Protein AF-0000000074720687 (afdb_homodimer)

Sequence (792 aa):
MGSEVESIIQAMGSEVESIQVRLVEVPLAQQYRLAYAVLERKTFVVVKLIARDGTIGWGEAAPLPPLTDESVQTVLDVIRVYLSPVILGQSALDVNRLNSDMDKAIPGHLMAKGALDMALWDLVGHSLNQPIHRLLGGALHHRFPLLWPIGSVSVQETVQTMVEKSKLGFKTFMIKVAPDPLANQVDLKMQIQRIHAIRRQFQFPEFRLNVDANQCLNLGQALRLAEELSKLDVDFLEQPLPRAQDSWALPRLKAACPGLALSADESLRSLDDVAALASAHAYDVFSIKVSKNGGISRARDMMAVAKAHGVAVLANSMVELGLSQAAGLQLAATCPNLVPGGQCFMSTLRMACDITNFSDYIKNGEVEVPGKPGLGVDVLEDRLDELTIHVEQFSCMGSEVESIIQAMGSEVESIQVRLVEVPLAQQYRLAYAVLERKTFVVVKLIARDGTIGWGEAAPLPPLTDESVQTVLDVIRVYLSPVILGQSALDVNRLNSDMDKAIPGHLMAKGALDMALWDLVGHSLNQPIHRLLGGALHHRFPLLWPIGSVSVQETVQTMVEKSKLGFKTFMIKVAPDPLANQVDLKMQIQRIHAIRRQFQFPEFRLNVDANQCLNLGQALRLAEELSKLDVDFLEQPLPRAQDSWALPRLKAACPGLALSADESLRSLDDVAALASAHAYDVFSIKVSKNGGISRARDMMAVAKAHGVAVLANSMVELGLSQAAGLQLAATCPNLVPGGQCFMSTLRMACDITNFSDYIKNGEVEVPGKPGLGVDVLEDRLDELTIHVEQFSC

Foldseek 3Di:
DVVVVVVVVLQQQQAFFKKKKFWFKFAWPDWDFDLADIGGIFIKIKMWTAGNNGQIFIFIAGDDPPLAPDDPVRLVVLCVPFLVVLRHGGGLQPLVVSLVSSCVRDPDPLLSLQRSSLRSLLSVLVSVFWESLVVVVHFPDFKFFAEAEDEQDALVVVLVVCVVVVVQQHQEYEYEQRDRSVDPAGPLVRSLVSLVSNLVVRDPPSHAYEYEDPARDDLVSLLVSLVSVLVRRHQAYENRHHLVCCVPRLVVSCVSRVSHAYEYDSQQQEPVSLQVCLVVVRHQEYEAFSSRRRHLVGSLSSLVSCVVSNHAYALEYDLTAQSSLLRSLSNVRNRPRHRPHGHHSCNCVRTPHHQKPQCVQDGNSMGGRATTGRSNIDGNVVVSVVRTPDMDMDGD/DVVVVVVVVLQQQQAFFKKKKFWFKFAWPDWDFDLADIGGMFIKIKMWTAGNNGQIFIFIAGDDPPLAPDDPVRLVVLCVPFLVVLRHRGGLQPLVVSLVSSCVRDPDPLLSLQRSSLRSLLSVLVSVFWESLVVVVHFPDFKFFAEAEDEQDALVVVLVVCVVVVVQQHQEYEYEQRDRSVDPAGPLVRSLVSLVSNCVVRDPPSHAYEYEDPARADLVSLLVSLVSVLVRRHQAYENRHHLVCCVPRLVVSCVSRVSHAYEYDSQQQEPVSLQVCLVVVRHQEYEAFSSRRRHLVGSLSSLVSCVVSNHAYALEYDLDAQSSLLRSLSNVRNRPRHRPHGHHSCNCVRTPHHQKPQCVQDGNSMGGRATTGRSNIDGNVVVRVVRTDDMDMDGD

Radius of gyration: 27.4 Å; Cα contacts (8 Å, |Δi|>4): 1875; chains: 2; bounding box: 55×78×69 Å

Nearest PDB structures (foldseek):
  3i6t-assembly2_B  TM=9.337E-01  e=2.205E-33  Jannaschia sp. CCS1
  1tkk-assembly1_A  TM=9.537E-01  e=2.043E-31  Bacillus subtilis
  3i6e-assembly4_H  TM=8.937E-01  e=1.135E-33  Ruegeria pomeroyi
  2zc8-assembly1_A  TM=9.101E-01  e=7.318E-32  Thermus thermophilus HB8
  4e4f-assembly1_C-2  TM=8.042E-01  e=2.771E-24  Pectobacterium carotovorum subsp. carotovorum PC1

InterPro domains:
  IPR013341 Mandelate racemase, N-terminal domain [PF02746] (19-137)
  IPR013342 Mandelate racemase, C-terminal domain [PF13378] (166-382)
  IPR013342 Mandelate racemase, C-terminal domain [SM00922] (155-260)
  IPR018110 Mandelate racemase/muconate lactonizing enzyme, conserved site [PS00909] (209-240)
  IPR029017 Enolase-like, N-terminal [G3DSA:3.30.390.10] (26-384)
  IPR029017 Enolase-like, N-terminal [SSF54826] (16-138)
  IPR036849 Enolase-like, C-terminal domain superfamily [G3DSA:3.20.20.120] (130-374)
  IPR036849 Enolase-like, C-terminal domain superfamily [SSF51604] (137-390)

Secondary structure (DSSP, 8-state):
-HHHHHHHHHHHHTBEEEEEEEEEEEEEEEEEE-SS-EEEEEEEEEEEEEETTS-EEEEEE---TTTSS--HHHHHHHIIIIIHHHHTTSBTT-HHHHHHHHHHHSS--HHHHHHHHHHHHHHHHHHTT-BHHHHTT--S-SEEEBEEEE-S--HHHHHHHHHHHHHTT--EEEEE-S--TTSSS--HHHHHHHHHHHHHHS-TTTSEEEEE-TT---HHHHHHHHHHHTTTT-S-EE--S-GGGHHHHHHHHHHH-TTS-EEESTT--SHHHHHHHHHHT--SEEEE-TTTTTHHHHHHHHHHHHHHTT-EEEE---S--HHHHHHHHHHHTT-TTB-SS-BS--GGGGBS--SBSGGGGEETTEEEPP-SSBTS--B-HHHHHHHEEEEEEEE-/-HHHHHHHHHHHHTBEEEEEEEEEEEEEEEEEE-SS-EEEEEEEEEEEEEETTS-EEEEEE---TTTSS--HHHHHHHIIIIIHHHHTTSBTT-HHHHHHHHHHHSS--HHHHHHHHHHHHHHHHHHTT-BHHHHTT--S-SEEEBEEEE-S--HHHHHHHHHHHHHTT--EEEEE-S--TTSSS--HHHHHHHHHHHHHHS-TTTSEEEEE-TT---HHHHHHHHHHHTTTT-S-EE--S-GGGHHHHHHHHHHH-TTS-EEESTT--SHHHHHHHHHHT--SEEEE-TTTTTHHHHHHHHHHHHHHTT-EEEE---S--HHHHHHHHHHHTT-TTB-SS-BS--GGGGBS--SBSGGGGEETTEEEPP-SSBTS--B-HHHHHHHEEEEEEEE-

Organism: NCBI:txid2562239

Structure (mmCIF, N/CA/C/O backbone):
data_AF-0000000074720687-model_v1
#
loop_
_entity.id
_entity.type
_entity.pdbx_description
1 polymer 'Mandelate racemase/muconate lactonizing enzyme C-terminal domain-containing protein'
#
loop_
_atom_site.group_PDB
_atom_site.id
_atom_site.type_symbol
_atom_site.label_atom_id
_atom_site.label_alt_id
_atom_site.label_comp_id
_atom_site.label_asym_id
_atom_site.label_entity_id
_atom_site.label_seq_id
_atom_site.pdbx_PDB_ins_code
_atom_site.Cartn_x
_atom_site.Cartn_y
_atom_site.Cartn_z
_atom_site.occupancy
_atom_site.B_iso_or_equiv
_atom_site.auth_seq_id
_atom_site.auth_comp_id
_atom_site.auth_asym_id
_atom_site.auth_atom_id
_atom_site.pdbx_PDB_model_num
ATOM 1 N N . MET A 1 1 ? 0.996 -26.438 17.375 1 45.34 1 MET A N 1
ATOM 2 C CA . MET A 1 1 ? -0.122 -26.422 18.312 1 45.34 1 MET A CA 1
ATOM 3 C C . MET A 1 1 ? -0.08 -25.172 19.188 1 45.34 1 MET A C 1
ATOM 5 O O . MET A 1 1 ? -1.099 -24.5 19.359 1 45.34 1 MET A O 1
ATOM 9 N N . GLY A 1 2 ? 1.147 -24.797 19.672 1 47.28 2 GLY A N 1
ATOM 10 C CA . GLY A 1 2 ? 1.369 -23.625 20.516 1 47.28 2 GLY A CA 1
ATOM 11 C C . GLY A 1 2 ? 1.156 -22.312 19.781 1 47.28 2 GLY A C 1
ATOM 12 O O . GLY A 1 2 ? 0.478 -21.422 20.297 1 47.28 2 GLY A O 1
ATOM 13 N N . SER A 1 3 ? 1.65 -22.266 18.531 1 55.22 3 SER A N 1
ATOM 14 C CA . SER A 1 3 ? 1.587 -21.047 17.734 1 55.22 3 SER A CA 1
ATOM 15 C C . SER A 1 3 ? 0.164 -20.766 17.266 1 55.22 3 SER A C 1
ATOM 17 O O . SER A 1 3 ? -0.303 -19.625 17.328 1 55.22 3 SER A O 1
ATOM 19 N N . GLU A 1 4 ? -0.506 -21.828 16.906 1 58.09 4 GLU A N 1
ATOM 20 C CA . GLU A 1 4 ? -1.894 -21.656 16.484 1 58.09 4 GLU A CA 1
ATOM 21 C C . GLU A 1 4 ? -2.783 -21.25 17.656 1 58.09 4 GLU A C 1
ATOM 23 O O . GLU A 1 4 ? -3.66 -20.391 17.516 1 58.09 4 GLU A O 1
ATOM 28 N N . VAL A 1 5 ? -2.582 -21.906 18.828 1 56.12 5 VAL A N 1
ATOM 29 C CA . VAL A 1 5 ? -3.34 -21.609 20.031 1 56.12 5 VAL A CA 1
ATOM 30 C C . VAL A 1 5 ? -3.07 -20.172 20.469 1 56.12 5 VAL A C 1
ATOM 32 O O . VAL A 1 5 ? -3.992 -19.453 20.859 1 56.12 5 VAL A O 1
ATOM 35 N N . GLU A 1 6 ? -1.765 -19.734 20.375 1 65.88 6 GLU A N 1
ATOM 36 C CA . GLU A 1 6 ? -1.403 -18.375 20.734 1 65.88 6 GLU A CA 1
ATOM 37 C C . GLU A 1 6 ? -2.072 -17.359 19.797 1 65.88 6 GLU A C 1
ATOM 39 O O . GLU A 1 6 ? -2.551 -16.312 20.25 1 65.88 6 GLU A O 1
ATOM 44 N N . SER A 1 7 ? -2.174 -17.797 18.609 1 64.88 7 SER A N 1
ATOM 45 C CA . SER A 1 7 ? -2.83 -16.938 17.625 1 64.88 7 SER A CA 1
ATOM 46 C C . SER A 1 7 ? -4.324 -16.828 17.906 1 64.88 7 SER A C 1
ATOM 48 O O . SER A 1 7 ? -4.906 -15.742 17.766 1 64.88 7 SER A O 1
ATOM 50 N N . ILE A 1 8 ? -4.898 -17.875 18.359 1 63.56 8 ILE A N 1
ATOM 51 C CA . ILE A 1 8 ? -6.324 -17.891 18.688 1 63.56 8 ILE A CA 1
ATOM 52 C C . ILE A 1 8 ? -6.582 -17.047 19.938 1 63.56 8 ILE A C 1
ATOM 54 O O . ILE A 1 8 ? -7.527 -16.25 19.969 1 63.56 8 ILE A O 1
ATOM 58 N N . ILE A 1 9 ? -5.707 -17.203 20.875 1 64.31 9 ILE A N 1
ATOM 59 C CA . ILE A 1 9 ? -5.84 -16.453 22.125 1 64.31 9 ILE A CA 1
ATOM 60 C C . ILE A 1 9 ? -5.691 -14.961 21.844 1 64.31 9 ILE A C 1
ATOM 62 O O . ILE A 1 9 ? -6.453 -14.148 22.359 1 64.31 9 ILE A O 1
ATOM 66 N N . GLN A 1 10 ? -4.797 -14.734 21.031 1 72.06 10 GLN A N 1
ATOM 67 C CA . GLN A 1 10 ? -4.594 -13.336 20.656 1 72.06 10 GLN A CA 1
ATOM 68 C C . GLN A 1 10 ? -5.812 -12.781 19.922 1 72.06 10 GLN A C 1
ATOM 70 O O . GLN A 1 10 ? -6.238 -11.656 20.172 1 72.06 10 GLN A O 1
ATOM 75 N N . ALA A 1 11 ? -6.34 -13.609 19.125 1 67.62 11 ALA A N 1
ATOM 76 C CA . ALA A 1 11 ? -7.52 -13.188 18.375 1 67.62 11 ALA A CA 1
ATOM 77 C C . ALA A 1 11 ? -8.711 -12.961 19.312 1 67.62 11 ALA A C 1
ATOM 79 O O . ALA A 1 11 ? -9.438 -11.977 19.172 1 67.62 11 ALA A O 1
ATOM 80 N N . MET A 1 12 ? -8.836 -13.75 20.203 1 72.75 12 MET A N 1
ATOM 81 C CA . MET A 1 12 ? -9.945 -13.617 21.156 1 72.75 12 MET A CA 1
ATOM 82 C C . MET A 1 12 ? -9.742 -12.406 22.062 1 72.75 12 MET A C 1
ATOM 84 O O . MET A 1 12 ? -10.695 -11.68 22.359 1 72.75 12 MET A O 1
ATOM 88 N N . GLY A 1 13 ? -8.586 -12.141 22.375 1 85.81 13 GLY A N 1
ATOM 89 C CA . GLY A 1 13 ? -8.281 -11.008 23.234 1 85.81 13 GLY A CA 1
ATOM 90 C C . GLY A 1 13 ? -8.414 -9.672 22.531 1 85.81 13 GLY A C 1
ATOM 91 O O . GLY A 1 13 ? -8.633 -8.648 23.172 1 85.81 13 GLY A O 1
ATOM 92 N N . SER A 1 14 ? -8.461 -9.734 21.219 1 92.81 14 SER A N 1
ATOM 93 C CA . SER A 1 14 ? -8.445 -8.5 20.438 1 92.81 14 SER A CA 1
ATOM 94 C C . SER A 1 14 ? -9.852 -8.125 20 1 92.81 14 SER A C 1
ATOM 96 O O . SER A 1 14 ? -10.031 -7.141 19.266 1 92.81 14 SER A O 1
ATOM 98 N N . GLU A 1 15 ? -10.852 -8.836 20.484 1 96.19 15 GLU A N 1
ATOM 99 C CA . GLU A 1 15 ? -12.234 -8.484 20.188 1 96.19 15 GLU A CA 1
ATOM 100 C C . GLU A 1 15 ? -12.609 -7.145 20.812 1 96.19 15 GLU A C 1
ATOM 102 O O . GLU A 1 15 ? -12.344 -6.906 21.984 1 96.19 15 GLU A O 1
ATOM 107 N N . VAL A 1 16 ? -13.211 -6.277 20.031 1 98.19 16 VAL A N 1
ATOM 108 C CA . VAL A 1 16 ? -13.602 -4.961 20.531 1 98.19 16 VAL A CA 1
ATOM 109 C C . VAL A 1 16 ? -14.836 -5.09 21.422 1 98.19 16 VAL A C 1
ATOM 111 O O . VAL A 1 16 ? -15.922 -5.406 20.938 1 98.19 16 VAL A O 1
ATOM 114 N N . GLU A 1 17 ? -14.648 -4.773 22.609 1 97.75 17 GLU A N 1
ATOM 115 C CA . GLU A 1 17 ? -15.719 -4.918 23.594 1 97.75 17 GLU A CA 1
ATOM 116 C C . GLU A 1 17 ? -16.547 -3.635 23.703 1 97.75 17 GLU A C 1
ATOM 118 O O . GLU A 1 17 ? -17.75 -3.684 23.953 1 97.75 17 GLU A O 1
ATOM 123 N N . SER A 1 18 ? -15.859 -2.553 23.578 1 98.31 18 SER A N 1
ATOM 124 C CA . SER A 1 18 ? -16.562 -1.282 23.719 1 98.31 18 SER A CA 1
ATOM 125 C C . SER A 1 18 ? -15.906 -0.19 22.891 1 98.31 18 SER A C 1
ATOM 127 O O . SER A 1 18 ? -14.711 -0.274 22.578 1 98.31 18 SER A O 1
ATOM 129 N N . ILE A 1 19 ? -16.703 0.749 22.469 1 98.69 19 ILE A N 1
ATOM 130 C CA . ILE A 1 19 ? -16.297 1.949 21.75 1 98.69 19 ILE A CA 1
ATOM 131 C C . ILE A 1 19 ? -16.766 3.189 22.5 1 98.69 19 ILE A C 1
ATOM 133 O O . ILE A 1 19 ? -17.953 3.32 22.82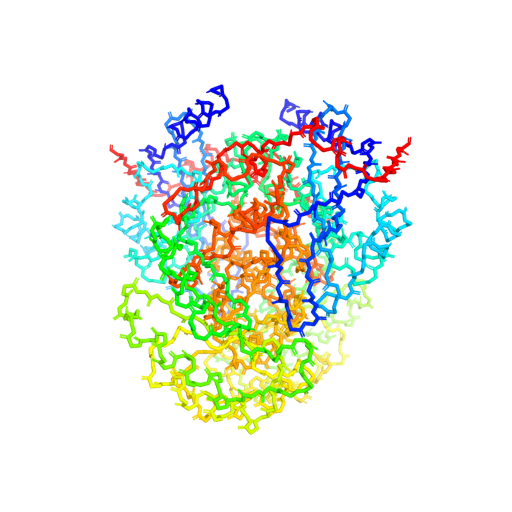8 1 98.69 19 ILE A O 1
ATOM 137 N N . GLN A 1 20 ? -15.859 4.035 22.875 1 98.75 20 GLN A N 1
ATOM 138 C CA . GLN A 1 20 ? -16.203 5.328 23.453 1 98.75 20 GLN A CA 1
ATOM 139 C C . GLN A 1 20 ? -15.898 6.469 22.484 1 98.75 20 GLN A C 1
ATOM 141 O O . GLN A 1 20 ? -14.828 6.508 21.875 1 98.75 20 GLN A O 1
ATOM 146 N N . VAL A 1 21 ? -16.875 7.348 22.266 1 98.81 21 VAL A N 1
ATOM 147 C CA . VAL A 1 21 ? -16.703 8.531 21.422 1 98.81 21 VAL A CA 1
ATOM 148 C C . VAL A 1 21 ? -16.891 9.789 22.266 1 98.81 21 VAL A C 1
ATOM 150 O O . VAL A 1 21 ? -17.891 9.938 22.969 1 98.81 21 VAL A O 1
ATOM 153 N N . ARG A 1 22 ? -15.938 10.68 22.203 1 98.75 22 ARG A N 1
ATOM 154 C CA . ARG A 1 22 ? -15.992 11.93 22.953 1 98.75 22 ARG A CA 1
ATOM 155 C C . ARG A 1 22 ? -15.906 13.133 22.016 1 98.75 22 ARG A C 1
ATOM 157 O O . ARG A 1 22 ? -15.133 13.125 21.047 1 98.75 22 ARG A O 1
ATOM 164 N N . LEU A 1 23 ? -16.75 14.062 22.219 1 98.69 23 LEU A N 1
ATOM 165 C CA . LEU A 1 23 ? -16.531 15.398 21.656 1 98.69 23 LEU A CA 1
ATOM 166 C C . LEU A 1 23 ? -15.656 16.234 22.578 1 98.69 23 LEU A C 1
ATOM 168 O O . LEU A 1 23 ? -15.969 16.406 23.75 1 98.69 23 LEU A O 1
ATOM 172 N N . VAL A 1 24 ? -14.578 16.641 22.016 1 98.5 24 VAL A N 1
ATOM 173 C CA . VAL A 1 24 ? -13.578 17.391 22.766 1 98.5 24 VAL A CA 1
ATOM 174 C C . VAL A 1 24 ? -13.438 18.797 22.188 1 98.5 24 VAL A C 1
ATOM 176 O O . VAL A 1 24 ? -13.172 18.969 21 1 98.5 24 VAL A O 1
ATOM 179 N N . GLU A 1 25 ? -13.625 19.781 22.938 1 97.75 25 GLU A N 1
ATOM 180 C CA . GLU A 1 25 ? -13.5 21.172 22.484 1 97.75 25 GLU A CA 1
ATOM 181 C C . GLU A 1 25 ? -12.227 21.812 23.031 1 97.75 25 GLU A C 1
ATOM 183 O O . GLU A 1 25 ? -12 21.812 24.25 1 97.75 25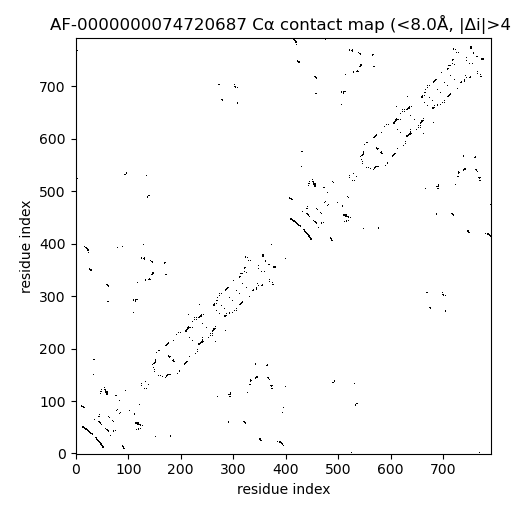 GLU A O 1
ATOM 188 N N . VAL A 1 26 ? -11.461 22.328 22.172 1 97.31 26 VAL A N 1
ATOM 189 C CA . VAL A 1 26 ? -10.172 22.906 22.531 1 97.31 26 VAL A CA 1
ATOM 190 C C . VAL A 1 26 ? -10.055 24.312 21.969 1 97.31 26 VAL A C 1
ATOM 192 O O . VAL A 1 26 ? -10.305 24.547 20.797 1 97.31 26 VAL A O 1
ATOM 195 N N . PRO A 1 27 ? -9.742 25.297 22.828 1 94.88 27 PRO A N 1
ATOM 196 C CA . PRO A 1 27 ? -9.422 26.625 22.281 1 94.88 27 PRO A CA 1
ATOM 197 C C . PRO A 1 27 ? -8.102 26.656 21.516 1 94.88 27 PRO A C 1
ATOM 199 O O . PRO A 1 27 ? -7.195 25.859 21.828 1 94.88 27 PRO A O 1
ATOM 202 N N . LEU A 1 28 ? -8.047 27.469 20.5 1 93.06 28 LEU A N 1
ATOM 203 C CA . LEU A 1 28 ? -6.754 27.719 19.875 1 93.06 28 LEU A CA 1
ATOM 204 C C . LEU A 1 28 ? -5.902 28.656 20.719 1 93.06 28 LEU A C 1
ATOM 206 O O . LEU A 1 28 ? -6.434 29.422 21.531 1 93.06 28 LEU A O 1
ATOM 210 N N . ALA A 1 29 ? -4.598 28.531 20.594 1 88.62 29 ALA A N 1
ATOM 211 C CA . ALA A 1 29 ? -3.697 29.422 21.312 1 88.62 29 ALA A CA 1
ATOM 212 C C . ALA A 1 29 ? -3.848 30.859 20.812 1 88.62 29 ALA A C 1
ATOM 214 O O . ALA A 1 29 ? -3.775 31.812 21.609 1 88.62 29 ALA A O 1
ATOM 215 N N . GLN A 1 30 ? -3.973 31 19.547 1 82.56 30 GLN A N 1
ATOM 216 C CA . GLN A 1 30 ? -4.277 32.25 18.859 1 82.56 30 GLN A CA 1
ATOM 217 C C . GLN A 1 30 ? -5.312 32.031 17.766 1 82.56 30 GLN A C 1
ATOM 219 O O . GLN A 1 30 ? -5.395 30.969 17.172 1 82.56 30 GLN A O 1
ATOM 224 N N . GLN A 1 31 ? -5.988 33.125 17.578 1 78.88 31 GLN A N 1
ATOM 225 C CA . GLN A 1 31 ? -6.973 33.062 16.516 1 78.88 31 GLN A CA 1
ATOM 226 C C . GLN A 1 31 ? -6.316 32.656 15.188 1 78.88 31 GLN A C 1
ATOM 228 O O . GLN A 1 31 ? -5.211 33.125 14.883 1 78.88 31 GLN A O 1
ATOM 233 N N . TYR A 1 32 ? -7.027 31.828 14.508 1 77.19 32 TYR A N 1
ATOM 234 C CA . TYR A 1 32 ? -6.527 31.391 13.211 1 77.19 32 TYR A CA 1
ATOM 235 C C . TYR A 1 32 ? -7.504 31.75 12.094 1 77.19 32 TYR A C 1
ATOM 237 O O . TYR A 1 32 ? -8.656 31.312 12.109 1 77.19 32 TYR A O 1
ATOM 245 N N . ARG A 1 33 ? -7.078 32.531 11.258 1 74.56 33 ARG A N 1
ATOM 246 C CA . ARG A 1 33 ? -7.918 33 10.164 1 74.56 33 ARG A CA 1
ATOM 247 C C . ARG A 1 33 ? -7.766 32.125 8.93 1 74.56 33 ARG A C 1
ATOM 249 O O . ARG A 1 33 ? -6.707 32.094 8.305 1 74.56 33 ARG A O 1
ATOM 256 N N . LEU A 1 34 ? -8.758 31.328 8.672 1 69.31 34 LEU A N 1
ATOM 257 C CA . LEU A 1 34 ? -8.859 30.547 7.449 1 69.31 34 LEU A CA 1
ATOM 258 C C . LEU A 1 34 ? -9.617 31.312 6.375 1 69.31 34 LEU A C 1
ATOM 260 O O . LEU A 1 34 ? -10.148 32.406 6.637 1 69.31 34 LEU A O 1
ATOM 264 N N . ALA A 1 35 ? -9.539 30.812 5.129 1 63.62 35 ALA A N 1
ATOM 265 C CA . ALA A 1 35 ? -10.234 31.453 4.012 1 63.62 35 ALA A CA 1
ATOM 266 C C . ALA A 1 35 ? -11.734 31.547 4.285 1 63.62 35 ALA A C 1
ATOM 268 O O . ALA A 1 35 ? -12.391 32.5 3.824 1 63.62 35 ALA A O 1
ATOM 269 N N . TYR A 1 36 ? -12.148 30.656 5.148 1 64.5 36 TYR A N 1
ATOM 270 C CA . TYR A 1 36 ? -13.602 30.562 5.262 1 64.5 36 TYR A CA 1
ATOM 271 C C . TYR A 1 36 ? -14.062 30.844 6.684 1 64.5 36 TYR A C 1
ATOM 273 O O . TYR A 1 36 ? -15.266 30.922 6.953 1 64.5 36 TYR A O 1
ATOM 281 N N . ALA A 1 37 ? -13.094 31.016 7.645 1 67.06 37 ALA A N 1
ATOM 282 C CA . ALA A 1 37 ? -13.523 31.219 9.023 1 67.06 37 ALA A CA 1
ATOM 283 C C . ALA A 1 37 ? -12.375 31.703 9.898 1 67.06 37 ALA A C 1
ATOM 285 O O . ALA A 1 37 ? -11.203 31.578 9.523 1 67.06 37 ALA A O 1
ATOM 286 N N . VAL A 1 38 ? -12.797 32.375 10.945 1 76.5 38 VAL A N 1
ATOM 287 C CA . VAL A 1 38 ? -11.867 32.656 12.039 1 76.5 38 VAL A CA 1
ATOM 288 C C . VAL A 1 38 ? -12.117 31.672 13.172 1 76.5 38 VAL A C 1
ATOM 290 O O . VAL A 1 38 ? -13.219 31.609 13.719 1 76.5 38 VAL A O 1
ATOM 293 N N . LEU A 1 39 ? -11.102 30.875 13.484 1 83 39 LEU A N 1
ATOM 294 C CA . LEU A 1 39 ? -11.266 29.812 14.477 1 83 39 LEU A CA 1
ATOM 295 C C . LEU A 1 39 ? -10.703 30.25 15.82 1 83 39 LEU A C 1
ATOM 297 O O . LEU A 1 39 ? -9.547 30.672 15.914 1 83 39 LEU A O 1
ATOM 301 N N . GLU A 1 40 ? -11.539 30.203 16.859 1 89.81 40 GLU A N 1
ATOM 302 C CA . GLU A 1 40 ? -11.102 30.469 18.234 1 89.81 40 GLU A CA 1
ATOM 303 C C . GLU A 1 40 ? -11.094 29.188 19.062 1 89.81 40 GLU A C 1
ATOM 305 O O . GLU A 1 40 ? -10.352 29.062 20.031 1 89.81 40 GLU A O 1
ATOM 310 N N . ARG A 1 41 ? -11.977 28.344 18.75 1 93.38 41 ARG A N 1
ATOM 311 C CA . ARG A 1 41 ? -12.086 27 19.328 1 93.38 41 ARG A CA 1
ATOM 312 C C . ARG A 1 41 ? -12.484 25.984 18.266 1 93.38 41 ARG A C 1
ATOM 314 O O . ARG A 1 41 ? -13.008 26.344 17.219 1 93.38 41 ARG A O 1
ATOM 321 N N . LYS A 1 42 ? -12.172 24.859 18.547 1 95.12 42 LYS A N 1
ATOM 322 C CA . LYS A 1 42 ? -12.547 23.781 17.625 1 95.12 42 LYS A CA 1
ATOM 323 C C . LYS A 1 42 ? -12.961 22.531 18.375 1 95.12 42 LYS A C 1
ATOM 325 O O . LYS A 1 42 ? -12.406 22.219 19.438 1 95.12 42 LYS A O 1
ATOM 330 N N . THR A 1 43 ? -14 21.906 17.859 1 97.12 43 THR A N 1
ATOM 331 C CA . THR A 1 43 ? -14.469 20.656 18.422 1 97.12 43 THR A CA 1
ATOM 332 C C . THR A 1 43 ? -13.93 19.469 17.609 1 97.12 43 THR A C 1
ATOM 334 O O . THR A 1 43 ? -13.914 19.5 16.375 1 97.12 43 THR A O 1
ATOM 337 N N . PHE A 1 44 ? -13.461 18.453 18.328 1 98.25 44 PHE A N 1
ATOM 338 C CA . PHE A 1 44 ? -12.891 17.234 17.766 1 98.25 44 PHE A CA 1
ATOM 339 C C . PHE A 1 44 ? -13.695 16 18.188 1 98.25 44 PHE A C 1
ATOM 341 O O . PHE A 1 44 ? -14.367 16.031 19.219 1 98.25 44 PHE A O 1
ATOM 348 N N . VAL A 1 45 ? -13.672 14.969 17.406 1 98.75 45 VAL A N 1
ATOM 349 C CA . VAL A 1 45 ? -14.227 13.672 17.781 1 98.75 45 VAL A CA 1
ATOM 350 C C . VAL A 1 45 ? -13.102 12.703 18.125 1 98.75 45 VAL A C 1
ATOM 352 O O . VAL A 1 45 ? -12.273 12.383 17.266 1 98.75 45 VAL A O 1
ATOM 355 N N . VAL A 1 46 ? -13.055 12.258 19.328 1 98.81 46 VAL A N 1
ATOM 356 C CA . VAL A 1 46 ? -12.047 11.312 19.797 1 98.81 46 VAL A CA 1
ATOM 357 C C . VAL A 1 46 ? -12.68 9.945 20.031 1 98.81 46 VAL A C 1
ATOM 359 O O . VAL A 1 46 ? -13.703 9.836 20.703 1 98.81 46 VAL A O 1
ATOM 362 N N . VAL A 1 47 ? -12.062 8.906 19.469 1 98.81 47 VAL A N 1
ATOM 363 C CA . VAL A 1 47 ? -12.578 7.551 19.562 1 98.81 47 VAL A CA 1
ATOM 364 C C . VAL A 1 47 ? -11.625 6.688 20.391 1 98.81 47 VAL A C 1
ATOM 366 O O . VAL A 1 47 ? -10.406 6.785 20.234 1 98.81 47 VAL A O 1
ATOM 369 N N . LYS A 1 48 ? -12.18 5.938 21.266 1 98.81 48 LYS A N 1
ATOM 370 C CA . LYS A 1 48 ? -11.461 4.957 22.062 1 98.81 48 LYS A CA 1
ATOM 371 C C . LYS A 1 48 ? -12.055 3.561 21.891 1 98.81 48 LYS A C 1
ATOM 373 O O . LYS A 1 48 ? -13.219 3.33 22.219 1 98.81 48 LYS A O 1
ATOM 378 N N . LEU A 1 49 ? -11.289 2.619 21.312 1 98.75 49 LEU A N 1
ATOM 379 C CA . LEU A 1 49 ? -11.648 1.207 21.25 1 98.75 49 LEU A CA 1
ATOM 380 C C . LEU A 1 49 ? -11.047 0.446 22.422 1 98.75 49 LEU A C 1
ATOM 382 O O . LEU A 1 49 ? -9.883 0.646 22.781 1 98.75 49 LEU A O 1
ATOM 386 N N . ILE A 1 50 ? -11.828 -0.343 23.031 1 98.31 50 ILE A N 1
ATOM 387 C CA . ILE A 1 50 ? -11.359 -1.195 24.125 1 98.31 50 ILE A CA 1
ATOM 388 C C . ILE A 1 50 ? -11.586 -2.662 23.75 1 98.31 50 ILE A C 1
ATOM 390 O O . ILE A 1 50 ? -12.719 -3.084 23.531 1 98.31 50 ILE A O 1
ATOM 394 N N . ALA A 1 51 ? -10.516 -3.383 23.719 1 97.94 51 ALA A N 1
ATOM 395 C CA . ALA A 1 51 ? -10.594 -4.809 23.422 1 97.94 51 ALA A CA 1
ATOM 396 C C . ALA A 1 51 ? -10.883 -5.621 24.672 1 97.94 51 ALA A C 1
ATOM 398 O O . ALA A 1 51 ? -10.812 -5.098 25.781 1 97.94 51 ALA A O 1
ATOM 399 N N . ARG A 1 52 ? -11.219 -6.883 24.516 1 96.56 52 ARG A N 1
ATOM 400 C CA . ARG A 1 52 ? -11.562 -7.77 25.625 1 96.56 52 ARG A CA 1
ATOM 401 C C . ARG A 1 52 ? -10.375 -7.945 26.578 1 96.56 52 ARG A C 1
ATOM 403 O O . ARG A 1 52 ? -10.562 -8.094 27.781 1 96.56 52 ARG A O 1
ATOM 410 N N . ASP A 1 53 ? -9.188 -7.91 26.031 1 96.19 53 ASP A N 1
ATOM 411 C CA . ASP A 1 53 ? -8.016 -8.117 26.875 1 96.19 53 ASP A CA 1
ATOM 412 C C . ASP A 1 53 ? -7.562 -6.812 27.516 1 96.19 53 ASP A C 1
ATOM 414 O O . ASP A 1 53 ? -6.516 -6.766 28.172 1 96.19 53 ASP A O 1
ATOM 418 N N . GLY A 1 54 ? -8.258 -5.773 27.281 1 96.88 54 GLY A N 1
ATOM 419 C CA . GLY A 1 54 ? -7.973 -4.504 27.922 1 96.88 54 GLY A CA 1
ATOM 420 C C . GLY A 1 54 ? -7.141 -3.572 27.062 1 96.88 54 GLY A C 1
ATOM 421 O O . GLY A 1 54 ? -6.949 -2.404 27.422 1 96.88 54 GLY A O 1
ATOM 422 N N . THR A 1 55 ? -6.645 -4.078 25.938 1 97.62 55 THR A N 1
ATOM 423 C CA . THR A 1 55 ? -5.863 -3.229 25.047 1 97.62 55 THR A CA 1
ATOM 424 C C . THR A 1 55 ? -6.723 -2.096 24.484 1 97.62 55 THR A C 1
ATOM 426 O O . THR A 1 55 ? -7.891 -2.301 24.156 1 97.62 55 THR A O 1
ATOM 429 N N . ILE A 1 56 ? -6.129 -0.899 24.422 1 98.19 56 ILE A N 1
ATOM 430 C CA . ILE A 1 56 ? -6.859 0.294 24 1 98.19 56 ILE A CA 1
ATOM 431 C C . ILE A 1 56 ? -6.273 0.824 22.688 1 98.19 56 ILE A C 1
ATOM 433 O O . ILE A 1 56 ? -5.055 0.806 22.5 1 98.19 56 ILE A O 1
ATOM 437 N N . GLY A 1 57 ? -7.113 1.241 21.766 1 98.75 57 GLY A N 1
ATOM 438 C CA . GLY A 1 57 ? -6.734 1.984 20.578 1 98.75 57 GLY A CA 1
ATOM 439 C C . GLY A 1 57 ? -7.434 3.326 20.453 1 98.75 57 GLY A C 1
ATOM 440 O O . GLY A 1 57 ? -8.633 3.43 20.719 1 98.75 57 GLY A O 1
ATOM 441 N N . TRP A 1 58 ? -6.703 4.371 20.062 1 98.88 58 TRP A N 1
ATOM 442 C CA . TRP A 1 58 ? -7.23 5.727 19.984 1 98.88 58 TRP A CA 1
ATOM 443 C C . TRP A 1 58 ? -7.297 6.211 18.547 1 98.88 58 TRP A C 1
ATOM 445 O O . TRP A 1 58 ? -6.434 5.867 17.734 1 98.88 58 TRP A O 1
ATOM 455 N N . GLY A 1 59 ? -8.297 7.004 18.203 1 98.81 59 GLY A N 1
ATOM 456 C CA . GLY A 1 59 ? -8.438 7.703 16.938 1 98.81 59 GLY A CA 1
ATOM 457 C C . GLY A 1 59 ? -9.078 9.07 17.078 1 98.81 59 GLY A C 1
ATOM 458 O O . GLY A 1 59 ? -9.539 9.438 18.156 1 98.81 59 GLY A O 1
ATOM 459 N N . GLU A 1 60 ? -9.016 9.844 15.992 1 98.69 60 GLU A N 1
ATOM 460 C CA . GLU A 1 60 ? -9.477 11.227 16.016 1 98.69 60 GLU A CA 1
ATOM 461 C C . GLU A 1 60 ? -10.023 11.648 14.648 1 98.69 60 GLU A C 1
ATOM 463 O O . GLU A 1 60 ? -9.469 11.273 13.617 1 98.69 60 GLU A O 1
ATOM 468 N N . ALA A 1 61 ? -11.141 12.266 14.648 1 98.44 61 ALA A N 1
ATOM 469 C CA . ALA A 1 61 ? -11.602 13.031 13.5 1 98.44 61 ALA A CA 1
ATOM 470 C C . ALA A 1 61 ? -11.664 14.523 13.82 1 98.44 61 ALA A C 1
ATOM 472 O O . ALA A 1 61 ? -12.07 14.914 14.914 1 98.44 61 ALA A O 1
ATOM 473 N N . ALA A 1 62 ? -11.211 15.328 12.859 1 96.88 62 ALA A N 1
ATOM 474 C CA . ALA A 1 62 ? -11.188 16.781 13.039 1 96.88 62 ALA A CA 1
ATOM 475 C C . ALA A 1 62 ? -11.961 17.484 11.93 1 96.88 62 ALA A C 1
ATOM 477 O O . ALA A 1 62 ? -11.391 18.25 11.164 1 96.88 62 ALA A O 1
ATOM 478 N N . PRO A 1 63 ? -13.25 17.25 11.93 1 95.56 63 PRO A N 1
ATOM 479 C CA . PRO A 1 63 ? -14.039 17.875 10.859 1 95.56 63 PRO A CA 1
ATOM 480 C C . PRO A 1 63 ? -13.961 19.406 10.891 1 95.56 63 PRO A C 1
ATOM 482 O O . PRO A 1 63 ? -13.938 20 11.961 1 95.56 63 PRO A O 1
ATOM 485 N N . LEU A 1 64 ? -13.844 20 9.688 1 90.06 64 LEU A N 1
ATOM 486 C CA . LEU A 1 64 ? -13.727 21.438 9.531 1 90.06 64 LEU A CA 1
ATOM 487 C C . LEU A 1 64 ? -14.461 21.906 8.281 1 90.06 64 LEU A C 1
ATOM 489 O O . LEU A 1 64 ? -13.836 22.391 7.332 1 90.06 64 LEU A O 1
ATOM 493 N N . PRO A 1 65 ? -15.75 21.859 8.289 1 85.94 65 PRO A N 1
ATOM 494 C CA . PRO A 1 65 ? -16.453 22.406 7.129 1 85.94 65 PRO A CA 1
ATOM 495 C C . PRO A 1 65 ? -16.188 23.891 6.902 1 85.94 65 PRO A C 1
ATOM 497 O O . PRO A 1 65 ? -16.062 24.656 7.863 1 85.94 65 PRO A O 1
ATOM 500 N N . PRO A 1 66 ? -16.031 24.312 5.582 1 78.88 66 PRO A N 1
ATOM 501 C CA . PRO A 1 66 ? -16.359 23.562 4.375 1 78.88 66 PRO A CA 1
ATOM 502 C C . PRO A 1 66 ? -15.172 22.812 3.785 1 78.88 66 PRO A C 1
ATOM 504 O O . PRO A 1 66 ? -15.281 22.219 2.715 1 78.88 66 PRO A O 1
ATOM 507 N N . LEU A 1 67 ? -14.07 22.812 4.465 1 79.56 67 LEU A N 1
ATOM 508 C CA . LEU A 1 67 ? -12.914 22.094 3.965 1 79.56 67 LEU A CA 1
ATOM 509 C C . LEU A 1 67 ? -13.203 20.594 3.873 1 79.56 67 LEU A C 1
ATOM 511 O O . LEU A 1 67 ? -12.734 19.922 2.949 1 79.56 67 LEU A O 1
ATOM 515 N N . THR A 1 68 ? -13.891 20.141 4.883 1 86.69 68 THR A N 1
ATOM 516 C CA . THR A 1 68 ? -14.289 18.75 4.902 1 86.69 68 THR A CA 1
ATOM 517 C C . THR A 1 68 ? -15.789 18.609 4.641 1 86.69 68 THR A C 1
ATOM 519 O O . THR A 1 68 ? -16.562 19.516 4.918 1 86.69 68 THR A O 1
ATOM 522 N N . ASP A 1 69 ? -16.172 17.469 4.168 1 87.75 69 ASP A N 1
ATOM 523 C CA . ASP A 1 69 ? -17.578 17.219 3.865 1 87.75 69 ASP A CA 1
ATOM 524 C C . ASP A 1 69 ? -18.344 16.781 5.113 1 87.75 69 ASP A C 1
ATOM 526 O O . ASP A 1 69 ? -19.578 16.766 5.125 1 87.75 69 ASP A O 1
ATOM 530 N N . GLU A 1 70 ? -17.641 16.484 6.148 1 95.56 70 GLU A N 1
ATOM 531 C CA . GLU A 1 70 ? -18.266 16.016 7.383 1 95.56 70 GLU A CA 1
ATOM 532 C C . GLU A 1 70 ? -18.188 17.078 8.477 1 95.56 70 GLU A C 1
ATOM 534 O O . GLU A 1 70 ? -17.234 17.859 8.523 1 95.56 70 GLU A O 1
ATOM 539 N N . SER A 1 71 ? -19.234 17.188 9.312 1 96.31 71 SER A N 1
ATOM 540 C CA . SER A 1 71 ? -19.266 17.969 10.539 1 96.31 71 SER A CA 1
ATOM 541 C C . SER A 1 71 ? -19.078 17.094 11.766 1 96.31 71 SER A C 1
ATOM 543 O O . SER A 1 71 ? -19.078 15.859 11.664 1 96.31 71 SER A O 1
ATOM 545 N N . VAL A 1 72 ? -18.891 17.734 12.883 1 97.12 72 VAL A N 1
ATOM 546 C CA . VAL A 1 72 ? -18.75 17.016 14.141 1 97.12 72 VAL A CA 1
ATOM 547 C C . VAL A 1 72 ? -19.984 16.125 14.352 1 97.12 72 VAL A C 1
ATOM 549 O O . VAL A 1 72 ? -19.859 14.953 14.703 1 97.12 72 VAL A O 1
ATOM 552 N N . GLN A 1 73 ? -21.094 16.672 14.062 1 96.88 73 GLN A N 1
ATOM 553 C CA . GLN A 1 73 ? -22.359 15.945 14.281 1 96.88 73 GLN A CA 1
ATOM 554 C C . GLN A 1 73 ? -22.469 14.758 13.328 1 96.88 73 GLN A C 1
ATOM 556 O O . GLN A 1 73 ? -22.906 13.68 13.727 1 96.88 73 GLN A O 1
ATOM 561 N N . THR A 1 74 ? -22.094 14.992 12.086 1 97.38 74 THR A N 1
ATOM 562 C CA . THR A 1 74 ? -22.219 13.898 11.133 1 97.38 74 THR A CA 1
ATOM 563 C C . THR A 1 74 ? -21.234 12.773 11.469 1 97.38 74 THR A C 1
ATOM 565 O O . THR A 1 74 ? -21.562 11.594 11.312 1 97.38 74 THR A O 1
ATOM 568 N N . VAL A 1 75 ? -20.062 13.07 11.914 1 98.44 75 VAL A N 1
ATOM 569 C CA . VAL A 1 75 ? -19.094 12.055 12.328 1 98.44 75 VAL A CA 1
ATOM 570 C C . VAL A 1 75 ? -19.656 11.234 13.484 1 98.44 75 VAL A C 1
ATOM 572 O O . VAL A 1 75 ? -19.641 10.008 13.453 1 98.44 75 VAL A O 1
ATOM 575 N N . LEU A 1 76 ? -20.188 11.969 14.461 1 98 76 LEU A N 1
ATOM 576 C CA . LEU A 1 76 ? -20.766 11.312 15.633 1 98 76 LEU A CA 1
ATOM 577 C C . LEU A 1 76 ? -21.922 10.398 15.234 1 98 76 LEU A C 1
ATOM 579 O O . LEU A 1 76 ? -21.984 9.25 15.656 1 98 76 LEU A O 1
ATOM 583 N N . ASP A 1 77 ? -22.828 10.883 14.406 1 98.12 77 ASP A N 1
ATOM 584 C CA . ASP A 1 77 ? -24 10.141 13.992 1 98.12 77 ASP A CA 1
ATOM 585 C C . ASP A 1 77 ? -23.625 8.906 13.188 1 98.12 77 ASP A C 1
ATOM 587 O O . ASP A 1 77 ? -24.203 7.828 13.375 1 98.12 77 ASP A O 1
ATOM 591 N N . VAL A 1 78 ? -22.688 9.094 12.305 1 98.56 78 VAL A N 1
ATOM 592 C CA . VAL A 1 78 ? -22.281 8 11.43 1 98.56 78 VAL A CA 1
ATOM 593 C C . VAL A 1 78 ? -21.625 6.898 12.258 1 98.56 78 VAL A C 1
ATOM 595 O O . VAL A 1 78 ? -21.875 5.711 12.023 1 98.56 78 VAL A O 1
ATOM 598 N N . ILE A 1 79 ? -20.797 7.234 13.242 1 98.69 79 ILE A N 1
ATOM 599 C CA . ILE A 1 79 ? -20.156 6.242 14.094 1 98.69 79 ILE A CA 1
ATOM 600 C C . ILE A 1 79 ? -21.219 5.512 14.914 1 98.69 79 ILE A C 1
ATOM 602 O O . ILE A 1 79 ? -21.219 4.281 14.984 1 98.69 79 ILE A O 1
ATOM 606 N N . ARG A 1 80 ? -22.141 6.285 15.492 1 98 80 ARG A N 1
ATOM 607 C CA . ARG A 1 80 ? -23.172 5.746 16.375 1 98 80 ARG A CA 1
ATOM 608 C C . ARG A 1 80 ? -24.062 4.766 15.625 1 98 80 ARG A C 1
ATOM 610 O O . ARG A 1 80 ? -24.297 3.646 16.094 1 98 80 ARG A O 1
ATOM 617 N N . VAL A 1 81 ? -24.484 5.129 14.445 1 98.19 81 VAL A N 1
ATOM 618 C CA . VAL A 1 81 ? -25.578 4.426 13.797 1 98.19 81 VAL A CA 1
ATOM 619 C C . VAL A 1 81 ? -25.031 3.336 12.883 1 98.19 81 VAL A C 1
ATOM 621 O O . VAL A 1 81 ? -25.547 2.215 12.859 1 98.19 81 VAL A O 1
ATOM 624 N N . TYR A 1 82 ? -23.969 3.658 12.172 1 98.25 82 TYR A N 1
ATOM 625 C CA . TYR A 1 82 ? -23.609 2.775 11.07 1 98.25 82 TYR A CA 1
ATOM 626 C C . TYR A 1 82 ? -22.312 2.031 11.375 1 98.25 82 TYR A C 1
ATOM 628 O O . TYR A 1 82 ? -22.141 0.875 10.977 1 98.25 82 TYR A O 1
ATOM 636 N N . LEU A 1 83 ? -21.328 2.66 12.055 1 98.75 83 LEU A N 1
ATOM 637 C CA . LEU A 1 83 ? -19.969 2.104 12.086 1 98.75 83 LEU A CA 1
ATOM 638 C C . LEU A 1 83 ? -19.734 1.313 13.367 1 98.75 83 LEU A C 1
ATOM 640 O O . LEU A 1 83 ? -19.047 0.287 13.352 1 98.75 83 LEU A O 1
ATOM 644 N N . SER A 1 84 ? -20.266 1.748 14.508 1 98.5 84 SER A N 1
ATOM 645 C CA . SER A 1 84 ? -20.062 1.041 15.766 1 98.5 84 SER A CA 1
ATOM 646 C C . SER A 1 84 ? -20.562 -0.397 15.68 1 98.5 84 SER A C 1
ATOM 648 O O . SER A 1 84 ? -19.891 -1.32 16.156 1 98.5 84 SER A O 1
ATOM 650 N N . PRO A 1 85 ? -21.703 -0.677 15.078 1 98.12 85 PRO A N 1
ATOM 651 C CA . PRO A 1 85 ? -22.172 -2.061 14.992 1 98.12 85 PRO A CA 1
ATOM 652 C C . PRO A 1 85 ? -21.234 -2.953 14.18 1 98.12 85 PRO A C 1
ATOM 654 O O . PRO A 1 85 ? -21.219 -4.172 14.383 1 98.12 85 PRO A O 1
ATOM 657 N N . VAL A 1 86 ? -20.547 -2.361 13.258 1 98 86 VAL A N 1
ATOM 658 C CA . VAL A 1 86 ? -19.641 -3.102 12.391 1 98 86 VAL A CA 1
ATOM 659 C C . VAL A 1 86 ? -18.422 -3.564 13.18 1 98 86 VAL A C 1
ATOM 661 O O . VAL A 1 86 ? -17.906 -4.664 12.961 1 98 86 VAL A O 1
ATOM 664 N N . ILE A 1 87 ? -17.984 -2.76 14.125 1 98.06 87 ILE A N 1
ATOM 665 C CA . ILE A 1 87 ? -16.688 -2.938 14.789 1 98.06 87 ILE A CA 1
ATOM 666 C C . ILE A 1 87 ? -16.875 -3.754 16.062 1 98.06 87 ILE A C 1
ATOM 668 O O . ILE A 1 87 ? -16.016 -4.566 16.422 1 98.06 87 ILE A O 1
ATOM 672 N N . LEU A 1 88 ? -18 -3.537 16.781 1 98.19 88 LEU A N 1
ATOM 673 C CA . LEU A 1 88 ? -18.234 -4.188 18.062 1 98.19 88 LEU A CA 1
ATOM 674 C C . LEU A 1 88 ? -18.281 -5.703 17.906 1 98.19 88 LEU A C 1
ATOM 676 O O . LEU A 1 88 ? -18.922 -6.215 16.984 1 98.19 88 LEU A O 1
ATOM 680 N N . GLY A 1 89 ? -17.562 -6.363 18.766 1 97.31 89 GLY A N 1
ATOM 681 C CA . GLY A 1 89 ? -17.578 -7.82 18.797 1 97.31 89 GLY A CA 1
ATOM 682 C C . GLY A 1 89 ? -16.641 -8.438 17.781 1 97.31 89 GLY A C 1
ATOM 683 O O . GLY A 1 89 ? -16.484 -9.664 17.734 1 97.31 89 GLY A O 1
ATOM 684 N N . GLN A 1 90 ? -15.969 -7.66 17.016 1 96.88 90 GLN A N 1
ATOM 685 C CA . GLN A 1 90 ? -15.047 -8.156 16 1 96.88 90 GLN A CA 1
ATOM 686 C C . GLN A 1 90 ? -13.602 -8.055 16.484 1 96.88 90 GLN A C 1
ATOM 688 O O . GLN A 1 90 ? -13.297 -7.277 17.391 1 96.88 90 GLN A O 1
ATOM 693 N N . SER A 1 91 ? -12.734 -8.852 15.922 1 96 91 SER A N 1
ATOM 694 C CA . SER A 1 91 ? -11.312 -8.734 16.234 1 96 91 SER A CA 1
ATOM 695 C C . SER A 1 91 ? -10.711 -7.465 15.641 1 96 91 SER A C 1
ATOM 697 O O . SER A 1 91 ? -10.766 -7.258 14.43 1 96 91 SER A O 1
ATOM 699 N N . ALA A 1 92 ? -10.094 -6.672 16.469 1 95.25 92 ALA A N 1
ATOM 700 C CA . ALA A 1 92 ? -9.484 -5.414 16.031 1 95.25 92 ALA A CA 1
ATOM 701 C C . ALA A 1 92 ? -8.305 -5.668 15.109 1 95.25 92 ALA A C 1
ATOM 703 O O . ALA A 1 92 ? -7.828 -4.75 14.43 1 95.25 92 ALA A O 1
ATOM 704 N N . LEU A 1 93 ? -7.855 -6.895 15.031 1 94.19 93 LEU A N 1
ATOM 705 C CA . LEU A 1 93 ? -6.691 -7.227 14.211 1 94.19 93 LEU A CA 1
ATOM 706 C C . LEU A 1 93 ? -7.074 -7.367 12.742 1 94.19 93 LEU A C 1
ATOM 708 O O . LEU A 1 93 ? -6.203 -7.426 11.875 1 94.19 93 LEU A O 1
ATOM 712 N N . ASP A 1 94 ? -8.398 -7.371 12.484 1 96.38 94 ASP A N 1
ATOM 713 C CA . ASP A 1 94 ? -8.891 -7.516 11.117 1 96.38 94 ASP A CA 1
ATOM 714 C C . ASP A 1 94 ? -9.211 -6.152 10.5 1 96.38 94 ASP A C 1
ATOM 716 O O . ASP A 1 94 ? -10.312 -5.938 9.992 1 96.38 94 ASP A O 1
ATOM 720 N N . VAL A 1 95 ? -8.172 -5.297 10.422 1 98.5 95 VAL A N 1
ATOM 721 C CA . VAL A 1 95 ? -8.336 -3.906 10.008 1 98.5 95 VAL A CA 1
ATOM 722 C C . VAL A 1 95 ? -8.891 -3.846 8.594 1 98.5 95 VAL A C 1
ATOM 724 O O . VAL A 1 95 ? -9.852 -3.117 8.32 1 98.5 95 VAL A O 1
ATOM 727 N N . ASN A 1 96 ? -8.312 -4.645 7.656 1 98.56 96 ASN A N 1
ATOM 728 C CA . ASN A 1 96 ? -8.766 -4.641 6.27 1 98.56 96 ASN A CA 1
ATOM 729 C C . ASN A 1 96 ? -10.242 -5.027 6.164 1 98.56 96 ASN A C 1
ATOM 731 O O . ASN A 1 96 ? -11.016 -4.367 5.465 1 98.56 96 ASN A O 1
ATOM 735 N N . ARG A 1 97 ? -10.625 -6.082 6.848 1 98.06 97 ARG A N 1
ATOM 736 C CA . ARG A 1 97 ? -12 -6.559 6.805 1 98.06 97 ARG A CA 1
ATOM 737 C C . ARG A 1 97 ? -12.953 -5.527 7.398 1 98.06 97 ARG A C 1
ATOM 739 O O . ARG A 1 97 ? -14.023 -5.273 6.848 1 98.06 97 ARG A O 1
ATOM 746 N N . LEU A 1 98 ? -12.57 -4.969 8.531 1 98.62 98 LEU A N 1
ATOM 747 C CA . LEU A 1 98 ? -13.422 -3.994 9.195 1 98.62 98 LEU A CA 1
ATOM 748 C C . LEU A 1 98 ? -13.586 -2.738 8.352 1 98.62 98 LEU A C 1
ATOM 750 O O . LEU A 1 98 ? -14.672 -2.152 8.297 1 98.62 98 LEU A O 1
ATOM 754 N N . ASN A 1 99 ? -12.508 -2.293 7.664 1 98.56 99 ASN A N 1
ATOM 755 C CA . ASN A 1 99 ? -12.625 -1.187 6.723 1 98.56 99 ASN A CA 1
ATOM 756 C C . ASN A 1 99 ? -13.594 -1.519 5.59 1 98.56 99 ASN A C 1
ATOM 758 O O . ASN A 1 99 ? -14.43 -0.692 5.219 1 98.56 99 ASN A O 1
ATOM 762 N N . SER A 1 100 ? -13.469 -2.703 5.055 1 98.06 100 SER A N 1
ATOM 763 C CA . SER A 1 100 ? -14.375 -3.145 4 1 98.06 100 SER A CA 1
ATOM 764 C C . SER A 1 100 ? -15.82 -3.158 4.484 1 98.06 100 SER A C 1
ATOM 766 O O . SER A 1 100 ? -16.719 -2.711 3.77 1 98.06 100 SER A O 1
ATOM 768 N N . ASP A 1 101 ? -16.031 -3.682 5.719 1 98.44 101 ASP A N 1
ATOM 769 C CA . ASP A 1 101 ? -17.375 -3.764 6.285 1 98.44 101 ASP A CA 1
ATOM 770 C C . ASP A 1 101 ? -17.938 -2.371 6.566 1 98.44 101 ASP A C 1
ATOM 772 O O . ASP A 1 101 ? -19.125 -2.137 6.402 1 98.44 101 ASP A O 1
ATOM 776 N N . MET A 1 102 ? -17.094 -1.443 6.977 1 98.62 102 MET A N 1
ATOM 777 C CA . MET A 1 102 ? -17.531 -0.066 7.176 1 98.62 102 MET A CA 1
ATOM 778 C C . MET A 1 102 ? -17.969 0.563 5.859 1 98.62 102 MET A C 1
ATOM 780 O O . MET A 1 102 ? -18.969 1.286 5.809 1 98.62 102 MET A O 1
ATOM 784 N N . ASP A 1 103 ? -17.234 0.294 4.781 1 97.81 103 ASP A N 1
ATOM 785 C CA . ASP A 1 103 ? -17.578 0.826 3.467 1 97.81 103 ASP A CA 1
ATOM 786 C C . ASP A 1 103 ? -18.938 0.291 3.006 1 97.81 103 ASP A C 1
ATOM 788 O O . ASP A 1 103 ? -19.703 1.006 2.355 1 97.81 103 ASP A O 1
ATOM 792 N N . LYS A 1 104 ? -19.219 -0.975 3.33 1 97.81 104 LYS A N 1
ATOM 793 C CA . LYS A 1 104 ? -20.5 -1.582 2.961 1 97.81 104 LYS A CA 1
ATOM 794 C C . LYS A 1 104 ? -21.641 -0.984 3.77 1 97.81 104 LYS A C 1
ATOM 796 O O . LYS A 1 104 ? -22.766 -0.849 3.266 1 97.81 104 LYS A O 1
ATOM 801 N N . ALA A 1 105 ? -21.328 -0.639 5.012 1 98.19 105 ALA A N 1
ATOM 802 C CA . ALA A 1 105 ? -22.359 -0.137 5.914 1 98.19 105 ALA A CA 1
ATOM 803 C C . ALA A 1 105 ? -22.844 1.238 5.473 1 98.19 105 ALA A C 1
ATOM 805 O O . ALA A 1 105 ? -24.031 1.544 5.582 1 98.19 105 ALA A O 1
ATOM 806 N N . ILE A 1 106 ? -21.938 2.104 4.988 1 97.19 106 ILE A N 1
ATOM 807 C CA . ILE A 1 106 ? -22.312 3.436 4.527 1 97.19 106 ILE A CA 1
ATOM 808 C C . ILE A 1 106 ? -21.234 3.988 3.596 1 97.19 106 ILE A C 1
ATOM 810 O O . ILE A 1 106 ? -20.047 3.945 3.918 1 97.19 106 ILE A O 1
ATOM 814 N N . PRO A 1 107 ? -21.688 4.492 2.43 1 94.94 107 PRO A N 1
ATOM 815 C CA . PRO A 1 107 ? -20.703 5.09 1.529 1 94.94 107 PRO A CA 1
ATOM 816 C C . PRO A 1 107 ? -20.172 6.426 2.045 1 94.94 107 PRO A C 1
ATOM 818 O O . PRO A 1 107 ? -20.891 7.152 2.742 1 94.94 107 PRO A O 1
ATOM 821 N N . GLY A 1 108 ? -18.938 6.812 1.672 1 95.75 108 GLY A N 1
ATOM 822 C CA . GLY A 1 108 ? -18.359 8.094 2.037 1 95.75 108 GLY A CA 1
ATOM 823 C C . GLY A 1 108 ? -17.938 8.172 3.492 1 95.75 108 GLY A C 1
ATOM 824 O O . GLY A 1 108 ? -17.312 7.246 4.004 1 95.75 108 GLY A O 1
ATOM 825 N N . HIS A 1 109 ? -18.016 9.281 4.09 1 97.69 109 HIS A N 1
ATOM 826 C CA . HIS A 1 109 ? -17.734 9.562 5.492 1 97.69 109 HIS A CA 1
ATOM 827 C C . HIS A 1 109 ? -16.328 9.109 5.871 1 97.69 109 HIS A C 1
ATOM 829 O O . HIS A 1 109 ? -16.141 8.367 6.844 1 97.69 109 HIS A O 1
ATOM 835 N N . LEU A 1 110 ? -15.383 9.578 5.125 1 98.12 110 LEU A N 1
ATOM 836 C CA . LEU A 1 110 ? -13.992 9.156 5.25 1 98.12 110 LEU A CA 1
ATOM 837 C C . LEU A 1 110 ? -13.398 9.617 6.578 1 98.12 110 LEU A C 1
ATOM 839 O O . LEU A 1 110 ? -12.555 8.938 7.156 1 98.12 110 LEU A O 1
ATOM 843 N N . MET A 1 111 ? -13.844 10.719 7.145 1 98.25 111 MET A N 1
ATOM 844 C CA . MET A 1 111 ? -13.297 11.195 8.414 1 98.25 111 MET A CA 1
ATOM 845 C C . MET A 1 111 ? -13.75 10.312 9.562 1 98.25 111 MET A C 1
ATOM 847 O O . MET A 1 111 ? -12.953 9.945 10.43 1 98.25 111 MET A O 1
ATOM 851 N N . ALA A 1 112 ? -15.062 9.945 9.539 1 98.75 112 ALA A N 1
ATOM 852 C CA . ALA A 1 112 ? -15.57 9.039 10.562 1 98.75 112 ALA A CA 1
ATOM 853 C C . ALA A 1 112 ? -14.867 7.688 10.492 1 98.75 112 ALA A C 1
ATOM 855 O O . ALA A 1 112 ? -14.398 7.172 11.516 1 98.75 112 ALA A O 1
ATOM 856 N N . LYS A 1 113 ? -14.789 7.145 9.305 1 98.81 113 LYS A N 1
ATOM 857 C CA . LYS A 1 113 ? -14.125 5.859 9.109 1 98.81 113 LYS A CA 1
ATOM 858 C C . LYS A 1 113 ? -12.641 5.949 9.445 1 98.81 113 LYS A C 1
ATOM 860 O O . LYS A 1 113 ? -12.07 5.004 9.992 1 98.81 113 LYS A O 1
ATOM 865 N N . GLY A 1 114 ? -12.047 7.129 9.078 1 98.69 114 GLY A N 1
ATOM 866 C CA . GLY A 1 114 ? -10.641 7.344 9.375 1 98.69 114 GLY A CA 1
ATOM 867 C C . GLY A 1 114 ? -10.336 7.336 10.859 1 98.69 114 GLY A C 1
ATOM 868 O O . GLY A 1 114 ? -9.297 6.828 11.281 1 98.69 114 GLY A O 1
ATOM 869 N N . ALA A 1 115 ? -11.203 7.895 11.664 1 98.88 115 ALA A N 1
ATOM 870 C CA . ALA A 1 115 ? -11.023 7.898 13.117 1 98.88 115 ALA A CA 1
ATOM 871 C C . ALA A 1 115 ? -11 6.477 13.672 1 98.88 115 ALA A C 1
ATOM 873 O O . ALA A 1 115 ? -10.18 6.148 14.523 1 98.88 115 ALA A O 1
ATOM 874 N N . LEU A 1 116 ? -11.914 5.668 13.156 1 98.88 116 LEU A N 1
ATOM 875 C CA . LEU A 1 116 ? -11.984 4.281 13.609 1 98.88 116 LEU A CA 1
ATOM 876 C C . LEU A 1 116 ? -10.805 3.477 13.078 1 98.88 116 LEU A C 1
ATOM 878 O O . LEU A 1 116 ? -10.234 2.648 13.797 1 98.88 116 LEU A O 1
ATOM 882 N N . ASP A 1 117 ? -10.414 3.711 11.844 1 98.88 117 ASP A N 1
ATOM 883 C CA . ASP A 1 117 ? -9.234 3.064 11.273 1 98.88 117 ASP A CA 1
ATOM 884 C C . ASP A 1 117 ? -7.984 3.375 12.094 1 98.88 117 ASP A C 1
ATOM 886 O O . ASP A 1 117 ? -7.188 2.479 12.383 1 98.88 117 ASP A O 1
ATOM 890 N N . MET A 1 118 ? -7.836 4.637 12.422 1 98.81 118 MET A N 1
ATOM 891 C CA . MET A 1 118 ? -6.73 5.078 13.266 1 98.81 118 MET A CA 1
ATOM 892 C C . MET A 1 118 ? -6.727 4.328 14.594 1 98.81 118 MET A C 1
ATOM 894 O O . MET A 1 118 ? -5.68 3.859 15.047 1 98.81 118 MET A O 1
ATOM 898 N N . ALA A 1 119 ? -7.871 4.188 15.195 1 98.88 119 ALA A N 1
ATOM 899 C CA . ALA A 1 119 ? -7.996 3.5 16.484 1 98.88 119 ALA A CA 1
ATOM 900 C C . ALA A 1 119 ? -7.664 2.016 16.344 1 98.88 119 ALA A C 1
ATOM 902 O O . ALA A 1 119 ? -7.051 1.426 17.234 1 98.88 119 ALA A O 1
ATOM 903 N N . LEU A 1 120 ? -8.062 1.432 15.266 1 98.81 120 LEU A N 1
ATOM 904 C CA . LEU A 1 120 ? -7.773 0.025 15.016 1 98.81 120 LEU A CA 1
ATOM 905 C C . LEU A 1 120 ? -6.27 -0.203 14.883 1 98.81 120 LEU A C 1
ATOM 907 O O . LEU A 1 120 ? -5.715 -1.098 15.523 1 98.81 120 LEU A O 1
ATOM 911 N N . TRP A 1 121 ? -5.598 0.613 14.07 1 98.81 121 TRP A N 1
ATOM 912 C CA . TRP A 1 121 ? -4.156 0.471 13.898 1 98.81 121 TRP A CA 1
ATOM 913 C C . TRP A 1 121 ? -3.418 0.711 15.211 1 98.81 121 TRP A C 1
ATOM 915 O O . TRP A 1 121 ? -2.406 0.064 15.484 1 98.81 121 TRP A O 1
ATOM 925 N N . ASP A 1 122 ? -3.912 1.721 15.961 1 98.81 122 ASP A N 1
ATOM 926 C CA . ASP A 1 122 ? -3.318 1.954 17.266 1 98.81 122 ASP A CA 1
ATOM 927 C C . ASP A 1 122 ? -3.438 0.714 18.156 1 98.81 122 ASP A C 1
ATOM 929 O O . ASP A 1 122 ? -2.471 0.317 18.812 1 98.81 122 ASP A O 1
ATOM 933 N N . LEU A 1 123 ? -4.59 0.12 18.219 1 98.56 123 LEU A N 1
ATOM 934 C CA . LEU A 1 123 ? -4.832 -1.09 19 1 98.56 123 LEU A CA 1
ATOM 935 C C . LEU A 1 123 ? -3.934 -2.229 18.531 1 98.56 123 LEU A C 1
ATOM 937 O O . LEU A 1 123 ? -3.352 -2.943 19.344 1 98.56 123 LEU A O 1
ATOM 941 N N . VAL A 1 124 ? -3.771 -2.424 17.219 1 97.5 124 VAL A N 1
ATOM 942 C CA . VAL A 1 124 ? -2.895 -3.449 16.656 1 97.5 124 VAL A CA 1
ATOM 943 C C . VAL A 1 124 ? -1.464 -3.225 17.141 1 97.5 124 VAL A C 1
ATOM 945 O O . VAL A 1 124 ? -0.795 -4.164 17.578 1 97.5 124 VAL A O 1
ATOM 948 N N . GLY A 1 125 ? -1.014 -1.945 17.016 1 97.25 125 GLY A N 1
ATOM 949 C CA . GLY A 1 125 ? 0.329 -1.623 17.469 1 97.25 125 GLY A CA 1
ATOM 950 C C . GLY A 1 125 ? 0.562 -1.966 18.938 1 97.25 125 GLY A C 1
ATOM 951 O O . GLY A 1 125 ? 1.614 -2.5 19.297 1 97.25 125 GLY A O 1
ATOM 952 N N . HIS A 1 126 ? -0.439 -1.693 19.734 1 97.19 126 HIS A N 1
ATOM 953 C CA . HIS A 1 126 ? -0.328 -2.02 21.156 1 97.19 126 HIS A CA 1
ATOM 954 C C . HIS A 1 126 ? -0.372 -3.527 21.375 1 97.19 126 HIS A C 1
ATOM 956 O O . HIS A 1 126 ? 0.387 -4.059 22.188 1 97.19 126 HIS A O 1
ATOM 962 N N . SER A 1 127 ? -1.248 -4.199 20.672 1 94.75 127 SER A N 1
ATOM 963 C CA . SER A 1 127 ? -1.378 -5.645 20.812 1 94.75 127 SER A CA 1
ATOM 964 C C . SER A 1 127 ? -0.077 -6.352 20.438 1 94.75 127 SER A C 1
ATOM 966 O O . SER A 1 127 ? 0.263 -7.383 21.031 1 94.75 127 SER A O 1
ATOM 968 N N . LEU A 1 128 ? 0.66 -5.832 19.469 1 92.69 128 LEU A N 1
ATOM 969 C CA . LEU A 1 128 ? 1.881 -6.465 18.984 1 92.69 128 LEU A CA 1
ATOM 970 C C . LEU A 1 128 ? 3.115 -5.781 19.562 1 92.69 128 LEU A C 1
ATOM 972 O O . LEU A 1 128 ? 4.246 -6.145 19.234 1 92.69 128 LEU A O 1
ATOM 976 N N . ASN A 1 129 ? 2.885 -4.754 20.359 1 94.19 129 ASN A N 1
ATOM 977 C CA . ASN A 1 129 ? 3.941 -3.992 21.016 1 94.19 129 ASN A CA 1
ATOM 978 C C . ASN A 1 129 ? 4.91 -3.393 20 1 94.19 129 ASN A C 1
ATOM 980 O O . ASN A 1 129 ? 6.125 -3.549 20.125 1 94.19 129 ASN A O 1
ATOM 984 N N . GLN A 1 130 ? 4.359 -2.803 18.938 1 95.06 130 GLN A N 1
ATOM 985 C CA . GLN A 1 130 ? 5.137 -2.152 17.891 1 95.06 130 GLN A CA 1
ATOM 986 C C . GLN A 1 130 ? 4.543 -0.794 17.531 1 95.06 130 GLN A C 1
ATOM 988 O O . GLN A 1 130 ? 3.32 -0.634 17.5 1 95.06 130 GLN A O 1
ATOM 993 N N . PRO A 1 131 ? 5.453 0.236 17.312 1 97.5 131 PRO A N 1
ATOM 994 C CA . PRO A 1 131 ? 4.883 1.404 16.625 1 97.5 131 PRO A CA 1
ATOM 995 C C . PRO A 1 131 ? 4.316 1.068 15.25 1 97.5 131 PRO A C 1
ATOM 997 O O . PRO A 1 131 ? 4.758 0.106 14.617 1 97.5 131 PRO A O 1
ATOM 1000 N N . ILE A 1 132 ? 3.371 1.814 14.836 1 98 132 ILE A N 1
ATOM 1001 C CA . ILE A 1 132 ? 2.646 1.513 13.609 1 98 132 ILE A CA 1
ATOM 1002 C C . ILE A 1 132 ? 3.617 1.497 12.43 1 98 132 ILE A C 1
ATOM 1004 O O . ILE A 1 132 ? 3.492 0.666 11.523 1 98 132 ILE A O 1
ATOM 1008 N N . HIS A 1 133 ? 4.629 2.406 12.344 1 97.88 133 HIS A N 1
ATOM 1009 C CA . HIS A 1 133 ? 5.527 2.461 11.195 1 97.88 133 HIS A CA 1
ATOM 1010 C C . HIS A 1 133 ? 6.293 1.152 11.039 1 97.88 133 HIS A C 1
ATOM 1012 O O . HIS A 1 133 ? 6.641 0.767 9.922 1 97.88 133 HIS A O 1
ATOM 1018 N N . ARG A 1 134 ? 6.527 0.445 12.117 1 96.06 134 ARG A N 1
ATOM 1019 C CA . ARG A 1 134 ? 7.238 -0.825 12.039 1 96.06 134 ARG A CA 1
ATOM 1020 C C . ARG A 1 134 ? 6.355 -1.914 11.438 1 96.06 134 ARG A C 1
ATOM 1022 O O . ARG A 1 134 ? 6.836 -2.766 10.688 1 96.06 134 ARG A O 1
ATOM 1029 N N . LEU A 1 135 ? 5.086 -1.886 11.82 1 95.62 135 LEU A N 1
ATOM 1030 C CA . LEU A 1 135 ? 4.129 -2.83 11.242 1 95.62 135 LEU A CA 1
ATOM 1031 C C . LEU A 1 135 ? 3.998 -2.621 9.742 1 95.62 135 LEU A C 1
ATOM 1033 O O . LEU A 1 135 ? 3.65 -3.551 9.008 1 95.62 135 LEU A O 1
ATOM 1037 N N . LEU A 1 136 ? 4.324 -1.413 9.273 1 96.94 136 LEU A N 1
ATOM 1038 C CA . LEU A 1 136 ? 4.168 -1.049 7.871 1 96.94 136 LEU A CA 1
ATOM 1039 C C . LEU A 1 136 ? 5.484 -1.212 7.117 1 96.94 136 LEU A C 1
ATOM 1041 O O . LEU A 1 136 ? 5.664 -0.636 6.043 1 96.94 136 LEU A O 1
ATOM 1045 N N . GLY A 1 137 ? 6.5 -1.894 7.609 1 96.25 137 GLY A N 1
ATOM 1046 C CA . GLY A 1 137 ? 7.73 -2.219 6.902 1 96.25 137 GLY A CA 1
ATOM 1047 C C . GLY A 1 137 ? 8.938 -1.468 7.434 1 96.25 137 GLY A C 1
ATOM 1048 O O . GLY A 1 137 ? 10.047 -1.615 6.91 1 96.25 137 GLY A O 1
ATOM 1049 N N . GLY A 1 138 ? 8.68 -0.606 8.508 1 96.56 138 GLY A N 1
ATOM 1050 C CA . GLY A 1 138 ? 9.789 0.128 9.094 1 96.56 138 GLY A CA 1
ATOM 1051 C C . GLY A 1 138 ? 9.914 1.542 8.562 1 96.56 138 GLY A C 1
ATOM 1052 O O . GLY A 1 138 ? 9.539 1.816 7.422 1 96.56 138 GLY A O 1
ATOM 1053 N N . ALA A 1 139 ? 10.484 2.432 9.344 1 97.25 139 ALA A N 1
ATOM 1054 C CA . ALA A 1 139 ? 10.602 3.854 9.039 1 97.25 139 ALA A CA 1
ATOM 1055 C C . ALA A 1 139 ? 11.75 4.113 8.062 1 97.25 139 ALA A C 1
ATOM 1057 O O . ALA A 1 139 ? 12.82 3.508 8.18 1 97.25 139 ALA A O 1
ATOM 1058 N N . LEU A 1 140 ? 11.477 4.996 7.109 1 97.69 140 LEU A N 1
ATOM 1059 C CA . LEU A 1 140 ? 12.508 5.562 6.254 1 97.69 140 LEU A CA 1
ATOM 1060 C C . LEU A 1 140 ? 13.031 6.871 6.832 1 97.69 140 LEU A C 1
ATOM 1062 O O . LEU A 1 140 ? 14.156 7.281 6.531 1 97.69 140 LEU A O 1
ATOM 1066 N N . HIS A 1 141 ? 12.117 7.531 7.594 1 97.19 141 HIS A N 1
ATOM 1067 C CA . HIS A 1 141 ? 12.398 8.812 8.234 1 97.19 141 HIS A CA 1
ATOM 1068 C C . HIS A 1 141 ? 12.125 8.75 9.734 1 97.19 141 HIS A C 1
ATOM 1070 O O . HIS A 1 141 ? 11.094 8.219 10.156 1 97.19 141 HIS A O 1
ATOM 1076 N N . HIS A 1 142 ? 13.016 9.297 10.508 1 96.81 142 HIS A N 1
ATOM 1077 C CA . HIS A 1 142 ? 12.836 9.258 11.961 1 96.81 142 HIS A CA 1
ATOM 1078 C C . HIS A 1 142 ? 12.594 10.656 12.523 1 96.81 142 HIS A C 1
ATOM 1080 O O . HIS A 1 142 ? 12.188 10.797 13.68 1 96.81 142 HIS A O 1
ATOM 1086 N N . ARG A 1 143 ? 12.852 11.633 11.68 1 97.06 143 ARG A N 1
ATOM 1087 C CA . ARG A 1 143 ? 12.617 13.039 11.992 1 97.06 143 ARG A CA 1
ATOM 1088 C C . ARG A 1 143 ? 12.156 13.812 10.758 1 97.06 143 ARG A C 1
ATOM 1090 O O . ARG A 1 143 ? 12.562 13.5 9.641 1 97.06 143 ARG A O 1
ATOM 1097 N N . PHE A 1 144 ? 11.352 14.789 11 1 97.88 144 PHE A N 1
ATOM 1098 C CA . PHE A 1 144 ? 10.812 15.594 9.914 1 97.88 144 PHE A CA 1
ATOM 1099 C C . PHE A 1 144 ? 10.977 17.078 10.211 1 97.88 144 PHE A C 1
ATOM 1101 O O . PHE A 1 144 ? 10.641 17.547 11.305 1 97.88 144 PHE A O 1
ATOM 1108 N N . PRO A 1 145 ? 11.547 17.859 9.227 1 98.06 145 PRO A N 1
ATOM 1109 C CA . PRO A 1 145 ? 11.32 19.297 9.359 1 98.06 145 PRO A CA 1
ATOM 1110 C C . PRO A 1 145 ? 9.844 19.672 9.281 1 98.06 145 PRO A C 1
ATOM 1112 O O . PRO A 1 145 ? 9.078 19.031 8.555 1 98.06 145 PRO A O 1
ATOM 1115 N N . LEU A 1 146 ? 9.477 20.656 10 1 98.31 146 LEU A N 1
ATOM 1116 C CA . LEU A 1 146 ? 8.07 21.047 10.047 1 98.31 146 LEU A CA 1
ATOM 1117 C C . LEU A 1 146 ? 7.828 22.281 9.172 1 98.31 146 LEU A C 1
ATOM 1119 O O . LEU A 1 146 ? 8.711 23.125 9.016 1 98.31 146 LEU A O 1
ATOM 1123 N N . LEU A 1 147 ? 6.656 22.234 8.633 1 97.5 147 LEU A N 1
ATOM 1124 C CA . LEU A 1 147 ? 6.129 23.375 7.871 1 97.5 147 LEU A CA 1
ATOM 1125 C C . LEU A 1 147 ? 5.137 24.172 8.711 1 97.5 147 LEU A C 1
ATOM 1127 O O . LEU A 1 147 ? 4.277 23.594 9.375 1 97.5 147 LEU A O 1
ATOM 1131 N N . TRP A 1 148 ? 5.312 25.562 8.742 1 97.12 148 TRP A N 1
ATOM 1132 C CA . TRP A 1 148 ? 4.379 26.422 9.469 1 97.12 148 TRP A CA 1
ATOM 1133 C C . TRP A 1 148 ? 3.482 27.188 8.5 1 97.12 148 TRP A C 1
ATOM 1135 O O . TRP A 1 148 ? 3.969 27.969 7.684 1 97.12 148 TRP A O 1
ATOM 1145 N N . PRO A 1 149 ? 2.211 27.016 8.555 1 95.19 149 PRO A N 1
ATOM 1146 C CA . PRO A 1 149 ? 1.286 27.781 7.715 1 95.19 149 PRO A CA 1
ATOM 1147 C C . PRO A 1 149 ? 0.991 29.172 8.273 1 95.19 149 PRO A C 1
ATOM 1149 O O . PRO A 1 149 ? 0.889 29.344 9.492 1 95.19 149 PRO A O 1
ATOM 1152 N N . ILE A 1 150 ? 0.845 30.109 7.391 1 93.06 150 ILE A N 1
ATOM 1153 C CA . ILE A 1 150 ? 0.495 31.484 7.746 1 93.06 150 ILE A CA 1
ATOM 1154 C C . ILE A 1 150 ? -0.75 31.906 6.973 1 93.06 150 ILE A C 1
ATOM 1156 O O . ILE A 1 150 ? -0.78 31.828 5.742 1 93.06 150 ILE A O 1
ATOM 1160 N N . GLY A 1 151 ? -1.721 32.312 7.66 1 88.31 151 GLY A N 1
ATOM 1161 C CA . GLY A 1 151 ? -2.967 32.75 7.051 1 88.31 151 GLY A CA 1
ATOM 1162 C C . GLY A 1 151 ? -2.816 34 6.23 1 88.31 151 GLY A C 1
ATOM 1163 O O . GLY A 1 151 ? -1.7 34.5 6.016 1 88.31 151 GLY A O 1
ATOM 1164 N N . SER A 1 152 ? -3.945 34.438 5.645 1 84.5 152 SER A N 1
ATOM 1165 C CA . SER A 1 152 ? -3.965 35.656 4.828 1 84.5 152 SER A CA 1
ATOM 1166 C C . SER A 1 152 ? -3.932 36.906 5.695 1 84.5 152 SER A C 1
ATOM 1168 O O . SER A 1 152 ? -4.977 37.469 6.012 1 84.5 152 SER A O 1
ATOM 1170 N N . VAL A 1 153 ? -2.709 37.344 6.055 1 85.62 153 VAL A N 1
ATOM 1171 C CA . VAL A 1 153 ? -2.469 38.531 6.891 1 85.62 153 VAL A CA 1
ATOM 1172 C C . VAL A 1 153 ? -1.529 39.5 6.172 1 85.62 153 VAL A C 1
ATOM 1174 O O . VAL A 1 153 ? -1.139 39.25 5.027 1 85.62 153 VAL A O 1
ATOM 1177 N N . SER A 1 154 ? -1.226 40.594 6.824 1 88.12 154 SER A N 1
ATOM 1178 C CA . SER A 1 154 ? -0.392 41.625 6.211 1 88.12 154 SER A CA 1
ATOM 1179 C C . SER A 1 154 ? 1.044 41.125 6.035 1 88.12 154 SER A C 1
ATOM 1181 O O . SER A 1 154 ? 1.443 40.125 6.637 1 88.12 154 SER A O 1
ATOM 1183 N N . VAL A 1 155 ? 1.744 41.812 5.152 1 92.75 155 VAL A N 1
ATOM 1184 C CA . VAL A 1 155 ? 3.16 41.531 4.953 1 92.75 155 VAL A CA 1
ATOM 1185 C C . VAL A 1 155 ? 3.9 41.625 6.285 1 92.75 155 VAL A C 1
ATOM 1187 O O . VAL A 1 155 ? 4.715 40.75 6.609 1 92.75 155 VAL A O 1
ATOM 1190 N N . GLN A 1 156 ? 3.564 42.656 6.977 1 93.94 156 GLN A N 1
ATOM 1191 C CA . GLN A 1 156 ? 4.23 42.875 8.25 1 93.94 156 GLN A CA 1
ATOM 1192 C C . GLN A 1 156 ? 3.975 41.719 9.227 1 93.94 156 GLN A C 1
ATOM 1194 O O . GLN A 1 156 ? 4.906 41.219 9.859 1 93.94 156 GLN A O 1
ATOM 1199 N N . GLU A 1 157 ? 2.736 41.344 9.336 1 92.44 157 GLU A N 1
ATOM 1200 C CA . GLU A 1 157 ? 2.373 40.219 10.219 1 92.44 157 GLU A CA 1
ATOM 1201 C C . GLU A 1 157 ? 3.021 38.938 9.773 1 92.44 157 GLU A C 1
ATOM 1203 O O . GLU A 1 157 ? 3.455 38.125 10.602 1 92.44 157 GLU A O 1
ATOM 1208 N N . THR A 1 158 ? 3.025 38.75 8.492 1 94.25 158 THR A N 1
ATOM 1209 C CA . THR A 1 158 ? 3.643 37.562 7.938 1 94.25 158 THR A CA 1
ATOM 1210 C C . THR A 1 158 ? 5.129 37.5 8.289 1 94.25 158 THR A C 1
ATOM 1212 O O . THR A 1 158 ? 5.617 36.469 8.781 1 94.25 158 THR A O 1
ATOM 1215 N N . VAL A 1 159 ? 5.793 38.594 8.055 1 95.44 159 VAL A N 1
ATOM 1216 C CA . VAL A 1 159 ? 7.227 38.656 8.312 1 95.44 159 VAL A CA 1
ATOM 1217 C C . VAL A 1 159 ? 7.496 38.438 9.805 1 95.44 159 VAL A C 1
ATOM 1219 O O . VAL A 1 159 ? 8.406 37.719 10.18 1 95.44 159 VAL A O 1
ATOM 1222 N N . GLN A 1 160 ? 6.691 39.094 10.609 1 95.81 160 GLN A N 1
ATOM 1223 C CA . GLN A 1 160 ? 6.84 38.969 12.055 1 95.81 160 GLN A CA 1
ATOM 1224 C C . GLN A 1 160 ? 6.695 37.5 12.477 1 95.81 160 GLN A C 1
ATOM 1226 O O . GLN A 1 160 ? 7.496 37 13.266 1 95.81 160 GLN A O 1
ATOM 1231 N N . THR A 1 161 ? 5.691 36.844 11.984 1 95.19 161 THR A N 1
ATOM 1232 C CA . THR A 1 161 ? 5.461 35.438 12.297 1 95.19 161 THR A CA 1
ATOM 1233 C C . THR A 1 161 ? 6.637 34.594 11.836 1 95.19 161 THR A C 1
ATOM 1235 O O . THR A 1 161 ? 7.102 33.719 12.57 1 95.19 161 THR A O 1
ATOM 1238 N N . MET A 1 162 ? 7.129 34.812 10.648 1 97.38 162 MET A N 1
ATOM 1239 C CA . MET A 1 162 ? 8.227 34.031 10.102 1 97.38 162 MET A CA 1
ATOM 1240 C C . MET A 1 162 ? 9.5 34.219 10.93 1 97.38 162 MET A C 1
ATOM 1242 O O . MET A 1 162 ? 10.219 33.25 11.188 1 97.38 162 MET A O 1
ATOM 1246 N N . VAL A 1 163 ? 9.719 35.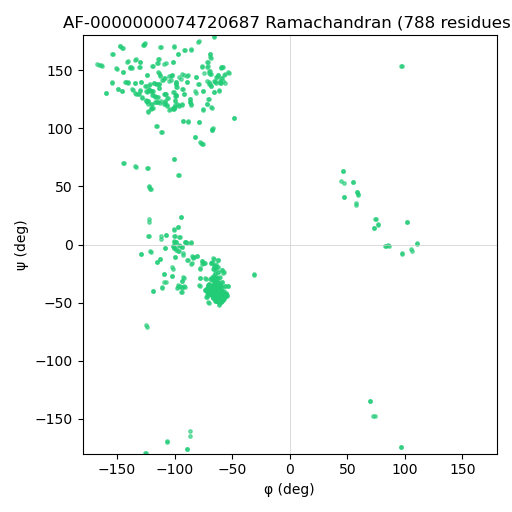469 11.352 1 97.12 163 VAL A N 1
ATOM 1247 C CA . VAL A 1 163 ? 10.883 35.75 12.188 1 97.12 163 VAL A CA 1
ATOM 1248 C C . VAL A 1 163 ? 10.758 34.969 13.508 1 97.12 163 VAL A C 1
ATOM 1250 O O . VAL A 1 163 ? 11.695 34.312 13.938 1 97.12 163 VAL A O 1
ATOM 1253 N N . GLU A 1 164 ? 9.617 35.062 14.117 1 96.69 164 GLU A N 1
ATOM 1254 C CA . GLU A 1 164 ? 9.367 34.406 15.398 1 96.69 164 GLU A CA 1
ATOM 1255 C C . GLU A 1 164 ? 9.539 32.906 15.289 1 96.69 164 GLU A C 1
ATOM 1257 O O . GLU A 1 164 ? 10.211 32.281 16.109 1 96.69 164 GLU A O 1
ATOM 1262 N N . LYS A 1 165 ? 8.945 32.281 14.312 1 97.25 165 LYS A N 1
ATOM 1263 C CA . LYS A 1 165 ? 8.977 30.828 14.156 1 97.25 165 LYS A CA 1
ATOM 1264 C C . LYS A 1 165 ? 10.344 30.344 13.695 1 97.25 165 LYS A C 1
ATOM 1266 O O . LYS A 1 165 ? 10.773 29.234 14.039 1 97.25 165 LYS A O 1
ATOM 1271 N N . SER A 1 166 ? 11.07 31.188 12.93 1 97.19 166 SER A N 1
ATOM 1272 C CA . SER A 1 166 ? 12.438 30.859 12.539 1 97.19 166 SER A CA 1
ATOM 1273 C C . SER A 1 166 ? 13.336 30.703 13.758 1 97.19 166 SER A C 1
ATOM 1275 O O . SER A 1 166 ? 14.25 29.875 13.758 1 97.19 166 SER A O 1
ATOM 1277 N N . LYS A 1 167 ? 13.07 31.516 14.758 1 97.06 167 LYS A N 1
ATOM 1278 C CA . LYS A 1 167 ? 13.836 31.406 16 1 97.06 167 LYS A CA 1
ATOM 1279 C C . LYS A 1 167 ? 13.594 30.078 16.688 1 97.06 167 LYS A C 1
ATOM 1281 O O . LYS A 1 167 ? 14.445 29.594 17.438 1 97.06 167 LYS A O 1
ATOM 1286 N N . LEU A 1 168 ? 12.445 29.5 16.391 1 96.44 168 LEU A N 1
ATOM 1287 C CA . LEU A 1 168 ? 12.094 28.203 16.969 1 96.44 168 LEU A CA 1
ATOM 1288 C C . LEU A 1 168 ? 12.555 27.062 16.062 1 96.44 168 LEU A C 1
ATOM 1290 O O . LEU A 1 168 ? 12.281 25.891 16.328 1 96.44 168 LEU A O 1
ATOM 1294 N N . GLY A 1 169 ? 13.219 27.406 14.945 1 97.25 169 GLY A N 1
ATOM 1295 C CA . GLY A 1 169 ? 13.859 26.406 14.117 1 97.25 169 GLY A CA 1
ATOM 1296 C C . GLY A 1 169 ? 13.102 26.125 12.82 1 97.25 169 GLY A C 1
ATOM 1297 O O . GLY A 1 169 ? 13.578 25.375 11.969 1 97.25 169 GLY A O 1
ATOM 1298 N N . PHE A 1 170 ? 11.938 26.719 12.602 1 97.75 170 PHE A N 1
ATOM 1299 C CA . PHE A 1 170 ? 11.172 26.516 11.375 1 97.75 170 PHE A CA 1
ATOM 1300 C C . PHE A 1 170 ? 11.883 27.141 10.18 1 97.75 170 PHE A C 1
ATOM 1302 O O . PHE A 1 170 ? 12.367 28.266 10.266 1 97.75 170 PHE A O 1
ATOM 1309 N N . LYS A 1 171 ? 11.906 26.375 9.078 1 97.81 171 LYS A N 1
ATOM 1310 C CA . LYS A 1 171 ? 12.57 26.875 7.879 1 97.81 171 LYS A CA 1
ATOM 1311 C C . LYS A 1 171 ? 11.656 26.766 6.66 1 97.81 171 LYS A C 1
ATOM 1313 O O . LYS A 1 171 ? 12 27.25 5.582 1 97.81 171 LYS A O 1
ATOM 1318 N N . THR A 1 172 ? 10.523 26.125 6.785 1 98.19 172 THR A N 1
ATOM 1319 C CA . THR A 1 172 ? 9.539 25.984 5.711 1 98.19 172 THR A CA 1
ATOM 1320 C C . THR A 1 172 ? 8.219 26.625 6.102 1 98.19 172 THR A C 1
ATOM 1322 O O . THR A 1 172 ? 7.691 26.375 7.191 1 98.19 172 THR A O 1
ATOM 1325 N N . PHE A 1 173 ? 7.703 27.5 5.211 1 97.94 173 PHE A N 1
ATOM 1326 C CA . PHE A 1 173 ? 6.473 28.219 5.5 1 97.94 173 PHE A CA 1
ATOM 1327 C C . PHE A 1 173 ? 5.48 28.094 4.352 1 97.94 173 PHE A C 1
ATOM 1329 O O . PHE A 1 173 ? 5.871 28.078 3.182 1 97.94 173 PHE A O 1
ATOM 1336 N N . MET A 1 174 ? 4.223 27.922 4.68 1 96.88 174 MET A N 1
ATOM 1337 C CA . MET A 1 174 ? 3.139 27.922 3.699 1 96.88 174 MET A CA 1
ATOM 1338 C C . MET A 1 174 ? 2.297 29.188 3.812 1 96.88 174 MET A C 1
ATOM 1340 O O . MET A 1 174 ? 1.68 29.438 4.852 1 96.88 174 MET A O 1
ATOM 1344 N N . ILE A 1 175 ? 2.238 29.938 2.721 1 95.56 175 ILE A N 1
ATOM 1345 C CA . ILE A 1 175 ? 1.538 31.219 2.709 1 95.56 175 ILE A CA 1
ATOM 1346 C C . ILE A 1 175 ? 0.163 31.047 2.066 1 95.56 175 ILE A C 1
ATOM 1348 O O . ILE A 1 175 ? 0.06 30.703 0.888 1 95.56 175 ILE A O 1
ATOM 1352 N N . LYS A 1 176 ? -0.844 31.281 2.838 1 92.94 176 LYS A N 1
ATOM 1353 C CA . LYS A 1 176 ? -2.197 31.234 2.293 1 92.94 176 LYS A CA 1
ATOM 1354 C C . LYS A 1 176 ? -2.555 32.531 1.596 1 92.94 176 LYS A C 1
ATOM 1356 O O . LYS A 1 176 ? -2.359 33.625 2.156 1 92.94 176 LYS A O 1
ATOM 1361 N N . VAL A 1 177 ? -3.072 32.406 0.375 1 90.81 177 VAL A N 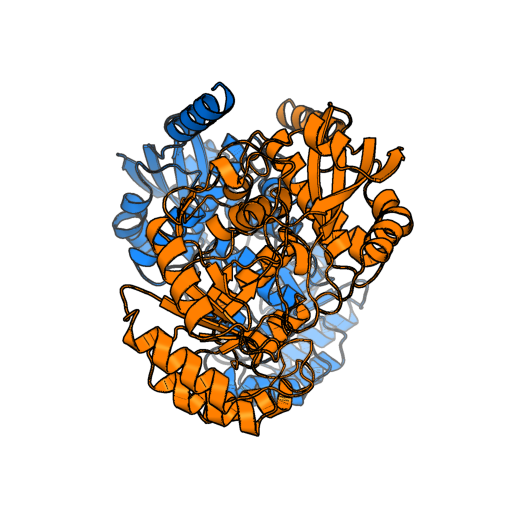1
ATOM 1362 C CA . VAL A 1 177 ? -3.381 33.625 -0.386 1 90.81 177 VAL A CA 1
ATOM 1363 C C . VAL A 1 177 ? -4.895 33.75 -0.533 1 90.81 177 VAL A C 1
ATOM 1365 O O . VAL A 1 177 ? -5.371 34.625 -1.27 1 90.81 177 VAL A O 1
ATOM 1368 N N . ALA A 1 178 ? -5.621 32.938 0.096 1 78.44 178 ALA A N 1
ATOM 1369 C CA . ALA A 1 178 ? -7.078 33.062 0.064 1 78.44 178 ALA A CA 1
ATOM 1370 C C . ALA A 1 178 ? -7.539 34.344 0.748 1 78.44 178 ALA A C 1
ATOM 1372 O O . ALA A 1 178 ? -6.848 34.875 1.621 1 78.44 178 ALA A O 1
ATOM 1373 N N . PRO A 1 179 ? -8.641 35 0.065 1 67.56 179 PRO A N 1
ATOM 1374 C CA . PRO A 1 179 ? -9.117 36.25 0.647 1 67.56 179 PRO A CA 1
ATOM 1375 C C . PRO A 1 179 ? -9.469 36.125 2.129 1 67.56 179 PRO A C 1
ATOM 1377 O O . PRO A 1 179 ? -9.727 35.031 2.611 1 67.56 179 PRO A O 1
ATOM 1380 N N . ASP A 1 180 ? -9.234 37.188 2.746 1 58.47 180 ASP A N 1
ATOM 1381 C CA . ASP A 1 180 ? -9.773 37.344 4.094 1 58.47 180 ASP A CA 1
ATOM 1382 C C . ASP A 1 180 ? -11.258 36.969 4.137 1 58.47 180 ASP A C 1
ATOM 1384 O O . ASP A 1 180 ? -12.039 37.375 3.281 1 58.47 180 ASP A O 1
ATOM 1388 N N . PRO A 1 181 ? -11.539 35.781 4.805 1 57.47 181 PRO A N 1
ATOM 1389 C CA . PRO A 1 181 ? -12.938 35.375 4.84 1 57.47 181 PRO A CA 1
ATOM 1390 C C . PRO A 1 181 ? -13.914 36.531 4.84 1 57.47 181 PRO A C 1
ATOM 1392 O O . PRO A 1 181 ? -15.055 36.406 4.391 1 57.47 181 PRO A O 1
ATOM 1395 N N . LEU A 1 182 ? -13.43 37.688 5.352 1 52.41 182 LEU A N 1
ATOM 1396 C CA . LEU A 1 182 ? -14.273 38.875 5.438 1 52.41 182 LEU A CA 1
ATOM 1397 C C . LEU A 1 182 ? -14.281 39.625 4.113 1 52.41 182 LEU A C 1
ATOM 1399 O O . LEU A 1 182 ? -15.125 40.5 3.898 1 52.41 182 LEU A O 1
ATOM 1403 N N . ALA A 1 183 ? -13.422 39.25 3.23 1 56.44 183 ALA A N 1
ATOM 1404 C CA . ALA A 1 183 ? -13.359 39.969 1.96 1 56.44 183 ALA A CA 1
ATOM 1405 C C . ALA A 1 183 ? -13.82 39.094 0.805 1 56.44 183 ALA A C 1
ATOM 1407 O O . ALA A 1 183 ? -13.625 37.875 0.831 1 56.44 183 ALA A O 1
ATOM 1408 N N . ASN A 1 184 ? -14.758 39.312 -0.007 1 59.91 184 ASN A N 1
ATOM 1409 C CA . ASN A 1 184 ? -15.422 38.594 -1.081 1 59.91 184 ASN A CA 1
ATOM 1410 C C . ASN A 1 184 ? -14.477 38.312 -2.238 1 59.91 184 ASN A C 1
ATOM 1412 O O . ASN A 1 184 ? -14.805 37.531 -3.135 1 59.91 184 ASN A O 1
ATOM 1416 N N . GLN A 1 185 ? -13.352 39.031 -2.262 1 67.44 185 GLN A N 1
ATOM 1417 C CA . GLN A 1 185 ? -12.516 38.812 -3.443 1 67.44 185 GLN A CA 1
ATOM 1418 C C . GLN A 1 185 ? -11.031 38.781 -3.074 1 67.44 185 GLN A C 1
ATOM 1420 O O . GLN A 1 185 ? -10.609 39.5 -2.152 1 67.44 185 GLN A O 1
ATOM 1425 N N . VAL A 1 186 ? -10.312 37.875 -3.691 1 78.44 186 VAL A N 1
ATOM 1426 C CA . VAL A 1 186 ? -8.867 37.781 -3.486 1 78.44 186 VAL A CA 1
ATOM 1427 C C . VAL A 1 186 ? -8.203 39.031 -4.098 1 78.44 186 VAL A C 1
ATOM 1429 O O . VAL A 1 186 ? -8.469 39.375 -5.254 1 78.44 186 VAL A O 1
ATOM 1432 N N . ASP A 1 187 ? -7.574 39.781 -3.279 1 86.19 187 ASP A N 1
ATOM 1433 C CA . ASP A 1 187 ? -6.691 40.812 -3.818 1 86.19 187 ASP A CA 1
ATOM 1434 C C . ASP A 1 187 ? -5.367 40.219 -4.281 1 86.19 187 ASP A C 1
ATOM 1436 O O . ASP A 1 187 ? -4.395 40.188 -3.521 1 86.19 187 ASP A O 1
ATOM 1440 N N . LEU A 1 188 ? -5.387 39.812 -5.477 1 90.56 188 LEU A N 1
ATOM 1441 C CA . LEU A 1 188 ? -4.254 39.062 -6.031 1 90.56 188 LEU A CA 1
ATOM 1442 C C . LEU A 1 188 ? -2.996 39.938 -6.035 1 90.56 188 LEU A C 1
ATOM 1444 O O . LEU A 1 188 ? -1.899 39.438 -5.77 1 90.56 188 LEU A O 1
ATOM 1448 N N . LYS A 1 189 ? -3.162 41.156 -6.379 1 90.5 189 LYS A N 1
ATOM 1449 C CA . LYS A 1 189 ? -2.021 42.094 -6.414 1 90.5 189 LYS A CA 1
ATOM 1450 C C . LYS A 1 189 ? -1.353 42.188 -5.047 1 90.5 189 LYS A C 1
ATOM 1452 O O . LYS A 1 189 ? -0.125 42.125 -4.945 1 90.5 189 LYS A O 1
ATOM 1457 N N . MET A 1 190 ? -2.15 42.312 -4.117 1 89.81 190 MET A N 1
ATOM 1458 C CA . MET A 1 190 ? -1.634 42.406 -2.754 1 89.81 190 MET A CA 1
ATOM 1459 C C . MET A 1 190 ? -0.92 41.125 -2.361 1 89.81 190 MET A C 1
ATOM 1461 O O . MET A 1 190 ? 0.138 41.156 -1.73 1 89.81 190 MET A O 1
ATOM 1465 N N . GLN A 1 191 ? -1.495 40.031 -2.715 1 92.69 191 GLN A N 1
ATOM 1466 C CA . GLN A 1 191 ? -0.913 38.719 -2.352 1 92.69 191 GLN A CA 1
ATOM 1467 C C . GLN A 1 191 ? 0.421 38.5 -3.061 1 92.69 191 GLN A C 1
ATOM 1469 O O . GLN A 1 191 ? 1.365 37.969 -2.467 1 92.69 191 GLN A O 1
ATOM 1474 N N . ILE A 1 192 ? 0.511 38.906 -4.289 1 93.81 192 ILE A N 1
ATOM 1475 C CA . ILE A 1 192 ? 1.751 38.812 -5.051 1 93.81 192 ILE A CA 1
ATOM 1476 C C . ILE A 1 192 ? 2.83 39.688 -4.402 1 93.81 192 ILE A C 1
ATOM 1478 O O . ILE A 1 192 ? 3.963 39.219 -4.211 1 93.81 192 ILE A O 1
ATOM 1482 N N . GLN A 1 193 ? 2.422 40.844 -4.07 1 93.12 193 GLN A N 1
ATOM 1483 C CA . GLN A 1 193 ? 3.354 41.75 -3.4 1 93.12 193 GLN A CA 1
ATOM 1484 C C . GLN A 1 193 ? 3.826 41.156 -2.072 1 93.12 193 GLN A C 1
ATOM 1486 O O . GLN A 1 193 ? 5 41.281 -1.72 1 93.12 193 GLN A O 1
ATOM 1491 N N . ARG A 1 194 ? 2.893 40.562 -1.378 1 94.12 194 ARG A N 1
ATOM 1492 C CA . ARG A 1 194 ? 3.201 39.938 -0.104 1 94.12 194 ARG A CA 1
ATOM 1493 C C . ARG A 1 194 ? 4.258 38.844 -0.281 1 94.12 194 ARG A C 1
ATOM 1495 O O . ARG A 1 194 ? 5.266 38.844 0.427 1 94.12 194 ARG A O 1
ATOM 1502 N N . ILE A 1 195 ? 4.152 38.031 -1.255 1 95.81 195 ILE A N 1
ATOM 1503 C CA . ILE A 1 195 ? 5.059 36.938 -1.47 1 95.81 195 ILE A CA 1
ATOM 1504 C C . ILE A 1 195 ? 6.422 37.438 -1.932 1 95.81 195 ILE A C 1
ATOM 1506 O O . ILE A 1 195 ? 7.461 36.906 -1.528 1 95.81 195 ILE A O 1
ATOM 1510 N N . HIS A 1 196 ? 6.398 38.531 -2.779 1 95.75 196 HIS A N 1
ATOM 1511 C CA . HIS A 1 196 ? 7.652 39.156 -3.193 1 95.75 196 HIS A CA 1
ATOM 1512 C C . HIS A 1 196 ? 8.406 39.719 -1.994 1 95.75 196 HIS A C 1
ATOM 1514 O O . HIS A 1 196 ? 9.625 39.531 -1.888 1 95.75 196 HIS A O 1
ATOM 1520 N N . ALA A 1 197 ? 7.648 40.344 -1.182 1 95.12 197 ALA A N 1
ATOM 1521 C CA . ALA A 1 197 ? 8.25 40.969 -0.003 1 95.12 197 ALA A CA 1
ATOM 1522 C C . ALA A 1 197 ? 8.859 39.906 0.915 1 95.12 197 ALA A C 1
ATOM 1524 O O . ALA A 1 197 ? 9.961 40.094 1.439 1 95.12 197 ALA A O 1
ATOM 1525 N N . ILE A 1 198 ? 8.125 38.844 1.149 1 95.75 198 ILE A N 1
ATOM 1526 C CA . ILE A 1 198 ? 8.594 37.719 1.97 1 95.75 198 ILE A CA 1
ATOM 1527 C C . ILE A 1 198 ? 9.883 37.156 1.382 1 95.75 198 ILE A C 1
ATOM 1529 O O . ILE A 1 198 ? 10.852 36.938 2.107 1 95.75 198 ILE A O 1
ATOM 1533 N N . ARG A 1 199 ? 9.898 36.938 0.082 1 95.56 199 ARG A N 1
ATOM 1534 C CA . ARG A 1 199 ? 11.031 36.25 -0.562 1 95.56 199 ARG A CA 1
ATOM 1535 C C . ARG A 1 199 ? 12.273 37.125 -0.528 1 95.56 199 ARG A C 1
ATOM 1537 O O . ARG A 1 199 ? 13.398 36.625 -0.44 1 95.56 199 ARG A O 1
ATOM 1544 N N . ARG A 1 200 ? 12.117 38.438 -0.54 1 94.38 200 ARG A N 1
ATOM 1545 C CA . ARG A 1 200 ? 13.242 39.344 -0.444 1 94.38 200 ARG A CA 1
ATOM 1546 C C . ARG A 1 200 ? 13.953 39.219 0.896 1 94.38 200 ARG A C 1
ATOM 1548 O O . ARG A 1 200 ? 15.18 39.375 0.975 1 94.38 200 ARG A O 1
ATOM 1555 N N . GLN A 1 201 ? 13.234 38.875 1.831 1 94.62 201 GLN A N 1
ATOM 1556 C CA . GLN A 1 201 ? 13.781 38.812 3.184 1 94.62 201 GLN A CA 1
ATOM 1557 C C . GLN A 1 201 ? 14.203 37.406 3.539 1 94.62 201 GLN A C 1
ATOM 1559 O O . GLN A 1 201 ? 15.164 37.188 4.281 1 94.62 201 GLN A O 1
ATOM 1564 N N . PHE A 1 202 ? 13.539 36.375 3.107 1 96.56 202 PHE A N 1
ATOM 1565 C CA . PHE A 1 202 ? 13.781 34.969 3.408 1 96.56 202 PHE A CA 1
ATOM 1566 C C . PHE A 1 202 ? 14.172 34.219 2.148 1 96.56 202 PHE A C 1
ATOM 1568 O O . PHE A 1 202 ? 13.305 33.75 1.41 1 96.56 202 PHE A O 1
ATOM 1575 N N . GLN A 1 203 ? 15.367 33.969 1.98 1 95.31 203 GLN A N 1
ATOM 1576 C CA . GLN A 1 203 ? 15.891 33.5 0.694 1 95.31 203 GLN A CA 1
ATOM 1577 C C . GLN A 1 203 ? 15.977 31.984 0.642 1 95.31 203 GLN A C 1
ATOM 1579 O O . GLN A 1 203 ? 16.297 31.344 1.643 1 95.31 203 GLN A O 1
ATOM 1584 N N . PHE A 1 204 ? 15.68 31.516 -0.505 1 92.88 204 PHE A N 1
ATOM 1585 C CA . PHE A 1 204 ? 15.953 30.125 -0.814 1 92.88 204 PHE A CA 1
ATOM 1586 C C . PHE A 1 204 ? 17.453 29.875 -0.938 1 92.88 204 PHE A C 1
ATOM 1588 O O . PHE A 1 204 ? 18.188 30.75 -1.421 1 92.88 204 PHE A O 1
ATOM 1595 N N . PRO A 1 205 ? 17.938 28.766 -0.432 1 93.44 205 PRO A N 1
ATOM 1596 C CA . PRO A 1 205 ? 17.219 27.578 0.057 1 93.44 205 PRO A CA 1
ATOM 1597 C C . PRO A 1 205 ? 17.109 27.547 1.579 1 93.44 205 PRO A C 1
ATOM 1599 O O . PRO A 1 205 ? 16.531 26.609 2.139 1 93.44 205 PRO A O 1
ATOM 1602 N N . GLU A 1 206 ? 17.594 28.578 2.197 1 95.5 206 GLU A N 1
ATOM 1603 C CA . GLU A 1 206 ? 17.531 28.562 3.654 1 95.5 206 GLU A CA 1
ATOM 1604 C C . GLU A 1 206 ? 16.094 28.484 4.145 1 95.5 206 GLU A C 1
ATOM 1606 O O . GLU A 1 206 ? 15.805 27.766 5.109 1 95.5 206 GLU A O 1
ATOM 1611 N N . PHE A 1 207 ? 15.273 29.281 3.52 1 97.25 207 PHE A N 1
ATOM 1612 C CA . PHE A 1 207 ? 13.852 29.25 3.816 1 97.25 207 PHE A CA 1
ATOM 1613 C C . PHE A 1 207 ? 13.055 28.781 2.6 1 97.25 207 PHE A C 1
ATOM 1615 O O . PHE A 1 207 ? 13.188 29.344 1.513 1 97.25 207 PHE A O 1
ATOM 1622 N N . ARG A 1 208 ? 12.234 27.766 2.834 1 97.75 208 ARG A N 1
ATOM 1623 C CA . ARG A 1 208 ? 11.375 27.25 1.778 1 97.75 208 ARG A CA 1
ATOM 1624 C C . ARG A 1 208 ? 9.961 27.812 1.895 1 97.75 208 ARG A C 1
ATOM 1626 O O . ARG A 1 208 ? 9.438 27.969 3 1 97.75 208 ARG A O 1
ATOM 1633 N N . LEU A 1 209 ? 9.375 28.141 0.687 1 97.06 209 LEU A N 1
ATOM 1634 C CA . LEU A 1 209 ? 8.031 28.719 0.657 1 97.06 209 LEU A CA 1
ATOM 1635 C C . LEU A 1 209 ? 7.098 27.875 -0.2 1 97.06 209 LEU A C 1
ATOM 1637 O O . LEU A 1 209 ? 7.484 27.391 -1.271 1 97.06 209 LEU A O 1
ATOM 1641 N N . ASN A 1 210 ? 5.934 27.578 0.327 1 97 210 ASN A N 1
ATOM 1642 C CA . ASN A 1 210 ? 4.77 27.078 -0.399 1 97 210 ASN A CA 1
ATOM 1643 C C . ASN A 1 210 ? 3.627 28.094 -0.389 1 97 210 ASN A C 1
ATOM 1645 O O . ASN A 1 210 ? 3.498 28.891 0.549 1 97 210 ASN A O 1
ATOM 1649 N N . VAL A 1 211 ? 2.883 28.109 -1.43 1 96.94 211 VAL A N 1
ATOM 1650 C CA . VAL A 1 211 ? 1.729 29 -1.502 1 96.94 211 VAL A CA 1
ATOM 1651 C C . VAL A 1 211 ? 0.451 28.172 -1.659 1 96.94 211 VAL A C 1
ATOM 1653 O O . VAL A 1 211 ? 0.39 27.266 -2.482 1 96.94 211 VAL A O 1
ATOM 1656 N N . ASP A 1 212 ? -0.534 28.484 -0.877 1 96 212 ASP A N 1
ATOM 1657 C CA . ASP A 1 212 ? -1.8 27.766 -0.896 1 96 212 ASP A CA 1
ATOM 1658 C C . ASP A 1 212 ? -2.969 28.703 -1.171 1 96 212 ASP A C 1
ATOM 1660 O O . ASP A 1 212 ? -3.207 29.641 -0.412 1 96 212 ASP A O 1
ATOM 1664 N N . ALA A 1 213 ? -3.742 28.391 -2.225 1 93.12 213 ALA A N 1
ATOM 1665 C CA . ALA A 1 213 ? -4.84 29.266 -2.617 1 93.12 213 ALA A CA 1
ATOM 1666 C C . ALA A 1 213 ? -6.176 28.734 -2.1 1 93.12 213 ALA A C 1
ATOM 1668 O O . ALA A 1 213 ? -7.184 29.453 -2.121 1 93.12 213 ALA A O 1
ATOM 1669 N N . ASN A 1 214 ? -6.215 27.531 -1.6 1 91.06 214 ASN A N 1
ATOM 1670 C CA . ASN A 1 214 ? -7.426 26.922 -1.056 1 91.06 214 ASN A CA 1
ATOM 1671 C C . ASN A 1 214 ? -8.617 27.109 -1.992 1 91.06 214 ASN A C 1
ATOM 1673 O O . ASN A 1 214 ? -9.695 27.516 -1.558 1 91.06 214 ASN A O 1
ATOM 1677 N N . GLN A 1 215 ? -8.414 26.969 -3.25 1 90.56 215 GLN A N 1
ATOM 1678 C CA . GLN A 1 215 ? -9.422 26.906 -4.301 1 90.56 215 GLN A CA 1
ATOM 1679 C C . GLN A 1 215 ? -9.969 28.297 -4.621 1 90.56 215 GLN A C 1
ATOM 1681 O O . GLN A 1 215 ? -11.016 28.422 -5.262 1 90.56 215 GLN A O 1
ATOM 1686 N N . CYS A 1 216 ? -9.344 29.344 -4.273 1 88.88 216 CYS A N 1
ATOM 1687 C CA . CYS A 1 216 ? -10.055 30.625 -4.285 1 88.88 216 CYS A CA 1
ATOM 1688 C C . CYS A 1 216 ? -9.797 31.375 -5.586 1 88.88 216 CYS A C 1
ATOM 1690 O O . CYS A 1 216 ? -10.359 32.438 -5.801 1 88.88 216 CYS A O 1
ATOM 1692 N N . LEU A 1 217 ? -9 30.844 -6.523 1 91.5 217 LEU A N 1
ATOM 1693 C CA . LEU A 1 217 ? -8.641 31.578 -7.723 1 91.5 217 LEU A CA 1
ATOM 1694 C C . LEU A 1 217 ? -9.414 31.062 -8.93 1 91.5 217 LEU A C 1
ATOM 1696 O O . LEU A 1 217 ? -9.664 29.875 -9.047 1 91.5 217 LEU A O 1
ATOM 1700 N N . ASN A 1 218 ? -9.812 31.969 -9.75 1 89.88 218 ASN A N 1
ATOM 1701 C CA . ASN A 1 218 ? -10.203 31.547 -11.086 1 89.88 218 ASN A CA 1
ATOM 1702 C C . ASN A 1 218 ? -8.984 31.312 -11.977 1 89.88 218 ASN A C 1
ATOM 1704 O O . ASN A 1 218 ? -7.848 31.562 -11.57 1 89.88 218 ASN A O 1
ATOM 1708 N N . LEU A 1 219 ? -9.211 30.828 -13.148 1 93.25 219 LEU A N 1
ATOM 1709 C CA . LEU A 1 219 ? -8.109 30.422 -14.008 1 93.25 219 LEU A CA 1
ATOM 1710 C C . LEU A 1 219 ? -7.215 31.609 -14.344 1 93.25 219 LEU A C 1
ATOM 1712 O O . LEU A 1 219 ? -5.984 31.484 -14.312 1 93.25 219 LEU A O 1
ATOM 1716 N N . GLY A 1 220 ? -7.852 32.75 -14.719 1 93.62 220 GLY A N 1
ATOM 1717 C CA . GLY A 1 220 ? -7.062 33.938 -15.016 1 93.62 220 GLY A CA 1
ATOM 1718 C C . GLY A 1 220 ? -6.18 34.375 -13.867 1 93.62 220 GLY A C 1
ATOM 1719 O O . GLY A 1 220 ? -5.008 34.688 -14.062 1 93.62 220 GLY A O 1
ATOM 1720 N N . GLN A 1 221 ? -6.695 34.375 -12.695 1 93.19 221 GLN A N 1
ATOM 1721 C CA . GLN A 1 221 ? -5.961 34.75 -11.484 1 93.19 221 GLN A CA 1
ATOM 1722 C C . GLN A 1 221 ? -4.855 33.75 -11.188 1 93.19 221 GLN A C 1
ATOM 1724 O O . GLN A 1 221 ? -3.74 34.125 -10.828 1 93.19 221 GLN A O 1
ATOM 1729 N N . ALA A 1 222 ? -5.207 32.469 -11.312 1 95.12 222 ALA A N 1
ATOM 1730 C CA . ALA A 1 222 ? -4.242 31.406 -11.062 1 95.12 222 ALA A CA 1
ATOM 1731 C C . ALA A 1 222 ? -3.049 31.516 -12.008 1 95.12 222 ALA A C 1
ATOM 1733 O O . ALA A 1 222 ? -1.901 31.328 -11.594 1 95.12 222 ALA A O 1
ATOM 1734 N N . LEU A 1 223 ? -3.338 31.812 -13.273 1 95.56 223 LEU A N 1
ATOM 1735 C CA . LEU A 1 223 ? -2.279 31.969 -14.266 1 95.56 223 LEU A CA 1
ATOM 1736 C C . LEU A 1 223 ? -1.358 33.125 -13.906 1 95.56 223 LEU A C 1
ATOM 1738 O O . LEU A 1 223 ? -0.134 33 -13.977 1 95.56 223 LEU A O 1
ATOM 1742 N N . ARG A 1 224 ? -1.928 34.188 -13.508 1 95.06 224 ARG A N 1
ATOM 1743 C CA . ARG A 1 224 ? -1.147 35.375 -13.133 1 95.06 224 ARG A CA 1
ATOM 1744 C C . ARG A 1 224 ? -0.279 35.094 -11.914 1 95.06 224 ARG A C 1
ATOM 1746 O O . ARG A 1 224 ? 0.9 35.438 -11.883 1 95.06 224 ARG A O 1
ATOM 1753 N N . LEU A 1 225 ? -0.897 34.5 -10.922 1 95.69 225 LEU A N 1
ATOM 1754 C CA . LEU A 1 225 ? -0.15 34.156 -9.719 1 95.69 225 LEU A CA 1
ATOM 1755 C C . LEU A 1 225 ? 0.976 33.188 -10.031 1 95.69 225 LEU A C 1
ATOM 1757 O O . LEU A 1 225 ? 2.107 33.375 -9.578 1 95.69 225 LEU A O 1
ATOM 1761 N N . ALA A 1 226 ? 0.683 32.188 -10.781 1 96.25 226 ALA A N 1
ATOM 1762 C CA . ALA A 1 226 ? 1.665 31.156 -11.141 1 96.25 226 ALA A CA 1
ATOM 1763 C C . ALA A 1 226 ? 2.855 31.781 -11.867 1 96.25 226 ALA A C 1
ATOM 1765 O O . ALA A 1 226 ? 4.004 31.391 -11.625 1 96.25 226 ALA A O 1
ATOM 1766 N N . GLU A 1 227 ? 2.586 32.688 -12.766 1 95.25 227 GLU A N 1
ATOM 1767 C CA . GLU A 1 227 ? 3.648 33.375 -13.484 1 95.25 227 GLU A CA 1
ATOM 1768 C C . GLU A 1 227 ? 4.582 34.094 -12.523 1 95.25 227 GLU A C 1
ATOM 1770 O O . GLU A 1 227 ? 5.805 34.031 -12.664 1 95.25 227 GLU A O 1
ATOM 1775 N N . GLU A 1 228 ? 4.016 34.75 -11.594 1 95.19 228 GLU A N 1
ATOM 1776 C CA . GLU A 1 228 ? 4.816 35.469 -10.625 1 95.19 228 GLU A CA 1
ATOM 1777 C C . GLU A 1 228 ? 5.602 34.531 -9.727 1 95.19 228 GLU A C 1
ATOM 1779 O O . GLU A 1 228 ? 6.781 34.75 -9.445 1 95.19 228 GLU A O 1
ATOM 1784 N N . LEU A 1 229 ? 4.953 33.469 -9.281 1 96.5 229 LEU A N 1
ATOM 1785 C CA . LEU A 1 229 ? 5.586 32.531 -8.383 1 96.5 229 LEU A CA 1
ATOM 1786 C C . LEU A 1 229 ? 6.758 31.828 -9.07 1 96.5 229 LEU A C 1
ATOM 1788 O O . LEU A 1 229 ? 7.734 31.453 -8.422 1 96.5 229 LEU A O 1
ATOM 1792 N N . SER A 1 230 ? 6.633 31.656 -10.352 1 94.5 230 SER A N 1
ATOM 1793 C CA . SER A 1 230 ? 7.668 30.969 -11.117 1 94.5 230 SER A CA 1
ATOM 1794 C C . SER A 1 230 ? 8.992 31.719 -11.055 1 94.5 230 SER A C 1
ATOM 1796 O O . SER A 1 230 ? 10.047 31.156 -11.336 1 94.5 230 SER A O 1
ATOM 1798 N N . LYS A 1 231 ? 8.938 32.969 -10.586 1 92.94 231 LYS A N 1
ATOM 1799 C CA . LYS A 1 231 ? 10.125 33.812 -10.508 1 92.94 231 LYS A CA 1
ATOM 1800 C C . LYS A 1 231 ? 10.703 33.812 -9.094 1 92.94 231 LYS A C 1
ATOM 1802 O O . LYS A 1 231 ? 11.742 34.438 -8.844 1 92.94 231 LYS A O 1
ATOM 1807 N N . LEU A 1 232 ? 10.156 33.219 -8.094 1 94.56 232 LEU A N 1
ATOM 1808 C CA . LEU A 1 232 ? 10.461 33.438 -6.68 1 94.56 232 LEU A CA 1
ATOM 1809 C C . LEU A 1 232 ? 10.906 32.125 -6.02 1 94.56 232 LEU A C 1
ATOM 1811 O O . LEU A 1 232 ? 11 32.062 -4.793 1 94.56 232 LEU A O 1
ATOM 1815 N N . ASP A 1 233 ? 11.344 31.188 -6.539 1 93.44 233 ASP A N 1
ATOM 1816 C CA . ASP A 1 233 ? 11.781 29.922 -6 1 93.44 233 ASP A CA 1
ATOM 1817 C C . ASP A 1 233 ? 10.789 29.375 -4.973 1 93.44 233 ASP A C 1
ATOM 1819 O O . ASP A 1 233 ? 11.156 29.125 -3.82 1 93.44 233 ASP A O 1
ATOM 1823 N N . VAL A 1 234 ? 9.617 29.219 -5.234 1 95.75 234 VAL A N 1
ATOM 1824 C CA . VAL A 1 234 ? 8.586 28.594 -4.414 1 95.75 234 VAL A CA 1
ATOM 1825 C C . VAL A 1 234 ? 8.539 27.094 -4.707 1 95.75 234 VAL A C 1
ATOM 1827 O O . VAL A 1 234 ? 8.781 26.672 -5.84 1 95.75 234 VAL A O 1
ATOM 1830 N N . ASP A 1 235 ? 8.258 26.328 -3.66 1 96.69 235 ASP A N 1
ATOM 1831 C CA . ASP A 1 235 ? 8.258 24.875 -3.83 1 96.69 235 ASP A CA 1
ATOM 1832 C C . ASP A 1 235 ? 7.07 24.422 -4.676 1 96.69 235 ASP A C 1
ATOM 1834 O O . ASP A 1 235 ? 7.227 23.609 -5.586 1 96.69 235 ASP A O 1
ATOM 1838 N N . PHE A 1 236 ? 5.848 24.891 -4.305 1 97.5 236 PHE A N 1
ATOM 1839 C CA . PHE A 1 236 ? 4.664 24.531 -5.082 1 97.5 236 PHE A CA 1
ATOM 1840 C C . PHE A 1 236 ? 3.506 25.469 -4.762 1 97.5 236 PHE A C 1
ATOM 1842 O O . PHE A 1 236 ? 3.531 26.172 -3.746 1 97.5 236 PHE A O 1
ATOM 1849 N N . LEU A 1 237 ? 2.594 25.625 -5.711 1 97.25 237 LEU A N 1
ATOM 1850 C CA . LEU A 1 237 ? 1.291 26.25 -5.535 1 97.25 237 LEU A CA 1
ATOM 1851 C C . LEU A 1 237 ? 0.21 25.219 -5.281 1 97.25 237 LEU A C 1
ATOM 1853 O O . LEU A 1 237 ? -0.032 24.344 -6.129 1 97.25 237 LEU A O 1
ATOM 1857 N N . GLU A 1 238 ? -0.396 25.359 -4.113 1 96.94 238 GLU A N 1
ATOM 1858 C CA . GLU A 1 238 ? -1.365 24.344 -3.693 1 96.94 238 GLU A CA 1
ATOM 1859 C C . GLU A 1 238 ? -2.793 24.797 -3.982 1 96.94 238 GLU A C 1
ATOM 1861 O O . GLU A 1 238 ? -3.174 25.922 -3.645 1 96.94 238 GLU A O 1
ATOM 1866 N N . GLN A 1 239 ? -3.516 23.922 -4.641 1 95.25 239 GLN A N 1
ATOM 1867 C CA . GLN A 1 239 ? -4.941 24.016 -4.934 1 95.25 239 GLN A CA 1
ATOM 1868 C C . GLN A 1 239 ? -5.316 25.391 -5.449 1 95.25 239 GLN A C 1
ATOM 1870 O O . GLN A 1 239 ? -6.117 26.094 -4.828 1 95.25 239 GLN A O 1
ATOM 1875 N N . PRO A 1 240 ? -4.793 25.75 -6.547 1 94 240 PRO A N 1
ATOM 1876 C CA . PRO A 1 240 ? -5.078 27.078 -7.086 1 94 240 PRO A CA 1
ATOM 1877 C C . PRO A 1 240 ? -6.539 27.25 -7.496 1 94 240 PRO A C 1
ATOM 1879 O O . PRO A 1 240 ? -7.125 28.312 -7.27 1 94 240 PRO A O 1
ATOM 1882 N N . LEU A 1 241 ? -7.102 26.203 -7.973 1 92.5 241 LEU A N 1
ATOM 1883 C CA . LEU A 1 241 ? -8.422 26.266 -8.594 1 92.5 241 LEU A CA 1
ATOM 1884 C C . LEU A 1 241 ? -9.445 25.469 -7.793 1 92.5 241 LEU A C 1
ATOM 1886 O O . LEU A 1 241 ? -9.086 24.531 -7.07 1 92.5 241 LEU A O 1
ATOM 1890 N N . PRO A 1 242 ? -10.719 25.875 -7.988 1 91.19 242 PRO A N 1
ATOM 1891 C CA . PRO A 1 242 ? -11.758 25.031 -7.383 1 91.19 242 PRO A CA 1
ATOM 1892 C C . PRO A 1 242 ? -11.719 23.594 -7.898 1 91.19 242 PRO A C 1
ATOM 1894 O O . PRO A 1 242 ? -11.516 23.359 -9.094 1 91.19 242 PRO A O 1
ATOM 1897 N N . ARG A 1 243 ? -12 22.688 -6.984 1 88.31 243 ARG A N 1
ATOM 1898 C CA . ARG A 1 243 ? -11.984 21.266 -7.289 1 88.31 243 ARG A CA 1
ATOM 1899 C C . ARG A 1 243 ? -12.867 20.953 -8.484 1 88.31 243 ARG A C 1
ATOM 1901 O O . ARG A 1 243 ? -12.516 20.125 -9.328 1 88.31 243 ARG A O 1
ATOM 1908 N N . ALA A 1 244 ? -13.93 21.625 -8.617 1 84.19 244 ALA A N 1
ATOM 1909 C CA . ALA A 1 244 ? -14.906 21.375 -9.68 1 84.19 244 ALA A CA 1
ATOM 1910 C C . ALA A 1 244 ? -14.32 21.719 -11.047 1 84.19 244 ALA A C 1
ATOM 1912 O O . ALA A 1 244 ? -14.859 21.297 -12.078 1 84.19 244 ALA A O 1
ATOM 1913 N N . GLN A 1 245 ? -13.266 22.438 -11.078 1 82.75 245 GLN A N 1
ATOM 1914 C CA . GLN A 1 245 ? -12.703 22.922 -12.336 1 82.75 245 GLN A CA 1
ATOM 1915 C C . GLN A 1 245 ? -11.422 22.172 -12.688 1 82.75 245 GLN A C 1
ATOM 1917 O O . GLN A 1 245 ? -10.766 22.484 -13.688 1 82.75 245 GLN A O 1
ATOM 1922 N N . ASP A 1 246 ? -11.094 21.172 -11.984 1 80.94 246 ASP A N 1
ATOM 1923 C CA . ASP A 1 246 ? -9.812 20.469 -12.148 1 80.94 246 ASP A CA 1
ATOM 1924 C C . ASP A 1 246 ? -9.695 19.875 -13.547 1 80.94 246 ASP A C 1
ATOM 1926 O O . ASP A 1 246 ? -8.641 19.969 -14.18 1 80.94 246 ASP A O 1
ATOM 1930 N N . SER A 1 247 ? -10.719 19.391 -14.047 1 76.44 247 SER A N 1
ATOM 1931 C CA . SER A 1 247 ? -10.688 18.609 -15.273 1 76.44 247 SER A CA 1
ATOM 1932 C C . SER A 1 247 ? -10.289 19.469 -16.469 1 76.44 247 SER A C 1
ATOM 1934 O O . SER A 1 247 ? -9.508 19.047 -17.312 1 76.44 247 SER A O 1
ATOM 1936 N N . TRP A 1 248 ? -10.773 20.703 -16.5 1 78.88 248 TRP A N 1
ATOM 1937 C CA . TRP A 1 248 ? -10.516 21.469 -17.719 1 78.88 248 TRP A CA 1
ATOM 1938 C C . TRP A 1 248 ? -9.508 22.578 -17.453 1 78.88 248 TRP A C 1
ATOM 1940 O O . TRP A 1 248 ? -8.781 23 -18.359 1 78.88 248 TRP A O 1
ATOM 1950 N N . ALA A 1 249 ? -9.422 23.031 -16.219 1 85.38 249 ALA A N 1
ATOM 1951 C CA . ALA A 1 249 ? -8.617 24.234 -15.945 1 85.38 249 ALA A CA 1
ATOM 1952 C C . ALA A 1 249 ? -7.195 23.844 -15.547 1 85.38 249 ALA A C 1
ATOM 1954 O O . ALA A 1 249 ? -6.246 24.562 -15.867 1 85.38 249 ALA A O 1
ATOM 1955 N N . LEU A 1 250 ? -7.051 22.734 -14.914 1 86.75 250 LEU A N 1
ATOM 1956 C CA . LEU A 1 250 ? -5.754 22.359 -14.367 1 86.75 250 LEU A CA 1
ATOM 1957 C C . LEU A 1 250 ? -4.75 22.094 -15.477 1 86.75 250 LEU A C 1
ATOM 1959 O O . LEU A 1 250 ? -3.604 22.531 -15.414 1 86.75 250 LEU A O 1
ATOM 1963 N N . PRO A 1 251 ? -5.172 21.359 -16.5 1 85.75 251 PRO A N 1
ATOM 1964 C CA . PRO A 1 251 ? -4.227 21.141 -17.594 1 85.75 251 PRO A CA 1
ATOM 1965 C C . PRO A 1 251 ? -3.754 22.453 -18.234 1 85.75 251 PRO A C 1
ATOM 1967 O O . PRO A 1 251 ? -2.588 22.562 -18.625 1 85.75 251 PRO A O 1
ATOM 1970 N N . ARG A 1 252 ? -4.602 23.391 -18.344 1 88.69 252 ARG A N 1
ATOM 1971 C CA . ARG A 1 252 ? -4.254 24.688 -18.906 1 88.69 252 ARG A CA 1
ATOM 1972 C C . ARG A 1 252 ? -3.26 25.422 -18.031 1 88.69 252 ARG A C 1
ATOM 1974 O O . ARG A 1 252 ? -2.295 26.016 -18.516 1 88.69 252 ARG A O 1
ATOM 1981 N N . LEU A 1 253 ? -3.531 25.375 -16.75 1 92 253 LEU A N 1
ATOM 1982 C CA . LEU A 1 253 ? -2.635 26.016 -15.797 1 92 253 LEU A CA 1
ATOM 1983 C C . LEU A 1 253 ? -1.254 25.375 -15.836 1 92 253 LEU A C 1
ATOM 1985 O O . LEU A 1 253 ? -0.238 26.078 -15.852 1 92 253 LEU A O 1
ATOM 1989 N N . LYS A 1 254 ? -1.207 24.062 -15.844 1 89.75 254 LYS A N 1
ATOM 1990 C CA . LYS A 1 254 ? 0.057 23.328 -15.867 1 89.75 254 LYS A CA 1
ATOM 1991 C C . LYS A 1 254 ? 0.846 23.625 -17.141 1 89.75 254 LYS A C 1
ATOM 1993 O O . LYS A 1 254 ? 2.068 23.781 -17.094 1 89.75 254 LYS A O 1
ATOM 1998 N N . ALA A 1 255 ? 0.189 23.703 -18.219 1 89.5 255 ALA A N 1
ATOM 1999 C CA . ALA A 1 255 ? 0.827 24 -19.5 1 89.5 255 ALA A CA 1
ATOM 2000 C C . ALA A 1 255 ? 1.426 25.406 -19.516 1 89.5 255 ALA A C 1
ATOM 2002 O O . ALA A 1 255 ? 2.471 25.641 -20.125 1 89.5 255 ALA A O 1
ATOM 2003 N N . ALA A 1 256 ? 0.802 26.266 -18.875 1 90.31 256 ALA A N 1
ATOM 2004 C CA . ALA A 1 256 ? 1.222 27.656 -18.875 1 90.31 256 ALA A CA 1
ATOM 2005 C C . ALA A 1 256 ? 2.418 27.875 -17.953 1 90.31 256 ALA A C 1
ATOM 2007 O O . ALA A 1 256 ? 3.215 28.797 -18.172 1 90.31 256 ALA A O 1
ATOM 2008 N N . CYS A 1 257 ? 2.535 27.078 -16.938 1 90.69 257 CYS A N 1
ATOM 2009 C CA . CYS A 1 257 ? 3.621 27.234 -15.969 1 90.69 257 CYS A CA 1
ATOM 2010 C C . CYS A 1 257 ? 4.266 25.891 -15.656 1 90.69 257 CYS A C 1
ATOM 2012 O O . CYS A 1 257 ? 4.273 25.453 -14.508 1 90.69 257 CYS A O 1
ATOM 2014 N N . PRO A 1 258 ? 4.934 25.312 -16.625 1 86.69 258 PRO A N 1
ATOM 2015 C CA . PRO A 1 258 ? 5.449 23.938 -16.484 1 86.69 258 PRO A CA 1
ATOM 2016 C C . PRO A 1 258 ? 6.531 23.828 -15.414 1 86.69 258 PRO A C 1
ATOM 2018 O O . PRO A 1 258 ? 6.754 22.75 -14.875 1 86.69 258 PRO A O 1
ATOM 2021 N N . GLY A 1 259 ? 7.082 24.906 -15.109 1 91.25 259 GLY A N 1
ATOM 2022 C CA . GLY A 1 259 ? 8.164 24.859 -14.141 1 91.25 259 GLY A CA 1
ATOM 2023 C C . GLY A 1 259 ? 7.688 25 -12.703 1 91.25 259 GLY A C 1
ATOM 2024 O O . GLY A 1 259 ? 8.445 24.734 -11.766 1 91.25 259 GLY A O 1
ATOM 2025 N N . LEU A 1 260 ? 6.484 25.406 -12.5 1 95.25 260 LEU A N 1
ATOM 2026 C CA . LEU A 1 260 ? 5.93 25.562 -11.156 1 95.25 260 LEU A CA 1
ATOM 2027 C C . LEU A 1 260 ? 5.191 24.297 -10.734 1 95.25 260 LEU A C 1
ATOM 2029 O O . LEU A 1 260 ? 4.254 23.859 -11.406 1 95.25 260 LEU A O 1
ATOM 2033 N N . ALA A 1 261 ? 5.629 23.719 -9.656 1 96.44 261 ALA A N 1
ATOM 2034 C CA . ALA A 1 261 ? 4.945 22.531 -9.141 1 96.44 261 ALA A CA 1
ATOM 2035 C C . ALA A 1 261 ? 3.58 22.891 -8.562 1 96.44 261 ALA A C 1
ATOM 2037 O O . ALA A 1 261 ? 3.432 23.938 -7.91 1 96.44 261 ALA A O 1
ATOM 2038 N N . LEU A 1 262 ? 2.592 22.094 -8.836 1 96.62 262 LEU A N 1
ATOM 2039 C CA . LEU A 1 262 ? 1.245 22.234 -8.289 1 96.62 262 LEU A CA 1
ATOM 2040 C C . LEU A 1 262 ? 0.924 21.125 -7.305 1 96.62 262 LEU A C 1
ATOM 2042 O O . LEU A 1 262 ? 1.348 19.984 -7.5 1 96.62 262 LEU A O 1
ATOM 2046 N N . SER A 1 263 ? 0.229 21.484 -6.254 1 97.31 263 SER A N 1
ATOM 2047 C CA . SER A 1 263 ? -0.168 20.516 -5.234 1 97.31 263 SER A CA 1
ATOM 2048 C C . SER A 1 263 ? -1.687 20.406 -5.137 1 97.31 263 SER A C 1
ATOM 2050 O O . SER A 1 263 ? -2.393 21.406 -5.227 1 97.31 263 SER A O 1
ATOM 2052 N N . ALA A 1 264 ? -2.178 19.172 -4.98 1 96.62 264 ALA A N 1
ATOM 2053 C CA . ALA A 1 264 ? -3.598 18.922 -4.762 1 96.62 264 ALA A CA 1
ATOM 2054 C C . ALA A 1 264 ? -3.893 18.688 -3.279 1 96.62 264 ALA A C 1
ATOM 2056 O O . ALA A 1 264 ? -3.246 17.875 -2.629 1 96.62 264 ALA A O 1
ATOM 2057 N N . ASP A 1 265 ? -4.871 19.438 -2.75 1 95.81 265 ASP A N 1
ATOM 2058 C CA . ASP A 1 265 ? -5.344 19.234 -1.387 1 95.81 265 ASP A CA 1
ATOM 2059 C C . ASP A 1 265 ? -6.852 18.984 -1.358 1 95.81 265 ASP A C 1
ATOM 2061 O O . ASP A 1 265 ? -7.305 17.844 -1.387 1 95.81 265 ASP A O 1
ATOM 2065 N N . GLU A 1 266 ? -7.637 20.016 -1.637 1 93.62 266 GLU A N 1
ATOM 2066 C CA . GLU A 1 266 ? -9.094 19.891 -1.617 1 93.62 266 GLU A CA 1
ATOM 2067 C C . GLU A 1 266 ? -9.578 18.938 -2.701 1 93.62 266 GLU A C 1
ATOM 2069 O O . GLU A 1 266 ? -10.586 18.25 -2.525 1 93.62 266 GLU A O 1
ATOM 2074 N N . SER A 1 267 ? -8.875 18.828 -3.756 1 94.12 267 SER A N 1
ATOM 2075 C CA . SER A 1 267 ? -9.227 17.953 -4.867 1 94.12 267 SER A CA 1
ATOM 2076 C C . SER A 1 267 ? -8.93 16.5 -4.535 1 94.12 267 SER A C 1
ATOM 2078 O O . SER A 1 267 ? -9.406 15.594 -5.223 1 94.12 267 SER A O 1
ATOM 2080 N N . LEU A 1 268 ? -8.18 16.281 -3.498 1 95.31 268 LEU A N 1
ATOM 2081 C CA . LEU A 1 268 ? -7.719 14.953 -3.145 1 95.31 268 LEU A CA 1
ATOM 2082 C C . LEU A 1 268 ? -8.375 14.469 -1.854 1 95.31 268 LEU A C 1
ATOM 2084 O O . LEU A 1 268 ? -7.887 14.766 -0.76 1 95.31 268 LEU A O 1
ATOM 2088 N N . ARG A 1 269 ? -9.414 13.703 -2.008 1 94.12 269 ARG A N 1
ATOM 2089 C CA . ARG A 1 269 ? -10.148 13.266 -0.824 1 94.12 269 ARG A CA 1
ATOM 2090 C C . ARG A 1 269 ? -10.133 11.75 -0.699 1 94.12 269 ARG A C 1
ATOM 2092 O O . ARG A 1 269 ? -9.953 11.211 0.397 1 94.12 269 ARG A O 1
ATOM 2099 N N . SER A 1 270 ? -10.281 11.086 -1.814 1 95.25 270 SER A N 1
ATOM 2100 C CA . SER A 1 270 ? -10.5 9.641 -1.81 1 95.25 270 SER A CA 1
ATOM 2101 C C . SER A 1 270 ? -9.5 8.922 -2.707 1 95.25 270 SER A C 1
ATOM 2103 O O . SER A 1 270 ? -8.727 9.57 -3.42 1 95.25 270 SER A O 1
ATOM 2105 N N . LEU A 1 271 ? -9.531 7.602 -2.605 1 95.56 271 LEU A N 1
ATOM 2106 C CA . LEU A 1 271 ? -8.703 6.781 -3.475 1 95.56 271 LEU A CA 1
ATOM 2107 C C . LEU A 1 271 ? -9.055 7.008 -4.941 1 95.56 271 LEU A C 1
ATOM 2109 O O . LEU A 1 271 ? -8.18 7.008 -5.805 1 95.56 271 LEU A O 1
ATOM 2113 N N . ASP A 1 272 ? -10.352 7.227 -5.219 1 94.38 272 ASP A N 1
ATOM 2114 C CA . ASP A 1 272 ? -10.773 7.539 -6.578 1 94.38 272 ASP A CA 1
ATOM 2115 C C . ASP A 1 272 ? -10.156 8.852 -7.055 1 94.38 272 ASP A C 1
ATOM 2117 O O . ASP A 1 272 ? -9.734 8.961 -8.211 1 94.38 272 ASP A O 1
ATOM 2121 N N . ASP A 1 273 ? -10.109 9.805 -6.16 1 94.75 273 ASP A N 1
ATOM 2122 C CA . ASP A 1 273 ? -9.539 11.102 -6.508 1 94.75 273 ASP A CA 1
ATOM 2123 C C . ASP A 1 273 ? -8.055 10.977 -6.844 1 94.75 273 ASP A C 1
ATOM 2125 O O . ASP A 1 273 ? -7.582 11.562 -7.824 1 94.75 273 ASP A O 1
ATOM 2129 N N . VAL A 1 274 ? -7.359 10.211 -6 1 96.19 274 VAL A N 1
ATOM 2130 C CA . VAL A 1 274 ? -5.918 10.109 -6.203 1 96.19 274 VAL A CA 1
ATOM 2131 C C . VAL A 1 274 ? -5.633 9.43 -7.539 1 96.19 274 VAL A C 1
ATOM 2133 O O . VAL A 1 274 ? -4.707 9.812 -8.258 1 96.19 274 VAL A O 1
ATOM 2136 N N . ALA A 1 275 ? -6.375 8.422 -7.918 1 95.31 275 ALA A N 1
ATOM 2137 C CA . ALA A 1 275 ? -6.211 7.727 -9.188 1 95.31 275 ALA A CA 1
ATOM 2138 C C . ALA A 1 275 ? -6.449 8.664 -10.367 1 95.31 275 ALA A C 1
ATOM 2140 O O . ALA A 1 275 ? -5.66 8.703 -11.312 1 95.31 275 ALA A O 1
ATOM 2141 N N . ALA A 1 276 ? -7.555 9.398 -10.281 1 93.31 276 ALA A N 1
ATOM 2142 C CA . ALA A 1 276 ? -7.91 10.328 -11.352 1 93.31 276 ALA A CA 1
ATOM 2143 C C . ALA A 1 276 ? -6.848 11.414 -11.508 1 93.31 276 ALA A C 1
ATOM 2145 O O . ALA A 1 276 ? -6.418 11.711 -12.625 1 93.31 276 ALA A O 1
ATOM 2146 N N . LEU A 1 277 ? -6.426 11.969 -10.383 1 94.19 277 LEU A N 1
ATOM 2147 C CA . LEU A 1 277 ? -5.453 13.055 -10.406 1 94.19 277 LEU A CA 1
ATOM 2148 C C . LEU A 1 277 ? -4.09 12.555 -10.875 1 94.19 277 LEU A C 1
ATOM 2150 O O . LEU A 1 277 ? -3.393 13.242 -11.625 1 94.19 277 LEU A O 1
ATOM 2154 N N . ALA A 1 278 ? -3.705 11.367 -10.406 1 94.56 278 ALA A N 1
ATOM 2155 C CA . ALA A 1 278 ? -2.434 10.789 -10.836 1 94.56 278 ALA A CA 1
ATOM 2156 C C . ALA A 1 278 ? -2.426 10.523 -12.336 1 94.56 278 ALA A C 1
ATOM 2158 O O . ALA A 1 278 ? -1.433 10.797 -13.016 1 94.56 278 ALA A O 1
ATOM 2159 N N . SER A 1 279 ? -3.512 10.031 -12.875 1 91.81 279 SER A N 1
ATOM 2160 C CA . SER A 1 279 ? -3.625 9.703 -14.289 1 91.81 279 SER A CA 1
ATOM 2161 C C . SER A 1 279 ? -3.596 10.961 -15.148 1 91.81 279 SER A C 1
ATOM 2163 O O . SER A 1 279 ? -3.154 10.922 -16.297 1 91.81 279 SER A O 1
ATOM 2165 N N . ALA A 1 280 ? -4.074 12.086 -14.547 1 88.62 280 ALA A N 1
ATOM 2166 C CA . ALA A 1 280 ? -4.148 13.336 -15.297 1 88.62 280 ALA A CA 1
ATOM 2167 C C . ALA A 1 280 ? -2.777 14 -15.398 1 88.62 280 ALA A C 1
ATOM 2169 O O . ALA A 1 280 ? -2.568 14.875 -16.234 1 88.62 280 ALA A O 1
ATOM 2170 N N . HIS A 1 281 ? -1.838 13.648 -14.5 1 87.44 281 HIS A N 1
ATOM 2171 C CA . HIS A 1 281 ? -0.47 14.156 -14.492 1 87.44 281 HIS A CA 1
ATOM 2172 C C . HIS A 1 281 ? -0.449 15.68 -14.383 1 87.44 281 HIS A C 1
ATOM 2174 O O . HIS A 1 281 ? 0.373 16.344 -15.031 1 87.44 281 HIS A O 1
ATOM 2180 N N . ALA A 1 282 ? -1.402 16.234 -13.656 1 83.5 282 ALA A N 1
ATOM 2181 C CA . ALA A 1 282 ? -1.49 17.688 -13.586 1 83.5 282 ALA A CA 1
ATOM 2182 C C . ALA A 1 282 ? -0.921 18.219 -12.266 1 83.5 282 ALA A C 1
ATOM 2184 O O . ALA A 1 282 ? -0.476 19.359 -12.188 1 83.5 282 ALA A O 1
ATOM 2185 N N . TYR A 1 283 ? -0.959 17.438 -11.281 1 93.75 283 TYR A N 1
ATOM 2186 C CA . TYR A 1 283 ? -0.375 17.812 -9.992 1 93.75 283 TYR A CA 1
ATOM 2187 C C . TYR A 1 283 ? 0.964 17.109 -9.781 1 93.75 283 TYR A C 1
ATOM 2189 O O . TYR A 1 283 ? 1.155 15.969 -10.219 1 93.75 283 TYR A O 1
ATOM 2197 N N . ASP A 1 284 ? 1.833 17.844 -9.133 1 96.19 284 ASP A N 1
ATOM 2198 C CA . ASP A 1 284 ? 3.176 17.328 -8.859 1 96.19 284 ASP A CA 1
ATOM 2199 C C . ASP A 1 284 ? 3.299 16.859 -7.414 1 96.19 284 ASP A C 1
ATOM 2201 O O . ASP A 1 284 ? 4.227 16.125 -7.074 1 96.19 284 ASP A O 1
ATOM 2205 N N . VAL A 1 285 ? 2.432 17.312 -6.59 1 97.94 285 VAL A N 1
ATOM 2206 C CA . VAL A 1 285 ? 2.428 17 -5.164 1 97.94 285 VAL A CA 1
ATOM 2207 C C . VAL A 1 285 ? 1.014 16.641 -4.715 1 97.94 285 VAL A C 1
ATOM 2209 O O . VAL A 1 285 ? 0.046 17.312 -5.09 1 97.94 285 VAL A O 1
ATOM 2212 N N . PHE A 1 286 ? 0.857 15.539 -4.027 1 98.5 286 PHE A N 1
ATOM 2213 C CA . PHE A 1 286 ? -0.389 15.188 -3.359 1 98.5 286 PHE A CA 1
ATOM 2214 C C . PHE A 1 286 ? -0.308 15.484 -1.868 1 98.5 286 PHE A C 1
ATOM 2216 O O . PHE A 1 286 ? 0.576 14.984 -1.174 1 98.5 286 PHE A O 1
ATOM 2223 N N . SER A 1 287 ? -1.161 16.406 -1.397 1 98.31 287 SER A N 1
ATOM 2224 C CA . SER A 1 287 ? -1.311 16.656 0.032 1 98.31 287 SER A CA 1
ATOM 2225 C C . SER A 1 287 ? -2.176 15.594 0.695 1 98.31 287 SER A C 1
ATOM 2227 O O . SER A 1 287 ? -3.402 15.609 0.557 1 98.31 287 SER A O 1
ATOM 2229 N N . ILE A 1 288 ? -1.539 14.711 1.438 1 98.56 288 ILE A N 1
ATOM 2230 C CA . ILE A 1 288 ? -2.258 13.586 2.025 1 98.56 288 ILE A CA 1
ATOM 2231 C C . ILE A 1 288 ? -2.381 13.781 3.533 1 98.56 288 ILE A C 1
ATOM 2233 O O . ILE A 1 288 ? -1.393 14.07 4.211 1 98.56 288 ILE A O 1
ATOM 2237 N N . LYS A 1 289 ? -3.58 13.781 4.016 1 98.19 289 LYS A N 1
ATOM 2238 C CA . LYS A 1 289 ? -3.938 13.945 5.422 1 98.19 289 LYS A CA 1
ATOM 2239 C C . LYS A 1 289 ? -4.676 12.719 5.949 1 98.19 289 LYS A C 1
ATOM 2241 O O . LYS A 1 289 ? -5.805 12.438 5.535 1 98.19 289 LYS A O 1
ATOM 2246 N N . VAL A 1 290 ? -4.145 12.016 6.906 1 97.94 290 VAL A N 1
ATOM 2247 C CA . VAL A 1 290 ? -4.676 10.75 7.398 1 97.94 290 VAL A CA 1
ATOM 2248 C C . VAL A 1 290 ? -6.109 10.953 7.891 1 97.94 290 VAL A C 1
ATOM 2250 O O . VAL A 1 290 ? -7 10.164 7.562 1 97.94 290 VAL A O 1
ATOM 2253 N N . SER A 1 291 ? -6.355 12.039 8.609 1 95.31 291 SER A N 1
ATOM 2254 C CA . SER A 1 291 ? -7.676 12.305 9.172 1 95.31 291 SER A CA 1
ATOM 2255 C C . SER A 1 291 ? -8.688 12.602 8.07 1 95.31 291 SER A C 1
ATOM 2257 O O . SER A 1 291 ? -9.828 12.133 8.125 1 95.31 291 SER A O 1
ATOM 2259 N N . LYS A 1 292 ? -8.328 13.312 7.043 1 95.94 292 LYS A N 1
ATOM 2260 C CA . LYS A 1 292 ? -9.188 13.727 5.945 1 95.94 292 LYS A CA 1
ATOM 2261 C C . LYS A 1 292 ? -9.43 12.578 4.965 1 95.94 292 LYS A C 1
ATOM 2263 O O . LYS A 1 292 ? -10.531 12.43 4.434 1 95.94 292 LYS A O 1
ATOM 2268 N N . ASN A 1 293 ? -8.383 11.75 4.777 1 97.5 293 ASN A N 1
ATOM 2269 C CA . ASN A 1 293 ? -8.375 10.844 3.637 1 97.5 293 ASN A CA 1
ATOM 2270 C C . ASN A 1 293 ? -8.781 9.43 4.043 1 97.5 293 ASN A C 1
ATOM 2272 O O . ASN A 1 293 ? -8.586 8.477 3.285 1 97.5 293 ASN A O 1
ATOM 2276 N N . GLY A 1 294 ? -9.32 9.242 5.23 1 97.5 294 GLY A N 1
ATOM 2277 C CA . GLY A 1 294 ? -9.953 7.977 5.562 1 97.5 294 GLY A CA 1
ATOM 2278 C C . GLY A 1 294 ? -9.086 7.086 6.434 1 97.5 294 GLY A C 1
ATOM 2279 O O . GLY A 1 294 ? -9.25 5.867 6.445 1 97.5 294 GLY A O 1
ATOM 2280 N N . GLY A 1 295 ? -8.062 7.676 7.129 1 98.5 295 GLY A N 1
ATOM 2281 C CA . GLY A 1 295 ? -7.25 6.914 8.062 1 98.5 295 GLY A CA 1
ATOM 2282 C C . GLY A 1 295 ? -5.953 6.422 7.449 1 98.5 295 GLY A C 1
ATOM 2283 O O . GLY A 1 295 ? -5.594 6.812 6.336 1 98.5 295 GLY A O 1
ATOM 2284 N N . ILE A 1 296 ? -5.242 5.641 8.211 1 98.81 296 ILE A N 1
ATOM 2285 C CA . ILE A 1 296 ? -3.914 5.152 7.855 1 98.81 296 ILE A CA 1
ATOM 2286 C C . ILE A 1 296 ? -4.008 4.227 6.645 1 98.81 296 ILE A C 1
ATOM 2288 O O . ILE A 1 296 ? -3.211 4.336 5.707 1 98.81 296 ILE A O 1
ATOM 2292 N N . SER A 1 297 ? -4.992 3.342 6.621 1 98.62 297 SER A N 1
ATOM 2293 C CA . SER A 1 297 ? -5.129 2.33 5.578 1 98.62 297 SER A CA 1
ATOM 2294 C C . SER A 1 297 ? -5.309 2.969 4.207 1 98.62 297 SER A C 1
ATOM 2296 O O . SER A 1 297 ? -4.555 2.678 3.275 1 98.62 297 SER A O 1
ATOM 2298 N N . ARG A 1 298 ? -6.266 3.895 4.102 1 98.44 298 ARG A N 1
ATOM 2299 C CA . ARG A 1 298 ? -6.559 4.52 2.816 1 98.44 298 ARG A CA 1
ATOM 2300 C C . ARG A 1 298 ? -5.445 5.484 2.412 1 98.44 298 ARG A C 1
ATOM 2302 O O . ARG A 1 298 ? -5.066 5.543 1.242 1 98.44 298 ARG A O 1
ATOM 2309 N N . ALA A 1 299 ? -4.941 6.227 3.381 1 98.75 299 ALA A N 1
ATOM 2310 C CA . ALA A 1 299 ? -3.85 7.148 3.092 1 98.75 299 ALA A CA 1
ATOM 2311 C C . ALA A 1 299 ? -2.619 6.402 2.584 1 98.75 299 ALA A C 1
ATOM 2313 O O . ALA A 1 299 ? -1.906 6.891 1.705 1 98.75 299 ALA A O 1
ATOM 2314 N N . ARG A 1 300 ? -2.354 5.25 3.166 1 98.69 300 ARG A N 1
ATOM 2315 C CA . ARG A 1 300 ? -1.243 4.422 2.711 1 98.69 300 ARG A CA 1
ATOM 2316 C C . ARG A 1 300 ? -1.41 4.039 1.244 1 98.69 300 ARG A C 1
ATOM 2318 O O . ARG A 1 300 ? -0.453 4.098 0.469 1 98.69 300 ARG A O 1
ATOM 2325 N N . ASP A 1 301 ? -2.623 3.615 0.877 1 98.44 301 ASP A N 1
ATOM 2326 C CA . ASP A 1 301 ? -2.908 3.277 -0.514 1 98.44 301 ASP A CA 1
ATOM 2327 C C . ASP A 1 301 ? -2.705 4.484 -1.426 1 98.44 301 ASP A C 1
ATOM 2329 O O . ASP A 1 301 ? -2.172 4.352 -2.529 1 98.44 301 ASP A O 1
ATOM 2333 N N . MET A 1 302 ? -3.129 5.645 -0.953 1 98.56 302 MET A N 1
ATOM 2334 C CA . MET A 1 302 ? -2.949 6.871 -1.726 1 98.56 302 MET A CA 1
ATOM 2335 C C . MET A 1 302 ? -1.468 7.164 -1.945 1 98.56 302 MET A C 1
ATOM 2337 O O . MET A 1 302 ? -1.064 7.559 -3.041 1 98.56 302 MET A O 1
ATOM 2341 N N . MET A 1 303 ? -0.665 6.965 -0.919 1 98.69 303 MET A N 1
ATOM 2342 C CA . MET A 1 303 ? 0.774 7.188 -1.021 1 98.69 303 MET A CA 1
ATOM 2343 C C . MET A 1 303 ? 1.404 6.227 -2.023 1 98.69 303 MET A C 1
ATOM 2345 O O . MET A 1 303 ? 2.332 6.598 -2.746 1 98.69 303 MET A O 1
ATOM 2349 N N . ALA A 1 304 ? 0.901 4.977 -2.072 1 98.44 304 ALA A N 1
ATOM 2350 C CA . ALA A 1 304 ? 1.406 4 -3.037 1 98.44 304 ALA A CA 1
ATOM 2351 C C . ALA A 1 304 ? 1.129 4.453 -4.469 1 98.44 304 ALA A C 1
ATOM 2353 O O . ALA A 1 304 ? 1.98 4.309 -5.348 1 98.44 304 ALA A O 1
ATOM 2354 N N . VAL A 1 305 ? -0.051 5.02 -4.695 1 98.38 305 VAL A N 1
ATOM 2355 C CA . VAL A 1 305 ? -0.408 5.535 -6.016 1 98.38 305 VAL A CA 1
ATOM 2356 C C . VAL A 1 305 ? 0.511 6.695 -6.383 1 98.38 305 VAL A C 1
ATOM 2358 O O . VAL A 1 305 ? 1.029 6.758 -7.5 1 98.38 305 VAL A O 1
ATOM 2361 N N . ALA A 1 306 ? 0.704 7.574 -5.414 1 98.38 306 ALA A N 1
ATOM 2362 C CA . ALA A 1 306 ? 1.596 8.703 -5.652 1 98.38 306 ALA A CA 1
ATOM 2363 C C . ALA A 1 306 ? 2.998 8.234 -6.02 1 98.38 306 ALA A C 1
ATOM 2365 O O . ALA A 1 306 ? 3.576 8.688 -7.008 1 98.38 306 ALA A O 1
ATOM 2366 N N . LYS A 1 307 ? 3.49 7.277 -5.277 1 98.12 307 LYS A N 1
ATOM 2367 C CA . LYS A 1 307 ? 4.816 6.715 -5.508 1 98.12 307 LYS A CA 1
ATOM 2368 C C . LYS A 1 307 ? 4.926 6.125 -6.91 1 98.12 307 LYS A C 1
ATOM 2370 O O . LYS A 1 307 ? 5.871 6.422 -7.645 1 98.12 307 LYS A O 1
ATOM 2375 N N . ALA A 1 308 ? 3.955 5.387 -7.293 1 97.25 308 ALA A N 1
ATOM 2376 C CA . ALA A 1 308 ? 3.973 4.695 -8.578 1 97.25 308 ALA A CA 1
ATOM 2377 C C . ALA A 1 308 ? 3.961 5.691 -9.734 1 97.25 308 ALA A C 1
ATOM 2379 O O . ALA A 1 308 ? 4.551 5.438 -10.789 1 97.25 308 ALA A O 1
ATOM 2380 N N . HIS A 1 309 ? 3.35 6.809 -9.539 1 97 309 HIS A N 1
ATOM 2381 C CA . HIS A 1 309 ? 3.166 7.766 -10.625 1 97 309 HIS A CA 1
ATOM 2382 C C . HIS A 1 309 ? 4.219 8.867 -10.57 1 97 309 HIS A C 1
ATOM 2384 O O . HIS A 1 309 ? 4.145 9.844 -11.32 1 97 309 HIS A O 1
ATOM 2390 N N . GLY A 1 310 ? 5.121 8.781 -9.633 1 96.62 310 GLY A N 1
ATOM 2391 C CA . GLY A 1 310 ? 6.184 9.766 -9.523 1 96.62 310 GLY A CA 1
ATOM 2392 C C . GLY A 1 310 ? 5.711 11.094 -8.961 1 96.62 310 GLY A C 1
ATOM 2393 O O . GLY A 1 310 ? 6.285 12.148 -9.266 1 96.62 310 GLY A O 1
ATOM 2394 N N . VAL A 1 311 ? 4.594 11.109 -8.25 1 97.5 311 VAL A N 1
ATOM 2395 C CA . VAL A 1 311 ? 4.062 12.305 -7.598 1 97.5 311 VAL A CA 1
ATOM 2396 C C . VAL A 1 311 ? 4.59 12.398 -6.168 1 97.5 311 VAL A C 1
ATOM 2398 O O . VAL A 1 311 ? 4.559 11.414 -5.426 1 97.5 311 VAL A O 1
ATOM 2401 N N . ALA A 1 312 ? 5.121 13.523 -5.781 1 98.19 312 ALA A N 1
ATOM 2402 C CA . ALA A 1 312 ? 5.621 13.703 -4.422 1 98.19 312 ALA A CA 1
ATOM 2403 C C . ALA A 1 312 ? 4.469 13.797 -3.424 1 98.19 312 ALA A C 1
ATOM 2405 O O . ALA A 1 312 ? 3.334 14.094 -3.803 1 98.19 312 ALA A O 1
ATOM 2406 N N . VAL A 1 313 ? 4.785 13.484 -2.176 1 98.69 313 VAL A N 1
ATOM 2407 C CA . VAL A 1 313 ? 3.77 13.523 -1.129 1 98.69 313 VAL A CA 1
ATOM 2408 C C . VAL A 1 313 ? 4.117 14.617 -0.114 1 98.69 313 VAL A C 1
ATOM 2410 O O . VAL A 1 313 ? 5.254 14.688 0.362 1 98.69 313 VAL A O 1
ATOM 2413 N N . LEU A 1 314 ? 3.23 15.531 0.08 1 98.81 314 LEU A N 1
ATOM 2414 C CA . LEU A 1 314 ? 3.25 16.344 1.291 1 98.81 314 LEU A CA 1
ATOM 2415 C C . LEU A 1 314 ? 2.453 15.68 2.408 1 98.81 314 LEU A C 1
ATOM 2417 O O . LEU A 1 314 ? 1.234 15.531 2.301 1 98.81 314 LEU A O 1
ATOM 2421 N N . ALA A 1 315 ? 3.188 15.133 3.408 1 98.56 315 ALA A N 1
ATOM 2422 C CA . ALA A 1 315 ? 2.473 14.672 4.598 1 98.56 315 ALA A CA 1
ATOM 2423 C C . ALA A 1 315 ? 1.872 15.844 5.363 1 98.56 315 ALA A C 1
ATOM 2425 O O . ALA A 1 315 ? 2.584 16.562 6.07 1 98.56 315 ALA A O 1
ATOM 2426 N N . ASN A 1 316 ? 0.615 16.031 5.137 1 97.88 316 ASN A N 1
ATOM 2427 C CA . ASN A 1 316 ? -0.076 17.219 5.598 1 97.88 316 ASN A CA 1
ATOM 2428 C C . ASN A 1 316 ? -1.097 16.906 6.688 1 97.88 316 ASN A C 1
ATOM 2430 O O . ASN A 1 316 ? -1.228 15.75 7.098 1 97.88 316 ASN A O 1
ATOM 2434 N N . SER A 1 317 ? -1.613 17.922 7.289 1 96.25 317 SER A N 1
ATOM 2435 C CA . SER A 1 317 ? -2.637 17.812 8.328 1 96.25 317 SER A CA 1
ATOM 2436 C C . SER A 1 317 ? -3.584 19 8.297 1 96.25 317 SER A C 1
ATOM 2438 O O . SER A 1 317 ? -3.447 19.891 7.445 1 96.25 317 SER A O 1
ATOM 2440 N N . MET A 1 318 ? -4.621 18.922 9.039 1 94.19 318 MET A N 1
ATOM 2441 C CA . MET A 1 318 ? -5.547 20.016 9.312 1 94.19 318 MET A CA 1
ATOM 2442 C C . MET A 1 318 ? -5.359 20.547 10.734 1 94.19 318 MET A C 1
ATOM 2444 O O . MET A 1 318 ? -4.297 20.375 11.328 1 94.19 318 MET A O 1
ATOM 2448 N N . VAL A 1 319 ? -6.254 21.375 11.148 1 94.75 319 VAL A N 1
ATOM 2449 C CA . VAL A 1 319 ? -6.297 21.703 12.57 1 94.75 319 VAL A CA 1
ATOM 2450 C C . VAL A 1 319 ? -6.723 20.469 13.375 1 94.75 319 VAL A C 1
ATOM 2452 O O . VAL A 1 319 ? -7.906 20.125 13.414 1 94.75 319 VAL A O 1
ATOM 2455 N N . GLU A 1 320 ? -5.727 19.797 13.93 1 97.25 320 GLU A N 1
ATOM 2456 C CA . GLU A 1 320 ? -5.898 18.469 14.539 1 97.25 320 GLU A CA 1
ATOM 2457 C C . GLU A 1 320 ? -5.203 18.406 15.891 1 97.25 320 GLU A C 1
ATOM 2459 O O . GLU A 1 320 ? -4.336 19.219 16.203 1 97.25 320 GLU A O 1
ATOM 2464 N N . LEU A 1 321 ? -5.625 17.453 16.734 1 98.25 321 LEU A N 1
ATOM 2465 C CA . LEU A 1 321 ? -4.926 17.141 17.984 1 98.25 321 LEU A CA 1
ATOM 2466 C C . LEU A 1 321 ? -3.854 16.078 17.75 1 98.25 321 LEU A C 1
ATOM 2468 O O . LEU A 1 321 ? -3.559 15.727 16.609 1 98.25 321 LEU A O 1
ATOM 2472 N N . GLY A 1 322 ? -3.254 15.688 18.844 1 98.69 322 GLY A N 1
ATOM 2473 C CA . GLY A 1 322 ? -2.045 14.883 18.766 1 98.69 322 GLY A CA 1
ATOM 2474 C C . GLY A 1 322 ? -2.281 13.5 18.188 1 98.69 322 GLY A C 1
ATOM 2475 O O . GLY A 1 322 ? -1.377 12.898 17.594 1 98.69 322 GLY A O 1
ATOM 2476 N N . LEU A 1 323 ? -3.488 12.93 18.328 1 98.81 323 LEU A N 1
ATOM 2477 C CA . LEU A 1 323 ? -3.764 11.594 17.812 1 98.81 323 LEU A CA 1
ATOM 2478 C C . LEU A 1 323 ? -3.652 11.547 16.297 1 98.81 323 LEU A C 1
ATOM 2480 O O . LEU A 1 323 ? -2.967 10.688 15.742 1 98.81 323 LEU A O 1
ATOM 2484 N N . SER A 1 324 ? -4.305 12.516 15.617 1 98.56 324 SER A N 1
ATOM 2485 C CA . SER A 1 324 ? -4.25 12.586 14.164 1 98.56 324 SER A CA 1
ATOM 2486 C C . SER A 1 324 ? -2.844 12.922 13.68 1 98.56 324 SER A C 1
ATOM 2488 O O . SER A 1 324 ? -2.381 12.383 12.672 1 98.56 324 SER A O 1
ATOM 2490 N N . GLN A 1 325 ? -2.168 13.797 14.383 1 98.62 325 GLN A N 1
ATOM 2491 C CA . GLN A 1 325 ? -0.793 14.141 14.039 1 98.62 325 GLN A CA 1
ATOM 2492 C C . GLN A 1 325 ? 0.115 12.914 14.094 1 98.62 325 GLN A C 1
ATOM 2494 O O . GLN A 1 325 ? 0.907 12.68 13.18 1 98.62 325 GLN A O 1
ATOM 2499 N N . ALA A 1 326 ? -0.049 12.164 15.156 1 98.81 326 ALA A N 1
ATOM 2500 C CA . ALA A 1 326 ? 0.771 10.969 15.344 1 98.81 326 ALA A CA 1
ATOM 2501 C C . ALA A 1 326 ? 0.482 9.93 14.266 1 98.81 326 ALA A C 1
ATOM 2503 O O . ALA A 1 326 ? 1.402 9.297 13.742 1 98.81 326 ALA A O 1
ATOM 2504 N N . ALA A 1 327 ? -0.794 9.773 13.961 1 98.81 327 ALA A N 1
ATOM 2505 C CA . ALA A 1 327 ? -1.171 8.828 12.922 1 98.81 327 ALA A CA 1
ATOM 2506 C C . ALA A 1 327 ? -0.523 9.188 11.586 1 98.81 327 ALA A C 1
ATOM 2508 O O . ALA A 1 327 ? 0.057 8.328 10.914 1 98.81 327 ALA A O 1
ATOM 2509 N N . GLY A 1 328 ? -0.67 10.438 11.242 1 98.69 328 GLY A N 1
ATOM 2510 C CA . GLY A 1 328 ? -0.036 10.906 10.016 1 98.69 328 GLY A CA 1
ATOM 2511 C C . GLY A 1 328 ? 1.471 10.727 10.023 1 98.69 328 GLY A C 1
ATOM 2512 O O . GLY A 1 328 ? 2.059 10.344 9.008 1 98.69 328 GLY A O 1
ATOM 2513 N N . LEU A 1 329 ? 2.055 10.992 11.141 1 98.69 329 LEU A N 1
ATOM 2514 C CA . LEU A 1 329 ? 3.504 10.906 11.281 1 98.69 329 LEU A CA 1
ATOM 2515 C C . LEU A 1 329 ? 3.98 9.469 11.148 1 98.69 329 LEU A C 1
ATOM 2517 O O . LEU A 1 329 ? 4.984 9.195 10.477 1 98.69 329 LEU A O 1
ATOM 2521 N N . GLN A 1 330 ? 3.311 8.523 11.82 1 98.69 330 GLN A N 1
ATOM 2522 C CA . GLN A 1 330 ? 3.643 7.105 11.719 1 98.69 330 GLN A CA 1
ATOM 2523 C C . GLN A 1 330 ? 3.629 6.637 10.273 1 98.69 330 GLN A C 1
ATOM 2525 O O . GLN A 1 330 ? 4.516 5.891 9.844 1 98.69 330 GLN A O 1
ATOM 2530 N N . LEU A 1 331 ? 2.646 7.078 9.547 1 98.69 331 LEU A N 1
ATOM 2531 C CA . LEU A 1 331 ? 2.539 6.695 8.141 1 98.69 331 LEU A CA 1
ATOM 2532 C C . LEU A 1 331 ? 3.602 7.395 7.305 1 98.69 331 LEU A C 1
ATOM 2534 O O . LEU A 1 331 ? 4.266 6.762 6.48 1 98.69 331 LEU A O 1
ATOM 2538 N N . ALA A 1 332 ? 3.797 8.695 7.504 1 98.75 332 ALA A N 1
ATOM 2539 C CA . ALA A 1 332 ? 4.758 9.477 6.738 1 98.75 332 ALA A CA 1
ATOM 2540 C C . ALA A 1 332 ? 6.168 8.914 6.879 1 98.75 332 ALA A C 1
ATOM 2542 O O . ALA A 1 332 ? 6.965 8.977 5.941 1 98.75 332 ALA A O 1
ATOM 2543 N N . ALA A 1 333 ? 6.449 8.352 8.023 1 98.56 333 ALA A N 1
ATOM 2544 C CA . ALA A 1 333 ? 7.77 7.797 8.297 1 98.56 333 ALA A CA 1
ATOM 2545 C C . ALA A 1 333 ? 8.133 6.707 7.297 1 98.56 333 ALA A C 1
ATOM 2547 O O . ALA A 1 333 ? 9.305 6.387 7.109 1 98.56 333 ALA A O 1
ATOM 2548 N N . THR A 1 334 ? 7.141 6.133 6.672 1 98.44 334 THR A N 1
ATOM 2549 C CA . THR A 1 334 ? 7.359 5.008 5.77 1 98.44 334 THR A CA 1
ATOM 2550 C C . THR A 1 334 ? 7.336 5.469 4.312 1 98.44 334 THR A C 1
ATOM 2552 O O . THR A 1 334 ? 7.5 4.656 3.398 1 98.44 334 THR A O 1
ATOM 2555 N N . CYS A 1 335 ? 7.078 6.703 4.047 1 98.12 335 CYS A N 1
ATOM 2556 C CA . CYS A 1 335 ? 6.863 7.23 2.703 1 98.12 335 CYS A CA 1
ATOM 2557 C C . CYS A 1 335 ? 8.18 7.625 2.055 1 98.12 335 CYS A C 1
ATOM 2559 O O . CYS A 1 335 ? 8.898 8.492 2.568 1 98.12 335 CYS A O 1
ATOM 2561 N N . PRO A 1 336 ? 8.539 7.07 0.88 1 97.38 336 PRO A N 1
ATOM 2562 C CA . PRO A 1 336 ? 9.859 7.32 0.3 1 97.38 336 PRO A CA 1
ATOM 2563 C C . PRO A 1 336 ? 9.914 8.602 -0.523 1 97.38 336 PRO A C 1
ATOM 2565 O O . PRO A 1 336 ? 11 9.086 -0.855 1 97.38 336 PRO A O 1
ATOM 2568 N N . ASN A 1 337 ? 8.773 9.141 -0.896 1 97.56 337 ASN A N 1
ATOM 2569 C CA . ASN A 1 337 ? 8.773 10.242 -1.847 1 97.56 337 ASN A CA 1
ATOM 2570 C C . ASN A 1 337 ? 8.102 11.484 -1.259 1 97.56 337 ASN A C 1
ATOM 2572 O O . ASN A 1 337 ? 7.281 12.125 -1.916 1 97.56 337 ASN A O 1
ATOM 2576 N N . LEU A 1 338 ? 8.461 11.867 -0.048 1 98.25 338 LEU A N 1
ATOM 2577 C CA . LEU A 1 338 ? 7.984 13.102 0.572 1 98.25 338 LEU A CA 1
ATOM 2578 C C . LEU A 1 338 ? 8.578 14.32 -0.123 1 98.25 338 LEU A C 1
ATOM 2580 O O . LEU A 1 338 ? 9.68 14.25 -0.673 1 98.25 338 LEU A O 1
ATOM 2584 N N . VAL A 1 339 ? 7.848 15.414 -0.145 1 97.5 339 VAL A N 1
ATOM 2585 C CA . VAL A 1 339 ? 8.414 16.672 -0.631 1 97.5 339 VAL A CA 1
ATOM 2586 C C . VAL A 1 339 ? 9.664 17.016 0.167 1 97.5 339 VAL A C 1
ATOM 2588 O O . VAL A 1 339 ? 9.773 16.672 1.348 1 97.5 339 VAL A O 1
ATOM 2591 N N . PRO A 1 340 ? 10.648 17.641 -0.418 1 91.56 340 PRO A N 1
ATOM 2592 C CA . PRO A 1 340 ? 11.922 17.938 0.253 1 91.56 340 PRO A CA 1
ATOM 2593 C C . PRO A 1 340 ? 11.758 18.938 1.396 1 91.56 340 PRO A C 1
ATOM 2595 O O . PRO A 1 340 ? 12.562 18.953 2.332 1 91.56 340 PRO A O 1
ATOM 2598 N N . GLY A 1 341 ? 10.766 19.719 1.468 1 92.69 341 GLY A N 1
ATOM 2599 C CA . GLY A 1 341 ? 10.578 20.719 2.504 1 92.69 341 GLY A CA 1
ATOM 2600 C C . GLY A 1 341 ? 9.898 20.172 3.746 1 92.69 341 GLY A C 1
ATOM 2601 O O . GLY A 1 341 ? 9.992 18.969 4.039 1 92.69 341 GLY A O 1
ATOM 2602 N N . GLY A 1 342 ? 9.422 21.031 4.574 1 95.94 342 GLY A N 1
ATOM 2603 C CA . GLY A 1 342 ? 8.766 20.656 5.82 1 95.94 342 GLY A CA 1
ATOM 2604 C C . GLY A 1 342 ? 7.418 20 5.617 1 95.94 342 GLY A C 1
ATOM 2605 O O . GLY A 1 342 ? 6.77 20.203 4.586 1 95.94 342 GLY A O 1
ATOM 2606 N N . GLN A 1 343 ? 7.109 19.062 6.566 1 97.88 343 GLN A N 1
ATOM 2607 C CA . GLN A 1 343 ? 5.793 18.438 6.629 1 97.88 343 GLN A CA 1
ATOM 2608 C C . GLN A 1 343 ? 4.902 19.125 7.66 1 97.88 343 GLN A C 1
ATOM 2610 O O . GLN A 1 343 ? 5.391 19.891 8.5 1 97.88 343 GLN A O 1
ATOM 2615 N N . CYS A 1 344 ? 3.6 18.875 7.578 1 95.12 344 CYS A N 1
ATOM 2616 C CA . CYS A 1 344 ? 2.666 19.656 8.375 1 95.12 344 CYS A CA 1
ATOM 2617 C C . CYS A 1 344 ? 2.223 18.891 9.609 1 95.12 344 CYS A C 1
ATOM 2619 O O . CYS A 1 344 ? 1.061 18.5 9.727 1 95.12 344 CYS A O 1
ATOM 2621 N N . PHE A 1 345 ? 3.119 18.766 10.625 1 96.94 345 PHE A N 1
ATOM 2622 C CA . PHE A 1 345 ? 2.797 18.094 11.883 1 96.94 345 PHE A CA 1
ATOM 2623 C C . PHE A 1 345 ? 3.01 19.047 13.062 1 96.94 345 PHE A C 1
ATOM 2625 O O . PHE A 1 345 ? 3.635 18.672 14.055 1 96.94 345 PHE A O 1
ATOM 2632 N N . MET A 1 346 ? 2.463 20.266 12.984 1 96 346 MET A N 1
ATOM 2633 C CA . MET A 1 346 ? 2.67 21.281 14.008 1 96 346 MET A CA 1
ATOM 2634 C C . MET A 1 346 ? 1.34 21.75 14.594 1 96 346 MET A C 1
ATOM 2636 O O . MET A 1 346 ? 1.294 22.719 15.352 1 96 346 MET A O 1
ATOM 2640 N N . SER A 1 347 ? 0.248 21.094 14.219 1 96.12 347 SER A N 1
ATOM 2641 C CA . SER A 1 347 ? -1.082 21.578 14.57 1 96.12 347 SER A CA 1
ATOM 2642 C C . SER A 1 347 ? -1.231 21.75 16.078 1 96.12 347 SER A C 1
ATOM 2644 O O . SER A 1 347 ? -1.862 22.719 16.531 1 96.12 347 SER A O 1
ATOM 2646 N N . THR A 1 348 ? -0.63 20.891 16.891 1 97 348 THR A N 1
ATOM 2647 C CA . THR A 1 348 ? -0.771 20.922 18.344 1 97 348 THR A CA 1
ATOM 2648 C C . THR A 1 348 ? -0.153 22.188 18.906 1 97 348 THR A C 1
ATOM 2650 O O . THR A 1 348 ? -0.519 22.625 20 1 97 348 THR A O 1
ATOM 2653 N N . LEU A 1 349 ? 0.738 22.828 18.203 1 95.69 349 LEU A N 1
ATOM 2654 C CA . LEU A 1 349 ? 1.375 24.062 18.656 1 95.69 349 LEU A CA 1
ATOM 2655 C C . LEU A 1 349 ? 0.424 25.234 18.516 1 95.69 349 LEU A C 1
ATOM 2657 O O . LEU A 1 349 ? 0.656 26.297 19.094 1 95.69 349 LEU A O 1
ATOM 2661 N N . ARG A 1 350 ? -0.607 25.047 17.75 1 93.62 350 ARG A N 1
ATOM 2662 C CA . ARG A 1 350 ? -1.59 26.109 17.547 1 93.62 350 ARG A CA 1
ATOM 2663 C C . ARG A 1 350 ? -2.732 26 18.547 1 93.62 350 ARG A C 1
ATOM 2665 O O . ARG A 1 350 ? -3.588 26.875 18.625 1 93.62 350 ARG A O 1
ATOM 2672 N N . MET A 1 351 ? -2.715 24.906 19.25 1 95.31 351 MET A N 1
ATOM 2673 C CA . MET A 1 351 ? -3.766 24.656 20.234 1 95.31 351 MET A CA 1
ATOM 2674 C C . MET A 1 351 ? -3.357 25.172 21.609 1 95.31 351 MET A C 1
ATOM 2676 O O . MET A 1 351 ? -2.174 25.156 21.953 1 95.31 351 MET A O 1
ATOM 2680 N N . ALA A 1 352 ? -4.355 25.656 22.375 1 95.38 352 ALA A N 1
ATOM 2681 C CA . ALA A 1 352 ? -4.066 26.062 23.75 1 95.38 352 ALA A CA 1
ATOM 2682 C C . ALA A 1 352 ? -3.592 24.891 24.594 1 95.38 352 ALA A C 1
ATOM 2684 O O . ALA A 1 352 ? -2.803 25.047 25.531 1 95.38 352 ALA A O 1
ATOM 2685 N N . CYS A 1 353 ? -4.129 23.797 24.281 1 95.31 353 CYS A N 1
ATOM 2686 C CA . CYS A 1 353 ? -3.723 22.547 24.922 1 95.31 353 CYS A CA 1
ATOM 2687 C C . CYS A 1 353 ? -4.004 21.359 24 1 95.31 353 CYS A C 1
ATOM 2689 O O . CYS A 1 353 ? -4.652 21.516 22.969 1 95.31 353 CYS A O 1
ATOM 2691 N N . ASP A 1 354 ? -3.377 20.25 24.344 1 97.5 354 ASP A N 1
ATOM 2692 C CA . ASP A 1 354 ? -3.559 18.984 23.609 1 97.5 354 ASP A CA 1
ATOM 2693 C C . ASP A 1 354 ? -3.854 17.844 24.578 1 97.5 354 ASP A C 1
ATOM 2695 O O . ASP A 1 354 ? -3.461 17.875 25.734 1 97.5 354 ASP A O 1
ATOM 2699 N N . ILE A 1 355 ? -4.566 16.859 24.047 1 98.56 355 ILE A N 1
ATOM 2700 C CA . ILE A 1 355 ? -4.949 15.734 24.906 1 98.56 355 ILE A CA 1
ATOM 2701 C C . ILE A 1 355 ? -3.867 14.656 24.859 1 98.56 355 ILE A C 1
ATOM 2703 O O . ILE A 1 355 ? -4.02 13.594 25.453 1 98.56 355 ILE A O 1
ATOM 2707 N N . THR A 1 356 ? -2.807 14.82 24.156 1 98.69 356 THR A N 1
ATOM 2708 C CA . THR A 1 356 ? -1.686 13.891 24.062 1 98.69 356 THR A CA 1
ATOM 2709 C C . THR A 1 356 ? -0.371 14.602 24.391 1 98.69 356 THR A C 1
ATOM 2711 O O . THR A 1 356 ? -0.338 15.82 24.547 1 98.69 356 THR A O 1
ATOM 2714 N N . ASN A 1 357 ? 0.696 13.867 24.484 1 98.31 357 ASN A N 1
ATOM 2715 C CA . ASN A 1 357 ? 2.031 14.422 24.672 1 98.31 357 ASN A CA 1
ATOM 2716 C C . ASN A 1 357 ? 2.76 14.594 23.344 1 98.31 357 ASN A C 1
ATOM 2718 O O . ASN A 1 357 ? 3.992 14.594 23.297 1 98.31 357 ASN A O 1
ATOM 2722 N N . PHE A 1 358 ? 2.072 14.711 22.219 1 98.56 358 PHE A N 1
ATOM 2723 C CA . PHE A 1 358 ? 2.664 14.789 20.891 1 98.56 358 PHE A CA 1
ATOM 2724 C C . PHE A 1 358 ? 3.682 15.922 20.828 1 98.56 358 PHE A C 1
ATOM 2726 O O . PHE A 1 358 ? 4.758 15.758 20.25 1 98.56 358 PHE A O 1
ATOM 2733 N N . SER A 1 359 ? 3.391 17.062 21.375 1 97.75 359 SER A N 1
ATOM 2734 C CA . SER A 1 359 ? 4.238 18.25 21.281 1 97.75 359 SER A CA 1
ATOM 2735 C C . SER A 1 359 ? 5.602 18.016 21.922 1 97.75 359 SER A C 1
ATOM 2737 O O . SER A 1 359 ? 6.555 18.75 21.656 1 97.75 359 SER A O 1
ATOM 2739 N N . ASP A 1 360 ? 5.715 16.984 22.812 1 97.69 360 ASP A N 1
ATOM 2740 C CA . ASP A 1 360 ? 6.988 16.641 23.438 1 97.69 360 ASP A CA 1
ATOM 2741 C C . ASP A 1 360 ? 7.996 16.156 22.391 1 97.69 360 ASP A C 1
ATOM 2743 O O . ASP A 1 360 ? 9.203 16.141 22.641 1 97.69 360 ASP A O 1
ATOM 2747 N N . TYR A 1 361 ? 7.48 15.766 21.234 1 98.25 361 TYR A N 1
ATOM 2748 C CA . TYR A 1 361 ? 8.344 15.227 20.188 1 98.25 361 TYR A CA 1
ATOM 2749 C C . TYR A 1 361 ? 8.781 16.312 19.219 1 98.25 361 TYR A C 1
ATOM 2751 O O . TYR A 1 361 ? 9.547 16.062 18.281 1 98.25 361 TYR A O 1
ATOM 2759 N N . ILE A 1 362 ? 8.328 17.531 19.375 1 98.06 362 ILE A N 1
ATOM 2760 C CA . ILE A 1 362 ? 8.68 18.656 18.516 1 98.06 362 ILE A CA 1
ATOM 2761 C C . ILE A 1 362 ? 9.789 19.484 19.172 1 98.06 362 ILE A C 1
ATOM 2763 O O . ILE A 1 362 ? 9.641 19.938 20.312 1 98.06 362 ILE A O 1
ATOM 2767 N N . LYS A 1 363 ? 10.883 19.594 18.5 1 96.75 363 LYS A N 1
ATOM 2768 C CA . LYS A 1 363 ? 12 20.406 18.953 1 96.75 363 LYS A CA 1
ATOM 2769 C C . LYS A 1 363 ? 12.727 21.047 17.766 1 96.75 363 LYS A C 1
ATOM 2771 O O . LYS A 1 363 ? 13 20.375 16.766 1 96.75 363 LYS A O 1
ATOM 2776 N N . ASN A 1 364 ? 13.008 22.328 17.797 1 96.56 364 ASN A N 1
ATOM 2777 C CA . ASN A 1 364 ? 13.844 23.047 16.828 1 96.56 364 ASN A CA 1
ATOM 2778 C C . ASN A 1 364 ? 13.273 22.922 15.422 1 96.56 364 ASN A C 1
ATOM 2780 O O . ASN A 1 364 ? 13.992 22.594 14.477 1 96.56 364 ASN A O 1
ATOM 2784 N N . GLY A 1 365 ? 11.992 23.078 15.367 1 97.25 365 GLY A N 1
ATOM 2785 C CA . GLY A 1 365 ? 11.344 23.094 14.062 1 97.25 365 GLY A CA 1
ATOM 2786 C C . GLY A 1 365 ? 11.266 21.734 13.414 1 97.25 365 GLY A C 1
ATOM 2787 O O . GLY A 1 365 ? 11.062 21.625 12.203 1 97.25 365 GLY A O 1
ATOM 2788 N N . GLU A 1 366 ? 11.508 20.703 14.18 1 98.19 366 GLU A N 1
ATOM 2789 C CA . GLU A 1 366 ? 11.438 19.328 13.711 1 98.19 366 GLU A CA 1
ATOM 2790 C C . GLU A 1 366 ? 10.586 18.469 14.648 1 98.19 366 GLU A C 1
ATOM 2792 O O . GLU A 1 366 ? 10.367 18.828 15.805 1 98.19 366 GLU A O 1
ATOM 2797 N N . VAL A 1 367 ? 10.07 17.375 14.133 1 98.56 367 VAL A N 1
ATOM 2798 C CA . VAL A 1 367 ? 9.328 16.422 14.953 1 98.56 367 VAL A CA 1
ATOM 2799 C C . VAL A 1 367 ? 9.938 15.031 14.82 1 98.56 367 VAL A C 1
ATOM 2801 O O . VAL A 1 367 ? 10.297 14.609 13.719 1 98.56 367 VAL A O 1
ATOM 2804 N N . GLU A 1 368 ? 10.156 14.406 15.914 1 98.44 368 GLU A N 1
ATOM 2805 C CA . GLU A 1 368 ? 10.664 13.039 15.938 1 98.44 368 GLU A CA 1
ATOM 2806 C C . GLU A 1 368 ? 9.523 12.023 15.914 1 98.44 368 GLU A C 1
ATOM 2808 O O . GLU A 1 368 ? 8.5 12.219 16.578 1 98.44 368 GLU A O 1
ATOM 2813 N N . VAL A 1 369 ? 9.641 10.945 15.195 1 97.88 369 VAL A N 1
ATOM 2814 C CA . VAL A 1 369 ? 8.633 9.898 15.148 1 97.88 369 VAL A CA 1
ATOM 2815 C C . VAL A 1 369 ? 8.633 9.125 16.469 1 97.88 369 VAL A C 1
ATOM 2817 O O . VAL A 1 369 ? 9.656 8.562 16.859 1 97.88 369 VAL A O 1
ATOM 2820 N N . PRO A 1 370 ? 7.496 9.133 17.109 1 96.62 370 PRO A N 1
ATOM 2821 C CA . PRO A 1 370 ? 7.457 8.375 18.375 1 96.62 370 PRO A CA 1
ATOM 2822 C C . PRO A 1 370 ? 7.676 6.875 18.156 1 96.62 370 PRO A C 1
ATOM 2824 O O . PRO A 1 370 ? 7.184 6.305 17.188 1 96.62 370 PRO A O 1
ATOM 2827 N N . GLY A 1 371 ? 8.352 6.219 19.078 1 94.62 371 GLY A N 1
ATOM 2828 C CA . GLY A 1 371 ? 8.734 4.828 18.906 1 94.62 371 GLY A CA 1
ATOM 2829 C C . GLY A 1 371 ? 7.957 3.873 19.797 1 94.62 371 GLY A C 1
ATOM 2830 O O . GLY A 1 371 ? 8.133 2.656 19.703 1 94.62 371 GLY A O 1
ATOM 2831 N N . LYS A 1 372 ? 7.059 4.414 20.672 1 96.44 372 LYS A N 1
ATOM 2832 C CA . LYS A 1 372 ? 6.219 3.564 21.516 1 96.44 372 LYS A CA 1
ATOM 2833 C C . LYS A 1 372 ? 5.176 2.826 20.688 1 96.44 372 LYS A C 1
ATOM 2835 O O . LYS A 1 372 ? 4.934 3.178 19.531 1 96.44 372 LYS A O 1
ATOM 2840 N N . PRO A 1 373 ? 4.555 1.762 21.266 1 97.5 373 PRO A N 1
ATOM 2841 C CA . PRO A 1 373 ? 3.57 0.984 20.5 1 97.5 373 PRO A CA 1
ATOM 2842 C C . PRO A 1 373 ? 2.402 1.834 20 1 97.5 373 PRO A C 1
ATOM 2844 O O . PRO A 1 373 ? 2.029 2.814 20.656 1 97.5 373 PRO A O 1
ATOM 2847 N N . GLY A 1 374 ? 1.812 1.43 18.922 1 98.06 374 GLY A N 1
ATOM 2848 C CA . GLY A 1 374 ? 0.679 2.141 18.359 1 98.06 374 GLY A CA 1
ATOM 2849 C C . GLY A 1 374 ? 1.057 3.484 17.766 1 98.06 374 GLY A C 1
ATOM 2850 O O . GLY A 1 374 ? 2.031 3.586 17.016 1 98.06 374 GLY A O 1
ATOM 2851 N N . LEU A 1 375 ? 0.301 4.473 18.047 1 98.62 375 LEU A N 1
ATOM 2852 C CA . LEU A 1 375 ? 0.542 5.828 17.562 1 98.62 375 LEU A CA 1
ATOM 2853 C C . LEU A 1 375 ? 1.794 6.418 18.203 1 98.62 375 LEU A C 1
ATOM 2855 O O . LEU A 1 375 ? 2.324 7.422 17.734 1 98.62 375 LEU A O 1
ATOM 2859 N N . GLY A 1 376 ? 2.217 5.82 19.219 1 98.12 376 GLY A N 1
ATOM 2860 C CA . GLY A 1 376 ? 3.479 6.176 19.844 1 98.12 376 GLY A CA 1
ATOM 2861 C C . GLY A 1 376 ? 3.35 7.312 20.844 1 98.12 376 GLY A C 1
ATOM 2862 O O . GLY A 1 376 ? 4.336 7.711 21.469 1 98.12 376 GLY A O 1
ATOM 2863 N N . VAL A 1 377 ? 2.104 7.898 21.062 1 98.44 377 VAL A N 1
ATOM 2864 C CA . VAL A 1 377 ? 1.891 9.008 21.984 1 98.44 377 VAL A CA 1
ATOM 2865 C C . VAL A 1 377 ? 1.003 8.547 23.141 1 98.44 377 VAL A C 1
ATOM 2867 O O . VAL A 1 377 ? 0.291 7.547 23.031 1 98.44 377 VAL A O 1
ATOM 2870 N N . ASP A 1 378 ? 1.076 9.273 24.203 1 98.25 378 ASP A N 1
ATOM 2871 C CA . ASP A 1 378 ? 0.226 9.008 25.359 1 98.25 378 ASP A CA 1
ATOM 2872 C C . ASP A 1 378 ? -0.978 9.945 25.375 1 98.25 378 ASP A C 1
ATOM 2874 O O . ASP A 1 378 ? -0.853 11.133 25.062 1 98.25 378 ASP A O 1
ATOM 2878 N N . VAL A 1 379 ? -2.113 9.375 25.703 1 98.56 379 VAL A N 1
ATOM 2879 C CA . VAL A 1 379 ? -3.295 10.203 25.938 1 98.56 379 VAL A CA 1
ATOM 2880 C C . VAL A 1 379 ? -3.311 10.672 27.391 1 98.56 379 VAL A C 1
ATOM 2882 O O . VAL A 1 379 ? -3.166 9.867 28.312 1 98.56 379 VAL A O 1
ATOM 2885 N N . LEU A 1 380 ? -3.393 11.969 27.531 1 98.31 380 LEU A N 1
ATOM 2886 C CA . LEU A 1 380 ? -3.523 12.57 28.844 1 98.31 380 LEU A CA 1
ATOM 2887 C C . LEU A 1 380 ? -4.973 12.555 29.312 1 98.31 380 LEU A C 1
ATOM 2889 O O . LEU A 1 380 ? -5.707 13.523 29.125 1 98.31 380 LEU A O 1
ATOM 2893 N N . GLU A 1 381 ? -5.316 11.547 30.016 1 97.12 381 GLU A N 1
ATOM 2894 C CA . GLU A 1 381 ? -6.715 11.234 30.281 1 97.12 381 GLU A CA 1
ATOM 2895 C C . GLU A 1 381 ? -7.371 12.328 31.125 1 97.12 381 GLU A C 1
ATOM 2897 O O . GLU A 1 381 ? -8.547 12.641 30.938 1 97.12 381 GLU A O 1
ATOM 2902 N N . ASP A 1 382 ? -6.648 12.906 32.062 1 97.56 382 ASP A N 1
ATOM 2903 C CA . ASP A 1 382 ? -7.207 13.992 32.875 1 97.56 382 ASP A CA 1
ATOM 2904 C C . ASP A 1 382 ? -7.59 15.18 32 1 97.56 382 ASP A C 1
ATOM 2906 O O . ASP A 1 382 ? -8.672 15.75 32.156 1 97.56 382 ASP A O 1
ATOM 2910 N N . ARG A 1 383 ? -6.711 15.547 31.141 1 97.94 383 ARG A N 1
ATOM 2911 C CA . ARG A 1 383 ? -6.996 16.641 30.219 1 97.94 383 ARG A CA 1
ATOM 2912 C C . ARG A 1 383 ? -8.141 16.281 29.266 1 97.94 383 ARG A C 1
ATOM 2914 O O . ARG A 1 383 ? -8.977 17.125 28.953 1 97.94 383 ARG A O 1
ATOM 2921 N N . LEU A 1 384 ? -8.109 15.047 28.797 1 98.56 384 LEU A N 1
ATOM 2922 C CA . LEU A 1 384 ? -9.203 14.57 27.953 1 98.56 384 LEU A CA 1
ATOM 2923 C C . LEU A 1 384 ? -10.547 14.719 28.656 1 98.56 384 LEU A C 1
ATOM 2925 O O . LEU A 1 384 ? -11.508 15.211 28.078 1 98.56 384 LEU A O 1
ATOM 2929 N N . ASP A 1 385 ? -10.594 14.344 29.906 1 98.25 385 ASP A N 1
ATOM 2930 C CA . ASP A 1 385 ? -11.812 14.453 30.703 1 98.25 385 ASP A CA 1
ATOM 2931 C C . ASP A 1 385 ? -12.25 15.906 30.844 1 98.25 385 ASP A C 1
ATOM 2933 O O . ASP A 1 385 ? -13.43 16.234 30.688 1 98.25 385 ASP A O 1
ATOM 2937 N N . GLU A 1 386 ? -11.305 16.75 31.094 1 97.94 386 GLU A N 1
ATOM 2938 C CA . GLU A 1 386 ? -11.57 18.172 31.312 1 97.94 386 GLU A CA 1
ATOM 2939 C C . GLU A 1 386 ? -12.133 18.828 30.047 1 97.94 386 GLU A C 1
ATOM 2941 O O . GLU A 1 386 ? -12.992 19.703 30.125 1 97.94 386 GLU A O 1
ATOM 2946 N N . LEU A 1 387 ? -11.711 18.406 28.875 1 98.12 387 LEU A N 1
ATOM 2947 C CA . LEU A 1 387 ? -12.031 19.078 27.625 1 98.12 387 LEU A CA 1
ATOM 2948 C C . LEU A 1 387 ? -13.227 18.422 26.938 1 98.12 387 LEU A C 1
ATOM 2950 O O . 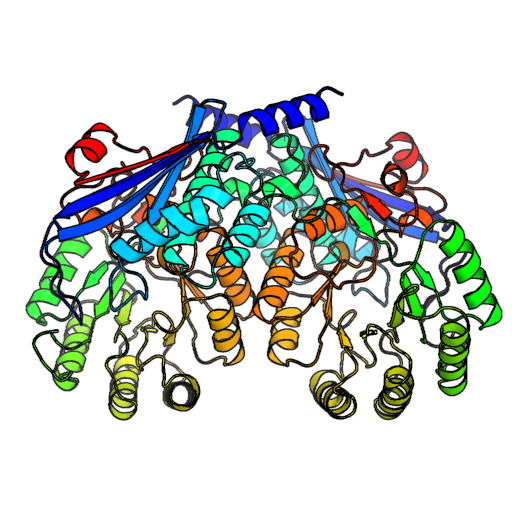LEU A 1 387 ? -13.711 18.922 25.922 1 98.12 387 LEU A O 1
ATOM 2954 N N . THR A 1 388 ? -13.703 17.312 27.484 1 98.56 388 THR A N 1
ATOM 2955 C CA . THR A 1 388 ? -14.82 16.578 26.891 1 98.56 388 THR A CA 1
ATOM 2956 C C . THR A 1 388 ? -16.141 17.297 27.156 1 98.56 388 THR A C 1
ATOM 2958 O O . THR A 1 388 ? -16.438 17.672 28.281 1 98.56 388 THR A O 1
ATOM 2961 N N . ILE A 1 389 ? -16.938 17.453 26.109 1 98.31 389 ILE A N 1
ATOM 2962 C CA . ILE A 1 389 ? -18.203 18.172 26.281 1 98.31 389 ILE A CA 1
ATOM 2963 C C . ILE A 1 389 ? -19.359 17.203 26.031 1 98.31 389 ILE A C 1
ATOM 2965 O O . ILE A 1 389 ? -20.516 17.531 26.328 1 98.31 389 ILE A O 1
ATOM 2969 N N . HIS A 1 390 ? -19.109 16.078 25.453 1 98.19 390 HIS A N 1
ATOM 2970 C CA . HIS A 1 390 ? -20.094 15.039 25.188 1 98.19 390 HIS A CA 1
ATOM 2971 C C . HIS A 1 390 ? -19.438 13.672 25.094 1 98.19 390 HIS A C 1
ATOM 2973 O O . HIS A 1 390 ? -18.312 13.547 24.594 1 98.19 390 HIS A O 1
ATOM 2979 N N . VAL A 1 391 ? -20.016 12.664 25.625 1 98.31 391 VAL A N 1
ATOM 2980 C CA . VAL A 1 391 ? -19.469 11.32 25.594 1 98.31 391 VAL A CA 1
ATOM 2981 C C . VAL A 1 391 ? -20.562 10.312 25.266 1 98.31 391 VAL A C 1
ATOM 2983 O O . VAL A 1 391 ? -21.688 10.43 25.766 1 98.31 391 VAL A O 1
ATOM 2986 N N . GLU A 1 392 ? -20.266 9.43 24.344 1 98.25 392 GLU A N 1
ATOM 2987 C CA . GLU A 1 392 ? -21.094 8.258 24.062 1 98.25 392 GLU A CA 1
ATOM 2988 C C . GLU A 1 392 ? -20.281 6.969 24.188 1 98.25 392 GLU A C 1
ATOM 2990 O O . GLU A 1 392 ? -19.078 6.949 23.922 1 98.25 392 GLU A O 1
ATOM 2995 N N . GLN A 1 393 ? -20.953 5.961 24.641 1 97.88 393 GLN A N 1
ATOM 2996 C CA . GLN A 1 393 ? -20.344 4.645 24.781 1 97.88 393 GLN A CA 1
ATOM 2997 C C . GLN A 1 393 ? -21.203 3.562 24.156 1 97.88 393 GLN A C 1
ATOM 2999 O O . GLN A 1 393 ? -22.422 3.566 24.312 1 97.88 393 GLN A O 1
ATOM 3004 N N . PHE A 1 394 ? -20.578 2.695 23.359 1 96.94 394 PHE A N 1
ATOM 3005 C CA . PHE A 1 394 ? -21.219 1.556 22.719 1 96.94 394 PHE A CA 1
ATOM 3006 C C . PHE A 1 394 ? -20.562 0.249 23.141 1 96.94 394 PHE A C 1
ATOM 3008 O O . PHE A 1 394 ? -19.344 0.141 23.141 1 96.94 394 PHE A O 1
ATOM 3015 N N . SER A 1 395 ? -21.359 -0.741 23.531 1 94.06 395 SER A N 1
ATOM 3016 C CA . SER A 1 395 ? -20.797 -2.01 23.984 1 94.06 395 SER A CA 1
ATOM 3017 C C . SER A 1 395 ? -21.594 -3.191 23.438 1 94.06 395 SER A C 1
ATOM 3019 O O . SER A 1 395 ? -22.734 -3.035 23.031 1 94.06 395 SER A O 1
ATOM 3021 N N . CYS A 1 396 ? -20.875 -4.367 23.266 1 84.5 396 CYS A N 1
ATOM 3022 C CA . CYS A 1 396 ? -21.5 -5.613 22.844 1 84.5 396 CYS A CA 1
ATOM 3023 C C . CYS A 1 396 ? -22.531 -6.082 23.875 1 84.5 396 CYS A C 1
ATOM 3025 O O . CYS A 1 396 ? -22.406 -5.789 25.062 1 84.5 396 CYS A O 1
ATOM 3027 N N . MET B 1 1 ? 10.484 3.404 29.625 1 45.41 1 MET B N 1
ATOM 3028 C CA . MET B 1 1 ? 11.836 2.859 29.719 1 45.41 1 MET B CA 1
ATOM 3029 C C . MET B 1 1 ? 11.867 1.401 29.281 1 45.41 1 MET B C 1
ATOM 3031 O O . MET B 1 1 ? 12.734 1.003 28.5 1 45.41 1 MET B O 1
ATOM 3035 N N . GLY B 1 2 ? 10.844 0.588 29.703 1 46.81 2 GLY B N 1
ATOM 3036 C CA . GLY B 1 2 ? 10.719 -0.822 29.375 1 46.81 2 GLY B CA 1
ATOM 3037 C C . GLY B 1 2 ? 10.414 -1.065 27.906 1 46.81 2 GLY B C 1
ATOM 3038 O O . GLY B 1 2 ? 11.055 -1.896 27.266 1 46.81 2 GLY B O 1
ATOM 3039 N N . SER B 1 3 ? 9.5 -0.234 27.375 1 55.06 3 SER B N 1
ATOM 3040 C CA . SER B 1 3 ? 9.047 -0.4 26 1 55.06 3 SER B CA 1
ATOM 3041 C C . SER B 1 3 ? 10.125 0.015 25 1 55.06 3 SER B C 1
ATOM 3043 O O . SER B 1 3 ? 10.359 -0.673 24 1 55.06 3 SER B O 1
ATOM 3045 N N . GLU B 1 4 ? 10.812 1.077 25.359 1 57.91 4 GLU B N 1
ATOM 3046 C CA . GLU B 1 4 ? 11.898 1.518 24.5 1 57.91 4 GLU B CA 1
ATOM 3047 C C . GLU B 1 4 ? 13.055 0.516 24.5 1 57.91 4 GLU B C 1
ATOM 3049 O O . GLU B 1 4 ? 13.641 0.23 23.469 1 57.91 4 GLU B O 1
ATOM 3054 N N . VAL B 1 5 ? 13.398 0.021 25.703 1 55.69 5 VAL B N 1
ATOM 3055 C CA . VAL B 1 5 ? 14.469 -0.963 25.859 1 55.69 5 VAL B CA 1
ATOM 3056 C C . VAL B 1 5 ? 14.102 -2.246 25.125 1 55.69 5 VAL B C 1
ATOM 3058 O O . VAL B 1 5 ? 14.945 -2.846 24.453 1 55.69 5 VAL B O 1
ATOM 3061 N N . GLU B 1 6 ? 12.789 -2.672 25.219 1 65.44 6 GLU B N 1
ATOM 3062 C CA . GLU B 1 6 ? 12.328 -3.867 24.531 1 65.44 6 GLU B CA 1
ATOM 3063 C C . GLU B 1 6 ? 12.422 -3.693 23.016 1 65.44 6 GLU B C 1
ATOM 3065 O O . GLU B 1 6 ? 12.82 -4.613 22.297 1 65.44 6 GLU B O 1
ATOM 3070 N N . SER B 1 7 ? 12.172 -2.504 22.656 1 64.81 7 SER B N 1
ATOM 3071 C CA . SER B 1 7 ? 12.266 -2.195 21.234 1 64.81 7 SER B CA 1
ATOM 3072 C C . SER B 1 7 ? 13.711 -2.238 20.75 1 64.81 7 SER B C 1
ATOM 3074 O O . SER B 1 7 ? 13.992 -2.717 19.641 1 64.81 7 SER B O 1
ATOM 3076 N N . ILE B 1 8 ? 14.602 -1.821 21.578 1 63.09 8 ILE B N 1
ATOM 3077 C CA . ILE B 1 8 ? 16.016 -1.818 21.25 1 63.09 8 ILE B CA 1
ATOM 3078 C C . ILE B 1 8 ? 16.547 -3.252 21.203 1 63.09 8 ILE B C 1
ATOM 3080 O O . ILE B 1 8 ? 17.281 -3.629 20.281 1 63.09 8 ILE B O 1
ATOM 3084 N N . ILE B 1 9 ? 16.094 -4.023 22.156 1 63.59 9 ILE B N 1
ATOM 3085 C CA . ILE B 1 9 ? 16.516 -5.418 22.234 1 63.59 9 ILE B CA 1
ATOM 3086 C C . ILE B 1 9 ? 16.016 -6.176 21.016 1 63.59 9 ILE B C 1
ATOM 3088 O O . ILE B 1 9 ? 16.75 -6.965 20.406 1 63.59 9 ILE B O 1
ATOM 3092 N N . GLN B 1 10 ? 14.867 -5.844 20.719 1 71.69 10 GLN B N 1
ATOM 3093 C CA . GLN B 1 10 ? 14.289 -6.48 19.547 1 71.69 10 GLN B CA 1
ATOM 3094 C C . GLN B 1 10 ? 15.039 -6.074 18.281 1 71.69 10 GLN B C 1
ATOM 3096 O O . GLN B 1 10 ? 15.312 -6.914 17.406 1 71.69 10 GLN B O 1
ATOM 3101 N N . ALA B 1 11 ? 15.383 -4.855 18.266 1 67.44 11 ALA B N 1
ATOM 3102 C CA . ALA B 1 11 ? 16.125 -4.363 17.109 1 67.44 11 ALA B CA 1
ATOM 3103 C C . ALA B 1 11 ? 17.5 -5.012 17.031 1 67.44 11 ALA B C 1
ATOM 3105 O O . ALA B 1 11 ? 17.938 -5.414 15.945 1 67.44 11 ALA B O 1
ATOM 3106 N N . MET B 1 12 ? 18.094 -5.176 18.062 1 72.62 12 MET B N 1
ATOM 3107 C CA . MET B 1 12 ? 19.422 -5.785 18.078 1 72.62 12 MET B CA 1
ATOM 3108 C C . MET B 1 12 ? 19.344 -7.27 17.734 1 72.62 12 MET B C 1
ATOM 3110 O O . MET B 1 12 ? 20.188 -7.789 17 1 72.62 12 MET B O 1
ATOM 3114 N N . GLY B 1 13 ? 18.344 -7.871 18.141 1 85.62 13 GLY B N 1
ATOM 3115 C CA . GLY B 1 13 ? 18.156 -9.289 17.859 1 85.62 13 GLY B CA 1
ATOM 3116 C C . GLY B 1 13 ? 17.781 -9.57 16.422 1 85.62 13 GLY B C 1
ATOM 3117 O O . GLY B 1 13 ? 18.031 -10.664 15.906 1 85.62 13 GLY B O 1
ATOM 3118 N N . SER B 1 14 ? 17.375 -8.539 15.742 1 92.69 14 SER B N 1
ATOM 3119 C CA . SER B 1 14 ? 16.859 -8.727 14.391 1 92.69 14 SER B CA 1
ATOM 3120 C C . SER B 1 14 ? 17.906 -8.375 13.344 1 92.69 14 SER B C 1
ATOM 3122 O O . SER B 1 14 ? 17.641 -8.422 12.141 1 92.69 14 SER B O 1
ATOM 3124 N N . GLU B 1 15 ? 19.125 -8.109 13.781 1 96.19 15 GLU B N 1
ATOM 3125 C CA . GLU B 1 15 ? 20.219 -7.859 12.852 1 96.19 15 GLU B CA 1
ATOM 3126 C C . GLU B 1 15 ? 20.547 -9.109 12.039 1 96.19 15 GLU B C 1
ATOM 3128 O O . GLU B 1 15 ? 20.688 -10.195 12.594 1 96.19 15 GLU B O 1
ATOM 3133 N N . VAL B 1 16 ? 20.656 -8.961 10.742 1 98.19 16 VAL B N 1
ATOM 3134 C CA . VAL B 1 16 ? 20.953 -10.094 9.875 1 98.19 16 VAL B CA 1
ATOM 3135 C C . VAL B 1 16 ? 22.438 -10.469 10.008 1 98.19 16 VAL B C 1
ATOM 3137 O O . VAL B 1 16 ? 23.312 -9.719 9.586 1 98.19 16 VAL B O 1
ATOM 3140 N N . GLU B 1 17 ? 22.641 -11.602 10.477 1 97.75 17 GLU B N 1
ATOM 3141 C CA . GLU B 1 17 ? 24 -12.07 10.734 1 97.75 17 GLU B CA 1
ATOM 3142 C C . GLU B 1 17 ? 24.562 -12.82 9.531 1 97.75 17 GLU B C 1
ATOM 3144 O O . GLU B 1 17 ? 25.766 -12.758 9.258 1 97.75 17 GLU B O 1
ATOM 3149 N N . SER B 1 18 ? 23.703 -13.516 8.883 1 98.25 18 SER B N 1
ATOM 3150 C CA . SER B 1 18 ? 24.172 -14.289 7.738 1 98.25 18 SER B CA 1
ATOM 3151 C C . SER B 1 18 ? 23.062 -14.461 6.699 1 98.25 18 SER B C 1
ATOM 3153 O O . SER B 1 18 ? 21.875 -14.383 7.023 1 98.25 18 SER B O 1
ATOM 3155 N N . ILE B 1 19 ? 23.484 -14.602 5.48 1 98.69 19 ILE B N 1
ATOM 3156 C CA . ILE B 1 19 ? 22.625 -14.883 4.324 1 98.69 19 ILE B CA 1
ATOM 3157 C C . ILE B 1 19 ? 23.109 -16.156 3.625 1 98.69 19 ILE B C 1
ATOM 3159 O O . ILE B 1 19 ? 24.281 -16.266 3.277 1 98.69 19 ILE B O 1
ATOM 3163 N N . GLN B 1 20 ? 22.266 -17.109 3.51 1 98.75 20 GLN B N 1
ATOM 3164 C CA . GLN B 1 20 ? 22.562 -18.312 2.721 1 98.75 20 GLN B CA 1
ATOM 3165 C C . GLN B 1 20 ? 21.734 -18.344 1.438 1 98.75 20 GLN B C 1
ATOM 3167 O O . GLN B 1 20 ? 20.516 -18.094 1.466 1 98.75 20 GLN B O 1
ATOM 3172 N N . VAL B 1 21 ? 22.375 -18.562 0.308 1 98.75 21 VAL B N 1
ATOM 3173 C CA . VAL B 1 21 ? 21.719 -18.688 -0.985 1 98.75 21 VAL B CA 1
ATOM 3174 C C . VAL B 1 21 ? 21.969 -20.094 -1.551 1 98.75 21 VAL B C 1
ATOM 3176 O O . VAL B 1 21 ? 23.109 -20.531 -1.653 1 98.75 21 VAL B O 1
ATOM 3179 N N . ARG B 1 22 ? 20.922 -20.766 -1.91 1 98.75 22 ARG B N 1
ATOM 3180 C CA . ARG B 1 22 ? 21.016 -22.109 -2.473 1 98.75 22 ARG B CA 1
ATOM 3181 C C . ARG B 1 22 ? 20.375 -22.156 -3.859 1 98.75 22 ARG B C 1
ATOM 3183 O O . ARG B 1 22 ? 19.312 -21.578 -4.09 1 98.75 22 ARG B O 1
ATOM 3190 N N . LEU B 1 23 ? 21.047 -22.75 -4.762 1 98.69 23 LEU B N 1
ATOM 3191 C CA . LEU B 1 23 ? 20.422 -23.203 -6 1 98.69 23 LEU B CA 1
ATOM 3192 C C . LEU B 1 23 ? 19.797 -24.594 -5.82 1 98.69 23 LEU B C 1
ATOM 3194 O O . LEU B 1 23 ? 20.484 -25.531 -5.426 1 98.69 23 LEU B O 1
ATOM 3198 N N . VAL B 1 24 ? 18.531 -24.609 -6.043 1 98.5 24 VAL B N 1
ATOM 3199 C CA . VAL B 1 24 ? 17.766 -25.828 -5.844 1 98.5 24 VAL B CA 1
ATOM 3200 C C . VAL B 1 24 ? 17.172 -26.297 -7.172 1 98.5 24 VAL B C 1
ATOM 3202 O O . VAL B 1 24 ? 16.469 -25.547 -7.848 1 98.5 24 VAL B O 1
ATOM 3205 N N . GLU B 1 25 ? 17.453 -27.453 -7.578 1 97.75 25 GLU B N 1
ATOM 3206 C CA . GLU B 1 25 ? 16.922 -28 -8.828 1 97.75 25 GLU B CA 1
ATOM 3207 C C . GLU B 1 25 ? 15.836 -29.047 -8.562 1 97.75 25 GLU B C 1
ATOM 3209 O O . GLU B 1 25 ? 16.062 -30 -7.82 1 97.75 25 GLU B O 1
ATOM 3214 N N . VAL B 1 26 ? 14.727 -28.844 -9.156 1 97.25 26 VAL B N 1
ATOM 3215 C CA . VAL B 1 26 ? 13.578 -29.719 -8.914 1 97.25 26 VAL B CA 1
ATOM 3216 C C . VAL B 1 26 ? 13.016 -30.203 -10.25 1 97.25 26 VAL B C 1
ATOM 3218 O O . VAL B 1 26 ? 12.773 -29.406 -11.156 1 97.25 26 VAL B O 1
ATOM 3221 N N . PRO B 1 27 ? 12.867 -31.516 -10.422 1 94.75 27 PRO B N 1
ATOM 3222 C CA . PRO B 1 27 ? 12.141 -32 -11.602 1 94.75 27 PRO B CA 1
ATOM 3223 C C . PRO B 1 27 ? 10.648 -31.672 -11.555 1 94.75 27 PRO B C 1
ATOM 3225 O O . PRO B 1 27 ? 10.07 -31.578 -10.469 1 94.75 27 PRO B O 1
ATOM 3228 N N . LEU B 1 28 ? 10.07 -31.422 -12.703 1 93 28 LEU B N 1
ATOM 3229 C CA . LEU B 1 28 ? 8.617 -31.328 -12.766 1 93 28 LEU B CA 1
ATOM 3230 C C . LEU B 1 28 ? 7.98 -32.719 -12.703 1 93 28 LEU B C 1
ATOM 3232 O O . LEU B 1 28 ? 8.625 -33.719 -13.023 1 93 28 LEU B O 1
ATOM 3236 N N . ALA B 1 29 ? 6.762 -32.75 -12.211 1 88.56 29 ALA B N 1
ATOM 3237 C CA . ALA B 1 29 ? 6.039 -34.031 -12.172 1 88.56 29 ALA B CA 1
ATOM 3238 C C . ALA B 1 29 ? 5.742 -34.531 -13.578 1 88.56 29 ALA B C 1
ATOM 3240 O O . ALA B 1 29 ? 5.793 -35.719 -13.836 1 88.56 29 ALA B O 1
ATOM 3241 N N . GLN B 1 30 ? 5.387 -33.625 -14.422 1 82.5 30 GLN B N 1
ATOM 3242 C CA . GLN B 1 30 ? 5.191 -33.844 -15.852 1 82.5 30 GLN B CA 1
ATOM 3243 C C . GLN B 1 30 ? 5.781 -32.688 -16.672 1 82.5 30 GLN B C 1
ATOM 3245 O O . GLN B 1 30 ? 5.84 -31.562 -16.188 1 82.5 30 GLN B O 1
ATOM 3250 N N . GLN B 1 31 ? 6.121 -33.125 -17.844 1 78.88 31 GLN B N 1
ATOM 3251 C CA . GLN B 1 31 ? 6.648 -32.094 -18.703 1 78.88 31 GLN B CA 1
ATOM 3252 C C . GLN B 1 31 ? 5.641 -30.953 -18.891 1 78.88 31 GLN B C 1
ATOM 3254 O O . GLN B 1 31 ? 4.438 -31.203 -19 1 78.88 31 GLN B O 1
ATOM 3259 N N . TYR B 1 32 ? 6.188 -29.797 -18.891 1 77.31 32 TYR B N 1
ATOM 3260 C CA . TYR B 1 32 ? 5.34 -28.625 -19.078 1 77.31 32 TYR B CA 1
ATOM 3261 C C . TYR B 1 32 ? 5.762 -27.844 -20.312 1 77.31 32 TYR B C 1
ATOM 3263 O O . TYR B 1 32 ? 6.902 -27.375 -20.406 1 77.31 32 TYR B O 1
ATOM 3271 N N . ARG B 1 33 ? 4.941 -27.766 -21.203 1 74.69 33 ARG B N 1
ATOM 3272 C CA . ARG B 1 33 ? 5.227 -27.094 -22.469 1 74.69 33 ARG B CA 1
ATOM 3273 C C . ARG B 1 33 ? 4.801 -25.625 -22.422 1 74.69 33 ARG B C 1
ATOM 3275 O O . ARG B 1 33 ? 3.607 -25.328 -22.359 1 74.69 33 ARG B O 1
ATOM 3282 N N . LEU B 1 34 ? 5.746 -24.766 -22.328 1 69.56 34 LEU B N 1
ATOM 3283 C CA . LEU B 1 34 ? 5.543 -23.328 -22.438 1 69.56 34 LEU B CA 1
ATOM 3284 C C . LEU B 1 34 ? 5.719 -22.859 -23.875 1 69.56 34 LEU B C 1
ATOM 3286 O O . LEU B 1 34 ? 6.102 -23.641 -24.75 1 69.56 34 LEU B O 1
ATOM 3290 N N . ALA B 1 35 ? 5.297 -21.594 -24.125 1 63.56 35 ALA B N 1
ATOM 3291 C CA . ALA B 1 35 ? 5.418 -21.031 -25.469 1 63.56 35 ALA B CA 1
ATOM 3292 C C . ALA B 1 35 ? 6.871 -21.047 -25.938 1 63.56 35 ALA B C 1
ATOM 3294 O O . ALA B 1 35 ? 7.141 -21.172 -27.125 1 63.56 35 ALA B O 1
ATOM 3295 N N . TYR B 1 36 ? 7.734 -21.062 -24.953 1 64.62 36 TYR B N 1
ATOM 3296 C CA . TYR B 1 36 ? 9.125 -20.844 -25.344 1 64.62 36 TYR B CA 1
ATOM 3297 C C . TYR B 1 36 ? 10 -22.016 -24.953 1 64.62 36 TYR B C 1
ATOM 3299 O O . TYR B 1 36 ? 11.188 -22.062 -25.297 1 64.62 36 TYR B O 1
ATOM 3307 N N . ALA B 1 37 ? 9.43 -23.031 -24.188 1 67.25 37 ALA B N 1
ATOM 3308 C CA . ALA B 1 37 ? 10.289 -24.125 -23.75 1 67.25 37 ALA B CA 1
ATOM 3309 C C . ALA B 1 37 ? 9.453 -25.297 -23.234 1 67.25 37 ALA B C 1
ATOM 3311 O O . ALA B 1 37 ? 8.273 -25.141 -22.922 1 67.25 37 ALA B O 1
ATOM 3312 N N . VAL B 1 38 ? 10.086 -26.438 -23.344 1 76.56 38 VAL B N 1
ATOM 3313 C CA . VAL B 1 38 ? 9.578 -27.594 -22.609 1 76.56 38 VAL B CA 1
ATOM 3314 C C . VAL B 1 38 ? 10.391 -27.797 -21.328 1 76.56 38 VAL B C 1
ATOM 3316 O O . VAL B 1 38 ? 11.609 -27.984 -21.375 1 76.56 38 VAL B O 1
ATOM 3319 N N . LEU B 1 39 ? 9.719 -27.703 -20.188 1 82.88 39 LEU B N 1
ATOM 3320 C CA . LEU B 1 39 ? 10.414 -27.766 -18.906 1 82.88 39 LEU B CA 1
ATOM 3321 C C . LEU B 1 39 ? 10.305 -29.156 -18.297 1 82.88 39 LEU B C 1
ATOM 3323 O O . LEU B 1 39 ? 9.211 -29.703 -18.156 1 82.88 39 LEU B O 1
ATOM 3327 N N . GLU B 1 40 ? 11.469 -29.766 -18.016 1 89.81 40 GLU B N 1
ATOM 3328 C CA . GLU B 1 40 ? 11.516 -31.031 -17.297 1 89.81 40 GLU B CA 1
ATOM 3329 C C . GLU B 1 40 ? 12.031 -30.859 -15.875 1 89.81 40 GLU B C 1
ATOM 3331 O O . GLU B 1 40 ? 11.727 -31.656 -14.992 1 89.81 40 GLU B O 1
ATOM 3336 N N . ARG B 1 41 ? 12.883 -29.938 -15.734 1 93.31 41 ARG B N 1
ATOM 3337 C CA . ARG B 1 41 ? 13.422 -29.516 -14.445 1 93.31 41 ARG B CA 1
ATOM 3338 C C . ARG B 1 41 ? 13.586 -28 -14.391 1 93.31 41 ARG B C 1
ATOM 3340 O O . ARG B 1 41 ? 13.617 -27.328 -15.43 1 93.31 41 ARG B O 1
ATOM 3347 N N . LYS B 1 42 ? 13.617 -27.562 -13.281 1 95.06 42 LYS B N 1
ATOM 3348 C CA . LYS B 1 42 ? 13.82 -26.125 -13.109 1 95.06 42 LYS B CA 1
ATOM 3349 C C . LYS B 1 42 ? 14.695 -25.828 -11.898 1 95.06 42 LYS B C 1
ATOM 3351 O O . LYS B 1 42 ? 14.625 -26.531 -10.883 1 95.06 42 LYS B O 1
ATOM 3356 N N . THR B 1 43 ? 15.562 -24.859 -12.086 1 97.12 43 THR B N 1
ATOM 3357 C CA . THR B 1 43 ? 16.422 -24.406 -10.992 1 97.12 43 THR B CA 1
ATOM 3358 C C . THR B 1 43 ? 15.852 -23.156 -10.336 1 97.12 43 THR B C 1
ATOM 3360 O O . THR B 1 43 ? 15.391 -22.25 -11.023 1 97.12 43 THR B O 1
ATOM 3363 N N . PHE B 1 44 ? 15.859 -23.141 -9.008 1 98.25 44 PHE B N 1
ATOM 3364 C CA . PHE B 1 44 ? 15.352 -22.047 -8.188 1 98.25 44 PHE B CA 1
ATOM 3365 C C . PHE B 1 44 ? 16.453 -21.469 -7.312 1 98.25 44 PHE B C 1
ATOM 3367 O O . PHE B 1 44 ? 17.438 -22.141 -7.02 1 98.25 44 PHE B O 1
ATOM 3374 N N . VAL B 1 45 ? 16.344 -20.234 -6.938 1 98.75 45 VAL B N 1
ATOM 3375 C CA . VAL B 1 45 ? 17.219 -19.594 -5.957 1 98.75 45 VAL B CA 1
ATOM 3376 C C . VAL B 1 45 ? 16.484 -19.438 -4.629 1 98.75 45 VAL B C 1
ATOM 3378 O O . VAL B 1 45 ? 15.469 -18.75 -4.551 1 98.75 45 VAL B O 1
ATOM 3381 N N . VAL B 1 46 ? 16.953 -20.094 -3.611 1 98.81 46 VAL B N 1
ATOM 3382 C CA . VAL B 1 46 ? 16.375 -20.031 -2.277 1 98.81 46 VAL B CA 1
ATOM 3383 C C . VAL B 1 46 ? 17.281 -19.234 -1.349 1 98.81 46 VAL B C 1
ATOM 3385 O O . VAL B 1 46 ? 18.484 -19.484 -1.274 1 98.81 46 VAL B O 1
ATOM 3388 N N . VAL B 1 47 ? 16.688 -18.266 -0.646 1 98.81 47 VAL B N 1
ATOM 3389 C CA . VAL B 1 47 ? 17.438 -17.391 0.248 1 98.81 47 VAL B CA 1
ATOM 3390 C C . VAL B 1 47 ? 17.031 -17.641 1.693 1 98.81 47 VAL B C 1
ATOM 3392 O O . VAL B 1 47 ? 15.836 -17.812 1.98 1 98.81 47 VAL B O 1
ATOM 3395 N N . LYS B 1 48 ? 17.984 -17.734 2.535 1 98.81 48 LYS B N 1
ATOM 3396 C CA . LYS B 1 48 ? 17.797 -17.859 3.979 1 98.81 48 LYS B CA 1
ATOM 3397 C C . LYS B 1 48 ? 18.516 -16.75 4.723 1 98.81 48 LYS B C 1
ATOM 3399 O O . LYS B 1 48 ? 19.734 -16.641 4.652 1 98.81 48 LYS B O 1
ATOM 3404 N N . LEU B 1 49 ? 17.781 -15.852 5.395 1 98.75 49 LEU B N 1
ATOM 3405 C CA . LEU B 1 49 ? 18.344 -14.859 6.301 1 98.75 49 LEU B CA 1
ATOM 3406 C C . LEU B 1 49 ? 18.359 -15.375 7.738 1 98.75 49 LEU B C 1
ATOM 3408 O O . LEU B 1 49 ? 17.375 -15.977 8.195 1 98.75 49 LEU B O 1
ATOM 3412 N N . ILE B 1 50 ? 19.422 -15.203 8.383 1 98.31 50 ILE B N 1
ATOM 3413 C CA . ILE B 1 50 ? 19.531 -15.57 9.789 1 98.31 50 ILE B CA 1
ATOM 3414 C C . ILE B 1 50 ? 19.875 -14.336 10.617 1 98.31 50 ILE B C 1
ATOM 3416 O O . ILE B 1 50 ? 20.906 -13.703 10.406 1 98.31 50 ILE B O 1
ATOM 3420 N N . ALA B 1 51 ? 19.016 -14.047 11.531 1 97.88 51 ALA B N 1
ATOM 3421 C CA . ALA B 1 51 ? 19.234 -12.906 12.422 1 97.88 51 ALA B CA 1
ATOM 3422 C C . ALA B 1 51 ? 20.094 -13.305 13.609 1 97.88 51 ALA B C 1
ATOM 3424 O O . ALA B 1 51 ? 20.344 -14.484 13.852 1 97.88 51 ALA B O 1
ATOM 3425 N N . ARG B 1 52 ? 20.578 -12.328 14.359 1 96.5 52 ARG B N 1
ATOM 3426 C CA . ARG B 1 52 ? 21.453 -12.547 15.508 1 96.5 52 ARG B CA 1
ATOM 3427 C C . ARG B 1 52 ? 20.734 -13.367 16.594 1 96.5 52 ARG B C 1
ATOM 3429 O O . ARG B 1 52 ? 21.375 -14.156 17.281 1 96.5 52 ARG B O 1
ATOM 3436 N N . ASP B 1 53 ? 19.453 -13.195 16.703 1 96.12 53 ASP B N 1
ATOM 3437 C CA . ASP B 1 53 ? 18.719 -13.906 17.75 1 96.12 53 ASP B CA 1
ATOM 3438 C C . ASP B 1 53 ? 18.312 -15.297 17.266 1 96.12 53 ASP B C 1
ATOM 3440 O O . ASP B 1 53 ? 17.578 -16 17.969 1 96.12 53 ASP B O 1
ATOM 3444 N N . GLY B 1 54 ? 18.672 -15.641 16.094 1 96.81 54 GLY B N 1
ATOM 3445 C CA . GLY B 1 54 ? 18.422 -16.984 15.594 1 96.81 54 GLY B CA 1
ATOM 3446 C C . GLY B 1 54 ? 17.172 -17.062 14.727 1 96.81 54 GLY B C 1
ATOM 3447 O O . GLY B 1 54 ? 16.9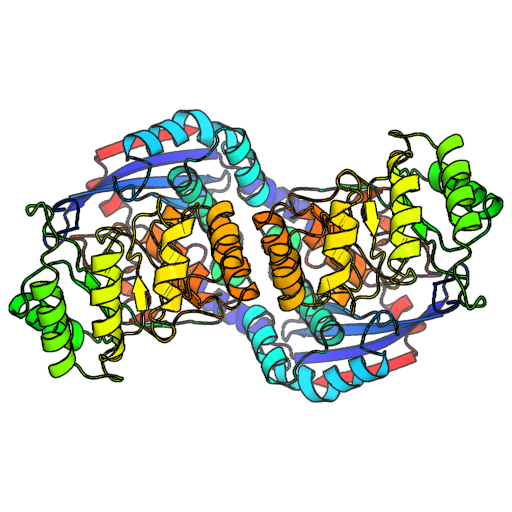22 -18.094 14.094 1 96.81 54 GLY B O 1
ATOM 3448 N N . THR B 1 55 ? 16.406 -15.977 14.664 1 97.62 55 THR B N 1
ATOM 3449 C CA . THR B 1 55 ? 15.219 -15.977 13.82 1 97.62 55 THR B CA 1
ATOM 3450 C C . THR B 1 55 ? 15.602 -16.109 12.352 1 97.62 55 THR B C 1
ATOM 3452 O O . THR B 1 55 ? 16.578 -15.523 11.898 1 97.62 55 THR B O 1
ATOM 3455 N N . ILE B 1 56 ? 14.812 -16.906 11.625 1 98.19 56 ILE B N 1
ATOM 3456 C CA . ILE B 1 56 ? 15.117 -17.219 10.227 1 98.19 56 ILE B CA 1
ATOM 3457 C C . ILE B 1 56 ? 14.016 -16.672 9.328 1 98.19 56 ILE B C 1
ATOM 3459 O O . ILE B 1 56 ? 12.828 -16.719 9.68 1 98.19 56 ILE B O 1
ATOM 3463 N N . GLY B 1 57 ? 14.367 -16.078 8.203 1 98.75 57 GLY B N 1
ATOM 3464 C CA . GLY B 1 57 ? 13.461 -15.711 7.133 1 98.75 57 GLY B CA 1
ATOM 3465 C C . GLY B 1 57 ? 13.82 -16.344 5.801 1 98.75 57 GLY B C 1
ATOM 3466 O O . GLY B 1 57 ? 14.992 -16.391 5.426 1 98.75 57 GLY B O 1
ATOM 3467 N N . TRP B 1 58 ? 12.812 -16.828 5.059 1 98.88 58 TRP B N 1
ATOM 3468 C CA . TRP B 1 58 ? 13.023 -17.531 3.797 1 98.88 58 TRP B CA 1
ATOM 3469 C C . TRP B 1 58 ? 12.477 -16.719 2.623 1 98.88 58 TRP B C 1
ATOM 3471 O O . TRP B 1 58 ? 11.461 -16.031 2.752 1 98.88 58 TRP B O 1
ATOM 3481 N N . GLY B 1 59 ? 13.125 -16.797 1.47 1 98.81 59 GLY B N 1
ATOM 3482 C CA . GLY B 1 59 ? 12.672 -16.25 0.201 1 98.81 59 GLY B CA 1
ATOM 3483 C C . GLY B 1 59 ? 13.062 -17.094 -0.991 1 98.81 59 GLY B C 1
ATOM 3484 O O . GLY B 1 59 ? 13.82 -18.062 -0.849 1 98.81 59 GLY B O 1
ATOM 3485 N N . GLU B 1 60 ? 12.477 -16.766 -2.141 1 98.69 60 GLU B N 1
ATOM 3486 C CA . GLU B 1 60 ? 12.664 -17.562 -3.348 1 98.69 60 GLU B CA 1
ATOM 3487 C C . GLU B 1 60 ? 12.586 -16.703 -4.602 1 98.69 60 GLU B C 1
ATOM 3489 O O . GLU B 1 60 ? 11.773 -15.781 -4.68 1 98.69 60 GLU B O 1
ATOM 3494 N N . ALA B 1 61 ? 13.508 -16.891 -5.477 1 98.44 61 ALA B N 1
ATOM 3495 C CA . ALA B 1 61 ? 13.375 -16.422 -6.852 1 98.44 61 ALA B CA 1
ATOM 3496 C C . ALA B 1 61 ? 13.281 -17.594 -7.828 1 98.44 61 ALA B C 1
ATOM 3498 O O . ALA B 1 61 ? 13.984 -18.594 -7.68 1 98.44 61 ALA B O 1
ATOM 3499 N N . ALA B 1 62 ? 12.375 -17.453 -8.789 1 96.81 62 ALA B N 1
ATOM 3500 C CA . ALA B 1 62 ? 12.164 -18.5 -9.789 1 96.81 62 ALA B CA 1
ATOM 3501 C C . ALA B 1 62 ? 12.352 -17.969 -11.203 1 96.81 62 ALA B C 1
ATOM 3503 O O . ALA B 1 62 ? 11.414 -17.969 -12 1 96.81 62 ALA B O 1
ATOM 3504 N N . PRO B 1 63 ? 13.57 -17.594 -11.492 1 95.62 63 PRO B N 1
ATOM 3505 C CA . PRO B 1 63 ? 13.797 -17.047 -12.828 1 95.62 63 PRO B CA 1
ATOM 3506 C C . PRO B 1 63 ? 13.445 -18.031 -13.938 1 95.62 63 PRO B C 1
ATOM 3508 O O . PRO B 1 63 ? 13.703 -19.234 -13.805 1 95.62 63 PRO B O 1
ATOM 3511 N N . LEU B 1 64 ? 12.805 -17.516 -15.008 1 90.19 64 LEU B N 1
ATOM 3512 C CA . LEU B 1 64 ? 12.383 -18.328 -16.141 1 90.19 64 LEU B CA 1
ATOM 3513 C C . LEU B 1 64 ? 12.516 -17.547 -17.453 1 90.19 64 LEU B C 1
ATOM 3515 O O . LEU B 1 64 ? 11.516 -17.234 -18.109 1 90.19 64 LEU B O 1
ATOM 3519 N N . PRO B 1 65 ? 13.711 -17.297 -17.875 1 86 65 PRO B N 1
ATOM 3520 C CA . PRO B 1 65 ? 13.852 -16.641 -19.172 1 86 65 PRO B CA 1
ATOM 3521 C C . PRO B 1 65 ? 13.25 -17.453 -20.312 1 86 65 PRO B C 1
ATOM 3523 O O . PRO B 1 65 ? 13.344 -18.672 -20.328 1 86 65 PRO B O 1
ATOM 3526 N N . PRO B 1 66 ? 12.539 -16.734 -21.297 1 79 66 PRO B N 1
ATOM 3527 C CA . PRO B 1 66 ? 12.562 -15.289 -21.516 1 79 66 PRO B CA 1
ATOM 3528 C C . PRO B 1 66 ? 11.391 -14.586 -20.828 1 79 66 PRO B C 1
ATOM 3530 O O . PRO B 1 66 ? 11.219 -13.375 -21 1 79 66 PRO B O 1
ATOM 3533 N N . LEU B 1 67 ? 10.625 -15.273 -20.062 1 79.75 67 LEU B N 1
ATOM 3534 C CA . LEU B 1 67 ? 9.508 -14.641 -19.359 1 79.75 67 LEU B CA 1
ATOM 3535 C C . LEU B 1 67 ? 10.016 -13.586 -18.375 1 79.75 67 LEU B C 1
ATOM 3537 O O . LEU B 1 67 ? 9.375 -12.547 -18.203 1 79.75 67 LEU B O 1
ATOM 3541 N N . THR B 1 68 ? 11.094 -13.945 -17.766 1 86.88 68 THR B N 1
ATOM 3542 C CA . THR B 1 68 ? 11.719 -13.016 -16.828 1 86.88 68 THR B CA 1
ATOM 3543 C C . THR B 1 68 ? 13.023 -12.469 -17.406 1 86.88 68 THR B C 1
ATOM 3545 O O . THR B 1 68 ? 13.664 -13.117 -18.219 1 86.88 68 THR B O 1
ATOM 3548 N N . ASP B 1 69 ? 13.406 -11.32 -16.938 1 87.81 69 ASP B N 1
ATOM 3549 C CA . ASP B 1 69 ? 14.625 -10.688 -17.422 1 87.81 69 ASP B CA 1
ATOM 3550 C C . ASP B 1 69 ? 15.852 -11.211 -16.672 1 87.81 69 ASP B C 1
ATOM 3552 O O . ASP B 1 69 ? 16.984 -10.984 -17.094 1 87.81 69 ASP B O 1
ATOM 3556 N N . GLU B 1 70 ? 15.633 -11.945 -15.641 1 95.56 70 GLU B N 1
ATOM 3557 C CA . GLU B 1 70 ? 16.734 -12.477 -14.836 1 95.56 70 GLU B CA 1
ATOM 3558 C C . GLU B 1 70 ? 16.875 -13.984 -15.023 1 95.56 70 GLU B C 1
ATOM 3560 O O . GLU B 1 70 ? 15.883 -14.688 -15.242 1 95.56 70 GLU B O 1
ATOM 3565 N N . SER B 1 71 ? 18.109 -14.492 -15.031 1 96.31 71 SER B N 1
ATOM 3566 C CA . SER B 1 71 ? 18.438 -15.914 -14.969 1 96.31 71 SER B CA 1
ATOM 3567 C C . SER B 1 71 ? 18.859 -16.328 -13.562 1 96.31 71 SER B C 1
ATOM 3569 O O . SER B 1 71 ? 19.047 -15.469 -12.688 1 96.31 71 SER B O 1
ATOM 3571 N N . VAL B 1 72 ? 18.984 -17.609 -13.383 1 97.19 72 VAL B N 1
ATOM 3572 C CA . VAL B 1 72 ? 19.453 -18.125 -12.102 1 97.19 72 VAL B CA 1
ATOM 3573 C C . VAL B 1 72 ? 20.797 -17.516 -11.758 1 97.19 72 VAL B C 1
ATOM 3575 O O . VAL B 1 72 ? 21.016 -17.062 -10.633 1 97.19 72 VAL B O 1
ATOM 3578 N N . GLN B 1 73 ? 21.625 -17.438 -12.727 1 96.88 73 GLN B N 1
ATOM 3579 C CA . GLN B 1 73 ? 22.984 -16.922 -12.516 1 96.88 73 GLN B CA 1
ATOM 3580 C C . GLN B 1 73 ? 22.953 -15.438 -12.18 1 96.88 73 GLN B C 1
ATOM 3582 O O . GLN B 1 73 ? 23.688 -14.977 -11.305 1 96.88 73 GLN B O 1
ATOM 3587 N N . THR B 1 74 ? 22.109 -14.711 -12.898 1 97.44 74 THR B N 1
ATOM 3588 C CA . THR B 1 74 ? 22.062 -13.273 -12.633 1 97.44 74 THR B CA 1
ATOM 3589 C C . THR B 1 74 ? 21.5 -13 -11.242 1 97.44 74 THR B C 1
ATOM 3591 O O . THR B 1 74 ? 21.938 -12.086 -10.555 1 97.44 74 THR B O 1
ATOM 3594 N N . VAL B 1 75 ? 20.531 -13.742 -10.789 1 98.44 75 VAL B N 1
ATOM 3595 C CA . VAL B 1 75 ? 19.969 -13.586 -9.445 1 98.44 75 VAL B CA 1
ATOM 3596 C C . VAL B 1 75 ? 21.062 -13.844 -8.414 1 98.44 75 VAL B C 1
ATOM 3598 O O . VAL B 1 75 ? 21.25 -13.055 -7.488 1 98.44 75 VAL B O 1
ATOM 3601 N N . LEU B 1 76 ? 21.781 -14.945 -8.633 1 98 76 LEU B N 1
ATOM 3602 C CA . LEU B 1 76 ? 22.844 -15.32 -7.711 1 98 76 LEU B CA 1
ATOM 3603 C C . LEU B 1 76 ? 23.922 -14.234 -7.656 1 98 76 LEU B C 1
ATOM 3605 O O . LEU B 1 76 ? 24.328 -13.82 -6.57 1 98 76 LEU B O 1
ATOM 3609 N N . ASP B 1 77 ? 24.359 -13.758 -8.789 1 98.19 77 ASP B N 1
ATOM 3610 C CA . ASP B 1 77 ? 25.422 -12.766 -8.883 1 98.19 77 ASP B CA 1
ATOM 3611 C C . ASP B 1 77 ? 25 -11.445 -8.242 1 98.19 77 ASP B C 1
ATOM 3613 O O . ASP B 1 77 ? 25.781 -10.805 -7.539 1 98.19 77 ASP B O 1
ATOM 3617 N N . VAL B 1 78 ? 23.781 -11.062 -8.531 1 98.56 78 VAL B N 1
ATOM 3618 C CA . VAL B 1 78 ? 23.281 -9.789 -8.031 1 98.56 78 VAL B CA 1
ATOM 3619 C C . VAL B 1 78 ? 23.172 -9.836 -6.504 1 98.56 78 VAL B C 1
ATOM 3621 O O . VAL B 1 78 ? 23.531 -8.875 -5.82 1 98.56 78 VAL B O 1
ATOM 3624 N N . ILE B 1 79 ? 22.719 -10.945 -5.922 1 98.69 79 ILE B N 1
ATOM 3625 C CA . ILE B 1 79 ? 22.625 -11.078 -4.473 1 98.69 79 ILE B CA 1
ATOM 3626 C C . ILE B 1 79 ? 24.016 -11.055 -3.857 1 98.69 79 ILE B C 1
ATOM 3628 O O . ILE B 1 79 ? 24.266 -10.336 -2.887 1 98.69 79 ILE B O 1
ATOM 3632 N N . ARG B 1 80 ? 24.938 -11.805 -4.469 1 97.94 80 ARG B N 1
ATOM 3633 C CA . ARG B 1 80 ? 26.281 -11.945 -3.951 1 97.94 80 ARG B CA 1
ATOM 3634 C C . ARG B 1 80 ? 27.016 -10.609 -3.936 1 97.94 80 ARG B C 1
ATOM 3636 O O . ARG B 1 80 ? 27.578 -10.219 -2.916 1 97.94 80 ARG B O 1
ATOM 3643 N N . VAL B 1 81 ? 26.906 -9.867 -5.008 1 98.19 81 VAL B N 1
ATOM 3644 C CA . VAL B 1 81 ? 27.812 -8.742 -5.227 1 98.19 81 VAL B CA 1
ATOM 3645 C C . VAL B 1 81 ? 27.172 -7.461 -4.703 1 98.19 81 VAL B C 1
ATOM 3647 O O . VAL B 1 81 ? 27.828 -6.648 -4.055 1 98.19 81 VAL B O 1
ATOM 3650 N N . TYR B 1 82 ? 25.875 -7.32 -4.941 1 98.19 82 TYR B N 1
ATOM 3651 C CA . TYR B 1 82 ? 25.297 -6 -4.738 1 98.19 82 TYR B CA 1
ATOM 3652 C C . TYR B 1 82 ? 24.359 -5.996 -3.537 1 98.19 82 TYR B C 1
ATOM 3654 O O . TYR B 1 82 ? 24.266 -5 -2.812 1 98.19 82 TYR B O 1
ATOM 3662 N N . LEU B 1 83 ? 23.578 -7.078 -3.293 1 98.81 83 LEU B N 1
ATOM 3663 C CA . LEU B 1 83 ? 22.453 -6.992 -2.367 1 98.81 83 LEU B CA 1
ATOM 3664 C C . LEU B 1 83 ? 22.844 -7.508 -0.986 1 98.81 83 LEU B C 1
ATOM 3666 O O . LEU B 1 83 ? 22.406 -6.973 0.031 1 98.81 83 LEU B O 1
ATOM 3670 N N . SER B 1 84 ? 23.672 -8.555 -0.886 1 98.5 84 SER B N 1
ATOM 3671 C CA . SER B 1 84 ? 24.062 -9.094 0.409 1 98.5 84 SER B CA 1
ATOM 3672 C C . SER B 1 84 ? 24.75 -8.039 1.269 1 98.5 84 SER B C 1
ATOM 3674 O O . SER B 1 84 ? 24.469 -7.93 2.465 1 98.5 84 SER B O 1
ATOM 3676 N N . PRO B 1 85 ? 25.625 -7.203 0.737 1 98.12 85 PRO B N 1
ATOM 3677 C CA . PRO B 1 85 ? 26.281 -6.18 1.562 1 98.12 85 PRO B CA 1
ATOM 3678 C C . PRO B 1 85 ? 25.281 -5.176 2.141 1 98.12 85 PRO B C 1
ATOM 3680 O O . PRO B 1 85 ? 25.547 -4.562 3.176 1 98.12 85 PRO B O 1
ATOM 3683 N N . VAL B 1 86 ? 24.203 -4.977 1.437 1 98 86 VAL B N 1
ATOM 3684 C CA . VAL B 1 86 ? 23.188 -4.012 1.852 1 98 86 VAL B CA 1
ATOM 3685 C C . VAL B 1 86 ? 22.453 -4.539 3.076 1 98 86 VAL B C 1
ATOM 3687 O O . VAL B 1 86 ? 22.094 -3.77 3.975 1 98 86 VAL B O 1
ATOM 3690 N N . ILE B 1 87 ? 22.25 -5.836 3.15 1 98.06 87 ILE B N 1
ATOM 3691 C CA . ILE B 1 87 ? 21.344 -6.453 4.109 1 98.06 87 ILE B CA 1
ATOM 3692 C C . ILE B 1 87 ? 22.109 -6.875 5.355 1 98.06 87 ILE B C 1
ATOM 3694 O O . ILE B 1 87 ? 21.609 -6.785 6.473 1 98.06 87 ILE B O 1
ATOM 3698 N N . LEU B 1 88 ? 23.375 -7.363 5.168 1 98.19 88 LEU B N 1
ATOM 3699 C CA . LEU B 1 88 ? 24.172 -7.887 6.273 1 98.19 88 LEU B CA 1
ATOM 3700 C C . LEU B 1 88 ? 24.422 -6.809 7.32 1 98.19 88 LEU B C 1
ATOM 3702 O O . LEU B 1 88 ? 24.781 -5.68 6.977 1 98.19 88 LEU B O 1
ATOM 3706 N N . GLY B 1 89 ? 24.203 -7.176 8.547 1 97.31 89 GLY B N 1
ATOM 3707 C CA . GLY B 1 89 ? 24.484 -6.289 9.664 1 97.31 89 GLY B CA 1
ATOM 3708 C C . GLY B 1 89 ? 23.359 -5.297 9.93 1 97.31 89 GLY B C 1
ATOM 3709 O O . GLY B 1 89 ? 23.422 -4.52 10.883 1 97.31 89 GLY B O 1
ATOM 3710 N N . GLN B 1 90 ? 22.328 -5.324 9.156 1 96.94 90 GLN B N 1
ATOM 3711 C CA . GLN B 1 90 ? 21.219 -4.406 9.32 1 96.94 90 GLN B CA 1
ATOM 3712 C C . GLN B 1 90 ? 20.047 -5.094 10.023 1 96.94 90 GLN B C 1
ATOM 3714 O O . GLN B 1 90 ? 19.953 -6.324 10.039 1 96.94 90 GLN B O 1
ATOM 3719 N N . SER B 1 91 ? 19.188 -4.324 10.648 1 96 91 SER B N 1
ATOM 3720 C CA . SER B 1 91 ? 17.984 -4.887 11.25 1 96 91 SER B CA 1
ATOM 3721 C C . SER B 1 91 ? 17 -5.336 10.18 1 96 91 SER B C 1
ATOM 3723 O O . SER B 1 91 ? 16.562 -4.535 9.352 1 96 91 SER B O 1
ATOM 3725 N N . ALA B 1 92 ? 16.594 -6.574 10.242 1 95.19 92 ALA B N 1
ATOM 3726 C CA . ALA B 1 92 ? 15.656 -7.145 9.281 1 95.19 92 ALA B CA 1
ATOM 3727 C C . ALA B 1 92 ? 14.281 -6.492 9.398 1 95.19 92 ALA B C 1
ATOM 3729 O O . ALA B 1 92 ? 13.438 -6.641 8.508 1 95.19 92 ALA B O 1
ATOM 3730 N N . LEU B 1 93 ? 14.055 -5.742 10.438 1 94.12 93 LEU B N 1
ATOM 3731 C CA . LEU B 1 93 ? 12.758 -5.125 10.672 1 94.12 93 LEU B CA 1
ATOM 3732 C C . LEU B 1 93 ? 12.602 -3.855 9.844 1 94.12 93 LEU B C 1
ATOM 3734 O O . LEU B 1 93 ? 11.5 -3.314 9.734 1 94.12 93 LEU B O 1
ATOM 3738 N N . ASP B 1 94 ? 13.711 -3.412 9.227 1 96.38 94 ASP B N 1
ATOM 3739 C CA . ASP B 1 94 ? 13.695 -2.199 8.422 1 96.38 94 ASP B CA 1
ATOM 3740 C C . ASP B 1 94 ? 13.516 -2.529 6.938 1 96.38 94 ASP B C 1
ATOM 3742 O O . ASP B 1 94 ? 14.305 -2.086 6.098 1 96.38 94 ASP B O 1
ATOM 3746 N N . VAL B 1 95 ? 12.391 -3.18 6.625 1 98.5 95 VAL B N 1
ATOM 3747 C CA . VAL B 1 95 ? 12.141 -3.717 5.289 1 98.5 95 VAL B CA 1
ATOM 3748 C C . VAL B 1 95 ? 12.117 -2.58 4.273 1 98.5 95 VAL B C 1
ATOM 3750 O O . VAL B 1 95 ? 12.766 -2.664 3.227 1 98.5 95 VAL B O 1
ATOM 3753 N N . ASN B 1 96 ? 11.398 -1.474 4.578 1 98.56 96 ASN B N 1
ATOM 3754 C CA . ASN B 1 96 ? 11.305 -0.345 3.656 1 98.56 96 ASN B CA 1
ATOM 3755 C C . ASN B 1 96 ? 12.688 0.24 3.354 1 98.56 96 ASN B C 1
ATOM 3757 O O . ASN B 1 96 ? 13.016 0.487 2.193 1 98.56 96 ASN B O 1
ATOM 3761 N N . ARG B 1 97 ? 13.469 0.449 4.391 1 98.06 97 ARG B N 1
ATOM 3762 C CA . ARG B 1 97 ? 14.797 1.025 4.223 1 98.06 97 ARG B CA 1
ATOM 3763 C C . ARG B 1 97 ? 15.703 0.096 3.418 1 98.06 97 ARG B C 1
ATOM 3765 O O . ARG B 1 97 ? 16.438 0.545 2.531 1 98.06 97 ARG B O 1
ATOM 3772 N N . LEU B 1 98 ? 15.664 -1.182 3.748 1 98.62 98 LEU B N 1
ATOM 3773 C CA . LEU B 1 98 ? 16.516 -2.148 3.062 1 98.62 98 LEU B CA 1
ATOM 3774 C C . LEU B 1 98 ? 16.125 -2.266 1.592 1 98.62 98 LEU B C 1
ATOM 3776 O O . LEU B 1 98 ? 17 -2.398 0.727 1 98.62 98 LEU B O 1
ATOM 3780 N N . ASN B 1 99 ? 14.812 -2.219 1.277 1 98.56 99 ASN B N 1
ATOM 3781 C CA . ASN B 1 99 ? 14.383 -2.182 -0.116 1 98.56 99 ASN B CA 1
ATOM 3782 C C . ASN B 1 99 ? 14.914 -0.942 -0.833 1 98.56 99 ASN B C 1
ATOM 3784 O O . ASN B 1 99 ? 15.391 -1.031 -1.965 1 98.56 99 ASN B O 1
ATOM 3788 N N . SER B 1 100 ? 14.812 0.195 -0.184 1 98.06 100 SER B N 1
ATOM 3789 C CA . SER B 1 100 ? 15.336 1.434 -0.751 1 98.06 100 SER B CA 1
ATOM 3790 C C . SER B 1 100 ? 16.844 1.335 -1.007 1 98.06 100 SER B C 1
ATOM 3792 O O . SER B 1 100 ? 17.328 1.757 -2.059 1 98.06 100 SER B O 1
ATOM 3794 N N . ASP B 1 101 ? 17.578 0.764 -0.015 1 98.44 101 ASP B N 1
ATOM 3795 C CA . ASP B 1 101 ? 19.016 0.628 -0.135 1 98.44 101 ASP B CA 1
ATOM 3796 C C . ASP B 1 101 ? 19.391 -0.36 -1.238 1 98.44 101 ASP B C 1
ATOM 3798 O O . ASP B 1 101 ? 20.375 -0.168 -1.942 1 98.44 101 ASP B O 1
ATOM 3802 N N . MET B 1 102 ? 18.609 -1.405 -1.409 1 98.62 102 MET B N 1
ATOM 3803 C CA . MET B 1 102 ? 18.844 -2.344 -2.504 1 98.62 102 MET B CA 1
ATOM 3804 C C . MET B 1 102 ? 18.641 -1.664 -3.854 1 98.62 102 MET B C 1
ATOM 3806 O O . MET B 1 102 ? 19.406 -1.903 -4.793 1 98.62 102 MET B O 1
ATOM 3810 N N . ASP B 1 103 ? 17.609 -0.814 -3.969 1 97.81 103 ASP B N 1
ATOM 3811 C CA . ASP B 1 103 ? 17.359 -0.091 -5.211 1 97.81 103 ASP B CA 1
ATOM 3812 C C . ASP B 1 103 ? 18.531 0.835 -5.551 1 97.81 103 ASP B C 1
ATOM 3814 O O . ASP B 1 103 ? 18.875 1.012 -6.723 1 97.81 103 ASP B O 1
ATOM 3818 N N . LYS B 1 104 ? 19.125 1.439 -4.512 1 97.81 104 LYS B N 1
ATOM 3819 C CA . LYS B 1 104 ? 20.266 2.328 -4.719 1 97.81 104 LYS B CA 1
ATOM 3820 C C . LYS B 1 104 ? 21.5 1.547 -5.148 1 97.81 104 LYS B C 1
ATOM 3822 O O . LYS B 1 104 ? 22.328 2.043 -5.93 1 97.81 104 LYS B O 1
ATOM 3827 N N . ALA B 1 105 ? 21.609 0.325 -4.625 1 98.19 105 ALA B N 1
ATOM 3828 C CA . ALA B 1 105 ? 22.781 -0.489 -4.891 1 98.19 105 ALA B CA 1
ATOM 3829 C C . ALA B 1 105 ? 22.828 -0.929 -6.352 1 98.19 105 ALA B C 1
ATOM 3831 O O . ALA B 1 105 ? 23.906 -0.987 -6.957 1 98.19 105 ALA B O 1
ATOM 3832 N N . ILE B 1 106 ? 21.672 -1.27 -6.934 1 97.19 106 ILE B N 1
ATOM 3833 C CA . ILE B 1 106 ? 21.609 -1.69 -8.328 1 97.19 106 ILE B CA 1
ATOM 3834 C C . ILE B 1 106 ? 20.188 -1.531 -8.859 1 97.19 106 ILE B C 1
ATOM 3836 O O . ILE B 1 106 ? 19.234 -1.976 -8.227 1 97.19 106 ILE B O 1
ATOM 3840 N N . PRO B 1 107 ? 20.078 -0.881 -10.023 1 94.88 107 PRO B N 1
ATOM 3841 C CA . PRO B 1 107 ? 18.75 -0.757 -10.609 1 94.88 107 PRO B CA 1
ATOM 3842 C C . PRO B 1 107 ? 18.219 -2.082 -11.148 1 94.88 107 PRO B C 1
ATOM 3844 O O . PRO B 1 107 ? 19 -2.932 -11.594 1 94.88 107 PRO B O 1
ATOM 3847 N N . GLY B 1 108 ? 16.891 -2.254 -11.211 1 95.75 108 GLY B N 1
ATOM 3848 C CA . GLY B 1 108 ? 16.266 -3.441 -11.773 1 95.75 108 GLY B CA 1
ATOM 3849 C C . GLY B 1 108 ? 16.406 -4.668 -10.891 1 95.75 108 GLY B C 1
ATOM 3850 O O . GLY B 1 108 ? 16.172 -4.594 -9.68 1 95.75 108 GLY B O 1
ATOM 3851 N N . HIS B 1 109 ? 16.5 -5.801 -11.438 1 97.69 109 HIS B N 1
ATOM 3852 C CA . HIS B 1 109 ? 16.703 -7.09 -10.789 1 97.69 109 HIS B CA 1
ATOM 3853 C C . HIS B 1 109 ? 15.625 -7.348 -9.727 1 97.69 109 HIS B C 1
ATOM 3855 O O . HIS B 1 109 ? 15.945 -7.652 -8.578 1 97.69 109 HIS B O 1
ATOM 3861 N N . LEU B 1 110 ? 14.414 -7.246 -10.148 1 98.12 110 LEU B N 1
ATOM 3862 C CA . LEU B 1 110 ? 13.258 -7.324 -9.258 1 98.12 110 LEU B CA 1
ATOM 3863 C C . LEU B 1 110 ? 13.117 -8.727 -8.672 1 98.12 110 LEU B C 1
ATOM 3865 O O . LEU B 1 110 ? 12.672 -8.883 -7.535 1 98.12 110 LEU B O 1
ATOM 3869 N N . MET B 1 111 ? 13.523 -9.766 -9.359 1 98.31 111 MET B N 1
ATOM 3870 C CA . MET B 1 111 ? 13.406 -11.117 -8.836 1 98.31 111 MET B CA 1
ATOM 3871 C C . MET B 1 111 ? 14.398 -11.352 -7.699 1 98.31 111 MET B C 1
ATOM 3873 O O . MET B 1 111 ? 14.047 -11.922 -6.664 1 98.31 111 MET B O 1
ATOM 3877 N N . ALA B 1 112 ? 15.656 -10.875 -7.914 1 98.75 112 ALA B N 1
ATOM 3878 C CA . ALA B 1 112 ? 16.656 -10.984 -6.852 1 98.75 112 ALA B CA 1
ATOM 3879 C C . ALA B 1 112 ? 16.219 -10.211 -5.609 1 98.75 112 ALA B C 1
ATOM 3881 O O . ALA B 1 112 ? 16.25 -10.742 -4.496 1 98.75 112 ALA B O 1
ATOM 3882 N N . LYS B 1 113 ? 15.812 -8.984 -5.816 1 98.81 113 LYS B N 1
ATOM 3883 C CA . LYS B 1 113 ? 15.367 -8.148 -4.711 1 98.81 113 LYS B CA 1
ATOM 3884 C C . LYS B 1 113 ? 14.117 -8.727 -4.055 1 98.81 113 LYS B C 1
ATOM 3886 O O . LYS B 1 113 ? 13.953 -8.648 -2.834 1 98.81 113 LYS B O 1
ATOM 3891 N N . GLY B 1 114 ? 13.227 -9.289 -4.93 1 98.69 114 GLY B N 1
ATOM 3892 C CA . GLY B 1 114 ? 12.008 -9.898 -4.422 1 98.69 114 GLY B CA 1
ATOM 3893 C C . GLY B 1 114 ? 12.273 -11.078 -3.502 1 98.69 114 GLY B C 1
ATOM 3894 O O . GLY B 1 114 ? 11.562 -11.266 -2.512 1 98.69 114 GLY B O 1
ATOM 3895 N N . ALA B 1 115 ? 13.258 -11.883 -3.803 1 98.88 115 ALA B N 1
ATOM 3896 C CA . ALA B 1 115 ? 13.617 -13.016 -2.957 1 98.88 115 ALA B CA 1
ATOM 3897 C C . ALA B 1 115 ? 14.055 -12.547 -1.57 1 98.88 115 ALA B C 1
ATOM 3899 O O . ALA B 1 115 ? 13.664 -13.141 -0.56 1 98.88 115 ALA B O 1
ATOM 3900 N N . LEU B 1 116 ? 14.844 -11.484 -1.559 1 98.88 116 LEU B N 1
ATOM 3901 C CA . LEU B 1 116 ? 15.32 -10.945 -0.288 1 98.88 116 LEU B CA 1
ATOM 3902 C C . LEU B 1 116 ? 14.188 -10.25 0.461 1 98.88 116 LEU B C 1
ATOM 3904 O O . LEU B 1 116 ? 14.078 -10.375 1.683 1 98.88 116 LEU B O 1
ATOM 3908 N N . ASP B 1 117 ? 13.344 -9.531 -0.25 1 98.88 117 ASP B N 1
ATOM 3909 C CA . ASP B 1 117 ? 12.18 -8.898 0.357 1 98.88 117 ASP B CA 1
ATOM 3910 C C . ASP B 1 117 ? 11.273 -9.938 1.021 1 98.88 117 ASP B C 1
ATOM 3912 O O . ASP B 1 117 ? 10.812 -9.734 2.145 1 98.88 117 ASP B O 1
ATOM 3916 N N . MET B 1 118 ? 11.039 -11.008 0.308 1 98.81 118 MET B N 1
ATOM 3917 C CA . MET B 1 118 ? 10.25 -12.117 0.833 1 98.81 118 MET B CA 1
ATOM 3918 C C . MET B 1 118 ? 10.867 -12.656 2.123 1 98.81 118 MET B C 1
ATOM 3920 O O . MET B 1 118 ? 10.148 -12.883 3.104 1 98.81 118 MET B O 1
ATOM 3924 N N . ALA B 1 119 ? 12.148 -12.812 2.137 1 98.88 119 ALA B N 1
ATOM 3925 C CA . ALA B 1 119 ? 12.852 -13.328 3.309 1 98.88 119 ALA B CA 1
ATOM 3926 C C . ALA B 1 119 ? 12.758 -12.352 4.477 1 98.88 119 ALA B C 1
ATOM 3928 O O . ALA B 1 119 ? 12.625 -12.773 5.633 1 98.88 119 ALA B O 1
ATOM 3929 N N . LEU B 1 120 ? 12.844 -11.102 4.191 1 98.81 120 LEU B N 1
ATOM 3930 C CA . LEU B 1 120 ? 12.734 -10.078 5.227 1 98.81 120 LEU B CA 1
ATOM 3931 C C . LEU B 1 120 ? 11.352 -10.102 5.871 1 98.81 120 LEU B C 1
ATOM 3933 O O . LEU B 1 120 ? 11.234 -10.125 7.102 1 98.81 120 LEU B O 1
ATOM 3937 N N . TRP B 1 121 ? 10.297 -10.125 5.059 1 98.81 121 TRP B N 1
ATOM 3938 C CA . TRP B 1 121 ? 8.945 -10.164 5.59 1 98.81 121 TRP B CA 1
ATOM 3939 C C . TRP B 1 121 ? 8.703 -11.438 6.391 1 98.81 121 TRP B C 1
ATOM 3941 O O . TRP B 1 121 ? 7.992 -11.422 7.398 1 98.81 121 TRP B O 1
ATOM 3951 N N . ASP B 1 122 ? 9.242 -12.555 5.855 1 98.81 122 ASP B N 1
ATOM 3952 C CA . ASP B 1 122 ? 9.133 -13.797 6.605 1 98.81 122 ASP B CA 1
ATOM 3953 C C . ASP B 1 122 ? 9.781 -13.672 7.98 1 98.81 122 ASP B C 1
ATOM 3955 O O . ASP B 1 122 ? 9.211 -14.086 8.992 1 98.81 122 ASP B O 1
ATOM 3959 N N . LEU B 1 123 ? 10.969 -13.133 8.055 1 98.56 123 LEU B N 1
ATOM 3960 C CA . LEU B 1 123 ? 11.688 -12.922 9.305 1 98.56 123 LEU B CA 1
ATOM 3961 C C . LEU B 1 123 ? 10.898 -12.008 10.234 1 98.56 123 LEU B C 1
ATOM 3963 O O . LEU B 1 123 ? 10.789 -12.281 11.438 1 98.56 123 LEU B O 1
ATOM 3967 N N . VAL B 1 124 ? 10.305 -10.922 9.727 1 97.56 124 VAL B N 1
ATOM 3968 C CA . VAL B 1 124 ? 9.477 -10.016 10.516 1 97.56 124 VAL B CA 1
ATOM 3969 C C . VAL B 1 124 ? 8.305 -10.781 11.133 1 97.56 124 VAL B C 1
ATOM 3971 O O . VAL B 1 124 ? 8.016 -10.641 12.32 1 97.56 124 VAL B O 1
ATOM 3974 N N . GLY B 1 125 ? 7.629 -11.578 10.266 1 97.31 125 GLY B N 1
ATOM 3975 C CA . GLY B 1 125 ? 6.508 -12.359 10.75 1 97.31 125 GLY B CA 1
ATOM 3976 C C . GLY B 1 125 ? 6.887 -13.297 11.891 1 97.31 125 GLY B C 1
ATOM 3977 O O . GLY B 1 125 ? 6.152 -13.414 12.867 1 97.31 125 GLY B O 1
ATOM 3978 N N . HIS B 1 126 ? 8.047 -13.898 11.75 1 97.19 126 HIS B N 1
ATOM 3979 C CA . HIS B 1 126 ? 8.516 -14.789 12.805 1 97.19 126 HIS B CA 1
ATOM 3980 C C . HIS B 1 126 ? 8.906 -14.008 14.055 1 97.19 126 HIS B C 1
ATOM 3982 O O . HIS B 1 126 ? 8.602 -14.422 15.18 1 97.19 126 HIS B O 1
ATOM 3988 N N . SER B 1 127 ? 9.57 -12.891 13.867 1 94.69 127 SER B N 1
ATOM 3989 C CA . SER B 1 127 ? 9.992 -12.055 14.992 1 94.69 127 SER B CA 1
ATOM 3990 C C . SER B 1 127 ? 8.797 -11.57 15.797 1 94.69 127 SER B C 1
ATOM 3992 O O . SER B 1 127 ? 8.875 -11.43 17.016 1 94.69 127 SER B O 1
ATOM 3994 N N . LEU B 1 128 ? 7.676 -11.297 15.148 1 92.69 128 LEU B N 1
ATOM 3995 C CA . LEU B 1 128 ? 6.496 -10.75 15.805 1 92.69 128 LEU B CA 1
ATOM 3996 C C . LEU B 1 128 ? 5.453 -11.836 16.047 1 92.69 128 LEU B C 1
ATOM 3998 O O . LEU B 1 128 ? 4.367 -11.555 16.562 1 92.69 128 LEU B O 1
ATOM 4002 N N . ASN B 1 129 ? 5.77 -13.039 15.609 1 94.25 129 ASN B N 1
ATOM 4003 C CA . ASN B 1 129 ? 4.898 -14.195 15.766 1 94.25 129 ASN B CA 1
ATOM 4004 C C . ASN B 1 129 ? 3.539 -13.977 15.109 1 94.25 129 ASN B C 1
ATOM 4006 O O . ASN B 1 129 ? 2.502 -14.188 15.742 1 94.25 129 ASN B O 1
ATOM 4010 N N . GLN B 1 130 ? 3.557 -13.445 13.898 1 95.06 130 GLN B N 1
ATOM 4011 C CA . GLN B 1 130 ? 2.35 -13.195 13.117 1 95.06 130 GLN B CA 1
ATOM 4012 C C . GLN B 1 130 ? 2.518 -13.664 11.672 1 95.06 130 GLN B C 1
ATOM 4014 O O . GLN B 1 130 ? 3.596 -13.523 11.094 1 95.06 130 GLN B O 1
ATOM 4019 N N . PRO B 1 131 ? 1.419 -14.305 11.102 1 97.5 131 PRO B N 1
ATOM 4020 C CA . PRO B 1 131 ? 1.484 -14.422 9.641 1 97.5 131 PRO B CA 1
ATOM 4021 C C . PRO B 1 131 ? 1.565 -13.07 8.945 1 97.5 131 PRO B C 1
ATOM 4023 O O . PRO B 1 131 ? 1.104 -12.062 9.484 1 97.5 131 PRO B O 1
ATOM 4026 N N . ILE B 1 132 ? 2.158 -13.062 7.816 1 98 132 ILE B N 1
ATOM 4027 C CA . ILE B 1 132 ? 2.428 -11.812 7.117 1 98 132 ILE B CA 1
ATOM 4028 C C . ILE B 1 132 ? 1.116 -11.078 6.84 1 98 132 ILE B C 1
ATOM 4030 O O . ILE B 1 132 ? 1.052 -9.852 6.934 1 98 132 ILE B O 1
ATOM 4034 N N . HIS B 1 133 ? -0.007 -11.766 6.473 1 97.88 133 HIS B N 1
ATOM 4035 C CA . HIS B 1 133 ? -1.253 -11.086 6.133 1 97.88 133 HIS B CA 1
ATOM 4036 C C . HIS B 1 133 ? -1.776 -10.273 7.312 1 97.88 133 HIS B C 1
ATOM 4038 O O . HIS B 1 133 ? -2.428 -9.25 7.125 1 97.88 133 HIS B O 1
ATOM 4044 N N . ARG B 1 134 ? -1.473 -10.68 8.516 1 96.06 134 ARG B N 1
ATOM 4045 C CA . ARG B 1 134 ? -1.925 -9.953 9.695 1 96.06 134 ARG B CA 1
ATOM 4046 C C . ARG B 1 134 ? -1.136 -8.656 9.875 1 96.06 134 ARG B C 1
ATOM 4048 O O . ARG B 1 134 ? -1.691 -7.637 10.289 1 96.06 134 ARG B O 1
ATOM 4055 N N . LEU B 1 135 ? 0.161 -8.742 9.602 1 95.62 135 LEU B N 1
ATOM 4056 C CA . LEU B 1 135 ? 0.998 -7.547 9.656 1 95.62 135 LEU B CA 1
ATOM 4057 C C . LEU B 1 135 ? 0.538 -6.516 8.625 1 95.62 135 LEU B C 1
ATOM 4059 O O . LEU B 1 135 ? 0.759 -5.316 8.805 1 95.62 135 LEU B O 1
ATOM 4063 N N . LEU B 1 136 ? -0.148 -6.988 7.582 1 96.94 136 LEU B N 1
ATOM 4064 C CA . LEU B 1 136 ? -0.579 -6.125 6.488 1 96.94 136 LEU B CA 1
ATOM 4065 C C . LEU B 1 136 ? -2.023 -5.68 6.684 1 96.94 136 LEU B C 1
ATOM 4067 O O . LEU B 1 136 ? -2.676 -5.238 5.734 1 96.94 136 LEU B O 1
ATOM 4071 N N . GLY B 1 137 ? -2.656 -5.805 7.828 1 96.31 137 GLY B N 1
ATOM 4072 C CA . GLY B 1 137 ? -3.977 -5.281 8.141 1 96.31 137 GLY B CA 1
ATOM 4073 C C . GLY B 1 137 ? -5.027 -6.363 8.297 1 96.31 137 GLY B C 1
ATOM 4074 O O . GLY B 1 137 ? -6.199 -6.07 8.523 1 96.31 137 GLY B O 1
ATOM 4075 N N . GLY B 1 138 ? -4.555 -7.684 8.141 1 96.62 138 GLY B N 1
ATOM 4076 C CA . GLY B 1 138 ? -5.488 -8.789 8.305 1 96.62 138 GLY B CA 1
ATOM 4077 C C . GLY B 1 138 ? -6.055 -9.289 6.988 1 96.62 138 GLY B C 1
ATOM 4078 O O . GLY B 1 138 ? -6.172 -8.531 6.023 1 96.62 138 GLY B O 1
ATOM 4079 N N . ALA B 1 139 ? -6.453 -10.547 6.945 1 97.31 139 ALA B N 1
ATOM 4080 C CA . ALA B 1 139 ? -6.926 -11.227 5.742 1 97.31 139 ALA B CA 1
ATOM 4081 C C . ALA B 1 139 ? -8.375 -10.859 5.438 1 97.31 139 ALA B C 1
ATOM 4083 O O . ALA B 1 139 ? -9.203 -10.758 6.348 1 97.31 139 ALA B O 1
ATOM 4084 N N . LEU B 1 140 ? -8.617 -10.633 4.156 1 97.75 140 LEU B N 1
ATOM 4085 C CA . LEU B 1 140 ? -9.977 -10.523 3.637 1 97.75 140 LEU B CA 1
ATOM 4086 C C . LEU B 1 140 ? -10.484 -11.883 3.156 1 97.75 140 LEU B C 1
ATOM 4088 O O . LEU B 1 140 ? -11.695 -12.109 3.092 1 97.75 140 LEU B O 1
ATOM 4092 N N . HIS B 1 141 ? -9.492 -12.711 2.73 1 97.19 141 HIS B N 1
ATOM 4093 C CA . HIS B 1 141 ? -9.742 -14.047 2.213 1 97.19 141 HIS B CA 1
ATOM 4094 C C . HIS B 1 141 ? -8.938 -15.094 2.973 1 97.19 141 HIS B C 1
ATOM 4096 O O . HIS B 1 141 ? -7.746 -14.898 3.232 1 97.19 141 HIS B O 1
ATOM 4102 N N . HIS B 1 142 ? -9.57 -16.188 3.303 1 96.81 142 HIS B N 1
ATOM 4103 C CA . HIS B 1 142 ? -8.867 -17.234 4.055 1 96.81 142 HIS B CA 1
ATOM 4104 C C . HIS B 1 142 ? -8.688 -18.484 3.217 1 96.81 142 HIS B C 1
ATOM 4106 O O . HIS B 1 142 ? -7.926 -19.391 3.588 1 96.81 142 HIS B O 1
ATOM 4112 N N . ARG B 1 143 ? -9.406 -18.516 2.102 1 97.12 143 ARG B N 1
ATOM 4113 C CA . ARG B 1 143 ? -9.328 -19.594 1.126 1 97.12 143 ARG B CA 1
ATOM 4114 C C . ARG B 1 143 ? -9.492 -19.062 -0.294 1 97.12 143 ARG B C 1
ATOM 4116 O O . ARG B 1 143 ? -10.211 -18.078 -0.517 1 97.12 143 ARG B O 1
ATOM 4123 N N . PHE B 1 144 ? -8.852 -19.719 -1.191 1 97.88 144 PHE B N 1
ATOM 4124 C CA . PHE B 1 144 ? -8.898 -19.312 -2.59 1 97.88 144 PHE B CA 1
ATOM 4125 C C . PHE B 1 144 ? -9.203 -20.5 -3.492 1 97.88 144 PHE B C 1
ATOM 4127 O O . PHE B 1 144 ? -8.578 -21.547 -3.371 1 97.88 144 PHE B O 1
ATOM 4134 N N . PRO B 1 145 ? -10.219 -20.344 -4.402 1 98.06 145 PRO B N 1
ATOM 4135 C CA . PRO B 1 145 ? -10.211 -21.312 -5.508 1 98.06 145 PRO B CA 1
ATOM 4136 C C . PRO B 1 145 ? -8.953 -21.219 -6.367 1 98.06 145 PRO B C 1
ATOM 4138 O O . PRO B 1 145 ? -8.398 -20.125 -6.543 1 98.06 145 PRO B O 1
ATOM 4141 N N . LEU B 1 146 ? -8.531 -22.312 -6.855 1 98.31 146 LEU B N 1
ATOM 4142 C CA . LEU B 1 146 ? -7.301 -22.328 -7.641 1 98.31 146 LEU B CA 1
ATOM 4143 C C . LEU B 1 146 ? -7.613 -22.406 -9.133 1 98.31 146 LEU B C 1
ATOM 4145 O O . LEU B 1 146 ? -8.617 -22.984 -9.539 1 98.31 146 LEU B O 1
ATOM 4149 N N . LEU B 1 147 ? -6.742 -21.75 -9.836 1 97.56 147 LEU B N 1
ATOM 4150 C CA . LEU B 1 147 ? -6.738 -21.797 -11.289 1 97.56 147 LEU B CA 1
ATOM 4151 C C . LEU B 1 147 ? -5.668 -22.75 -11.805 1 97.56 147 LEU B C 1
ATOM 4153 O O . LEU B 1 147 ? -4.539 -22.75 -11.312 1 97.56 147 LEU B O 1
ATOM 4157 N N . TRP B 1 148 ? -6.055 -23.688 -12.773 1 97.19 148 TRP B N 1
ATOM 4158 C CA . TRP B 1 148 ? -5.09 -24.609 -13.367 1 97.19 148 TRP B CA 1
ATOM 4159 C C . TRP B 1 148 ? -4.758 -24.203 -14.797 1 97.19 148 TRP B C 1
ATOM 4161 O O . TRP B 1 148 ? -5.641 -24.141 -15.656 1 97.19 148 TRP B O 1
ATOM 4171 N N . PRO B 1 149 ? -3.543 -23.922 -15.102 1 95.19 149 PRO B N 1
ATOM 4172 C CA . PRO B 1 149 ? -3.137 -23.594 -16.469 1 95.19 149 PRO B CA 1
ATOM 4173 C C . PRO B 1 149 ? -2.914 -24.844 -17.328 1 95.19 149 PRO B C 1
ATOM 4175 O O . PRO B 1 149 ? -2.416 -25.859 -16.828 1 95.19 149 PRO B O 1
ATOM 4178 N N . ILE B 1 150 ? -3.264 -24.734 -18.562 1 93.06 150 ILE B N 1
ATOM 4179 C CA . ILE B 1 150 ? -3.059 -25.797 -19.547 1 93.06 150 ILE B CA 1
ATOM 4180 C C . ILE B 1 150 ? -2.275 -25.266 -20.734 1 93.06 150 ILE B C 1
ATOM 4182 O O . ILE B 1 150 ? -2.68 -24.281 -21.359 1 93.06 150 ILE B O 1
ATOM 4186 N N . GLY B 1 151 ? -1.203 -25.859 -21.016 1 88.31 151 GLY B N 1
ATOM 4187 C CA . GLY B 1 151 ? -0.361 -25.453 -22.125 1 88.31 151 GLY B CA 1
ATOM 4188 C C . GLY B 1 151 ? -1.018 -25.656 -23.484 1 88.31 151 GLY B C 1
ATOM 4189 O O . GLY B 1 151 ? -2.201 -26 -23.562 1 88.31 151 GLY B O 1
ATOM 4190 N N . SER B 1 152 ? -0.28 -25.266 -24.531 1 84.44 152 SER B N 1
ATOM 4191 C CA . SER B 1 152 ? -0.769 -25.406 -25.891 1 84.44 152 SER B CA 1
ATOM 4192 C C . SER B 1 152 ? -0.708 -26.859 -26.359 1 84.44 152 SER B C 1
ATOM 4194 O O . SER B 1 152 ? 0.263 -27.266 -27 1 84.44 152 SER B O 1
ATOM 4196 N N . VAL B 1 153 ? -1.779 -27.641 -26.062 1 85.5 153 VAL B N 1
ATOM 4197 C CA . VAL B 1 153 ? -1.903 -29.047 -26.406 1 85.5 153 VAL B CA 1
ATOM 4198 C C . VAL B 1 153 ? -3.195 -29.281 -27.188 1 85.5 153 VAL B C 1
ATOM 4200 O O . VAL B 1 153 ? -3.922 -28.328 -27.484 1 85.5 153 VAL B O 1
ATOM 4203 N N . SER B 1 154 ? -3.43 -30.516 -27.547 1 88 154 SER B N 1
ATOM 4204 C CA . SER B 1 154 ? -4.598 -30.844 -28.359 1 88 154 SER B CA 1
ATOM 4205 C C . SER B 1 154 ? -5.887 -30.672 -27.562 1 88 154 SER B C 1
ATOM 4207 O O . SER B 1 154 ? -5.859 -30.562 -26.344 1 88 154 SER B O 1
ATOM 4209 N N . VAL B 1 155 ? -6.973 -30.562 -28.312 1 92.75 155 VAL B N 1
ATOM 4210 C CA . VAL B 1 155 ? -8.289 -30.484 -27.688 1 92.75 155 VAL B CA 1
ATOM 4211 C C . VAL B 1 155 ? -8.492 -31.688 -26.766 1 92.75 155 VAL B C 1
ATOM 4213 O O . VAL B 1 155 ? -8.969 -31.531 -25.641 1 92.75 155 VAL B O 1
ATOM 4216 N N . GLN B 1 156 ? -8.109 -32.781 -27.281 1 93.81 156 GLN B N 1
ATOM 4217 C CA . GLN B 1 156 ? -8.297 -34.031 -26.531 1 93.81 156 GLN B CA 1
ATOM 4218 C C . GLN B 1 156 ? -7.504 -34 -25.219 1 93.81 156 GLN B C 1
ATOM 4220 O O . GLN B 1 156 ? -8.031 -34.312 -24.156 1 93.81 156 GLN B O 1
ATOM 4225 N N . GLU B 1 157 ? -6.262 -33.594 -25.312 1 92.31 157 GLU B N 1
ATOM 4226 C CA . GLU B 1 157 ? -5.414 -33.5 -24.125 1 92.31 157 GLU B CA 1
ATOM 4227 C C . GLU B 1 157 ? -5.941 -32.469 -23.156 1 92.31 157 GLU B C 1
ATOM 4229 O O . GLU B 1 157 ? -5.895 -32.656 -21.938 1 92.31 157 GLU B O 1
ATOM 4234 N N . THR B 1 158 ? -6.387 -31.391 -23.719 1 94.19 158 THR B N 1
ATOM 4235 C CA . THR B 1 158 ? -6.945 -30.328 -22.891 1 94.19 158 THR B CA 1
ATOM 4236 C C . THR B 1 158 ? -8.164 -30.828 -22.125 1 94.19 158 THR B C 1
ATOM 4238 O O . THR B 1 158 ? -8.258 -30.641 -20.906 1 94.19 158 THR B O 1
ATOM 4241 N N . VAL B 1 159 ? -9.047 -31.453 -22.812 1 95.44 159 VAL B N 1
ATOM 4242 C CA . VAL B 1 159 ? -10.281 -31.969 -22.219 1 95.44 159 VAL B CA 1
ATOM 4243 C C . VAL B 1 159 ? -9.945 -33 -21.156 1 95.44 159 VAL B C 1
ATOM 4245 O O . VAL B 1 159 ? -10.516 -33 -20.062 1 95.44 159 VAL B O 1
ATOM 4248 N N . GLN B 1 160 ? -9.031 -33.875 -21.5 1 95.69 160 GLN B N 1
ATOM 4249 C CA . GLN B 1 160 ? -8.617 -34.906 -20.547 1 95.69 160 GLN B CA 1
ATOM 4250 C C . GLN B 1 160 ? -8.07 -34.281 -19.266 1 95.69 160 GLN B C 1
ATOM 4252 O O . GLN B 1 160 ? -8.43 -34.688 -18.156 1 95.69 160 GLN B O 1
ATOM 4257 N N . THR B 1 161 ? -7.215 -33.312 -19.406 1 95.12 161 THR B N 1
ATOM 4258 C CA . THR B 1 161 ? -6.645 -32.625 -18.25 1 95.12 161 THR B CA 1
ATOM 4259 C C . THR B 1 161 ? -7.738 -31.938 -17.438 1 95.12 161 THR B C 1
ATOM 4261 O O . THR B 1 161 ? -7.742 -32.031 -16.203 1 95.12 161 THR B O 1
ATOM 4264 N N . MET B 1 162 ? -8.664 -31.281 -18.078 1 97.31 162 MET B N 1
ATOM 4265 C CA . MET B 1 162 ? -9.734 -30.562 -17.375 1 97.31 162 MET B CA 1
ATOM 4266 C C . MET B 1 162 ? -10.625 -31.531 -16.609 1 97.31 162 MET B C 1
ATOM 4268 O O . MET B 1 162 ? -11.016 -31.25 -15.477 1 97.31 162 MET B O 1
ATOM 4272 N N . VAL B 1 163 ? -10.883 -32.688 -17.25 1 97.12 163 VAL B N 1
ATOM 4273 C CA . VAL B 1 163 ? -11.695 -33.719 -16.578 1 97.12 163 VAL B CA 1
ATOM 4274 C C . VAL B 1 163 ? -10.961 -34.188 -15.328 1 97.12 163 VAL B C 1
ATOM 4276 O O . VAL B 1 163 ? -11.547 -34.281 -14.242 1 97.12 163 VAL B O 1
ATOM 4279 N N . GLU B 1 164 ? -9.719 -34.5 -15.477 1 96.62 164 GLU B N 1
ATOM 4280 C CA . GLU B 1 164 ? -8.906 -35 -14.375 1 96.62 164 GLU B CA 1
ATOM 4281 C C . GLU B 1 164 ? -8.836 -34 -13.234 1 96.62 164 GLU B C 1
ATOM 4283 O O . GLU B 1 164 ? -9.047 -34.344 -12.07 1 96.62 164 GLU B O 1
ATOM 4288 N N . LYS B 1 165 ? -8.539 -32.75 -13.508 1 97.19 165 LYS B N 1
ATOM 4289 C CA . LYS B 1 165 ? -8.367 -31.734 -12.484 1 97.19 165 LYS B CA 1
ATOM 4290 C C . LYS B 1 165 ? -9.703 -31.328 -11.883 1 97.19 165 LYS B C 1
ATOM 4292 O O . LYS B 1 165 ? -9.773 -30.969 -10.703 1 97.19 165 LYS B O 1
ATOM 4297 N N . SER B 1 166 ? -10.805 -31.422 -12.672 1 97.19 166 SER B N 1
ATOM 4298 C CA . SER B 1 166 ? -12.133 -31.156 -12.141 1 97.19 166 SER B CA 1
ATOM 4299 C C . SER B 1 166 ? -12.484 -32.156 -11.023 1 97.19 166 SER B C 1
ATOM 4301 O O . SER B 1 166 ? -13.164 -31.781 -10.062 1 97.19 166 SER B O 1
ATOM 4303 N N . LYS B 1 167 ? -12.016 -33.375 -11.18 1 97.06 167 LYS B N 1
ATOM 4304 C CA . LYS B 1 167 ? -12.25 -34.375 -10.156 1 97.06 167 LYS B CA 1
ATOM 4305 C C . LYS B 1 167 ? -11.539 -34 -8.859 1 97.06 167 LYS B C 1
ATOM 4307 O O . LYS B 1 167 ? -11.961 -34.406 -7.773 1 97.06 167 LYS B O 1
ATOM 4312 N N . LEU B 1 168 ? -10.492 -33.219 -9 1 96.5 168 LEU B N 1
ATOM 4313 C CA . LEU B 1 168 ? -9.734 -32.781 -7.836 1 96.5 168 LEU B CA 1
ATOM 4314 C C . LEU B 1 168 ? -10.281 -31.453 -7.301 1 96.5 168 LEU B C 1
ATOM 4316 O O . LEU B 1 168 ? -9.727 -30.875 -6.363 1 96.5 168 LEU B O 1
ATOM 4320 N N . GLY B 1 169 ? -11.359 -30.938 -7.93 1 97.25 169 GLY B N 1
ATOM 4321 C CA . GLY B 1 169 ? -12.07 -29.781 -7.387 1 97.25 169 GLY B CA 1
ATOM 4322 C C . GLY B 1 169 ? -11.805 -28.516 -8.156 1 97.25 169 GLY B C 1
ATOM 4323 O O . GLY B 1 169 ? -12.422 -27.469 -7.891 1 97.25 169 GLY B O 1
ATOM 4324 N N . PHE B 1 170 ? -10.914 -28.5 -9.148 1 97.75 170 PHE B N 1
ATOM 4325 C CA . PHE B 1 170 ? -10.625 -27.312 -9.938 1 97.75 170 PHE B CA 1
ATOM 4326 C C . PHE B 1 170 ? -11.82 -26.938 -10.805 1 97.75 170 PHE B C 1
ATOM 4328 O O . PHE B 1 170 ? -12.43 -27.797 -11.438 1 97.75 170 PHE B O 1
ATOM 4335 N N . LYS B 1 171 ? -12.102 -25.625 -10.82 1 97.81 171 LYS B N 1
ATOM 4336 C CA . LYS B 1 171 ? -13.234 -25.156 -11.609 1 97.81 171 LYS B CA 1
ATOM 4337 C C . LYS B 1 171 ? -12.828 -24 -12.523 1 97.81 171 LYS B C 1
ATOM 4339 O O . LYS B 1 171 ? -13.617 -23.547 -13.352 1 97.81 171 LYS B O 1
ATOM 4344 N N . THR B 1 172 ? -11.625 -23.484 -12.383 1 98.19 172 THR B N 1
ATOM 4345 C CA . THR B 1 172 ? -11.102 -22.406 -13.211 1 98.19 172 THR B CA 1
ATOM 4346 C C . THR B 1 172 ? -9.852 -22.859 -13.969 1 98.19 172 THR B C 1
ATOM 4348 O O . THR B 1 172 ? -8.938 -23.438 -13.375 1 98.19 172 THR B O 1
ATOM 4351 N N . PHE B 1 173 ? -9.859 -22.641 -15.297 1 97.88 173 PHE B N 1
ATOM 4352 C CA . PHE B 1 173 ? -8.758 -23.109 -16.141 1 97.88 173 PHE B CA 1
ATOM 4353 C C . PHE B 1 173 ? -8.242 -21.969 -17.016 1 97.88 173 PHE B C 1
ATOM 4355 O O . PHE B 1 173 ? -9.016 -21.141 -17.5 1 97.88 173 PHE B O 1
ATOM 4362 N N . MET B 1 174 ? -6.953 -21.906 -17.172 1 96.88 174 MET B N 1
ATOM 4363 C CA . MET B 1 174 ? -6.312 -20.969 -18.094 1 96.88 174 MET B CA 1
ATOM 4364 C C . MET B 1 174 ? -5.727 -21.703 -19.297 1 96.88 174 MET B C 1
ATOM 4366 O O . MET B 1 174 ? -4.828 -22.531 -19.141 1 96.88 174 MET B O 1
ATOM 4370 N N . ILE B 1 175 ? -6.195 -21.328 -20.469 1 95.5 175 ILE B N 1
ATOM 4371 C CA . ILE B 1 175 ? -5.789 -22 -21.703 1 95.5 175 ILE B CA 1
ATOM 4372 C C . ILE B 1 175 ? -4.73 -21.156 -22.422 1 95.5 175 ILE B C 1
ATOM 4374 O O . ILE B 1 175 ? -5.004 -20.031 -22.844 1 95.5 175 ILE B O 1
ATOM 4378 N N . LYS B 1 176 ? -3.568 -21.719 -22.547 1 92.94 176 LYS B N 1
ATOM 4379 C CA . LYS B 1 176 ? -2.52 -21.031 -23.297 1 92.94 176 LYS B CA 1
ATOM 4380 C C . LYS B 1 176 ? -2.676 -21.266 -24.797 1 92.94 176 LYS B C 1
ATOM 4382 O O . LYS B 1 176 ? -2.85 -22.406 -25.234 1 92.94 176 LYS B O 1
ATOM 4387 N N . VAL B 1 177 ? -2.604 -20.172 -25.547 1 90.75 177 VAL B N 1
ATOM 4388 C CA . VAL B 1 177 ? -2.814 -20.297 -26.984 1 90.75 177 VAL B CA 1
ATOM 4389 C C . VAL B 1 177 ? -1.508 -20.016 -27.734 1 90.75 177 VAL B C 1
ATOM 4391 O O . VAL B 1 177 ? -1.487 -19.953 -28.953 1 90.75 177 VAL B O 1
ATOM 4394 N N . ALA B 1 178 ? -0.472 -19.828 -27.031 1 78.94 178 ALA B N 1
ATOM 4395 C CA . ALA B 1 178 ? 0.826 -19.625 -27.672 1 78.94 178 ALA B CA 1
ATOM 4396 C C . ALA B 1 178 ? 1.273 -20.875 -28.422 1 78.94 178 ALA B C 1
ATOM 4398 O O . ALA B 1 178 ? 0.876 -21.984 -28.078 1 78.94 178 ALA B O 1
ATOM 4399 N N . PRO B 1 179 ? 1.909 -20.578 -29.688 1 67.75 179 PRO B N 1
ATOM 4400 C CA . PRO B 1 179 ? 2.328 -21.734 -30.484 1 67.75 179 PRO B CA 1
ATOM 4401 C C . PRO B 1 179 ? 3.209 -22.703 -29.703 1 67.75 179 PRO B C 1
ATOM 4403 O O . PRO B 1 179 ? 3.822 -22.328 -28.703 1 67.75 179 PRO B O 1
ATOM 4406 N N . ASP B 1 180 ? 3.041 -23.875 -30.094 1 58.69 180 ASP B N 1
ATOM 4407 C CA . ASP B 1 180 ? 3.996 -24.906 -29.688 1 58.69 180 ASP B CA 1
ATOM 4408 C C . ASP B 1 180 ? 5.434 -24.438 -29.922 1 58.69 180 ASP B C 1
ATOM 4410 O O . ASP B 1 180 ? 5.758 -23.922 -30.984 1 58.69 180 ASP B O 1
ATOM 4414 N N . PRO B 1 181 ? 6.145 -24.156 -28.766 1 57.78 181 PRO B N 1
ATOM 4415 C CA . PRO B 1 181 ? 7.516 -23.672 -28.938 1 57.78 181 PRO B CA 1
ATOM 4416 C C . PRO B 1 181 ? 8.195 -24.234 -30.172 1 57.78 181 PRO B C 1
ATOM 4418 O O . PRO B 1 181 ? 9.109 -23.625 -30.734 1 57.78 181 PRO B O 1
ATOM 4421 N N . LEU B 1 182 ? 7.719 -25.438 -30.609 1 52.53 182 LEU B N 1
ATOM 4422 C CA . LEU B 1 182 ? 8.297 -26.094 -31.766 1 52.53 182 LEU B CA 1
ATOM 4423 C C . LEU B 1 182 ? 7.688 -25.562 -33.062 1 52.53 182 LEU B C 1
ATOM 4425 O O . LEU B 1 182 ? 8.219 -25.812 -34.156 1 52.53 182 LEU B O 1
ATOM 4429 N N . ALA B 1 183 ? 6.652 -24.812 -32.938 1 56.72 183 ALA B N 1
ATOM 4430 C CA . ALA B 1 183 ? 6.004 -24.297 -34.125 1 56.72 183 ALA B CA 1
ATOM 4431 C C . ALA B 1 183 ? 6.176 -22.797 -34.25 1 56.72 183 ALA B C 1
ATOM 4433 O O . ALA B 1 183 ? 6.234 -22.078 -33.25 1 56.72 183 ALA B O 1
ATOM 4434 N N . ASN B 1 184 ? 6.676 -22.156 -35.219 1 60.19 184 ASN B N 1
ATOM 4435 C CA . ASN B 1 184 ? 7.035 -20.766 -35.5 1 60.19 184 ASN B CA 1
ATOM 4436 C C . ASN B 1 184 ? 5.805 -19.859 -35.531 1 60.19 184 ASN B C 1
ATOM 4438 O O . ASN B 1 184 ? 5.926 -18.641 -35.531 1 60.19 184 ASN B O 1
ATOM 4442 N N . GLN B 1 185 ? 4.633 -20.484 -35.688 1 67.88 185 GLN B N 1
ATOM 4443 C CA . GLN B 1 185 ? 3.482 -19.594 -35.875 1 67.88 185 GLN B CA 1
ATOM 4444 C C . GLN B 1 185 ? 2.268 -20.125 -35.125 1 67.88 185 GLN B C 1
ATOM 4446 O O . GLN B 1 185 ? 2.084 -21.344 -35 1 67.88 185 GLN B O 1
ATOM 4451 N N . VAL B 1 186 ? 1.537 -19.203 -34.5 1 78.81 186 VAL B N 1
ATOM 4452 C CA . VAL B 1 186 ? 0.304 -19.578 -33.812 1 78.81 186 VAL B CA 1
ATOM 4453 C C . VAL B 1 186 ? -0.746 -20.016 -34.812 1 78.81 186 VAL B C 1
ATOM 4455 O O . VAL B 1 186 ? -0.987 -19.312 -35.812 1 78.81 186 VAL B O 1
ATOM 4458 N N . ASP B 1 187 ? -1.15 -21.219 -34.719 1 86.25 187 ASP B N 1
ATOM 4459 C CA . ASP B 1 187 ? -2.332 -21.625 -35.469 1 86.25 187 ASP B CA 1
ATOM 4460 C C . ASP B 1 187 ? -3.611 -21.141 -34.812 1 86.25 187 ASP B C 1
ATOM 4462 O O . ASP B 1 187 ? -4.219 -21.875 -34.031 1 86.25 187 ASP B O 1
ATOM 4466 N N . LEU B 1 188 ? -3.963 -19.984 -35.156 1 90.62 188 LEU B N 1
ATOM 4467 C CA . LEU B 1 188 ? -5.07 -19.312 -34.5 1 90.62 188 LEU B CA 1
ATOM 4468 C C . LEU B 1 188 ? -6.375 -20.078 -34.688 1 90.62 188 LEU B C 1
ATOM 4470 O O . LEU B 1 188 ? -7.191 -20.156 -33.781 1 90.62 188 LEU B O 1
ATOM 4474 N N . LYS B 1 189 ? -6.562 -20.562 -35.875 1 90.44 189 LYS B N 1
ATOM 4475 C CA . LYS B 1 189 ? -7.777 -21.312 -36.156 1 90.44 189 LYS B CA 1
ATOM 4476 C C . LYS B 1 189 ? -7.906 -22.531 -35.25 1 90.44 189 LYS B C 1
ATOM 4478 O O . LYS B 1 189 ? -8.984 -22.797 -34.719 1 90.44 189 LYS B O 1
ATOM 4483 N N . MET B 1 190 ? -6.867 -23.172 -35.125 1 89.75 190 MET B N 1
ATOM 4484 C CA . MET B 1 190 ? -6.859 -24.344 -34.281 1 89.75 190 MET B CA 1
ATOM 4485 C C . MET B 1 190 ? -7.141 -23.969 -32.812 1 89.75 190 MET B C 1
ATOM 4487 O O . MET B 1 190 ? -7.883 -24.656 -32.125 1 89.75 190 MET B O 1
ATOM 4491 N N . GLN B 1 191 ? -6.547 -22.906 -32.406 1 92.69 191 GLN B N 1
ATOM 4492 C CA . GLN B 1 191 ? -6.719 -22.484 -31.016 1 92.69 191 GLN B CA 1
ATOM 4493 C C . GLN B 1 191 ? -8.156 -22.047 -30.75 1 92.69 191 GLN B C 1
ATOM 4495 O O . GLN B 1 191 ? -8.711 -22.328 -29.688 1 92.69 191 GLN B O 1
ATOM 4500 N N . ILE B 1 192 ? -8.758 -21.375 -31.703 1 93.81 192 ILE B N 1
ATOM 4501 C CA . ILE B 1 192 ? -10.156 -20.953 -31.578 1 93.81 192 ILE B CA 1
ATOM 4502 C C . ILE B 1 192 ? -11.055 -22.188 -31.5 1 93.81 192 ILE B C 1
ATOM 4504 O O . ILE B 1 192 ? -11.945 -22.25 -30.641 1 93.81 192 ILE B O 1
ATOM 4508 N N . GLN B 1 193 ? -10.766 -23.094 -32.344 1 93.06 193 GLN B N 1
ATOM 4509 C CA . GLN B 1 193 ? -11.539 -24.344 -32.312 1 93.06 193 GLN B CA 1
ATOM 4510 C C . GLN B 1 193 ? -11.383 -25.062 -30.984 1 93.06 193 GLN B C 1
ATOM 4512 O O . GLN B 1 193 ? -12.352 -25.609 -30.453 1 93.06 193 GLN B O 1
ATOM 4517 N N . ARG B 1 194 ? -10.172 -25.047 -30.5 1 94.12 194 ARG B N 1
ATOM 4518 C CA . ARG B 1 194 ? -9.875 -25.672 -29.219 1 94.12 194 ARG B CA 1
ATOM 4519 C C . ARG B 1 194 ? -10.711 -25.047 -28.109 1 94.12 194 ARG B C 1
ATOM 4521 O O . ARG B 1 194 ? -11.375 -25.75 -27.344 1 94.12 194 ARG B O 1
ATOM 4528 N N . ILE B 1 195 ? -10.828 -23.781 -28.062 1 95.81 195 ILE B N 1
ATOM 4529 C CA . ILE B 1 195 ? -11.531 -23.078 -27 1 95.81 195 ILE B CA 1
ATOM 4530 C C . ILE B 1 195 ? -13.039 -23.297 -27.141 1 95.81 195 ILE B C 1
ATOM 4532 O O . ILE B 1 195 ? -13.75 -23.453 -26.156 1 95.81 195 ILE B O 1
ATOM 4536 N N . HIS B 1 196 ? -13.523 -23.328 -28.422 1 95.69 196 HIS B N 1
ATOM 4537 C CA . HIS B 1 196 ? -14.93 -23.625 -28.672 1 95.69 196 HIS B CA 1
ATOM 4538 C C . HIS B 1 196 ? -15.289 -25.016 -28.172 1 95.69 196 HIS B C 1
ATOM 4540 O O . HIS B 1 196 ? -16.328 -25.203 -27.531 1 95.69 196 HIS B O 1
ATOM 4546 N N . ALA B 1 197 ? -14.414 -25.906 -28.484 1 95.06 197 ALA B N 1
ATOM 4547 C CA . ALA B 1 197 ? -14.648 -27.281 -28.094 1 95.06 197 ALA B CA 1
ATOM 4548 C C . ALA B 1 197 ? -14.688 -27.422 -26.562 1 95.06 197 ALA B C 1
ATOM 4550 O O . ALA B 1 197 ? -15.539 -28.141 -26.031 1 95.06 197 ALA B O 1
ATOM 4551 N N . ILE B 1 198 ? -13.734 -26.797 -25.906 1 95.69 198 ILE B N 1
ATOM 4552 C CA . ILE B 1 198 ? -13.664 -26.812 -24.453 1 95.69 198 ILE B CA 1
ATOM 4553 C C . ILE B 1 198 ? -14.953 -26.234 -23.875 1 95.69 198 ILE B C 1
ATOM 4555 O O . ILE B 1 198 ? -15.523 -26.797 -22.938 1 95.69 198 ILE B O 1
ATOM 4559 N N . ARG B 1 199 ? -15.391 -25.094 -24.375 1 95.56 199 ARG B N 1
ATOM 4560 C CA . ARG B 1 199 ? -16.531 -24.391 -23.812 1 95.56 199 ARG B CA 1
ATOM 4561 C C . ARG B 1 199 ? -17.812 -25.203 -24 1 95.56 199 ARG B C 1
ATOM 4563 O O . ARG B 1 199 ? -18.703 -25.156 -23.156 1 95.56 199 ARG B O 1
ATOM 4570 N N . ARG B 1 200 ? -17.922 -25.953 -25.047 1 94.31 200 ARG B N 1
ATOM 4571 C CA . ARG B 1 200 ? -19.078 -26.812 -25.281 1 94.31 200 ARG B CA 1
ATOM 4572 C C . ARG B 1 200 ? -19.219 -27.859 -24.188 1 94.31 200 ARG B C 1
ATOM 4574 O O . ARG B 1 200 ? -20.328 -28.219 -23.812 1 94.31 200 ARG B O 1
ATOM 4581 N N . GLN B 1 201 ? -18.156 -28.25 -23.719 1 94.56 201 GLN B N 1
ATOM 4582 C CA . GLN B 1 201 ? -18.156 -29.344 -22.75 1 94.56 201 GLN B CA 1
ATOM 4583 C C . GLN B 1 201 ? -18.156 -28.797 -21.312 1 94.56 201 GLN B C 1
ATOM 4585 O O . GLN B 1 201 ? -18.734 -29.406 -20.422 1 94.56 201 GLN B O 1
ATOM 4590 N N . PHE B 1 202 ? -17.516 -27.719 -21.016 1 96.5 202 PHE B N 1
ATOM 4591 C CA . PHE B 1 202 ? -17.391 -27.109 -19.703 1 96.5 202 PHE B CA 1
ATOM 4592 C C . PHE B 1 202 ? -18.062 -25.734 -19.672 1 96.5 202 PHE B C 1
ATOM 4594 O O . PHE B 1 202 ? -17.438 -24.719 -20 1 96.5 202 PHE B O 1
ATOM 4601 N N . GLN B 1 203 ? -19.172 -25.656 -19.141 1 95.12 203 GLN B N 1
ATOM 4602 C CA . GLN B 1 203 ? -20.031 -24.5 -19.328 1 95.12 203 GLN B CA 1
ATOM 4603 C C . GLN B 1 203 ? -19.859 -23.516 -18.172 1 95.12 203 GLN B C 1
ATOM 4605 O O . GLN B 1 203 ? -19.688 -23.922 -17.016 1 95.12 203 GLN B O 1
ATOM 4610 N N . PHE B 1 204 ? -19.953 -22.297 -18.562 1 92.44 204 PHE B N 1
ATOM 4611 C CA . PHE B 1 204 ? -20.078 -21.234 -17.578 1 92.44 204 PHE B CA 1
ATOM 4612 C C . PHE B 1 204 ? -21.469 -21.266 -16.922 1 92.44 204 PHE B C 1
ATOM 4614 O O . PHE B 1 204 ? -22.453 -21.578 -17.578 1 92.44 204 PHE B O 1
ATOM 4621 N N . PRO B 1 205 ? -21.516 -21.016 -15.625 1 93.38 205 PRO B N 1
ATOM 4622 C CA . PRO B 1 205 ? -20.484 -20.5 -14.719 1 93.38 205 PRO B CA 1
ATOM 4623 C C . PRO B 1 205 ? -19.812 -21.609 -13.898 1 93.38 205 PRO B C 1
ATOM 4625 O O . PRO B 1 205 ? -18.938 -21.328 -13.086 1 93.38 205 PRO B O 1
ATOM 4628 N N . GLU B 1 206 ? -20.219 -22.812 -14.164 1 95.44 206 GLU B N 1
ATOM 4629 C CA . GLU B 1 206 ? -19.625 -23.891 -13.383 1 95.44 206 GLU B CA 1
ATOM 4630 C C . GLU B 1 206 ? -18.109 -23.938 -13.57 1 95.44 206 GLU B C 1
ATOM 4632 O O . GLU B 1 206 ? -17.375 -24.172 -12.617 1 95.44 206 GLU B O 1
ATOM 4637 N N . PHE B 1 207 ? -17.719 -23.844 -14.812 1 97.25 207 PHE B N 1
ATOM 4638 C CA . PHE B 1 207 ? -16.312 -23.797 -15.141 1 97.25 207 PHE B CA 1
ATOM 4639 C C . PHE B 1 207 ? -15.945 -22.438 -15.742 1 97.25 207 PHE B C 1
ATOM 4641 O O . PHE B 1 207 ? -16.562 -22 -16.703 1 97.25 207 PHE B O 1
ATOM 4648 N N . ARG B 1 208 ? -14.922 -21.828 -15.148 1 97.75 208 ARG B N 1
ATOM 4649 C CA . ARG B 1 208 ? -14.43 -20.562 -15.641 1 97.75 208 ARG B CA 1
ATOM 4650 C C . ARG B 1 208 ? -13.195 -20.75 -16.516 1 97.75 208 ARG B C 1
ATOM 4652 O O . ARG B 1 208 ? -12.344 -21.594 -16.219 1 97.75 208 ARG B O 1
ATOM 4659 N N . LEU B 1 209 ? -13.148 -19.938 -17.641 1 97.06 209 LEU B N 1
ATOM 4660 C CA . LEU B 1 209 ? -12.031 -20.031 -18.578 1 97.06 209 LEU B CA 1
ATOM 4661 C C . LEU B 1 209 ? -11.336 -18.688 -18.734 1 97.06 209 LEU B C 1
ATOM 4663 O O . LEU B 1 209 ? -11.992 -17.656 -18.828 1 97.06 209 LEU B O 1
ATOM 4667 N N . ASN B 1 210 ? -10.023 -18.703 -18.656 1 97 210 ASN B N 1
ATOM 4668 C CA . ASN B 1 210 ? -9.141 -17.625 -19.094 1 97 210 ASN B CA 1
ATOM 4669 C C . ASN B 1 210 ? -8.266 -18.062 -20.266 1 97 210 ASN B C 1
ATOM 4671 O O . ASN B 1 210 ? -7.945 -19.25 -20.406 1 97 210 ASN B O 1
ATOM 4675 N N . VAL B 1 211 ? -7.961 -17.156 -21.094 1 96.94 211 VAL B N 1
ATOM 4676 C CA . VAL B 1 211 ? -7.09 -17.453 -22.234 1 96.94 211 VAL B CA 1
ATOM 4677 C C . VAL B 1 211 ? -5.828 -16.594 -22.156 1 96.94 211 VAL B C 1
ATOM 4679 O O . VAL B 1 211 ? -5.91 -15.383 -21.938 1 96.94 211 VAL B O 1
ATOM 4682 N N . ASP B 1 212 ? -4.703 -17.203 -22.328 1 95.94 212 ASP B N 1
ATOM 4683 C CA . ASP B 1 212 ? -3.422 -16.516 -22.25 1 95.94 212 ASP B CA 1
ATOM 4684 C C . ASP B 1 212 ? -2.621 -16.688 -23.531 1 95.94 212 ASP B C 1
ATOM 4686 O O . ASP B 1 212 ? -2.293 -17.812 -23.922 1 95.94 212 ASP B O 1
ATOM 4690 N N . ALA B 1 213 ? -2.242 -15.547 -24.156 1 93.06 213 ALA B N 1
ATOM 4691 C CA . ALA B 1 213 ? -1.54 -15.602 -25.422 1 93.06 213 ALA B CA 1
ATOM 4692 C C . ALA B 1 213 ? -0.036 -15.422 -25.234 1 93.06 213 ALA B C 1
ATOM 4694 O O . ALA B 1 213 ? 0.747 -15.672 -26.156 1 93.06 213 ALA B O 1
ATOM 4695 N N . ASN B 1 214 ? 0.4 -15.031 -24.047 1 91 214 ASN B N 1
ATOM 4696 C CA . ASN B 1 214 ? 1.814 -14.844 -23.75 1 91 214 ASN B CA 1
ATOM 4697 C C . ASN B 1 214 ? 2.525 -14.047 -24.828 1 91 214 ASN B C 1
ATOM 4699 O O . ASN B 1 214 ? 3.596 -14.438 -25.297 1 91 214 ASN B O 1
ATOM 4703 N N . GLN B 1 215 ? 1.9 -13.039 -25.328 1 90.5 215 GLN B N 1
ATOM 4704 C CA . GLN B 1 215 ? 2.453 -12.023 -26.234 1 90.5 215 GLN B CA 1
ATOM 4705 C C . GLN B 1 215 ? 2.582 -12.562 -27.656 1 90.5 215 GLN B C 1
ATOM 4707 O O . GLN B 1 215 ? 3.281 -11.977 -28.484 1 90.5 215 GLN B O 1
ATOM 4712 N N . CYS B 1 216 ? 1.961 -13.602 -28.031 1 88.88 216 CYS B N 1
ATOM 4713 C CA . CYS B 1 216 ? 2.373 -14.273 -29.25 1 88.88 216 CYS B CA 1
ATOM 4714 C C . CYS B 1 216 ? 1.538 -13.805 -30.438 1 88.88 216 CYS B C 1
ATOM 4716 O O . CYS B 1 216 ? 1.786 -14.211 -31.578 1 88.88 216 CYS B O 1
ATOM 4718 N N . LEU B 1 217 ? 0.566 -12.914 -30.25 1 91.5 217 LEU B N 1
ATOM 4719 C CA . LEU B 1 217 ? -0.333 -12.531 -31.328 1 91.5 217 LEU B CA 1
ATOM 4720 C C . LEU B 1 217 ? 0.031 -11.156 -31.891 1 91.5 217 LEU B C 1
ATOM 4722 O O . LEU B 1 217 ? 0.439 -10.273 -31.141 1 91.5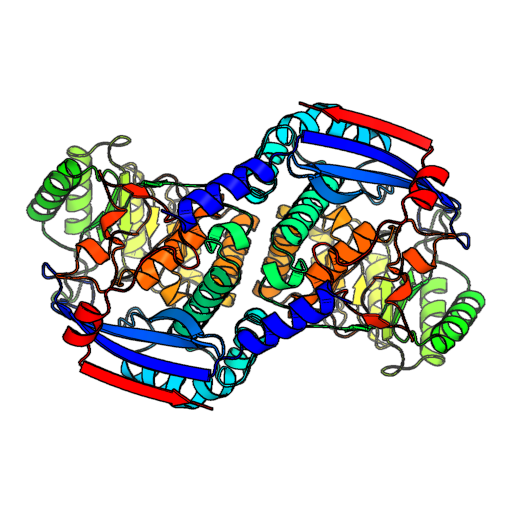 217 LEU B O 1
ATOM 4726 N N . ASN B 1 218 ? -0.076 -11.031 -33.156 1 89.81 218 ASN B N 1
ATOM 4727 C CA . ASN B 1 218 ? -0.129 -9.68 -33.719 1 89.81 218 ASN B CA 1
ATOM 4728 C C . ASN B 1 218 ? -1.524 -9.078 -33.562 1 89.81 218 ASN B C 1
ATOM 4730 O O . ASN B 1 218 ? -2.457 -9.75 -33.125 1 89.81 218 ASN B O 1
ATOM 4734 N N . LEU B 1 219 ? -1.655 -7.852 -33.938 1 93.12 219 LEU B N 1
ATOM 4735 C CA . LEU B 1 219 ? -2.904 -7.137 -33.688 1 93.12 219 LEU B CA 1
ATOM 4736 C C . LEU B 1 219 ? -4.059 -7.793 -34.438 1 93.12 219 LEU B C 1
ATOM 4738 O O . LEU B 1 219 ? -5.148 -7.957 -33.875 1 93.12 219 LEU B O 1
ATOM 4742 N N . GLY B 1 220 ? -3.807 -8.109 -35.719 1 93.5 220 GLY B N 1
ATOM 4743 C CA . GLY B 1 220 ? -4.852 -8.766 -36.5 1 93.5 220 GLY B CA 1
ATOM 4744 C C . GLY B 1 220 ? -5.316 -10.07 -35.875 1 93.5 220 GLY B C 1
ATOM 4745 O O . GLY B 1 220 ? -6.52 -10.328 -35.812 1 93.5 220 GLY B O 1
ATOM 4746 N N . GLN B 1 221 ? -4.426 -10.883 -35.438 1 93.19 221 GLN B N 1
ATOM 4747 C CA . GLN B 1 221 ? -4.723 -12.156 -34.812 1 93.19 221 GLN B CA 1
ATOM 4748 C C . GLN B 1 221 ? -5.445 -11.945 -33.469 1 93.19 221 GLN B C 1
ATOM 4750 O O . GLN B 1 221 ? -6.402 -12.656 -33.156 1 93.19 221 GLN B O 1
ATOM 4755 N N . ALA B 1 222 ? -4.949 -10.992 -32.719 1 95.12 222 ALA B N 1
ATOM 4756 C CA . ALA B 1 222 ? -5.547 -10.68 -31.422 1 95.12 222 ALA B CA 1
ATOM 4757 C C . ALA B 1 222 ? -7 -10.242 -31.578 1 95.12 222 ALA B C 1
ATOM 4759 O O . ALA B 1 222 ? -7.863 -10.648 -30.797 1 95.12 222 ALA B O 1
ATOM 4760 N N . LEU B 1 223 ? -7.246 -9.406 -32.594 1 95.44 223 LEU B N 1
ATOM 4761 C CA . LEU B 1 223 ? -8.602 -8.945 -32.875 1 95.44 223 LEU B CA 1
ATOM 4762 C C . LEU B 1 223 ? -9.516 -10.109 -33.219 1 95.44 223 LEU B C 1
ATOM 4764 O O . LEU B 1 223 ? -10.641 -10.195 -32.719 1 95.44 223 LEU B O 1
ATOM 4768 N N . ARG B 1 224 ? -9.047 -10.992 -34 1 95.06 224 ARG B N 1
ATOM 4769 C CA . ARG B 1 224 ? -9.828 -12.156 -34.406 1 95.06 224 ARG B CA 1
ATOM 4770 C C . ARG B 1 224 ? -10.125 -13.055 -33.219 1 95.06 224 ARG B C 1
ATOM 4772 O O . ARG B 1 224 ? -11.258 -13.508 -33.031 1 95.06 224 ARG B O 1
ATOM 4779 N N . LEU B 1 225 ? -9.102 -13.328 -32.469 1 95.69 225 LEU B N 1
ATOM 4780 C CA . LEU B 1 225 ? -9.289 -14.164 -31.281 1 95.69 225 LEU B CA 1
ATOM 4781 C C . LEU B 1 225 ? -10.258 -13.508 -30.297 1 95.69 225 LEU B C 1
ATOM 4783 O O . LEU B 1 225 ? -11.156 -14.164 -29.781 1 95.69 225 LEU B O 1
ATOM 4787 N N . ALA B 1 226 ? -10.078 -12.258 -30.047 1 96.25 226 ALA B N 1
ATOM 4788 C CA . ALA B 1 226 ? -10.93 -11.516 -29.125 1 96.25 226 ALA B CA 1
ATOM 4789 C C . ALA B 1 226 ? -12.391 -11.57 -29.547 1 96.25 226 ALA B C 1
ATOM 4791 O O . ALA B 1 226 ? -13.289 -11.719 -28.703 1 96.25 226 ALA B O 1
ATOM 4792 N N . GLU B 1 227 ? -12.625 -11.398 -30.812 1 95.19 227 GLU B N 1
ATOM 4793 C CA . GLU B 1 227 ? -13.977 -11.477 -31.344 1 95.19 227 GLU B CA 1
ATOM 4794 C C . GLU B 1 227 ? -14.609 -12.828 -31.031 1 95.19 227 GLU B C 1
ATOM 4796 O O . GLU B 1 227 ? -15.766 -12.898 -30.609 1 95.19 227 GLU B O 1
ATOM 4801 N N . GLU B 1 228 ? -13.883 -13.844 -31.234 1 95.19 228 GLU B N 1
ATOM 4802 C CA . GLU B 1 228 ? -14.383 -15.188 -30.953 1 95.19 228 GLU B CA 1
ATOM 4803 C C . GLU B 1 228 ? -14.609 -15.406 -29.469 1 95.19 228 GLU B C 1
ATOM 4805 O O . GLU B 1 228 ? -15.625 -15.977 -29.062 1 95.19 228 GLU B O 1
ATOM 4810 N N . LEU B 1 229 ? -13.672 -14.977 -28.672 1 96.44 229 LEU B N 1
ATOM 4811 C CA . LEU B 1 229 ? -13.75 -15.164 -27.219 1 96.44 229 LEU B CA 1
ATOM 4812 C C . LEU B 1 229 ? -14.953 -14.422 -26.641 1 96.44 229 LEU B C 1
ATOM 4814 O O . LEU B 1 229 ? -15.539 -14.852 -25.656 1 96.44 229 LEU B O 1
ATOM 4818 N N . SER B 1 230 ? -15.281 -13.32 -27.25 1 94.38 230 SER B N 1
ATOM 4819 C CA . SER B 1 230 ? -16.391 -12.492 -26.766 1 94.38 230 SER B CA 1
ATOM 4820 C C . SER B 1 230 ? -17.703 -13.25 -26.828 1 94.38 230 SER B C 1
ATOM 4822 O O . SER B 1 230 ? -18.672 -12.859 -26.172 1 94.38 230 SER B O 1
ATOM 4824 N N . LYS B 1 231 ? -17.703 -14.383 -27.547 1 92.88 231 LYS B N 1
ATOM 4825 C CA . LYS B 1 231 ? -18.922 -15.188 -27.719 1 92.88 231 LYS B CA 1
ATOM 4826 C C . LYS B 1 231 ? -18.922 -16.359 -26.75 1 92.88 231 LYS B C 1
ATOM 4828 O O . LYS B 1 231 ? -19.891 -17.141 -26.703 1 92.88 231 LYS B O 1
ATOM 4833 N N . LEU B 1 232 ? -17.953 -16.641 -25.938 1 94.56 232 LEU B N 1
ATOM 4834 C CA . LEU B 1 232 ? -17.75 -17.891 -25.234 1 94.56 232 LEU B CA 1
ATOM 4835 C C . LEU B 1 232 ? -17.703 -17.656 -23.719 1 94.56 232 LEU B C 1
ATOM 4837 O O . LEU B 1 232 ? -17.328 -18.562 -22.969 1 94.56 232 LEU B O 1
ATOM 4841 N N . ASP B 1 233 ? -18.109 -16.734 -23.141 1 93.38 233 ASP B N 1
ATOM 4842 C CA . ASP B 1 233 ? -18.094 -16.438 -21.719 1 93.38 233 ASP B CA 1
ATOM 4843 C C . ASP B 1 233 ? -16.719 -16.688 -21.109 1 93.38 233 ASP B C 1
ATOM 4845 O O . ASP B 1 233 ? -16.578 -17.469 -20.172 1 93.38 233 ASP B O 1
ATOM 4849 N N . VAL B 1 234 ? -15.719 -16.188 -21.578 1 95.69 234 VAL B N 1
ATOM 4850 C CA . VAL B 1 234 ? -14.367 -16.234 -21.016 1 95.69 234 VAL B CA 1
ATOM 4851 C C . VAL B 1 234 ? -14.164 -15.055 -20.062 1 95.69 234 VAL B C 1
ATOM 4853 O O . VAL B 1 234 ? -14.727 -13.977 -20.266 1 95.69 234 VAL B O 1
ATOM 4856 N N . ASP B 1 235 ? -13.383 -15.305 -19.016 1 96.62 235 ASP B N 1
ATOM 4857 C CA . ASP B 1 235 ? -13.195 -14.266 -18 1 96.62 235 ASP B CA 1
ATOM 4858 C C . ASP B 1 235 ? -12.328 -13.125 -18.547 1 96.62 235 ASP B C 1
ATOM 4860 O O . ASP B 1 235 ? -12.656 -11.953 -18.359 1 96.62 235 ASP B O 1
ATOM 4864 N N . PHE B 1 236 ? -11.156 -13.484 -19.156 1 97.5 236 PHE B N 1
ATOM 4865 C CA . PHE B 1 236 ? -10.297 -12.461 -19.734 1 97.5 236 PHE B CA 1
ATOM 4866 C C . PHE B 1 236 ? -9.281 -13.086 -20.688 1 97.5 236 PHE B C 1
ATOM 4868 O O . PHE B 1 236 ? -9.062 -14.305 -20.656 1 97.5 236 PHE B O 1
ATOM 4875 N N . LEU B 1 237 ? -8.812 -12.305 -21.656 1 97.19 237 LEU B N 1
ATOM 4876 C CA . LEU B 1 237 ? -7.664 -12.602 -22.5 1 97.19 237 LEU B CA 1
ATOM 4877 C C . LEU B 1 237 ? -6.398 -11.945 -21.969 1 97.19 237 LEU B C 1
ATOM 4879 O O . LEU B 1 237 ? -6.332 -10.719 -21.875 1 97.19 237 LEU B O 1
ATOM 4883 N N . GLU B 1 238 ? -5.445 -12.812 -21.672 1 96.94 238 GLU B N 1
ATOM 4884 C CA . GLU B 1 238 ? -4.227 -12.32 -21.031 1 96.94 238 GLU B CA 1
ATOM 4885 C C . GLU B 1 238 ? -3.107 -12.141 -22.047 1 96.94 238 GLU B C 1
ATOM 4887 O O . GLU B 1 238 ? -2.836 -13.031 -22.844 1 96.94 238 GLU B O 1
ATOM 4892 N N . GLN B 1 239 ? -2.547 -10.953 -22 1 95.25 239 GLN B N 1
ATOM 4893 C CA . GLN B 1 239 ? -1.364 -10.531 -22.75 1 95.25 239 GLN B CA 1
ATOM 4894 C C . GLN B 1 239 ? -1.455 -10.945 -24.219 1 95.25 239 GLN B C 1
ATOM 4896 O O . GLN B 1 239 ? -0.62 -11.711 -24.703 1 95.25 239 GLN B O 1
ATOM 4901 N N . PRO B 1 240 ? -2.387 -10.43 -24.891 1 93.88 240 PRO B N 1
ATOM 4902 C CA . PRO B 1 240 ? -2.559 -10.812 -26.297 1 93.88 240 PRO B CA 1
ATOM 4903 C C . PRO B 1 240 ? -1.401 -10.352 -27.172 1 93.88 240 PRO B C 1
ATOM 4905 O O . PRO B 1 240 ? -0.966 -11.086 -28.062 1 93.88 240 PRO B O 1
ATOM 4908 N N . LEU B 1 241 ? -0.876 -9.219 -26.844 1 92.38 241 LEU B N 1
ATOM 4909 C CA . LEU B 1 241 ? 0.09 -8.562 -27.703 1 92.38 241 LEU B CA 1
ATOM 4910 C C . LEU B 1 241 ? 1.458 -8.477 -27.047 1 92.38 241 LEU B C 1
ATOM 4912 O O . LEU B 1 241 ? 1.557 -8.5 -25.812 1 92.38 241 LEU B O 1
ATOM 4916 N N . PRO B 1 242 ? 2.486 -8.359 -27.922 1 91.06 242 PRO B N 1
ATOM 4917 C CA . PRO B 1 242 ? 3.801 -8.102 -27.328 1 91.06 242 PRO B CA 1
ATOM 4918 C C . PRO B 1 242 ? 3.836 -6.812 -26.516 1 91.06 242 PRO B C 1
ATOM 4920 O O . PRO B 1 242 ? 3.254 -5.801 -26.906 1 91.06 242 PRO B O 1
ATOM 4923 N N . ARG B 1 243 ? 4.578 -6.883 -25.438 1 88.19 243 ARG B N 1
ATOM 4924 C CA . ARG B 1 243 ? 4.703 -5.758 -24.516 1 88.19 243 ARG B CA 1
ATOM 4925 C C . ARG B 1 243 ? 5.133 -4.496 -25.25 1 88.19 243 ARG B C 1
ATOM 4927 O O . ARG B 1 243 ? 4.645 -3.402 -24.953 1 88.19 243 ARG B O 1
ATOM 4934 N N . ALA B 1 244 ? 5.941 -4.625 -26.219 1 83.81 244 ALA B N 1
ATOM 4935 C CA . ALA B 1 244 ? 6.484 -3.49 -26.953 1 83.81 244 ALA B CA 1
ATOM 4936 C C . ALA B 1 244 ? 5.391 -2.781 -27.75 1 83.81 244 ALA B C 1
ATOM 4938 O O . ALA B 1 244 ? 5.574 -1.644 -28.188 1 83.81 244 ALA B O 1
ATOM 4939 N N . GLN B 1 245 ? 4.285 -3.398 -27.922 1 82.5 245 GLN B N 1
ATOM 4940 C CA . GLN B 1 245 ? 3.227 -2.854 -28.75 1 82.5 245 GLN B CA 1
ATOM 4941 C C . GLN B 1 245 ? 2.055 -2.355 -27.906 1 82.5 245 GLN B C 1
ATOM 4943 O O . GLN B 1 245 ? 1.036 -1.919 -28.453 1 82.5 245 GLN B O 1
ATOM 4948 N N . ASP B 1 246 ? 2.184 -2.316 -26.656 1 80.25 246 ASP B N 1
ATOM 4949 C CA . ASP B 1 246 ? 1.081 -1.993 -25.75 1 80.25 246 ASP B CA 1
ATOM 4950 C C . ASP B 1 246 ? 0.564 -0.579 -26.016 1 80.25 246 ASP B C 1
ATOM 4952 O O . ASP B 1 246 ? -0.647 -0.351 -26.031 1 80.25 246 ASP B O 1
ATOM 4956 N N . SER B 1 247 ? 1.416 0.284 -26.281 1 75.81 247 SER B N 1
ATOM 4957 C CA . SER B 1 247 ? 1.075 1.701 -26.344 1 75.81 247 SER B CA 1
ATOM 4958 C C . SER B 1 247 ? 0.126 1.994 -27.5 1 75.81 247 SER B C 1
ATOM 4960 O O . SER B 1 247 ? -0.824 2.766 -27.359 1 75.81 247 SER B O 1
ATOM 4962 N N . TRP B 1 248 ? 0.341 1.336 -28.609 1 77.81 248 TRP B N 1
ATOM 4963 C CA . TRP B 1 248 ? -0.468 1.733 -29.766 1 77.81 248 TRP B CA 1
ATOM 4964 C C . TRP B 1 248 ? -1.489 0.656 -30.109 1 77.81 248 TRP B C 1
ATOM 4966 O O . TRP B 1 248 ? -2.557 0.955 -30.641 1 77.81 248 TRP B O 1
ATOM 4976 N N . ALA B 1 249 ? -1.212 -0.585 -29.75 1 84.88 249 ALA B N 1
ATOM 4977 C CA . ALA B 1 249 ? -2.059 -1.679 -30.219 1 84.88 249 ALA B CA 1
ATOM 4978 C C . ALA B 1 249 ? -3.152 -2 -29.219 1 84.88 249 ALA B C 1
ATOM 4980 O O . ALA B 1 249 ? -4.266 -2.379 -29.594 1 84.88 249 ALA B O 1
ATOM 4981 N N . LEU B 1 250 ? -2.863 -1.807 -27.984 1 86.31 250 LEU B N 1
ATOM 4982 C CA . LEU B 1 250 ? -3.783 -2.221 -26.922 1 86.31 250 LEU B CA 1
ATOM 4983 C C . LEU B 1 250 ? -5.059 -1.386 -26.953 1 86.31 250 LEU B C 1
ATOM 4985 O O . LEU B 1 250 ? -6.16 -1.926 -26.844 1 86.31 250 LEU B O 1
ATOM 4989 N N . PRO B 1 251 ? -4.914 -0.085 -27.109 1 85.19 251 PRO B N 1
ATOM 4990 C CA . PRO B 1 251 ? -6.141 0.711 -27.188 1 85.19 251 PRO B CA 1
ATOM 4991 C C . PRO B 1 251 ? -7.039 0.293 -28.359 1 85.19 251 PRO B C 1
ATOM 4993 O O . PRO B 1 251 ? -8.266 0.306 -28.234 1 85.19 251 PRO B O 1
ATOM 4996 N N . ARG B 1 252 ? -6.461 -0.073 -29.422 1 88 252 ARG B N 1
ATOM 4997 C CA . ARG B 1 252 ? -7.215 -0.52 -30.594 1 88 252 ARG B CA 1
ATOM 4998 C C . ARG B 1 252 ? -7.934 -1.836 -30.312 1 88 252 ARG B C 1
ATOM 5000 O O . ARG B 1 252 ? -9.102 -2.004 -30.672 1 88 252 ARG B O 1
ATOM 5007 N N . LEU B 1 253 ? -7.219 -2.713 -29.688 1 91.62 253 LEU B N 1
ATOM 5008 C CA . LEU B 1 253 ? -7.801 -4.004 -29.328 1 91.62 253 LEU B CA 1
ATOM 5009 C C . LEU B 1 253 ? -8.961 -3.822 -28.359 1 91.62 253 LEU B C 1
ATOM 5011 O O . LEU B 1 253 ? -10.016 -4.43 -28.531 1 91.62 253 LEU B O 1
ATOM 5015 N N . LYS B 1 254 ? -8.773 -2.992 -27.344 1 89.38 254 LYS B N 1
ATOM 5016 C CA . LYS B 1 254 ? -9.805 -2.75 -26.344 1 89.38 254 LYS B CA 1
ATOM 5017 C C . LYS B 1 254 ? -11.039 -2.117 -26.969 1 89.38 254 LYS B C 1
ATOM 5019 O O . LYS B 1 254 ? -12.172 -2.469 -26.625 1 89.38 254 LYS B O 1
ATOM 5024 N N . ALA B 1 255 ? -10.859 -1.222 -27.859 1 88.94 255 ALA B N 1
ATOM 5025 C CA . ALA B 1 255 ? -11.961 -0.548 -28.547 1 88.94 255 ALA B CA 1
ATOM 5026 C C . ALA B 1 255 ? -12.758 -1.531 -29.391 1 88.94 255 ALA B C 1
ATOM 5028 O O . ALA B 1 255 ? -13.977 -1.401 -29.531 1 88.94 255 ALA B O 1
ATOM 5029 N N . ALA B 1 256 ? -12.102 -2.457 -29.922 1 90 256 ALA B N 1
ATOM 5030 C CA . ALA B 1 256 ? -12.734 -3.41 -30.828 1 90 256 ALA B CA 1
ATOM 5031 C C . ALA B 1 256 ? -13.531 -4.457 -30.062 1 90 256 ALA B C 1
ATOM 5033 O O . ALA B 1 256 ? -14.5 -5.016 -30.578 1 90 256 ALA B O 1
ATOM 5034 N N . CYS B 1 257 ? -13.125 -4.754 -28.859 1 90.44 257 CYS B N 1
ATOM 5035 C CA . CYS B 1 257 ? -13.789 -5.773 -28.047 1 90.44 257 CYS B CA 1
ATOM 5036 C C . CYS B 1 257 ? -14.031 -5.277 -26.625 1 90.44 257 CYS B C 1
ATOM 5038 O O . CYS B 1 257 ? -13.539 -5.875 -25.672 1 90.44 257 CYS B O 1
ATOM 5040 N N . PRO B 1 258 ? -14.891 -4.293 -26.484 1 86.25 258 PRO B N 1
ATOM 5041 C CA . PRO B 1 258 ? -15.07 -3.637 -25.188 1 86.25 258 PRO B CA 1
ATOM 5042 C C . PRO B 1 258 ? -15.641 -4.57 -24.125 1 86.25 258 PRO B C 1
ATOM 5044 O O . PRO B 1 258 ? -15.453 -4.34 -22.922 1 86.25 258 PRO B O 1
ATOM 5047 N N . GLY B 1 259 ? -16.234 -5.582 -24.547 1 91.06 259 GLY B N 1
ATOM 5048 C CA . GLY B 1 259 ? -16.844 -6.48 -23.594 1 91.06 259 GLY B CA 1
ATOM 5049 C C . GLY B 1 259 ? -15.914 -7.566 -23.094 1 91.06 259 GLY B C 1
ATOM 5050 O O . GLY B 1 259 ? -16.219 -8.25 -22.109 1 91.06 259 GLY B O 1
ATOM 5051 N N . LEU B 1 260 ? -14.805 -7.758 -23.734 1 95.12 260 LEU B N 1
ATOM 5052 C CA . LEU B 1 260 ? -13.828 -8.766 -23.328 1 95.12 260 LEU B CA 1
ATOM 5053 C C . LEU B 1 260 ? -12.773 -8.156 -22.406 1 95.12 260 LEU B C 1
ATOM 5055 O O . LEU B 1 260 ? -12.094 -7.203 -22.781 1 95.12 260 LEU B O 1
ATOM 5059 N N . ALA B 1 261 ? -12.688 -8.664 -21.234 1 96.31 261 ALA B N 1
ATOM 5060 C CA . ALA B 1 261 ? -11.656 -8.188 -20.312 1 96.31 261 ALA B CA 1
ATOM 5061 C C . ALA B 1 261 ? -10.266 -8.609 -20.766 1 96.31 261 ALA B C 1
ATOM 5063 O O . ALA B 1 261 ? -10.078 -9.734 -21.25 1 96.31 261 ALA B O 1
ATOM 5064 N N . LEU B 1 262 ? -9.312 -7.723 -20.672 1 96.5 262 LEU B N 1
ATOM 5065 C CA . LEU B 1 262 ? -7.914 -7.988 -20.984 1 96.5 262 LEU B CA 1
ATOM 5066 C C . LEU B 1 262 ? -7.062 -7.973 -19.719 1 96.5 262 LEU B C 1
ATOM 5068 O O . LEU B 1 262 ? -7.316 -7.184 -18.797 1 96.5 262 LEU B O 1
ATOM 5072 N N . SER B 1 263 ? -6.105 -8.867 -19.672 1 97.25 263 SER B N 1
ATOM 5073 C CA . SER B 1 263 ? -5.199 -8.961 -18.531 1 97.25 263 SER B CA 1
ATOM 5074 C C . SER B 1 263 ? -3.756 -8.695 -18.953 1 97.25 263 SER B C 1
ATOM 5076 O O . SER B 1 263 ? -3.324 -9.133 -20.016 1 97.25 263 SER B O 1
ATOM 5078 N N . ALA B 1 264 ? -3.027 -7.949 -18.109 1 96.56 264 ALA B N 1
ATOM 5079 C CA . ALA B 1 264 ? -1.602 -7.703 -18.312 1 96.56 264 ALA B CA 1
ATOM 5080 C C . ALA B 1 264 ? -0.756 -8.633 -17.453 1 96.56 264 ALA B C 1
ATOM 5082 O O . ALA B 1 264 ? -0.969 -8.727 -16.234 1 96.56 264 ALA B O 1
ATOM 5083 N N . ASP B 1 265 ? 0.198 -9.328 -18.078 1 95.75 265 ASP B N 1
ATOM 5084 C CA . ASP B 1 265 ? 1.161 -10.141 -17.344 1 95.75 265 ASP B CA 1
ATOM 5085 C C . ASP B 1 265 ? 2.594 -9.75 -17.703 1 95.75 265 ASP B C 1
ATOM 5087 O O . ASP B 1 265 ? 3.205 -8.938 -17.016 1 95.75 265 ASP B O 1
ATOM 5091 N N . GLU B 1 266 ? 3.023 -10.039 -18.922 1 93.56 266 GLU B N 1
ATOM 5092 C CA . GLU B 1 266 ? 4.387 -9.719 -19.328 1 93.56 266 GLU B CA 1
ATOM 5093 C C . GLU B 1 266 ? 4.609 -8.211 -19.375 1 93.56 266 GLU B C 1
ATOM 5095 O O . GLU B 1 266 ? 5.719 -7.734 -19.109 1 93.56 266 GLU B O 1
ATOM 5100 N N . SER B 1 267 ? 3.602 -7.465 -19.609 1 94 267 SER B N 1
ATOM 5101 C CA . SER B 1 267 ? 3.684 -6.008 -19.672 1 94 267 SER B CA 1
ATOM 5102 C C . SER B 1 267 ? 3.793 -5.398 -18.281 1 94 267 SER B C 1
ATOM 5104 O O . SER B 1 267 ? 4.145 -4.227 -18.141 1 94 267 SER B O 1
ATOM 5106 N N . LEU B 1 268 ? 3.512 -6.199 -17.297 1 95.19 268 LEU B N 1
ATOM 5107 C CA . LEU B 1 268 ? 3.451 -5.711 -15.922 1 95.19 268 LEU B CA 1
ATOM 5108 C C . LEU B 1 268 ? 4.605 -6.27 -15.094 1 95.19 268 LEU B C 1
ATOM 5110 O O . LEU B 1 268 ? 4.5 -7.367 -14.531 1 95.19 268 LEU B O 1
ATOM 5114 N N . ARG B 1 269 ? 5.641 -5.488 -14.977 1 94.06 269 ARG B N 1
ATOM 5115 C CA . ARG B 1 269 ? 6.82 -5.98 -14.273 1 94.06 269 ARG B CA 1
ATOM 5116 C C . ARG B 1 269 ? 7.121 -5.125 -13.039 1 94.06 269 ARG B C 1
ATOM 5118 O O . ARG B 1 269 ? 7.469 -5.652 -11.984 1 94.06 269 ARG B O 1
ATOM 5125 N N . SER B 1 270 ? 6.949 -3.838 -13.195 1 95.19 270 SER B N 1
ATOM 5126 C CA . SER B 1 270 ? 7.41 -2.896 -12.18 1 95.19 270 SER B CA 1
ATOM 5127 C C . SER B 1 270 ? 6.297 -1.945 -11.758 1 95.19 270 SER B C 1
ATOM 5129 O O . SER B 1 270 ? 5.215 -1.944 -12.352 1 95.19 270 SER B O 1
ATOM 5131 N N . LEU B 1 271 ? 6.598 -1.19 -10.719 1 95.56 271 LEU B N 1
ATOM 5132 C CA . LEU B 1 271 ? 5.668 -0.164 -10.266 1 95.56 271 LEU B CA 1
ATOM 5133 C C . LEU B 1 271 ? 5.422 0.871 -11.359 1 95.56 271 LEU B C 1
ATOM 5135 O O . LEU B 1 271 ? 4.301 1.367 -11.508 1 95.56 271 LEU B O 1
ATOM 5139 N N . ASP B 1 272 ? 6.469 1.177 -12.141 1 94.31 272 ASP B N 1
ATOM 5140 C CA . ASP B 1 272 ? 6.309 2.088 -13.266 1 94.31 272 ASP B CA 1
ATOM 5141 C C . ASP B 1 272 ? 5.336 1.521 -14.297 1 94.31 272 ASP B C 1
ATOM 5143 O O . ASP B 1 272 ? 4.516 2.254 -14.852 1 94.31 272 ASP B O 1
ATOM 5147 N N . ASP B 1 273 ? 5.453 0.23 -14.516 1 94.62 273 ASP B N 1
ATOM 5148 C CA . ASP B 1 273 ? 4.578 -0.421 -15.484 1 94.62 273 ASP B CA 1
ATOM 5149 C C . ASP B 1 273 ? 3.119 -0.353 -15.031 1 94.62 273 ASP B C 1
ATOM 5151 O O . ASP B 1 273 ? 2.23 -0.057 -15.836 1 94.62 273 ASP B O 1
ATOM 5155 N N . VAL B 1 274 ? 2.924 -0.644 -13.75 1 96.06 274 VAL B N 1
ATOM 5156 C CA . VAL B 1 274 ? 1.549 -0.684 -13.266 1 96.06 274 VAL B CA 1
ATOM 5157 C C . VAL B 1 274 ? 0.925 0.707 -13.359 1 96.06 274 VAL B C 1
ATOM 5159 O O . VAL B 1 274 ? -0.25 0.843 -13.711 1 96.06 274 VAL B O 1
ATOM 5162 N N . ALA B 1 275 ? 1.643 1.758 -13.07 1 95.25 275 ALA B N 1
ATOM 5163 C CA . ALA B 1 275 ? 1.155 3.131 -13.164 1 95.25 275 ALA B CA 1
ATOM 5164 C C . ALA B 1 275 ? 0.779 3.48 -14.602 1 95.25 275 ALA B C 1
ATOM 5166 O O . ALA B 1 275 ? -0.295 4.031 -14.859 1 95.25 275 ALA B O 1
ATOM 5167 N N . ALA B 1 276 ? 1.691 3.158 -15.508 1 93.25 276 ALA B N 1
ATOM 5168 C CA . ALA B 1 276 ? 1.463 3.453 -16.922 1 93.25 276 ALA B CA 1
ATOM 5169 C C . ALA B 1 276 ? 0.243 2.705 -17.453 1 93.25 276 ALA B C 1
ATOM 5171 O O . ALA B 1 276 ? -0.608 3.287 -18.125 1 93.25 276 ALA B O 1
ATOM 5172 N N . LEU B 1 277 ? 0.167 1.419 -17.109 1 94.06 277 LEU B N 1
ATOM 5173 C CA . LEU B 1 277 ? -0.924 0.583 -17.594 1 94.06 277 LEU B CA 1
ATOM 5174 C C . LEU B 1 277 ? -2.252 1.005 -16.969 1 94.06 277 LEU B C 1
ATOM 5176 O O . LEU B 1 277 ? -3.283 1.016 -17.641 1 94.06 277 LEU B O 1
ATOM 5180 N N . ALA B 1 278 ? -2.225 1.336 -15.68 1 94.5 278 ALA B N 1
ATOM 5181 C CA . ALA B 1 278 ? -3.439 1.793 -15.008 1 94.5 278 ALA B CA 1
ATOM 5182 C C . ALA B 1 278 ? -3.947 3.096 -15.625 1 94.5 278 ALA B C 1
ATOM 5184 O O . ALA B 1 278 ? -5.148 3.26 -15.836 1 94.5 278 ALA B O 1
ATOM 5185 N N . SER B 1 279 ? -3.053 4.004 -15.93 1 91.75 279 SER B N 1
ATOM 5186 C CA . SER B 1 279 ? -3.406 5.305 -16.484 1 91.75 279 SER B CA 1
ATOM 5187 C C . SER B 1 279 ? -3.967 5.168 -17.891 1 91.75 279 SER B C 1
ATOM 5189 O O . SER B 1 279 ? -4.781 5.984 -18.328 1 91.75 279 SER B O 1
ATOM 5191 N N . ALA B 1 280 ? -3.51 4.102 -18.594 1 88.38 280 ALA B N 1
ATOM 5192 C CA . ALA B 1 280 ? -3.928 3.896 -19.984 1 88.38 280 ALA B CA 1
ATOM 5193 C C . ALA B 1 280 ? -5.336 3.307 -20.047 1 88.38 280 ALA B C 1
ATOM 5195 O O . ALA B 1 280 ? -5.98 3.344 -21.094 1 88.38 280 ALA B O 1
ATOM 5196 N N . HIS B 1 281 ? -5.805 2.676 -18.953 1 87.12 281 HIS B N 1
ATOM 5197 C CA . HIS B 1 281 ? -7.137 2.09 -18.844 1 87.12 281 HIS B CA 1
ATOM 5198 C C . HIS B 1 281 ? -7.375 1.056 -19.938 1 87.12 281 HIS B C 1
ATOM 5200 O O . HIS B 1 281 ? -8.469 0.986 -20.5 1 87.12 281 HIS B O 1
ATOM 5206 N N . ALA B 1 282 ? -6.336 0.327 -20.297 1 82.5 282 ALA B N 1
ATOM 5207 C CA . ALA B 1 282 ? -6.473 -0.621 -21.391 1 82.5 282 ALA B CA 1
ATOM 5208 C C . ALA B 1 282 ? -6.621 -2.049 -20.875 1 82.5 282 ALA B C 1
ATOM 5210 O O . ALA B 1 282 ? -7.195 -2.904 -21.547 1 82.5 282 ALA B O 1
ATOM 5211 N N . TYR B 1 283 ? -6.113 -2.309 -19.75 1 93.56 283 TYR B N 1
ATOM 5212 C CA . TYR B 1 283 ? -6.254 -3.623 -19.141 1 93.56 283 TYR B CA 1
ATOM 5213 C C . TYR B 1 283 ? -7.277 -3.588 -18 1 93.56 283 TYR B C 1
ATOM 5215 O O . TYR B 1 283 ? -7.402 -2.58 -17.312 1 93.56 283 TYR B O 1
ATOM 5223 N N . ASP B 1 284 ? -7.973 -4.688 -17.891 1 96.06 284 ASP B N 1
ATOM 5224 C CA . ASP B 1 284 ? -9.008 -4.82 -16.875 1 96.06 284 ASP B CA 1
ATOM 5225 C C . ASP B 1 284 ? -8.508 -5.637 -15.68 1 96.06 284 ASP B C 1
ATOM 5227 O O . ASP B 1 284 ? -9.109 -5.602 -14.602 1 96.06 284 ASP B O 1
ATOM 5231 N N . VAL B 1 285 ? -7.5 -6.402 -15.906 1 97.94 285 VAL B N 1
ATOM 5232 C CA . VAL B 1 285 ? -6.926 -7.289 -14.898 1 97.94 285 VAL B CA 1
ATOM 5233 C C . VAL B 1 285 ? -5.406 -7.148 -14.891 1 97.94 285 VAL B C 1
ATOM 5235 O O . VAL B 1 285 ? -4.773 -7.113 -15.953 1 97.94 285 VAL B O 1
ATOM 5238 N N . PHE B 1 286 ? -4.816 -6.941 -13.75 1 98.5 286 PHE B N 1
ATOM 5239 C CA . PHE B 1 286 ? -3.369 -7 -13.57 1 98.5 286 PHE B CA 1
ATOM 5240 C C . PHE B 1 286 ? -2.955 -8.336 -12.961 1 98.5 286 PHE B C 1
ATOM 5242 O O . PHE B 1 286 ? -3.42 -8.695 -11.875 1 98.5 286 PHE B O 1
ATOM 5249 N N . SER B 1 287 ? -2.164 -9.117 -13.695 1 98.31 287 SER B N 1
ATOM 5250 C CA . SER B 1 287 ? -1.553 -10.328 -13.164 1 98.31 287 SER B CA 1
ATOM 5251 C C . SER B 1 287 ? -0.33 -10.008 -12.312 1 98.31 287 SER B C 1
ATOM 5253 O O . SER B 1 287 ? 0.736 -9.688 -12.844 1 98.31 287 SER B O 1
ATOM 5255 N N . ILE B 1 288 ? -0.485 -10.125 -11.008 1 98.56 288 ILE B N 1
ATOM 5256 C CA . ILE B 1 288 ? 0.586 -9.734 -10.102 1 98.56 288 ILE B CA 1
ATOM 5257 C C . ILE B 1 288 ? 1.213 -10.977 -9.469 1 98.56 288 ILE B C 1
ATOM 5259 O O . ILE B 1 288 ? 0.503 -11.852 -8.961 1 98.56 288 ILE B O 1
ATOM 5263 N N . LYS B 1 289 ? 2.49 -11.125 -9.633 1 98.19 289 LYS B N 1
ATOM 5264 C CA . LYS B 1 289 ? 3.297 -12.234 -9.125 1 98.19 289 LYS B CA 1
ATOM 5265 C C . LYS B 1 289 ? 4.383 -11.734 -8.18 1 98.19 289 LYS B C 1
ATOM 5267 O O . LYS B 1 289 ? 5.316 -11.047 -8.609 1 98.19 289 LYS B O 1
ATOM 5272 N N . VAL B 1 290 ? 4.371 -12.117 -6.941 1 97.94 290 VAL B N 1
ATOM 5273 C CA . VAL B 1 290 ? 5.266 -11.602 -5.91 1 97.94 290 VAL B CA 1
ATOM 5274 C C . VAL B 1 290 ? 6.715 -11.844 -6.316 1 97.94 290 VAL B C 1
ATOM 5276 O O . VAL B 1 290 ? 7.555 -10.945 -6.219 1 97.94 290 VAL B O 1
ATOM 5279 N N . SER B 1 291 ? 6.996 -13.023 -6.844 1 95.31 291 SER B N 1
ATOM 5280 C CA . SER B 1 291 ? 8.359 -13.383 -7.23 1 95.31 291 SER B CA 1
ATOM 5281 C C . SER B 1 291 ? 8.836 -12.555 -8.422 1 95.31 291 SER B C 1
ATOM 5283 O O . SER B 1 291 ? 9.977 -12.094 -8.445 1 95.31 291 SER B O 1
ATOM 5285 N N . LYS B 1 292 ? 8 -12.281 -9.367 1 96 292 LYS B N 1
ATOM 5286 C CA . LYS B 1 292 ? 8.32 -11.555 -10.594 1 96 292 LYS B CA 1
ATOM 5287 C C . LYS B 1 292 ? 8.383 -10.055 -10.344 1 96 292 LYS B C 1
ATOM 5289 O O . LYS B 1 292 ? 9.227 -9.359 -10.922 1 96 292 LYS B O 1
ATOM 5294 N N . ASN B 1 293 ? 7.504 -9.578 -9.43 1 97.5 293 ASN B N 1
ATOM 5295 C CA . ASN B 1 293 ? 7.238 -8.148 -9.359 1 97.5 293 ASN B CA 1
ATOM 5296 C C . ASN B 1 293 ? 8.008 -7.496 -8.211 1 97.5 293 ASN B C 1
ATOM 5298 O O . ASN B 1 293 ? 7.711 -6.367 -7.824 1 97.5 293 ASN B O 1
ATOM 5302 N N . GLY B 1 294 ? 8.977 -8.188 -7.629 1 97.56 294 GLY B N 1
ATOM 5303 C CA . GLY B 1 294 ? 9.891 -7.527 -6.715 1 97.56 294 GLY B CA 1
ATOM 5304 C C . GLY B 1 294 ? 9.57 -7.781 -5.254 1 97.56 294 GLY B C 1
ATOM 5305 O O . GLY B 1 294 ? 9.945 -6.988 -4.387 1 97.56 294 GLY B O 1
ATOM 5306 N N . GLY B 1 295 ? 8.789 -8.859 -4.949 1 98.5 295 GLY B N 1
ATOM 5307 C CA . GLY B 1 295 ? 8.516 -9.227 -3.57 1 98.5 295 GLY B CA 1
ATOM 5308 C C . GLY B 1 295 ? 7.191 -8.688 -3.059 1 98.5 295 GLY B C 1
ATOM 5309 O O . GLY B 1 295 ? 6.395 -8.156 -3.832 1 98.5 295 GLY B O 1
ATOM 5310 N N . ILE B 1 296 ? 6.953 -8.898 -1.797 1 98.81 296 ILE B N 1
ATOM 5311 C CA . ILE B 1 296 ? 5.695 -8.562 -1.141 1 98.81 296 ILE B CA 1
ATOM 5312 C C . ILE B 1 296 ? 5.512 -7.047 -1.132 1 98.81 296 ILE B C 1
ATOM 5314 O O . ILE B 1 296 ? 4.422 -6.547 -1.433 1 98.81 296 ILE B O 1
ATOM 5318 N N . SER B 1 297 ? 6.566 -6.297 -0.833 1 98.62 297 SER B N 1
ATOM 5319 C CA . SER B 1 297 ? 6.496 -4.848 -0.683 1 98.62 297 SER B CA 1
ATOM 5320 C C . SER B 1 297 ? 6.047 -4.18 -1.978 1 98.62 297 SER B C 1
ATOM 5322 O O . SER B 1 297 ? 5.074 -3.428 -1.988 1 98.62 297 SER B O 1
ATOM 5324 N N . ARG B 1 298 ? 6.719 -4.512 -3.082 1 98.44 298 ARG B N 1
ATOM 5325 C CA . ARG B 1 298 ? 6.406 -3.879 -4.359 1 98.44 298 ARG B CA 1
ATOM 5326 C C . ARG B 1 298 ? 5.07 -4.379 -4.906 1 98.44 298 ARG B C 1
ATOM 5328 O O . ARG B 1 298 ? 4.289 -3.598 -5.449 1 98.44 298 ARG B O 1
ATOM 5335 N N . ALA B 1 299 ? 4.828 -5.668 -4.754 1 98.75 299 ALA B N 1
ATOM 5336 C CA . ALA B 1 299 ? 3.559 -6.223 -5.215 1 98.75 299 ALA B CA 1
ATOM 5337 C C . ALA B 1 299 ? 2.383 -5.59 -4.477 1 98.75 299 ALA B C 1
ATOM 5339 O O . ALA B 1 299 ? 1.323 -5.363 -5.062 1 98.75 299 ALA B O 1
ATOM 5340 N N . ARG B 1 300 ? 2.553 -5.352 -3.197 1 98.69 300 ARG B N 1
ATOM 5341 C CA . ARG B 1 300 ? 1.52 -4.684 -2.414 1 98.69 300 ARG B CA 1
ATOM 5342 C C . ARG B 1 300 ? 1.209 -3.303 -2.982 1 98.69 300 ARG B C 1
ATOM 5344 O O . ARG B 1 300 ? 0.043 -2.922 -3.102 1 98.69 300 ARG B O 1
ATOM 5351 N N . ASP B 1 301 ? 2.268 -2.543 -3.301 1 98.44 301 ASP B N 1
ATOM 5352 C CA . ASP B 1 301 ? 2.084 -1.226 -3.904 1 98.44 301 ASP B CA 1
ATOM 5353 C C . ASP B 1 301 ? 1.352 -1.331 -5.238 1 98.44 301 ASP B C 1
ATOM 5355 O O . ASP B 1 301 ? 0.485 -0.509 -5.547 1 98.44 301 ASP B O 1
ATOM 5359 N N . MET B 1 302 ? 1.704 -2.344 -6.012 1 98.56 302 MET B N 1
ATOM 5360 C CA . MET B 1 302 ? 1.044 -2.561 -7.297 1 98.56 302 MET B CA 1
ATOM 5361 C C . MET B 1 302 ? -0.442 -2.842 -7.105 1 98.56 302 MET B C 1
ATOM 5363 O O . MET B 1 302 ? -1.278 -2.328 -7.852 1 98.56 302 MET B O 1
ATOM 5367 N N . MET B 1 303 ? -0.777 -3.641 -6.102 1 98.69 303 MET B N 1
ATOM 5368 C CA . MET B 1 303 ? -2.172 -3.959 -5.809 1 98.69 303 MET B CA 1
ATOM 5369 C C . MET B 1 303 ? -2.941 -2.709 -5.398 1 98.69 303 MET B C 1
ATOM 5371 O O . MET B 1 303 ? -4.117 -2.559 -5.734 1 98.69 303 MET B O 1
ATOM 5375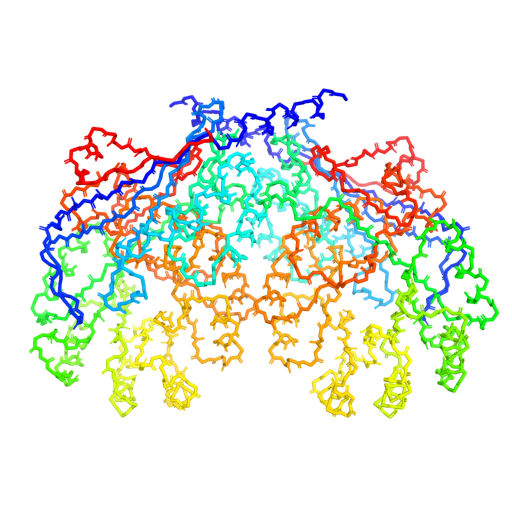 N N . ALA B 1 304 ? -2.277 -1.798 -4.656 1 98.44 304 ALA B N 1
ATOM 5376 C CA . ALA B 1 304 ? -2.916 -0.547 -4.254 1 98.44 304 ALA B CA 1
ATOM 5377 C C . ALA B 1 304 ? -3.26 0.306 -5.473 1 98.44 304 ALA B C 1
ATOM 5379 O O . ALA B 1 304 ? -4.332 0.913 -5.531 1 98.44 304 ALA B O 1
ATOM 5380 N N . VAL B 1 305 ? -2.359 0.336 -6.453 1 98.31 305 VAL B N 1
ATOM 5381 C CA . VAL B 1 305 ? -2.602 1.076 -7.688 1 98.31 305 VAL B CA 1
ATOM 5382 C C . VAL B 1 305 ? -3.783 0.462 -8.438 1 98.31 305 VAL B C 1
ATOM 5384 O O . VAL B 1 305 ? -4.672 1.18 -8.898 1 98.31 305 VAL B O 1
ATOM 5387 N N . ALA B 1 306 ? -3.768 -0.855 -8.516 1 98.38 306 ALA B N 1
ATOM 5388 C CA . ALA B 1 306 ? -4.871 -1.543 -9.18 1 98.38 306 ALA B CA 1
ATOM 5389 C C . ALA B 1 306 ? -6.203 -1.218 -8.508 1 98.38 306 ALA B C 1
ATOM 5391 O O . ALA B 1 306 ? -7.172 -0.858 -9.18 1 98.38 306 ALA B O 1
ATOM 5392 N N . LYS B 1 307 ? -6.219 -1.275 -7.203 1 98.12 307 LYS B N 1
ATOM 5393 C CA . LYS B 1 307 ? -7.414 -0.983 -6.418 1 98.12 307 LYS B CA 1
ATOM 5394 C C . LYS B 1 307 ? -7.918 0.432 -6.691 1 98.12 307 LYS B C 1
ATOM 5396 O O . LYS B 1 307 ? -9.102 0.632 -6.977 1 98.12 307 LYS B O 1
ATOM 5401 N N . ALA B 1 308 ? -7.031 1.36 -6.684 1 97.31 308 ALA B N 1
ATOM 5402 C CA . ALA B 1 308 ? -7.395 2.766 -6.852 1 97.31 308 ALA B CA 1
ATOM 5403 C C . ALA B 1 308 ? -7.98 3.02 -8.234 1 97.31 308 ALA B C 1
ATOM 5405 O O . ALA B 1 308 ? -8.859 3.869 -8.398 1 97.31 308 ALA B O 1
ATOM 5406 N N . HIS B 1 309 ? -7.547 2.279 -9.203 1 97 309 HIS B N 1
ATOM 5407 C CA . HIS B 1 309 ? -7.941 2.535 -10.586 1 97 309 HIS B CA 1
ATOM 5408 C C . HIS B 1 309 ? -9.078 1.612 -11.008 1 97 309 HIS B C 1
ATOM 5410 O O . HIS B 1 309 ? -9.461 1.592 -12.18 1 97 309 HIS B O 1
ATOM 5416 N N . GLY B 1 310 ? -9.555 0.793 -10.102 1 96.62 310 GLY B N 1
ATOM 5417 C CA . GLY B 1 310 ? -10.664 -0.098 -10.406 1 96.62 310 GLY B CA 1
ATOM 5418 C C . GLY B 1 310 ? -10.266 -1.272 -11.281 1 96.62 310 GLY B C 1
ATOM 5419 O O . GLY B 1 310 ? -11.086 -1.807 -12.023 1 96.62 310 GLY B O 1
ATOM 5420 N N . VAL B 1 311 ? -8.977 -1.627 -11.312 1 97.44 311 VAL B N 1
ATOM 5421 C CA . VAL B 1 311 ? -8.469 -2.773 -12.055 1 97.44 311 VAL B CA 1
ATOM 5422 C C . VAL B 1 311 ? -8.445 -4.008 -11.156 1 97.44 311 VAL B C 1
ATOM 5424 O O . VAL B 1 311 ? -7.973 -3.945 -10.023 1 97.44 311 VAL B O 1
ATOM 5427 N N . ALA B 1 312 ? -9 -5.105 -11.609 1 98.19 312 ALA B N 1
ATOM 5428 C CA . ALA B 1 312 ? -8.992 -6.336 -10.828 1 98.19 312 ALA B CA 1
ATOM 5429 C C . ALA B 1 312 ? -7.59 -6.945 -10.773 1 98.19 312 ALA B C 1
ATOM 5431 O O . ALA B 1 312 ? -6.742 -6.641 -11.617 1 98.19 312 ALA B O 1
ATOM 5432 N N . VAL B 1 313 ? -7.371 -7.754 -9.75 1 98.69 313 VAL B N 1
ATOM 5433 C CA . VAL B 1 313 ? -6.07 -8.391 -9.578 1 98.69 313 VAL B CA 1
ATOM 5434 C C . VAL B 1 313 ? -6.211 -9.906 -9.727 1 98.69 313 VAL B C 1
ATOM 5436 O O . VAL B 1 313 ? -7.086 -10.508 -9.102 1 98.69 313 VAL B O 1
ATOM 5439 N N . LEU B 1 314 ? -5.492 -10.477 -10.633 1 98.81 314 LEU B N 1
ATOM 5440 C CA . LEU B 1 314 ? -5.211 -11.906 -10.586 1 98.81 314 LEU B CA 1
ATOM 5441 C C . LEU B 1 314 ? -3.957 -12.188 -9.766 1 98.81 314 LEU B C 1
ATOM 5443 O O . LEU B 1 314 ? -2.855 -11.789 -10.156 1 98.81 314 LEU B O 1
ATOM 5447 N N . ALA B 1 315 ? -4.172 -12.719 -8.531 1 98.56 315 ALA B N 1
ATOM 5448 C CA . ALA B 1 315 ? -3.004 -13.203 -7.805 1 98.56 315 ALA B CA 1
ATOM 5449 C C . ALA B 1 315 ? -2.387 -14.414 -8.492 1 98.56 315 ALA B C 1
ATOM 5451 O O . ALA B 1 315 ? -2.918 -15.523 -8.406 1 98.56 315 ALA B O 1
ATOM 5452 N N . ASN B 1 316 ? -1.343 -14.133 -9.211 1 97.88 316 ASN B N 1
ATOM 5453 C CA . ASN B 1 316 ? -0.76 -15.109 -10.125 1 97.88 316 ASN B CA 1
ATOM 5454 C C . ASN B 1 316 ? 0.627 -15.555 -9.664 1 97.88 316 ASN B C 1
ATOM 5456 O O . ASN B 1 316 ? 1.104 -15.117 -8.609 1 97.88 316 ASN B O 1
ATOM 5460 N N . SER B 1 317 ? 1.126 -16.562 -10.289 1 96.31 317 SER B N 1
ATOM 5461 C CA . SER B 1 317 ? 2.457 -17.094 -10.023 1 96.31 317 SER B CA 1
ATOM 5462 C C . SER B 1 317 ? 3.092 -17.656 -11.289 1 96.31 317 SER B C 1
ATOM 5464 O O . SER B 1 317 ? 2.494 -17.594 -12.367 1 96.31 317 SER B O 1
ATOM 5466 N N . MET B 1 318 ? 4.328 -17.984 -11.211 1 94.19 318 MET B N 1
ATOM 5467 C CA . MET B 1 318 ? 5.074 -18.719 -12.234 1 94.19 318 MET B CA 1
ATOM 5468 C C . MET B 1 318 ? 5.328 -20.156 -11.789 1 94.19 318 MET B C 1
ATOM 5470 O O . MET B 1 318 ? 4.598 -20.688 -10.953 1 94.19 318 MET B O 1
ATOM 5474 N N . VAL B 1 319 ? 6.152 -20.828 -12.5 1 94.69 319 VAL B N 1
ATOM 5475 C CA . VAL B 1 319 ? 6.648 -22.094 -11.992 1 94.69 319 VAL B CA 1
ATOM 5476 C C . VAL B 1 319 ? 7.543 -21.859 -10.781 1 94.69 319 VAL B C 1
ATOM 5478 O O . VAL B 1 319 ? 8.703 -21.469 -10.93 1 94.69 319 VAL B O 1
ATOM 5481 N N . GLU B 1 320 ? 6.953 -22.031 -9.609 1 97.25 320 GLU B N 1
ATOM 5482 C CA . GLU B 1 320 ? 7.566 -21.641 -8.344 1 97.25 320 GLU B CA 1
ATOM 5483 C C . GLU B 1 320 ? 7.434 -22.75 -7.297 1 97.25 320 GLU B C 1
ATOM 5485 O O . GLU B 1 320 ? 6.598 -23.641 -7.438 1 97.25 320 GLU B O 1
ATOM 5490 N N . LEU B 1 321 ? 8.297 -22.703 -6.27 1 98.25 321 LEU B N 1
ATOM 5491 C CA . LEU B 1 321 ? 8.156 -23.562 -5.105 1 98.25 321 LEU B CA 1
ATOM 5492 C C . LEU B 1 321 ? 7.281 -22.922 -4.039 1 98.25 321 LEU B C 1
ATOM 5494 O O . LEU B 1 321 ? 6.66 -21.891 -4.293 1 98.25 321 LEU B O 1
ATOM 5498 N N . GLY B 1 322 ? 7.191 -23.609 -2.93 1 98.69 322 GLY B N 1
ATOM 5499 C CA . GLY B 1 322 ? 6.199 -23.266 -1.927 1 98.69 322 GLY B CA 1
ATOM 5500 C C . GLY B 1 322 ? 6.453 -21.906 -1.277 1 98.69 322 GLY B C 1
ATOM 5501 O O . GLY B 1 322 ? 5.516 -21.25 -0.819 1 98.69 322 GLY B O 1
ATOM 5502 N N . LEU B 1 323 ? 7.711 -21.438 -1.215 1 98.81 323 LEU B N 1
ATOM 5503 C CA . LEU B 1 323 ? 8.023 -20.172 -0.569 1 98.81 323 LEU B CA 1
ATOM 5504 C C . LEU B 1 323 ? 7.375 -19 -1.32 1 98.81 323 LEU B C 1
ATOM 5506 O O . LEU B 1 323 ? 6.703 -18.172 -0.717 1 98.81 323 LEU B O 1
ATOM 5510 N N . SER B 1 324 ? 7.551 -18.984 -2.656 1 98.56 324 SER B N 1
ATOM 5511 C CA . SER B 1 324 ? 6.957 -17.938 -3.48 1 98.56 324 SER B CA 1
ATOM 5512 C C . SER B 1 324 ? 5.438 -18.031 -3.484 1 98.56 324 SER B C 1
ATOM 5514 O O . SER B 1 324 ? 4.746 -17.016 -3.449 1 98.56 324 SER B O 1
ATOM 5516 N N . GLN B 1 325 ? 4.918 -19.25 -3.518 1 98.62 325 GLN B N 1
ATOM 5517 C CA . GLN B 1 325 ? 3.475 -19.438 -3.471 1 98.62 325 GLN B CA 1
ATOM 5518 C C . GLN B 1 325 ? 2.885 -18.875 -2.18 1 98.62 325 GLN B C 1
ATOM 5520 O O . GLN B 1 325 ? 1.869 -18.188 -2.207 1 98.62 325 GLN B O 1
ATOM 5525 N N . ALA B 1 326 ? 3.557 -19.188 -1.097 1 98.81 326 ALA B N 1
ATOM 5526 C CA . ALA B 1 326 ? 3.088 -18.719 0.209 1 98.81 326 ALA B CA 1
ATOM 5527 C C . ALA B 1 326 ? 3.146 -17.203 0.307 1 98.81 326 ALA B C 1
ATOM 5529 O O . ALA B 1 326 ? 2.229 -16.578 0.84 1 98.81 326 ALA B O 1
ATOM 5530 N N . ALA B 1 327 ? 4.23 -16.641 -0.208 1 98.81 327 ALA B N 1
ATOM 5531 C CA . ALA B 1 327 ? 4.367 -15.188 -0.188 1 98.81 327 ALA B CA 1
ATOM 5532 C C . ALA B 1 327 ? 3.229 -14.523 -0.95 1 98.81 327 ALA B C 1
ATOM 5534 O O . ALA B 1 327 ? 2.605 -13.578 -0.45 1 98.81 327 ALA B O 1
ATOM 5535 N N . GLY B 1 328 ? 3.014 -15.031 -2.137 1 98.69 328 GLY B N 1
ATOM 5536 C CA . GLY B 1 328 ? 1.906 -14.508 -2.922 1 98.69 328 GLY B CA 1
ATOM 5537 C C . GLY B 1 328 ? 0.561 -14.664 -2.24 1 98.69 328 GLY B C 1
ATOM 5538 O O . GLY B 1 328 ? -0.276 -13.766 -2.283 1 98.69 328 GLY B O 1
ATOM 5539 N N . LEU B 1 329 ? 0.388 -15.781 -1.624 1 98.69 329 LEU B N 1
ATOM 5540 C CA . LEU B 1 329 ? -0.873 -16.094 -0.96 1 98.69 329 LEU B CA 1
ATOM 5541 C C . LEU B 1 329 ? -1.102 -15.18 0.234 1 98.69 329 LEU B C 1
ATOM 5543 O O . LEU B 1 329 ? -2.213 -14.68 0.438 1 98.69 329 LEU B O 1
ATOM 5547 N N . GLN B 1 330 ? -0.08 -14.977 1.072 1 98.75 330 GLN B N 1
ATOM 5548 C CA . GLN B 1 330 ? -0.167 -14.07 2.215 1 98.75 330 GLN B CA 1
ATOM 5549 C C . GLN B 1 330 ? -0.597 -12.672 1.778 1 98.75 330 GLN B C 1
ATOM 5551 O O . GLN B 1 330 ? -1.427 -12.039 2.436 1 98.75 330 GLN B O 1
ATOM 5556 N N . LEU B 1 331 ? -0.038 -12.227 0.694 1 98.69 331 LEU B N 1
ATOM 5557 C CA . LEU B 1 331 ? -0.378 -10.906 0.184 1 98.69 331 LEU B CA 1
ATOM 5558 C C . LEU B 1 331 ? -1.779 -10.898 -0.417 1 98.69 331 LEU B C 1
ATOM 5560 O O . LEU B 1 331 ? -2.572 -9.992 -0.144 1 98.69 331 LEU B O 1
ATOM 5564 N N . ALA B 1 332 ? -2.119 -11.898 -1.211 1 98.75 332 ALA B N 1
ATOM 5565 C CA . ALA B 1 332 ? -3.418 -11.984 -1.876 1 98.75 332 ALA B CA 1
ATOM 5566 C C . ALA B 1 332 ? -4.555 -11.984 -0.859 1 98.75 332 ALA B C 1
ATOM 5568 O O . ALA B 1 332 ? -5.637 -11.453 -1.125 1 98.75 332 ALA B O 1
ATOM 5569 N N . ALA B 1 333 ? -4.297 -12.547 0.279 1 98.56 333 ALA B N 1
ATOM 5570 C CA . ALA B 1 333 ? -5.305 -12.641 1.332 1 98.56 333 ALA B CA 1
ATOM 5571 C C . ALA B 1 333 ? -5.805 -11.258 1.741 1 98.56 333 ALA B C 1
ATOM 5573 O O . ALA B 1 333 ? -6.895 -11.125 2.307 1 98.56 333 ALA B O 1
ATOM 5574 N N . THR B 1 334 ? -5.027 -10.25 1.488 1 98.44 334 THR B N 1
ATOM 5575 C CA . THR B 1 334 ? -5.359 -8.898 1.932 1 98.44 334 THR B CA 1
ATOM 5576 C C . THR B 1 334 ? -5.945 -8.086 0.785 1 98.44 334 THR B C 1
ATOM 5578 O O . THR B 1 334 ? -6.285 -6.91 0.963 1 98.44 334 THR B O 1
ATOM 5581 N N . CYS B 1 335 ? -6.02 -8.609 -0.396 1 98.19 335 CYS B N 1
ATOM 5582 C CA . CYS B 1 335 ? -6.398 -7.883 -1.601 1 98.19 335 CYS B CA 1
ATOM 5583 C C . CYS B 1 335 ? -7.914 -7.879 -1.777 1 98.19 335 CYS B C 1
ATOM 5585 O O . CYS B 1 335 ? -8.531 -8.938 -1.892 1 98.19 335 CYS B O 1
ATOM 5587 N N . PRO B 1 336 ? -8.57 -6.707 -1.868 1 97.38 336 PRO B N 1
ATOM 5588 C CA . PRO B 1 336 ? -10.031 -6.664 -1.896 1 97.38 336 PRO B CA 1
ATOM 5589 C C . PRO B 1 336 ? -10.602 -6.855 -3.299 1 97.38 336 PRO B C 1
ATOM 5591 O O . PRO B 1 336 ? -11.797 -7.109 -3.453 1 97.38 336 PRO B O 1
ATOM 5594 N N . ASN B 1 337 ? -9.781 -6.695 -4.32 1 97.56 337 ASN B N 1
ATOM 5595 C CA . ASN B 1 337 ? -10.32 -6.672 -5.676 1 97.56 337 ASN B CA 1
ATOM 5596 C C . ASN B 1 337 ? -9.719 -7.777 -6.535 1 97.56 337 ASN B C 1
ATOM 5598 O O . ASN B 1 337 ? -9.312 -7.531 -7.672 1 97.56 337 ASN B O 1
ATOM 5602 N N . LEU B 1 338 ? -9.68 -8.992 -6.047 1 98.25 338 LEU B N 1
ATOM 5603 C CA . LEU B 1 338 ? -9.234 -10.156 -6.812 1 98.25 338 LEU B CA 1
ATOM 5604 C C . LEU B 1 338 ? -10.25 -10.508 -7.898 1 98.25 338 LEU B C 1
ATOM 5606 O O . LEU B 1 338 ? -11.445 -10.234 -7.75 1 98.25 338 LEU B O 1
ATOM 5610 N N . VAL B 1 339 ? -9.781 -11.055 -9.008 1 97.5 339 VAL B N 1
ATOM 5611 C CA . VAL B 1 339 ? -10.695 -11.57 -10.016 1 97.5 339 VAL B CA 1
ATOM 5612 C C . VAL B 1 339 ? -11.617 -12.617 -9.391 1 97.5 339 VAL B C 1
ATOM 5614 O O . VAL B 1 339 ? -11.234 -13.32 -8.453 1 97.5 339 VAL B O 1
ATOM 5617 N N . PRO B 1 340 ? -12.859 -12.742 -9.805 1 91.44 340 PRO B N 1
ATOM 5618 C CA . PRO B 1 340 ? -13.836 -13.656 -9.203 1 91.44 340 PRO B CA 1
ATOM 5619 C C . PRO B 1 340 ? -13.469 -15.125 -9.398 1 91.44 340 PRO B C 1
ATOM 5621 O O . PRO B 1 340 ? -13.883 -15.984 -8.617 1 91.44 340 PRO B O 1
ATOM 5624 N N . GLY B 1 341 ? -12.656 -15.508 -10.305 1 92.94 341 GLY B N 1
ATOM 5625 C CA . GLY B 1 341 ? -12.297 -16.891 -10.562 1 92.94 341 GLY B CA 1
ATOM 5626 C C . GLY B 1 341 ? -11.148 -17.391 -9.719 1 92.94 341 GLY B C 1
ATOM 5627 O O . GLY B 1 341 ? -10.961 -16.922 -8.586 1 92.94 341 GLY B O 1
ATOM 5628 N N . GLY B 1 342 ? -10.508 -18.391 -10.078 1 96 342 GLY B N 1
ATOM 5629 C CA . GLY B 1 342 ? -9.398 -19 -9.359 1 96 342 GLY B CA 1
ATOM 5630 C C . GLY B 1 342 ? -8.117 -18.188 -9.461 1 96 342 GLY B C 1
ATOM 5631 O O . GLY B 1 342 ? -7.93 -17.422 -10.406 1 96 342 GLY B O 1
ATOM 5632 N N . GLN B 1 343 ? -7.332 -18.266 -8.352 1 97.94 343 GLN B N 1
ATOM 5633 C CA . GLN B 1 343 ? -5.992 -17.688 -8.328 1 97.94 343 GLN B CA 1
ATOM 5634 C C . GLN B 1 343 ? -4.934 -18.75 -8.617 1 97.94 343 GLN B C 1
ATOM 5636 O O . GLN B 1 343 ? -5.215 -19.953 -8.562 1 97.94 343 GLN B O 1
ATOM 5641 N N . CYS B 1 344 ? -3.721 -18.297 -8.953 1 95.25 344 CYS B N 1
ATOM 5642 C CA . CYS B 1 344 ? -2.721 -19.234 -9.461 1 95.25 344 CYS B CA 1
ATOM 5643 C C . CYS B 1 344 ? -1.729 -19.609 -8.367 1 95.25 344 CYS B C 1
ATOM 5645 O O . CYS B 1 344 ? -0.555 -19.234 -8.43 1 95.25 344 CYS B O 1
ATOM 5647 N N . PHE B 1 345 ? -2.162 -20.453 -7.398 1 97.06 345 PHE B N 1
ATOM 5648 C CA . PHE B 1 345 ? -1.295 -20.938 -6.328 1 97.06 345 PHE B CA 1
ATOM 5649 C C . PHE B 1 345 ? -1.233 -22.453 -6.32 1 97.06 345 PHE B C 1
ATOM 5651 O O . PHE B 1 345 ? -1.389 -23.078 -5.273 1 97.06 345 PHE B O 1
ATOM 5658 N N . MET B 1 346 ? -0.96 -23.062 -7.484 1 96.12 346 MET B N 1
ATOM 5659 C CA . MET B 1 346 ? -0.961 -24.516 -7.625 1 96.12 346 MET B CA 1
ATOM 5660 C C . MET B 1 346 ? 0.383 -25.016 -8.148 1 96.12 346 MET B C 1
ATOM 5662 O O . MET B 1 346 ? 0.524 -26.188 -8.492 1 96.12 346 MET B O 1
ATOM 5666 N N . SER B 1 347 ? 1.366 -24.125 -8.25 1 96.19 347 SER B N 1
ATOM 5667 C CA . SER B 1 347 ? 2.617 -24.469 -8.922 1 96.19 347 SER B CA 1
ATOM 5668 C C . SER B 1 347 ? 3.268 -25.688 -8.297 1 96.19 347 SER B C 1
ATOM 5670 O O . SER B 1 347 ? 3.836 -26.531 -9.008 1 96.19 347 SER B O 1
ATOM 5672 N N . THR B 1 348 ? 3.17 -25.859 -6.977 1 97.06 348 THR B N 1
ATOM 5673 C CA . THR B 1 348 ? 3.818 -26.953 -6.266 1 97.06 348 THR B CA 1
ATOM 5674 C C . THR B 1 348 ? 3.234 -28.297 -6.691 1 97.06 348 THR B C 1
ATOM 5676 O O . THR B 1 348 ? 3.887 -29.344 -6.559 1 97.06 348 THR B O 1
ATOM 5679 N N . LEU B 1 349 ? 2.043 -28.312 -7.23 1 95.69 349 LEU B N 1
ATOM 5680 C CA . LEU B 1 349 ? 1.398 -29.547 -7.691 1 95.69 349 LEU B CA 1
ATOM 5681 C C . LEU B 1 349 ? 2.008 -30.016 -9.008 1 95.69 349 LEU B C 1
ATOM 5683 O O . LEU B 1 349 ? 1.812 -31.156 -9.406 1 95.69 349 LEU B O 1
ATOM 5687 N N . ARG B 1 350 ? 2.713 -29.125 -9.648 1 93.56 350 ARG B N 1
ATOM 5688 C CA . ARG B 1 350 ? 3.348 -29.469 -10.922 1 93.56 350 ARG B CA 1
ATOM 5689 C C . ARG B 1 350 ? 4.781 -29.953 -10.703 1 93.56 350 ARG B C 1
ATOM 5691 O O . ARG B 1 350 ? 5.441 -30.391 -11.648 1 93.56 350 ARG B O 1
ATOM 5698 N N . MET B 1 351 ? 5.215 -29.828 -9.492 1 95.25 351 MET B N 1
ATOM 5699 C CA . MET B 1 351 ? 6.578 -30.234 -9.156 1 95.25 351 MET B CA 1
ATOM 5700 C C . MET B 1 351 ? 6.613 -31.672 -8.648 1 95.25 351 MET B C 1
ATOM 5702 O O . MET B 1 351 ? 5.664 -32.125 -8.016 1 95.25 351 MET B O 1
ATOM 5706 N N . ALA B 1 352 ? 7.711 -32.375 -8.961 1 95.25 352 ALA B N 1
ATOM 5707 C CA . ALA B 1 352 ? 7.875 -33.719 -8.422 1 95.25 352 ALA B CA 1
ATOM 5708 C C . ALA B 1 352 ? 7.961 -33.688 -6.898 1 95.25 352 ALA B C 1
ATOM 5710 O O . ALA B 1 352 ? 7.547 -34.656 -6.23 1 95.25 352 ALA B O 1
ATOM 5711 N N . CYS B 1 353 ? 8.539 -32.688 -6.445 1 95.19 353 CYS B N 1
ATOM 5712 C CA . CYS B 1 353 ? 8.625 -32.438 -5.008 1 95.19 353 CYS B CA 1
ATOM 5713 C C . CYS B 1 353 ? 8.758 -30.953 -4.707 1 95.19 353 CYS B C 1
ATOM 5715 O O . CYS B 1 353 ? 8.961 -30.141 -5.617 1 95.19 353 CYS B O 1
ATOM 5717 N N . ASP B 1 354 ? 8.5 -30.625 -3.447 1 97.44 354 ASP B N 1
ATOM 5718 C CA . ASP B 1 354 ? 8.633 -29.25 -2.963 1 97.44 354 ASP B CA 1
ATOM 5719 C C . ASP B 1 354 ? 9.453 -29.188 -1.677 1 97.44 354 ASP B C 1
ATOM 5721 O O . ASP B 1 354 ? 9.516 -30.172 -0.933 1 97.44 354 ASP B O 1
ATOM 5725 N N . ILE B 1 355 ? 10.086 -28.062 -1.472 1 98.56 355 ILE B N 1
ATOM 5726 C CA . ILE B 1 355 ? 10.945 -27.938 -0.301 1 98.56 355 ILE B CA 1
ATOM 5727 C C . ILE B 1 355 ? 10.133 -27.406 0.882 1 98.56 355 ILE B C 1
ATOM 5729 O O . ILE B 1 355 ? 10.68 -27.156 1.959 1 98.56 355 ILE B O 1
ATOM 5733 N N . THR B 1 356 ? 8.859 -27.172 0.767 1 98.69 356 THR B N 1
ATOM 5734 C CA . THR B 1 356 ? 7.969 -26.719 1.828 1 98.69 356 THR B CA 1
ATOM 5735 C C . THR B 1 356 ? 6.762 -27.641 1.948 1 98.69 356 THR B C 1
ATOM 5737 O O . THR B 1 356 ? 6.57 -28.531 1.118 1 98.69 356 THR B O 1
ATOM 5740 N N . ASN B 1 357 ? 5.965 -27.438 2.945 1 98.31 357 ASN B N 1
ATOM 5741 C CA . ASN B 1 357 ? 4.711 -28.172 3.111 1 98.31 357 ASN B CA 1
ATOM 5742 C C . ASN B 1 357 ? 3.531 -27.406 2.523 1 98.31 357 ASN B C 1
ATOM 5744 O O . ASN B 1 357 ? 2.391 -27.594 2.953 1 98.31 357 ASN B O 1
ATOM 5748 N N . PHE B 1 358 ? 3.73 -26.516 1.576 1 98.56 358 PHE B N 1
ATOM 5749 C CA . PHE B 1 358 ? 2.691 -25.656 1.011 1 98.56 358 PHE B CA 1
ATOM 5750 C C . PHE B 1 358 ? 1.533 -26.5 0.482 1 98.56 358 PHE B C 1
ATOM 5752 O O . PHE B 1 358 ? 0.367 -26.156 0.684 1 98.56 358 PHE B O 1
ATOM 5759 N N . SER B 1 359 ? 1.792 -27.594 -0.182 1 97.75 359 SER B N 1
ATOM 5760 C CA . SER B 1 359 ? 0.77 -28.406 -0.827 1 97.75 359 SER B CA 1
ATOM 5761 C C . SER B 1 359 ? -0.199 -28.984 0.196 1 97.75 359 SER B C 1
ATOM 5763 O O . SER B 1 359 ? -1.3 -29.422 -0.157 1 97.75 359 SER B O 1
ATOM 5765 N N . ASP B 1 360 ? 0.208 -29.031 1.496 1 97.69 360 ASP B N 1
ATOM 5766 C CA . ASP B 1 360 ? -0.671 -29.516 2.557 1 97.69 360 ASP B CA 1
ATOM 5767 C C . ASP B 1 360 ? -1.885 -28.594 2.721 1 97.69 360 ASP B C 1
ATOM 5769 O O . ASP B 1 360 ? -2.895 -29 3.303 1 97.69 360 ASP B O 1
ATOM 5773 N N . TYR B 1 361 ? -1.766 -27.391 2.199 1 98.25 361 TYR B N 1
ATOM 5774 C CA . TYR B 1 361 ? -2.836 -26.406 2.359 1 98.25 361 TYR B CA 1
ATOM 5775 C C . TYR B 1 361 ? -3.785 -26.438 1.168 1 98.25 361 TYR B C 1
ATOM 5777 O O . TYR B 1 361 ? -4.773 -25.703 1.134 1 98.25 361 TYR B O 1
ATOM 5785 N N . ILE B 1 362 ? -3.535 -27.25 0.172 1 98.06 362 ILE B N 1
ATOM 5786 C CA . ILE B 1 362 ? -4.367 -27.359 -1.02 1 98.06 362 ILE B CA 1
ATOM 5787 C C . ILE B 1 362 ? -5.289 -28.578 -0.886 1 98.06 362 ILE B C 1
ATOM 5789 O O . ILE B 1 362 ? -4.824 -29.703 -0.675 1 98.06 362 ILE B O 1
ATOM 5793 N N . LYS B 1 363 ? -6.547 -28.328 -0.932 1 96.75 363 LYS B N 1
ATOM 5794 C CA . LYS B 1 363 ? -7.555 -29.375 -0.906 1 96.75 363 LYS B CA 1
ATOM 5795 C C . LYS B 1 363 ? -8.766 -29.016 -1.761 1 96.75 363 LYS B C 1
ATOM 5797 O O . LYS B 1 363 ? -9.258 -27.875 -1.689 1 96.75 363 LYS B O 1
ATOM 5802 N N . ASN B 1 364 ? -9.242 -29.906 -2.615 1 96.62 364 ASN B N 1
ATOM 5803 C CA . ASN B 1 364 ? -10.477 -29.75 -3.375 1 96.62 364 ASN B CA 1
ATOM 5804 C C . ASN B 1 364 ? -10.453 -28.516 -4.258 1 96.62 364 ASN B C 1
ATOM 5806 O O . ASN B 1 364 ? -11.398 -27.719 -4.242 1 96.62 364 ASN B O 1
ATOM 5810 N N . GLY B 1 365 ? -9.336 -28.344 -4.871 1 97.31 365 GLY B N 1
ATOM 5811 C CA . GLY B 1 365 ? -9.219 -27.25 -5.824 1 97.31 365 GLY B CA 1
ATOM 5812 C C . GLY B 1 365 ? -9.141 -25.875 -5.168 1 97.31 365 GLY B C 1
ATOM 5813 O O . GLY B 1 365 ? -9.383 -24.859 -5.812 1 97.31 365 GLY B O 1
ATOM 5814 N N . GLU B 1 366 ? -8.891 -25.859 -3.877 1 98.19 366 GLU B N 1
ATOM 5815 C CA . GLU B 1 366 ? -8.75 -24.625 -3.113 1 98.19 366 GLU B CA 1
ATOM 5816 C C . GLU B 1 366 ? -7.477 -24.641 -2.27 1 98.19 366 GLU B C 1
ATOM 5818 O O . GLU B 1 366 ? -6.922 -25.703 -1.992 1 98.19 366 GLU B O 1
ATOM 5823 N N . VAL B 1 367 ? -6.992 -23.484 -1.916 1 98.62 367 VAL B N 1
ATOM 5824 C CA . VAL B 1 367 ? -5.844 -23.375 -1.021 1 98.62 367 VAL B CA 1
ATOM 5825 C C . VAL B 1 367 ? -6.207 -22.516 0.184 1 98.62 367 VAL B C 1
ATOM 5827 O O . VAL B 1 367 ? -6.852 -21.469 0.037 1 98.62 367 VAL B O 1
ATOM 5830 N N . GLU B 1 368 ? -5.906 -22.984 1.33 1 98.44 368 GLU B N 1
ATOM 5831 C CA . GLU B 1 368 ? -6.121 -22.234 2.564 1 98.44 368 GLU B CA 1
ATOM 5832 C C . GLU B 1 368 ? -4.906 -21.375 2.908 1 98.44 368 GLU B C 1
ATOM 5834 O O . GLU B 1 368 ? -3.766 -21.812 2.752 1 98.44 368 GLU B O 1
ATOM 5839 N N . VAL B 1 369 ? -5.082 -20.172 3.369 1 97.88 369 VAL B N 1
ATOM 5840 C CA . VAL B 1 369 ? -3.988 -19.297 3.773 1 97.88 369 VAL B CA 1
ATOM 5841 C C . VAL B 1 369 ? -3.373 -19.812 5.078 1 97.88 369 VAL B C 1
ATOM 5843 O O . VAL B 1 369 ? -4.066 -19.938 6.086 1 97.88 369 VAL B O 1
ATOM 5846 N N . PRO B 1 370 ? -2.1 -20.109 5.02 1 96.69 370 PRO B N 1
ATOM 5847 C CA . PRO B 1 370 ? -1.475 -20.578 6.262 1 96.69 370 PRO B CA 1
ATOM 5848 C C . PRO B 1 370 ? -1.484 -19.516 7.363 1 96.69 370 PRO B C 1
ATOM 5850 O O . PRO B 1 370 ? -1.28 -18.328 7.086 1 96.69 370 PRO B O 1
ATOM 5853 N N . GLY B 1 371 ? -1.66 -19.906 8.602 1 94.69 371 GLY B N 1
ATOM 5854 C CA . GLY B 1 371 ? -1.827 -18.969 9.695 1 94.69 371 GLY B CA 1
ATOM 5855 C C . GLY B 1 371 ? -0.62 -18.906 10.617 1 94.69 371 GLY B C 1
ATOM 5856 O O . GLY B 1 371 ? -0.591 -18.109 11.555 1 94.69 371 GLY B O 1
ATOM 5857 N N . LYS B 1 372 ? 0.429 -19.766 10.359 1 96.5 372 LYS B N 1
ATOM 5858 C CA . LYS B 1 372 ? 1.655 -19.719 11.156 1 96.5 372 LYS B CA 1
ATOM 5859 C C . LYS B 1 372 ? 2.441 -18.438 10.883 1 96.5 372 LYS B C 1
ATOM 5861 O O . LYS B 1 372 ? 2.178 -17.734 9.898 1 96.5 372 LYS B O 1
ATOM 5866 N N . PRO B 1 373 ? 3.408 -18.094 11.773 1 97.5 373 PRO B N 1
ATOM 5867 C CA . PRO B 1 373 ? 4.172 -16.859 11.594 1 97.5 373 PRO B CA 1
ATOM 5868 C C . PRO B 1 373 ? 4.906 -16.812 10.25 1 97.5 373 PRO B C 1
ATOM 5870 O O . PRO B 1 373 ? 5.309 -17.859 9.727 1 97.5 373 PRO B O 1
ATOM 5873 N N . GLY B 1 374 ? 5.133 -15.633 9.758 1 98.06 374 GLY B N 1
ATOM 5874 C CA . GLY B 1 374 ? 5.836 -15.445 8.5 1 98.06 374 GLY B CA 1
ATOM 5875 C C . GLY B 1 374 ? 5.035 -15.906 7.297 1 98.06 374 GLY B C 1
ATOM 5876 O O . GLY B 1 374 ? 3.855 -15.578 7.168 1 98.06 374 GLY B O 1
ATOM 5877 N N . LEU B 1 375 ? 5.66 -16.609 6.43 1 98.62 375 LEU B N 1
ATOM 5878 C CA . LEU B 1 375 ? 5.02 -17.141 5.23 1 98.62 375 LEU B CA 1
ATOM 5879 C C . LEU B 1 375 ? 4.004 -18.219 5.586 1 98.62 375 LEU B C 1
ATOM 5881 O O . LEU B 1 375 ? 3.164 -18.594 4.762 1 98.62 375 LEU B O 1
ATOM 5885 N N . GLY B 1 376 ? 4.098 -18.688 6.742 1 98.12 376 GLY B N 1
ATOM 5886 C CA . GLY B 1 376 ? 3.107 -19.609 7.273 1 98.12 376 GLY B CA 1
ATOM 5887 C C . GLY B 1 376 ? 3.387 -21.062 6.91 1 98.12 376 GLY B C 1
ATOM 5888 O O . GLY B 1 376 ? 2.656 -21.969 7.324 1 98.12 376 GLY B O 1
ATOM 5889 N N . VAL B 1 377 ? 4.488 -21.375 6.117 1 98.44 377 VAL B N 1
ATOM 5890 C CA . VAL B 1 377 ? 4.824 -22.734 5.707 1 98.44 377 VAL B CA 1
ATOM 5891 C C . VAL B 1 377 ? 6.137 -23.156 6.355 1 98.44 377 VAL B C 1
ATOM 5893 O O . VAL B 1 377 ? 6.926 -22.312 6.793 1 98.44 377 VAL B O 1
ATOM 5896 N N . ASP B 1 378 ? 6.332 -24.422 6.414 1 98.19 378 ASP B N 1
ATOM 5897 C CA . ASP B 1 378 ? 7.578 -24.984 6.93 1 98.19 378 ASP B CA 1
ATOM 5898 C C . ASP B 1 378 ? 8.516 -25.375 5.793 1 98.19 378 ASP B C 1
ATOM 5900 O O . ASP B 1 378 ? 8.078 -25.906 4.773 1 98.19 378 ASP B O 1
ATOM 5904 N N . VAL B 1 379 ? 9.773 -25.078 5.984 1 98.56 379 VAL B N 1
ATOM 5905 C CA . VAL B 1 379 ? 10.797 -25.562 5.059 1 98.56 379 VAL B CA 1
ATOM 5906 C C . VAL B 1 379 ? 11.25 -26.953 5.48 1 98.56 379 VAL B C 1
ATOM 5908 O O . VAL B 1 379 ? 11.602 -27.172 6.645 1 98.56 379 VAL B O 1
ATOM 5911 N N . LEU B 1 380 ? 11.148 -27.844 4.547 1 98.31 380 LEU B N 1
ATOM 5912 C CA . LEU B 1 380 ? 11.641 -29.203 4.758 1 98.31 380 LEU B CA 1
ATOM 5913 C C . LEU B 1 380 ? 13.141 -29.281 4.504 1 98.31 380 LEU B C 1
ATOM 5915 O O . LEU B 1 380 ? 13.57 -29.609 3.395 1 98.31 380 LEU B O 1
ATOM 5919 N N . GLU B 1 381 ? 13.875 -29.125 5.516 1 97.12 381 GLU B N 1
ATOM 5920 C CA . GLU B 1 381 ? 15.312 -28.891 5.387 1 97.12 381 GLU B CA 1
ATOM 5921 C C . GLU B 1 381 ? 16.016 -30.094 4.777 1 97.12 381 GLU B C 1
ATOM 5923 O O . GLU B 1 381 ? 16.984 -29.938 4.016 1 97.12 381 GLU B O 1
ATOM 5928 N N . ASP B 1 382 ? 15.594 -31.312 5.113 1 97.56 382 ASP B N 1
ATOM 5929 C CA . ASP B 1 382 ? 16.203 -32.5 4.52 1 97.56 382 ASP B CA 1
ATOM 5930 C C . ASP B 1 382 ? 16.016 -32.5 3.004 1 97.56 382 ASP B C 1
ATOM 5932 O O . ASP B 1 382 ? 16.969 -32.781 2.264 1 97.56 382 ASP B O 1
ATOM 5936 N N . ARG B 1 383 ? 14.836 -32.219 2.576 1 97.94 383 ARG B N 1
ATOM 5937 C CA . ARG B 1 383 ? 14.57 -32.156 1.144 1 97.94 383 ARG B CA 1
ATOM 5938 C C . ARG B 1 383 ? 15.336 -31.031 0.493 1 97.94 383 ARG B C 1
ATOM 5940 O O . ARG B 1 383 ? 15.836 -31.156 -0.626 1 97.94 383 ARG B O 1
ATOM 5947 N N . LEU B 1 384 ? 15.375 -29.891 1.19 1 98.5 384 LEU B N 1
ATOM 5948 C CA . LEU B 1 384 ? 16.141 -28.766 0.701 1 98.5 384 LEU B CA 1
ATOM 5949 C C . LEU B 1 384 ? 17.609 -29.156 0.485 1 98.5 384 LEU B C 1
ATOM 5951 O O . LEU B 1 384 ? 18.188 -28.844 -0.557 1 98.5 384 LEU B O 1
ATOM 5955 N N . ASP B 1 385 ? 18.172 -29.859 1.432 1 98.19 385 ASP B N 1
ATOM 5956 C CA . ASP B 1 385 ? 19.562 -30.312 1.334 1 98.19 385 ASP B CA 1
ATOM 5957 C C . ASP B 1 385 ? 19.75 -31.266 0.148 1 98.19 385 ASP B C 1
ATOM 5959 O O . ASP B 1 385 ? 20.719 -31.141 -0.602 1 98.19 385 ASP B O 1
ATOM 5963 N N . GLU B 1 386 ? 18.812 -32.156 -0.029 1 97.88 386 GLU B N 1
ATOM 5964 C CA . GLU B 1 386 ? 18.891 -33.156 -1.086 1 97.88 386 GLU B CA 1
ATOM 5965 C C . GLU B 1 386 ? 18.828 -32.5 -2.467 1 97.88 386 GLU B C 1
ATOM 5967 O O . GLU B 1 386 ? 19.484 -32.969 -3.402 1 97.88 386 GLU B O 1
ATOM 5972 N N . LEU B 1 387 ? 18.094 -31.438 -2.625 1 98.12 387 LEU B N 1
ATOM 5973 C CA . LEU B 1 387 ? 17.812 -30.844 -3.934 1 98.12 387 LEU B CA 1
ATOM 5974 C C . LEU B 1 387 ? 18.766 -29.703 -4.238 1 98.12 387 LEU B C 1
ATOM 5976 O O . LEU B 1 387 ? 18.766 -29.156 -5.344 1 98.12 387 LEU B O 1
ATOM 5980 N N . THR B 1 388 ? 19.609 -29.328 -3.279 1 98.56 388 THR B N 1
ATOM 5981 C CA . THR B 1 388 ? 20.547 -28.219 -3.443 1 98.56 388 THR B CA 1
ATOM 5982 C C . THR B 1 388 ? 21.719 -28.641 -4.332 1 98.56 388 THR B C 1
ATOM 5984 O O . THR B 1 388 ? 22.328 -29.672 -4.113 1 98.56 388 THR B O 1
ATOM 5987 N N . ILE B 1 389 ? 22.031 -27.797 -5.305 1 98.31 389 ILE B N 1
ATOM 5988 C CA . ILE B 1 389 ? 23.125 -28.141 -6.207 1 98.31 389 ILE B CA 1
ATOM 5989 C C . ILE B 1 389 ? 24.266 -27.141 -6.035 1 98.31 389 ILE B C 1
ATOM 5991 O O . ILE B 1 389 ? 25.375 -27.359 -6.535 1 98.31 389 ILE B O 1
ATOM 5995 N N . HIS B 1 390 ? 24.031 -26.031 -5.402 1 98.19 390 HIS B N 1
ATOM 5996 C CA . HIS B 1 390 ? 25.031 -25 -5.113 1 98.19 390 HIS B CA 1
ATOM 5997 C C . HIS B 1 390 ? 24.625 -24.188 -3.885 1 98.19 390 HIS B C 1
ATOM 5999 O O . HIS B 1 390 ? 23.453 -23.938 -3.654 1 98.19 390 HIS B O 1
ATOM 6005 N N . VAL B 1 391 ? 25.547 -23.859 -3.043 1 98.31 391 VAL B N 1
ATOM 6006 C CA . VAL B 1 391 ? 25.25 -23.094 -1.841 1 98.31 391 VAL B CA 1
ATOM 6007 C C . VAL B 1 391 ? 26.328 -22.016 -1.661 1 98.31 391 VAL B C 1
ATOM 6009 O O . VAL B 1 391 ? 27.516 -22.266 -1.876 1 98.31 391 VAL B O 1
ATOM 6012 N N . GLU B 1 392 ? 25.875 -20.812 -1.373 1 98.19 392 GLU B N 1
ATOM 6013 C CA . GLU B 1 392 ? 26.734 -19.719 -0.942 1 98.19 392 GLU B CA 1
ATOM 6014 C C . GLU B 1 392 ? 26.266 -19.156 0.4 1 98.19 392 GLU B C 1
ATOM 6016 O O . GLU B 1 392 ? 25.078 -19.156 0.703 1 98.19 392 GLU B O 1
ATOM 6021 N N . GLN B 1 393 ? 27.234 -18.75 1.169 1 97.88 393 GLN B N 1
ATOM 6022 C CA . GLN B 1 393 ? 26.953 -18.141 2.465 1 97.88 393 GLN B CA 1
ATOM 6023 C C . GLN B 1 393 ? 27.703 -16.828 2.629 1 97.88 393 GLN B C 1
ATOM 6025 O O . GLN B 1 393 ? 28.875 -16.734 2.266 1 97.88 393 GLN B O 1
ATOM 6030 N N . PHE B 1 394 ? 27 -15.797 3.078 1 96.88 394 PHE B N 1
ATOM 6031 C CA . PHE B 1 394 ? 27.562 -14.484 3.357 1 96.88 394 PHE B CA 1
ATOM 6032 C C . PHE B 1 394 ? 27.344 -14.102 4.816 1 96.88 394 PHE B C 1
ATOM 6034 O O . PHE B 1 394 ? 26.25 -14.266 5.352 1 96.88 394 PHE B O 1
ATOM 6041 N N . SER B 1 395 ? 28.391 -13.633 5.496 1 93.94 395 SER B N 1
ATOM 6042 C CA . SER B 1 395 ? 28.266 -13.273 6.902 1 93.94 395 SER B CA 1
ATOM 6043 C C . SER B 1 395 ? 29.016 -11.977 7.211 1 93.94 395 SER B C 1
ATOM 6045 O O . SER B 1 395 ? 29.875 -11.562 6.449 1 93.94 395 SER B O 1
ATOM 6047 N N . CYS B 1 396 ? 28.516 -11.242 8.273 1 84.38 396 CYS B N 1
ATOM 6048 C CA . CYS B 1 396 ? 29.156 -10.023 8.75 1 84.38 396 CYS B CA 1
ATOM 6049 C C . CYS B 1 396 ? 30.547 -10.312 9.266 1 84.38 396 CYS B C 1
ATOM 6051 O O . CYS B 1 396 ? 30.828 -11.422 9.727 1 84.38 396 CYS B O 1
#

Solvent-accessible surface area (backbone atoms only — not comparable to full-atom values): 38757 Å² total; per-residue (Å²): 111,67,65,60,50,50,50,48,50,51,45,57,32,31,19,21,40,33,40,36,41,29,37,33,53,41,47,36,60,53,77,42,53,42,55,83,42,76,40,54,57,48,59,32,40,38,36,38,39,30,21,65,65,63,52,57,10,53,17,29,24,51,49,47,67,84,82,33,96,43,42,65,65,53,33,51,49,45,36,66,70,47,37,44,71,64,47,46,66,32,46,42,55,32,42,47,39,50,53,54,50,39,50,72,61,44,81,74,62,33,30,44,50,4,11,52,43,32,12,30,50,17,26,42,12,47,74,69,65,32,19,41,23,49,56,68,30,10,52,68,43,62,63,39,50,28,29,48,76,40,56,53,65,52,55,66,57,48,51,50,50,51,54,58,42,38,76,48,41,34,40,19,37,33,41,33,56,25,27,44,52,89,42,96,59,58,58,58,68,59,47,51,50,36,52,52,55,50,42,74,73,45,44,72,80,72,33,43,38,34,37,32,26,78,33,64,32,53,69,73,56,37,48,55,50,47,60,56,45,63,73,60,74,53,65,31,44,26,24,42,46,37,59,90,43,43,83,72,47,38,55,53,47,38,68,74,36,73,85,49,39,28,27,34,37,84,58,43,50,45,52,58,34,45,37,54,46,56,56,62,67,53,49,44,26,42,41,47,27,25,35,64,30,28,5,56,72,46,36,50,36,43,50,32,39,29,55,36,61,72,26,28,28,38,50,33,60,65,80,38,50,31,61,38,42,29,46,34,44,35,53,47,17,47,50,90,47,54,52,90,63,39,29,37,74,50,41,48,75,46,28,62,61,60,43,33,54,44,67,76,38,50,56,66,28,25,36,48,60,56,72,41,44,9,52,26,63,51,73,39,60,70,54,41,59,71,34,42,79,44,76,48,76,47,67,109,111,67,66,60,49,50,51,48,51,50,45,59,32,30,18,22,40,33,40,37,40,30,36,34,51,41,45,36,59,52,76,41,55,42,56,82,43,74,40,54,57,47,61,32,42,38,36,38,39,30,20,64,67,64,52,57,10,52,17,29,24,52,47,48,67,85,81,34,97,42,42,65,64,52,33,52,50,44,38,66,72,47,38,45,70,64,48,46,66,32,46,42,55,31,43,46,39,49,52,52,50,39,50,72,60,43,79,72,61,34,32,42,50,5,12,52,43,32,12,32,48,17,26,41,12,47,76,69,66,31,20,42,23,50,55,68,31,10,53,69,43,61,62,38,51,27,29,48,75,39,56,54,66,51,56,66,57,48,51,50,51,51,54,56,43,38,75,48,41,34,40,20,36,33,43,33,56,26,27,44,53,88,41,95,56,60,57,58,69,59,47,52,50,37,53,53,54,48,43,74,74,45,45,72,80,72,30,42,37,32,36,32,24,81,31,65,30,53,70,72,54,37,48,54,51,46,59,56,45,64,73,59,74,50,67,32,44,26,24,42,47,37,60,91,41,44,84,70,48,38,56,55,47,39,69,74,36,74,82,50,38,28,26,34,38,84,57,43,50,45,52,59,34,45,37,54,46,56,55,64,66,52,50,45,27,42,40,46,26,26,35,64,30,26,5,55,71,44,36,50,36,42,51,32,39,30,53,35,62,73,26,28,31,38,52,34,59,66,79,40,51,32,59,40,42,30,47,33,44,34,55,47,17,48,52,90,47,54,51,92,63,38,29,38,71,50,39,48,76,46,28,63,60,60,44,34,53,44,68,77,39,50,56,66,28,24,36,47,60,57,75,40,44,8,53,27,64,51,72,39,61,70,54,42,61,71,33,42,79,45,78,48,77,48,68,109

pLDDT: mean 93.35, std 9.21, range [45.34, 98.88]